Protein AF-A0A3P6RP86-F1 (afdb_monomer)

Nearest PDB structures (foldseek):
  7vnn-assembly1_D  TM=4.981E-01  e=7.879E-01  Clostridioides difficile
  8egr-assembly1_J  TM=5.733E-01  e=2.534E+00  Staphylococcus phage Andhra
  8jx2-assembly1_D  TM=4.653E-01  e=2.995E+00  Staphylococcus aureus
  6iac-assembly1_B  TM=4.017E-01  e=3.539E+00  Staphylococcus phage P68
  6klw-assembly1_F  TM=3.346E-01  e=2.397E+00  Clostridium perfringens

Mean predicted aligned error: 21.01 Å

Foldseek 3Di:
DVVVVVVVVVVVVVVVVVVVVVVVVVVVVVVVVVVVVVVVVVVVVVVVVVVVVVVVVVVVVVVVVVVVVVVVVVVVVVVVVVVVVVVVVVVVVVVVVVVVVVVVVVVVVVVVVVVVVVVVVDDDDDDDDDDDDDDDDDDDDDDDDDDDDDDDDQFDADADDPPPPPPPPPPPPVLCQQQNPQWAADVVVRGRDGPLRCVVVVQWDLQPVQIWGQDPVPGTDHPVVCCVVRRGPPVNSVQQQDQLCFADLPPRDTDGNSRCVNLLQADQNLQFGADSPPSHTDAPVSCVVSNRDDPVSVLVCVCSVSHAHQAAELLRQVVVVQADLAQQWGQDPRNRDIDHVLVCLLSRNHALDDPPDDFQLAAAPLVCVVLVQAPQQFQKGAWPQPRDIDFLVVCVDPVLSHHDQAFQFAAQQVVRFTDGNVVCVVLVCADRVRSWGARPVVRDIHGSNVCSVQLRGGAAAALVVQVVVVQADPQRWGARSNSRDTHQPSRCSSRRNHDQQWFWFADPVVRDTGGNSVCSNVVLAHSRGWGADPVVRDIHHSVRCVVVVRTGPTDFAFLQLAFFFAQLVVRGTDGNVVCCVVVQADLLQCWGANNVVRDIDRLPDPVRCVGGPPVSSCQQQAQLQFQDPVRGRGDGNSNCVSVQQADSVQLFGADPVVRDTHQLSVCSVVSRGISSSSSSSNSRRGTGPVSSPDPPVPPPPPDPDDPPDDDDDDDPPQDAEEPVRCVVVVQADPPQQWGHDPPDTGHVVVCVVNRSYHDPDDDDDDDDDDDDDKDKDKDKDKDKDKDKDWDDWDDDPPDIHTHMYIHIDMDMFMFIAIDDDPPDGFGWGWDDDDQQTDIATPQADQPVRCVVVVQADPVVQWGDDPRDPDTDHVVVCVVSRNYRQQNDWDQDPVPRDTDRSVD

Organism: Cylicostephanus goldi (NCBI:txid71465)

Secondary structure (DSSP, 8-state):
-HHHHHHHHHHHHHHHHHHHHHHHHHHHHHHHHHHHHHHHHHHHHHHHHHHHHHHHHHHHHHHHHHHHHHHHHHHHHHHHHHHHHHHHHHHHHHHHHHHHHHHHHHHHHHHHHHHHHHHHTS------------------PPP--PPPPPPPPS---B-------------------GGG-EEEEETTTTEEEEHHHHHHTTSEE-SSTT-EEEETTTEEEEHHHHHHTTSB-HHHHHHHHS--S-B-TTT-PBPPHHHHHHTTSB-TTT--BB-TTT-PBPPHHHHHHTTS--HHHHHHHHHTTS-PPPPEEHHHHHHTT-B-TTT-EEE-TTT--EEEHHHHHHTTSEESS-TT------B-HHHHHHTT-SBTTTTEEE-TTT--EEEHHHHTSTTT--B-SSSEEEEETTTTEEEEHHHHHHTTSEETTTTEEE-TTT--EEEHHHHHHHTSB---B-HHHHHHTT-B-TTSPEEPTTT--EE-HHHHHHTTSB-SSS--EEETTTTEEE-HHHHHHHTSB-TTS-EEEGGGTEEE-HHHHHHTTSB-SPPPB-TTTS--EE-TTT--EE-HHHHHHTTSEEGGGTEEE-TTT--EEETTSGGGGGTB-HHHHHHHHS---BPPTTS-S-B-HHHHHHTTSEETTTTEEEETTTTEEE-HHHHHHTTSB-HHHHHHHHHHTSB-GGGG--------------TT--PPPPPTTPPPEEHHHHHHTT-EETTTTEEEETTEEEEHHHHHHTTSEE--SPPPPPP----PPPEEEEEEEEEEEEEEEEPPPEEETTEEE--EEEEEEEEEEEEEEEE--TT----EEEESSSTTPEEEETT-B-HHHHHHTTSEETTTTEE--TT-SSPEEHHHHHHTTSB-GGG-EEE-TTT--EEETT-

Sequence (903 aa):
AERARKAAEEAERRRREEEERKRREDQKRRDDEDRRRREEEERRKREEAERERKRREDEDRERQRREDEERERRRREDEERRRREDEDKRRREDEDRRRREEEERRRREEEERRRKEQEKKKMPPLNIVQGNQMHEVVGQENPDEWEVMGDLPDVAKITEHEDEMQMYQEETVTKTQFYEMEGTLHKQTGEILTFVEAVRQGLLDLSAGGGQFFDIHSGRISLEKAVELGYIDGAFNDVLNTRYGIRHPETREELTLLEAIQIGLYDPETRHLYDIHTGEMLELYDWVSRGILTMDTQRRLVKMGILKLPPMALHSAIDQGVLNTVSGHFIGKYSHESMPIKDALYHGYLQLVSSQQFPMIAITLSDAIKEGFINANNGEFDDKNSKDTFTLREACSKQLGLLNLYVPEVVNTAENTRLDLKDAMLRNAINTRNGNFTDLQTRRTLSLREAYNEGLISKPATLTEMLEKDLIDSTNHFIDRGTKHRHTLLEAIAAGVLDAEVRHIVDPDEKDVISIAEAMERGILGADGKIILEKQQKEFTIPEAVREGLLTKRVRHSIFDVRGIQNTRTGQTMSFNEACEAGAIIPNAERVVDLATQESYLITDKKATAIIDQTLHDLLVKPVGIKGDRGDYDLNLVRAVSKGIVDPTKAVFFNKNTKHEMSPREAYDAGLVTLRGAIQVAALFDVSPSLIAPVKKVEQKKRVSRPGQTGFELATDQVKVTLAEAMKQGLIDSRNQRFRQGDIDMSLDDALNQGLVDPSSEWIVPSKSNGVGPTIEEKTTESITETGQQLAPKFYPDKNIEESVTTVKRVRTTETTALGGPGGVSVYRAITGGKGAMEVPQNGYHIYEAERKGIIDLSTGNITSPNVDRAISFADGIELGVINSSSISVKDPKTGRTVNIKE

pLDDT: mean 73.42, std 20.22, range [24.47, 96.5]

Radius of gyration: 44.19 Å; Cα contacts (8 Å, |Δi|>4): 1275; chains: 1; bounding box: 89×87×185 Å

InterPro domains:
  IPR001101 Plectin repeat [SM00250] (176-209)
  IPR001101 Plectin repeat [SM00250] (237-271)
  IPR001101 Plectin repeat [SM00250] (417-462)
  IPR001101 Plectin repeat [SM00250] (464-503)
  IPR001101 Plectin repeat [SM00250] (522-556)
  IPR001101 Plectin repeat [SM00250] (633-678)
  IPR001101 Plectin repeat [SM00250] (737-762)
  IPR001101 Plectin repeat [SM00250] (845-888)
  IPR035915 Plakin repeat superfamily [G3DSA:3.90.1290.10] (157-360)
  IPR035915 Plakin repeat superfamily [G3DSA:3.90.1290.10] (361-532)
  IPR035915 Plakin repeat superfamily [G3DSA:3.90.1290.10] (533-687)
  IPR035915 Plakin repeat superfamily [G3DSA:3.90.1290.10] (688-794)
  IPR035915 Plakin repeat superfamily [G3DSA:3.90.1290.10] (825-903)
  IPR035915 Plakin repeat superfamily [SSF75399] (163-304)
  IPR035915 Plakin repeat superfamily [SSF75399] (363-505)
  IPR035915 Plakin repeat superfamily [SSF75399] (460-594)
  IPR035915 Plakin repeat superfamily [SSF75399] (562-765)
  IPR035915 Plakin repeat superfamily [SSF75399] (822-902)
  IPR052293 Serine-Rich Repeat Protein (SRRP) [PTHR12239] (3-170)

Structure (mmCIF, N/CA/C/O backbone):
data_AF-A0A3P6RP86-F1
#
_entry.id   AF-A0A3P6RP86-F1
#
loop_
_atom_site.group_PDB
_atom_site.id
_atom_site.type_symbol
_atom_site.label_atom_id
_atom_site.label_alt_id
_atom_site.label_comp_id
_atom_site.label_asym_id
_atom_site.label_entity_id
_atom_site.label_seq_id
_atom_site.pdbx_PDB_ins_code
_atom_site.Cartn_x
_atom_site.Cartn_y
_atom_site.Cartn_z
_atom_site.occupancy
_atom_site.B_iso_or_equiv
_atom_site.auth_seq_id
_atom_site.auth_comp_id
_atom_site.auth_asym_id
_atom_site.auth_atom_id
_atom_site.pdbx_PDB_model_num
ATOM 1 N N . ALA A 1 1 ? 23.577 -47.723 -95.999 1.00 57.75 1 ALA A N 1
ATOM 2 C CA . ALA A 1 1 ? 24.187 -48.492 -94.893 1.00 57.75 1 ALA A CA 1
ATOM 3 C C . ALA A 1 1 ? 25.397 -47.772 -94.280 1.00 57.75 1 ALA A C 1
ATOM 5 O O . ALA A 1 1 ? 25.368 -47.475 -93.095 1.00 57.75 1 ALA A O 1
ATOM 6 N N . GLU A 1 2 ? 26.421 -47.407 -95.059 1.00 61.34 2 GLU A N 1
ATOM 7 C CA . GLU A 1 2 ? 27.675 -46.835 -94.526 1.00 61.34 2 GLU A CA 1
ATOM 8 C C . GLU A 1 2 ? 27.533 -45.449 -93.855 1.00 61.34 2 GLU A C 1
ATOM 10 O O . GLU A 1 2 ? 28.107 -45.214 -92.795 1.00 61.34 2 GLU A O 1
ATOM 15 N N . ARG A 1 3 ? 26.693 -44.551 -94.397 1.00 62.66 3 ARG A N 1
ATOM 16 C CA . ARG A 1 3 ? 26.400 -43.241 -93.770 1.00 62.66 3 ARG A CA 1
ATOM 17 C C . ARG A 1 3 ? 25.677 -43.356 -92.421 1.00 62.66 3 ARG A C 1
ATOM 19 O O . ARG A 1 3 ? 25.947 -42.566 -91.527 1.00 62.66 3 ARG A O 1
ATOM 26 N N . ALA A 1 4 ? 24.801 -44.350 -92.261 1.00 63.06 4 ALA A N 1
ATOM 27 C CA . ALA A 1 4 ? 24.092 -44.587 -91.001 1.00 63.06 4 ALA A CA 1
ATOM 28 C C . ALA A 1 4 ? 25.030 -45.145 -89.918 1.00 63.06 4 ALA A C 1
ATOM 30 O O . ALA A 1 4 ? 24.912 -44.776 -88.755 1.00 63.06 4 ALA A O 1
ATOM 31 N N . ARG A 1 5 ? 26.009 -45.972 -90.312 1.00 68.38 5 ARG A N 1
ATOM 32 C CA . ARG A 1 5 ? 27.033 -46.499 -89.403 1.00 68.38 5 ARG A CA 1
ATOM 33 C C . ARG A 1 5 ? 27.964 -45.395 -88.893 1.00 68.38 5 ARG A C 1
ATOM 35 O O . ARG A 1 5 ? 28.166 -45.306 -87.691 1.00 68.38 5 ARG A O 1
ATOM 42 N N . LYS A 1 6 ? 28.436 -44.503 -89.776 1.00 70.31 6 LYS A N 1
ATOM 43 C CA . LYS A 1 6 ? 29.263 -43.344 -89.382 1.00 70.31 6 LYS A CA 1
ATOM 44 C C . LYS A 1 6 ? 28.518 -42.367 -88.465 1.00 70.31 6 LYS A C 1
ATOM 46 O O . LYS A 1 6 ? 29.096 -41.891 -87.498 1.00 70.31 6 LYS A O 1
ATOM 51 N N . ALA A 1 7 ? 27.231 -42.117 -88.721 1.00 70.81 7 ALA A N 1
ATOM 52 C CA . ALA A 1 7 ? 26.414 -41.263 -87.855 1.00 70.81 7 ALA A CA 1
ATOM 53 C C . ALA A 1 7 ? 26.183 -41.877 -86.459 1.00 70.81 7 ALA A C 1
ATOM 55 O O . ALA A 1 7 ? 26.197 -41.156 -85.464 1.00 70.81 7 ALA A O 1
ATOM 56 N N . ALA A 1 8 ? 26.004 -43.201 -86.372 1.00 72.50 8 ALA A N 1
ATOM 57 C CA . ALA A 1 8 ? 25.882 -43.901 -85.093 1.00 72.50 8 ALA A CA 1
ATOM 58 C C . ALA A 1 8 ? 27.196 -43.875 -84.292 1.00 72.50 8 ALA A C 1
ATOM 60 O O . ALA A 1 8 ? 27.174 -43.630 -83.090 1.00 72.50 8 ALA A O 1
ATOM 61 N N . GLU A 1 9 ? 28.333 -44.055 -84.966 1.00 75.44 9 GLU A N 1
ATOM 62 C CA . GLU A 1 9 ? 29.667 -44.029 -84.352 1.00 75.44 9 GLU A CA 1
ATOM 63 C C . GLU A 1 9 ? 30.033 -42.625 -83.834 1.00 75.44 9 GLU A C 1
ATOM 65 O O . GLU A 1 9 ? 30.563 -42.472 -82.734 1.00 75.44 9 GLU A O 1
ATOM 70 N N . GLU A 1 10 ? 29.671 -41.573 -84.577 1.00 75.31 10 GLU A N 1
ATOM 71 C CA . GLU A 1 10 ? 29.860 -40.186 -84.143 1.00 75.31 10 GLU A CA 1
ATOM 72 C C . GLU A 1 10 ? 28.934 -39.812 -82.971 1.00 75.31 10 GLU A C 1
ATOM 74 O O . GLU A 1 10 ? 29.358 -39.129 -82.036 1.00 75.31 10 GLU A O 1
ATOM 79 N N . ALA A 1 11 ? 27.687 -40.296 -82.970 1.00 75.44 11 ALA A N 1
ATOM 80 C CA . ALA A 1 11 ? 26.757 -40.096 -81.860 1.00 75.44 11 ALA A CA 1
ATOM 81 C C . ALA A 1 11 ? 27.216 -40.817 -80.581 1.00 75.44 11 ALA A C 1
ATOM 83 O O . ALA A 1 11 ? 27.105 -40.262 -79.486 1.00 75.44 11 ALA A O 1
ATOM 84 N N . GLU A 1 12 ? 27.768 -42.027 -80.703 1.00 77.44 12 GLU A N 1
ATOM 85 C CA . GLU A 1 12 ? 28.329 -42.766 -79.572 1.00 77.44 12 GLU A CA 1
ATOM 86 C C . GLU A 1 12 ? 29.578 -42.074 -79.013 1.00 77.44 12 GLU A C 1
ATOM 88 O O . GLU A 1 12 ? 29.717 -41.930 -77.797 1.00 77.44 12 GLU A O 1
ATOM 93 N N . ARG A 1 13 ? 30.448 -41.552 -79.887 1.00 80.00 13 ARG A N 1
ATOM 94 C CA . ARG A 1 13 ? 31.614 -40.768 -79.473 1.00 80.00 13 ARG A CA 1
ATOM 95 C C . ARG A 1 13 ? 31.216 -39.503 -78.708 1.00 80.00 13 ARG A C 1
ATOM 97 O O . ARG A 1 13 ? 31.763 -39.257 -77.637 1.00 80.00 13 ARG A O 1
ATOM 104 N N . ARG A 1 14 ? 30.229 -38.744 -79.199 1.00 78.00 14 ARG A N 1
ATOM 105 C CA . ARG A 1 14 ? 29.724 -37.542 -78.507 1.00 78.00 14 ARG A CA 1
ATOM 106 C C . ARG A 1 14 ? 29.108 -37.870 -77.147 1.00 78.00 14 ARG A C 1
ATOM 108 O O . ARG A 1 14 ? 29.338 -37.135 -76.195 1.00 78.00 14 ARG A O 1
ATOM 115 N N . ARG A 1 15 ? 28.380 -38.989 -77.028 1.00 79.50 15 ARG A N 1
ATOM 116 C CA . ARG A 1 15 ? 27.848 -39.454 -75.733 1.00 79.50 15 ARG A CA 1
ATOM 117 C C . ARG A 1 15 ? 28.960 -39.791 -74.743 1.00 79.50 15 ARG A C 1
ATOM 119 O O . ARG A 1 15 ? 28.868 -39.388 -73.590 1.00 79.50 15 ARG A O 1
ATOM 126 N N . ARG A 1 16 ? 30.021 -40.474 -75.188 1.00 79.44 16 ARG A N 1
ATOM 127 C CA . ARG A 1 16 ? 31.183 -40.786 -74.337 1.00 79.44 16 ARG A CA 1
ATOM 128 C C . ARG A 1 16 ? 31.926 -39.521 -73.897 1.00 79.44 16 ARG A C 1
ATOM 130 O O . ARG A 1 16 ? 32.262 -39.405 -72.724 1.00 79.44 16 ARG A O 1
ATOM 137 N N . GLU A 1 17 ? 32.125 -38.561 -74.800 1.00 80.62 17 GLU A N 1
ATOM 138 C CA . GLU A 1 17 ? 32.751 -37.268 -74.476 1.00 80.62 17 GLU A CA 1
ATOM 139 C C . GLU A 1 17 ? 31.893 -36.446 -73.488 1.00 80.62 17 GLU A C 1
ATOM 141 O O . GLU A 1 17 ? 32.427 -35.825 -72.567 1.00 80.62 17 GLU A O 1
ATOM 146 N N . GLU A 1 18 ? 30.562 -36.477 -73.616 1.00 76.69 18 GLU A N 1
ATOM 147 C CA . GLU A 1 18 ? 29.648 -35.803 -72.684 1.00 76.69 18 GLU A CA 1
ATOM 148 C C . GLU A 1 18 ? 29.600 -36.487 -71.305 1.00 76.69 18 GLU A C 1
ATOM 150 O O . GLU A 1 18 ? 29.605 -35.804 -70.278 1.00 76.69 18 GLU A O 1
ATOM 155 N N . GLU A 1 19 ? 29.603 -37.823 -71.253 1.00 79.25 19 GLU A N 1
ATOM 156 C CA . GLU A 1 19 ? 29.699 -38.575 -69.995 1.00 79.25 19 GLU A CA 1
ATOM 157 C C . GLU A 1 19 ? 31.028 -38.323 -69.278 1.00 79.25 19 GLU A C 1
ATOM 159 O O . GLU A 1 19 ? 31.047 -38.130 -68.061 1.00 79.25 19 GLU A O 1
ATOM 164 N N . GLU A 1 20 ? 32.142 -38.281 -70.011 1.00 80.50 20 GLU A N 1
ATOM 165 C CA . GLU A 1 20 ? 33.453 -37.999 -69.430 1.00 80.50 20 GLU A CA 1
ATOM 166 C C . GLU A 1 20 ? 33.527 -36.563 -68.891 1.00 80.50 20 GLU A C 1
ATOM 168 O O . GLU A 1 20 ? 34.052 -36.330 -67.798 1.00 80.50 20 GLU A O 1
ATOM 173 N N . ARG A 1 21 ? 32.926 -35.599 -69.600 1.00 80.75 21 ARG A N 1
ATOM 174 C CA . ARG A 1 21 ? 32.805 -34.219 -69.122 1.00 80.75 21 ARG A CA 1
ATOM 175 C C . ARG A 1 21 ? 31.967 -34.127 -67.844 1.00 80.75 21 ARG A C 1
ATOM 177 O O . ARG A 1 21 ? 32.412 -33.480 -66.898 1.00 80.75 21 ARG A O 1
ATOM 184 N N . LYS A 1 22 ? 30.809 -34.796 -67.781 1.00 78.56 22 LYS A N 1
ATOM 185 C CA . LYS A 1 22 ? 29.965 -34.828 -66.569 1.00 78.56 22 LYS A CA 1
ATOM 186 C C . LYS A 1 22 ? 30.703 -35.443 -65.383 1.00 78.56 22 LYS A C 1
ATOM 188 O O . LYS A 1 22 ? 30.695 -34.864 -64.304 1.00 78.56 22 LYS A O 1
ATOM 193 N N . ARG A 1 23 ? 31.440 -36.541 -65.591 1.00 80.31 23 ARG A N 1
ATOM 194 C CA . ARG A 1 23 ? 32.272 -37.153 -64.538 1.00 80.31 23 ARG A CA 1
ATOM 195 C C . ARG A 1 23 ? 33.360 -36.208 -64.022 1.00 80.31 23 ARG A C 1
ATOM 197 O O . ARG A 1 23 ? 33.597 -36.165 -62.819 1.00 80.31 23 ARG A O 1
ATOM 204 N N . ARG A 1 24 ? 34.008 -35.436 -64.903 1.00 81.81 24 ARG A N 1
ATOM 205 C CA . ARG A 1 24 ? 35.016 -34.435 -64.504 1.00 81.81 24 ARG A CA 1
ATOM 206 C C . ARG A 1 24 ? 34.399 -33.260 -63.743 1.00 81.81 24 ARG A C 1
ATOM 208 O O . ARG A 1 24 ? 34.991 -32.798 -62.772 1.00 81.81 24 ARG A O 1
ATOM 215 N N . GLU A 1 25 ? 33.228 -32.783 -64.162 1.00 77.62 25 GLU A N 1
ATOM 216 C CA . GLU A 1 25 ? 32.503 -31.715 -63.462 1.00 77.62 25 GLU A CA 1
ATOM 217 C C . GLU A 1 25 ? 32.018 -32.176 -62.074 1.00 77.62 25 GLU A C 1
ATOM 219 O O . GLU A 1 25 ? 32.188 -31.440 -61.102 1.00 77.62 25 GLU A O 1
ATOM 224 N N . ASP A 1 26 ? 31.513 -33.406 -61.949 1.00 77.31 26 ASP A N 1
ATOM 225 C CA . ASP A 1 26 ? 31.093 -33.983 -60.666 1.00 77.31 26 ASP A CA 1
ATOM 226 C C . ASP A 1 26 ? 32.273 -34.228 -59.719 1.00 77.31 26 ASP A C 1
ATOM 228 O O . ASP A 1 26 ? 32.172 -33.935 -58.527 1.00 77.31 26 ASP A O 1
ATOM 232 N N . GLN A 1 27 ? 33.412 -34.706 -60.232 1.00 78.62 27 GLN A N 1
ATOM 233 C CA . GLN A 1 27 ? 34.622 -34.868 -59.423 1.00 78.62 27 GLN A CA 1
ATOM 234 C C . GLN A 1 27 ? 35.108 -33.518 -58.884 1.00 78.62 27 GLN A C 1
ATOM 236 O O . GLN A 1 27 ? 35.380 -33.392 -57.694 1.00 78.62 27 GLN A O 1
ATOM 241 N N . LYS A 1 28 ? 35.126 -32.480 -59.729 1.00 80.75 28 LYS A N 1
ATOM 242 C CA . LYS A 1 28 ? 35.537 -31.133 -59.319 1.00 80.75 28 LYS A CA 1
ATOM 243 C C . LYS A 1 28 ? 34.608 -30.541 -58.252 1.00 80.75 28 LYS A C 1
ATOM 245 O O . LYS A 1 28 ? 35.082 -29.902 -57.321 1.00 80.75 28 LYS A O 1
ATOM 250 N N . ARG A 1 29 ? 33.295 -30.784 -58.355 1.00 79.38 29 ARG A N 1
ATOM 251 C CA . ARG A 1 29 ? 32.319 -30.365 -57.334 1.00 79.38 29 ARG A CA 1
ATOM 252 C C . ARG A 1 29 ? 32.559 -31.051 -55.991 1.00 79.38 29 ARG A C 1
ATOM 254 O O . ARG A 1 29 ? 32.490 -30.379 -54.969 1.00 79.38 29 ARG A O 1
ATOM 261 N N . ARG A 1 30 ? 32.859 -32.354 -55.994 1.00 77.88 30 ARG A N 1
ATOM 262 C CA . ARG A 1 30 ? 33.180 -33.106 -54.769 1.00 77.88 30 ARG A CA 1
ATOM 263 C C . ARG A 1 30 ? 34.464 -32.598 -54.117 1.00 77.88 30 ARG A C 1
ATOM 265 O O . ARG A 1 30 ? 34.471 -32.365 -52.915 1.00 77.88 30 ARG A O 1
ATOM 272 N N . ASP A 1 31 ? 35.502 -32.349 -54.912 1.00 81.88 31 ASP A N 1
ATOM 273 C CA . ASP A 1 31 ? 36.778 -31.833 -54.408 1.00 81.88 31 ASP A CA 1
ATOM 274 C C . ASP A 1 31 ? 36.630 -30.412 -53.814 1.00 81.88 31 ASP A C 1
ATOM 276 O O . ASP A 1 31 ? 37.220 -30.103 -52.775 1.00 81.88 31 ASP A O 1
ATOM 280 N N . ASP A 1 32 ? 35.808 -29.552 -54.433 1.00 78.75 32 ASP A N 1
ATOM 281 C CA . ASP A 1 32 ? 35.495 -28.211 -53.918 1.00 78.75 32 ASP A CA 1
ATOM 282 C C . ASP A 1 32 ? 34.644 -28.265 -52.633 1.00 78.75 32 ASP A C 1
ATOM 284 O O . ASP A 1 32 ? 34.850 -27.462 -51.717 1.00 78.75 32 ASP A O 1
ATOM 288 N N . GLU A 1 33 ? 33.701 -29.206 -52.533 1.00 77.44 33 GLU A N 1
ATOM 289 C CA . GLU A 1 33 ? 32.877 -29.404 -51.335 1.00 77.44 33 GLU A CA 1
ATOM 290 C C . GLU A 1 33 ? 33.710 -29.933 -50.156 1.00 77.44 33 GLU A C 1
ATOM 292 O O . GLU A 1 33 ? 33.611 -29.408 -49.044 1.00 77.44 33 GLU A O 1
ATOM 297 N N . ASP A 1 34 ? 34.602 -30.895 -50.403 1.00 80.25 34 ASP A N 1
ATOM 298 C CA . ASP A 1 34 ? 35.524 -31.422 -49.394 1.00 80.25 34 ASP A CA 1
ATOM 299 C C . ASP A 1 34 ? 36.519 -30.360 -48.911 1.00 80.25 34 ASP A C 1
ATOM 301 O O . ASP A 1 34 ? 36.825 -30.294 -47.716 1.00 80.25 34 ASP A O 1
ATOM 305 N N . ARG A 1 35 ? 36.996 -29.479 -49.803 1.00 80.75 35 ARG A N 1
ATOM 306 C CA . ARG A 1 35 ? 37.840 -28.341 -49.409 1.00 80.75 35 ARG A CA 1
ATOM 307 C C . ARG A 1 35 ? 37.092 -27.396 -48.467 1.00 80.75 35 ARG A C 1
ATOM 309 O O . ARG A 1 35 ? 37.630 -27.051 -47.418 1.00 80.75 35 ARG A O 1
ATOM 316 N N . ARG A 1 36 ? 35.849 -27.025 -48.798 1.00 78.56 36 ARG A N 1
ATOM 317 C CA . ARG A 1 36 ? 35.025 -26.138 -47.955 1.00 78.56 36 ARG A CA 1
ATOM 318 C C . ARG A 1 36 ? 34.740 -26.744 -46.585 1.00 78.56 36 ARG A C 1
ATOM 320 O O . ARG A 1 36 ? 34.839 -26.040 -45.585 1.00 78.56 36 ARG A O 1
ATOM 327 N N . ARG A 1 37 ? 34.449 -28.048 -46.520 1.00 78.94 37 ARG A N 1
ATOM 328 C CA . ARG A 1 37 ? 34.238 -28.754 -45.245 1.00 78.94 37 ARG A CA 1
ATOM 329 C C . ARG A 1 37 ? 35.484 -28.719 -44.359 1.00 78.94 37 ARG A C 1
ATOM 331 O O . ARG A 1 37 ? 35.363 -28.447 -43.169 1.00 78.94 37 ARG A O 1
ATOM 338 N N . ARG A 1 38 ? 36.677 -28.927 -44.929 1.00 80.31 38 ARG A N 1
ATOM 339 C CA . ARG A 1 38 ? 37.949 -28.853 -44.183 1.00 80.31 38 ARG A CA 1
ATOM 340 C C . ARG A 1 38 ? 38.246 -27.443 -43.673 1.00 80.31 38 ARG A C 1
ATOM 342 O O . ARG A 1 38 ? 38.668 -27.290 -42.532 1.00 80.31 38 ARG A O 1
ATOM 349 N N . GLU A 1 39 ? 38.000 -26.421 -44.491 1.00 79.31 39 GLU A N 1
ATOM 350 C CA . GLU A 1 39 ? 38.170 -25.016 -44.093 1.00 79.31 39 GLU A CA 1
ATOM 351 C C . GLU A 1 39 ? 37.198 -24.616 -42.970 1.00 79.31 39 GLU A C 1
ATOM 353 O O . GLU A 1 39 ? 37.591 -23.933 -42.022 1.00 79.31 39 GLU A O 1
ATOM 358 N N . GLU A 1 40 ? 35.945 -25.077 -43.027 1.00 77.56 40 GLU A N 1
ATOM 359 C CA . GLU A 1 40 ? 34.952 -24.819 -41.981 1.00 77.56 40 GLU A CA 1
ATOM 360 C C . GLU A 1 40 ? 35.288 -25.553 -40.672 1.00 77.56 40 GLU A C 1
ATOM 362 O O . GLU A 1 40 ? 35.162 -24.978 -39.590 1.00 77.56 40 GLU A O 1
ATOM 367 N N . GLU A 1 41 ? 35.776 -26.794 -40.753 1.00 79.00 41 GLU A N 1
ATOM 368 C CA . GLU A 1 41 ? 36.208 -27.566 -39.585 1.00 79.00 41 GLU A CA 1
ATOM 369 C C . GLU A 1 41 ? 37.442 -26.944 -38.908 1.00 79.00 41 GLU A C 1
ATOM 371 O O . GLU A 1 41 ? 37.476 -26.821 -37.681 1.00 79.00 41 GLU A O 1
ATOM 376 N N . GLU A 1 42 ? 38.432 -26.478 -39.679 1.00 81.56 42 GLU A N 1
ATOM 377 C CA . GLU A 1 42 ? 39.570 -25.733 -39.126 1.00 81.56 42 GLU A CA 1
ATOM 378 C C . GLU A 1 42 ? 39.139 -24.423 -38.466 1.00 81.56 42 GLU A C 1
ATOM 380 O O . GLU A 1 42 ? 39.639 -24.078 -37.391 1.00 81.56 42 GLU A O 1
ATOM 385 N N . ARG A 1 43 ? 38.202 -23.692 -39.079 1.00 79.31 43 ARG A N 1
ATOM 386 C CA . ARG A 1 43 ? 37.687 -22.447 -38.508 1.00 79.31 43 ARG A CA 1
ATOM 387 C C . ARG A 1 43 ? 36.980 -22.696 -37.176 1.00 79.31 43 ARG A C 1
ATOM 389 O O . ARG A 1 43 ? 37.255 -21.981 -36.215 1.00 79.31 43 ARG A O 1
ATOM 396 N N . ARG A 1 44 ? 36.142 -23.735 -37.089 1.00 78.19 44 ARG A N 1
ATOM 397 C CA . ARG A 1 44 ? 35.472 -24.125 -35.836 1.00 78.19 44 ARG A CA 1
ATOM 398 C C . ARG A 1 44 ? 36.477 -24.488 -34.743 1.00 78.19 44 ARG A C 1
ATOM 400 O O . ARG A 1 44 ? 36.349 -23.985 -33.633 1.00 78.19 44 ARG A O 1
ATOM 407 N N . LYS A 1 45 ? 37.522 -25.262 -35.065 1.00 79.12 45 LYS A N 1
ATOM 408 C CA . LYS A 1 45 ? 38.586 -25.613 -34.102 1.00 79.12 45 LYS A CA 1
ATOM 409 C C . LYS A 1 45 ? 39.347 -24.385 -33.590 1.00 79.12 45 LYS A C 1
ATOM 411 O O . LYS A 1 45 ? 39.679 -24.325 -32.410 1.00 79.12 45 LYS A O 1
ATOM 416 N N . ARG A 1 46 ? 39.608 -23.390 -34.447 1.00 79.38 46 ARG A N 1
ATOM 417 C CA . ARG A 1 46 ? 40.255 -22.128 -34.036 1.00 79.38 46 ARG A CA 1
ATOM 418 C C . ARG A 1 46 ? 39.352 -21.286 -33.137 1.00 79.38 46 ARG A C 1
ATOM 420 O O . ARG A 1 46 ? 39.824 -20.781 -32.124 1.00 79.38 46 ARG A O 1
ATOM 427 N N . GLU A 1 47 ? 38.071 -21.164 -33.480 1.00 77.75 47 GLU A N 1
ATOM 428 C CA . GLU A 1 47 ? 37.092 -20.426 -32.671 1.00 77.75 47 GLU A CA 1
ATOM 429 C C . GLU A 1 47 ? 36.870 -21.092 -31.299 1.00 77.75 47 GLU A C 1
ATOM 431 O O . GLU A 1 47 ? 36.757 -20.399 -30.289 1.00 77.75 47 GLU A O 1
ATOM 436 N N . GLU A 1 48 ? 36.859 -22.425 -31.236 1.00 76.62 48 GLU A N 1
ATOM 437 C CA . GLU A 1 48 ? 36.739 -23.182 -29.985 1.00 76.62 48 GLU A CA 1
ATOM 438 C C . GLU A 1 48 ? 37.984 -23.028 -29.096 1.00 76.62 48 GLU A C 1
ATOM 440 O O . GLU A 1 48 ? 37.855 -22.716 -27.912 1.00 76.62 48 GLU A O 1
ATOM 445 N N . ALA A 1 49 ? 39.187 -23.116 -29.675 1.00 79.88 49 ALA A N 1
ATOM 446 C CA . ALA A 1 49 ? 40.437 -22.884 -28.950 1.00 79.88 49 ALA A CA 1
ATOM 447 C C . ALA A 1 49 ? 40.562 -21.440 -28.421 1.00 79.88 49 ALA A C 1
ATOM 449 O O . ALA A 1 49 ? 41.060 -21.221 -27.315 1.00 79.88 49 ALA A O 1
ATOM 450 N N . GLU A 1 50 ? 40.091 -20.439 -29.176 1.00 79.19 50 GLU A N 1
ATOM 451 C CA . GLU A 1 50 ? 40.079 -19.044 -28.718 1.00 79.19 50 GLU A CA 1
ATOM 452 C C . GLU A 1 50 ? 39.081 -18.827 -27.569 1.00 79.19 50 GLU A C 1
ATOM 454 O O . GLU A 1 50 ? 39.387 -18.115 -26.609 1.00 79.19 50 GLU A O 1
ATOM 459 N N . ARG A 1 51 ? 37.906 -19.469 -27.627 1.00 76.81 51 ARG A N 1
ATOM 460 C CA . ARG A 1 51 ? 36.911 -19.431 -26.541 1.00 76.81 51 ARG A CA 1
ATOM 461 C C . ARG A 1 51 ? 37.438 -20.077 -25.266 1.00 76.81 51 ARG A C 1
ATOM 463 O O . ARG A 1 51 ? 37.266 -19.506 -24.192 1.00 76.81 51 ARG A O 1
ATOM 470 N N . GLU A 1 52 ? 38.100 -21.226 -25.374 1.00 78.19 52 GLU A N 1
ATOM 471 C CA . GLU A 1 52 ? 38.678 -21.906 -24.213 1.00 78.19 52 GLU A CA 1
ATOM 472 C C . GLU A 1 52 ? 39.806 -21.080 -23.581 1.00 78.19 52 GLU A C 1
ATOM 474 O O . GLU A 1 52 ? 39.882 -20.962 -22.358 1.00 78.19 52 GLU A O 1
ATOM 479 N N . ARG A 1 53 ? 40.637 -20.427 -24.403 1.00 80.88 53 ARG A N 1
ATOM 480 C CA . ARG A 1 53 ? 41.676 -19.516 -23.915 1.00 80.88 53 ARG A CA 1
ATOM 481 C C . ARG A 1 53 ? 41.092 -18.314 -23.166 1.00 80.88 53 ARG A C 1
ATOM 483 O O . ARG A 1 53 ? 41.561 -18.026 -22.070 1.00 80.88 53 ARG A O 1
ATOM 490 N N . LYS A 1 54 ? 40.071 -17.644 -23.717 1.00 78.31 54 LYS A N 1
ATOM 491 C CA . LYS A 1 54 ? 39.406 -16.512 -23.039 1.00 78.31 54 LYS A CA 1
ATOM 492 C C . LYS A 1 54 ? 38.781 -16.934 -21.716 1.00 78.31 54 LYS A C 1
ATOM 494 O O . LYS A 1 54 ? 38.964 -16.250 -20.721 1.00 78.31 54 L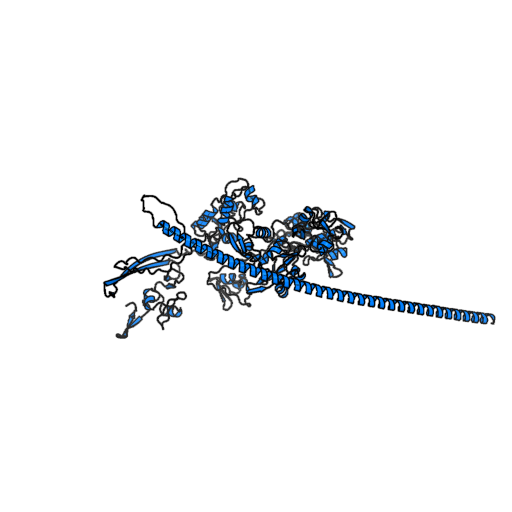YS A O 1
ATOM 499 N N . ARG A 1 55 ? 38.131 -18.100 -21.683 1.00 78.88 55 ARG A N 1
ATOM 500 C CA . ARG A 1 55 ? 37.551 -18.642 -20.452 1.00 78.88 55 ARG A CA 1
ATOM 501 C C . ARG A 1 55 ? 38.605 -18.857 -19.360 1.00 78.88 55 ARG A C 1
ATOM 503 O O . ARG A 1 55 ? 38.360 -18.482 -18.223 1.00 78.88 55 ARG A O 1
ATOM 510 N N . ARG A 1 56 ? 39.778 -19.405 -19.698 1.00 78.38 56 ARG A N 1
ATOM 511 C CA . ARG A 1 56 ? 40.885 -19.568 -18.736 1.00 78.38 56 ARG A CA 1
ATOM 512 C C . ARG A 1 56 ? 41.447 -18.223 -18.265 1.00 78.38 56 ARG A C 1
ATOM 514 O O . ARG A 1 56 ? 41.693 -18.056 -17.079 1.00 78.38 56 ARG A O 1
ATOM 521 N N . GLU A 1 57 ? 41.610 -17.257 -19.173 1.00 77.56 57 GLU A N 1
ATOM 522 C CA . GLU A 1 57 ? 42.068 -15.902 -18.822 1.00 77.56 57 GLU A CA 1
ATOM 523 C C . GLU A 1 57 ? 41.066 -15.168 -17.904 1.00 77.56 57 GLU A C 1
ATOM 525 O O . GLU A 1 57 ? 41.484 -14.441 -17.001 1.00 77.56 57 GLU A O 1
ATOM 530 N N . ASP A 1 58 ? 39.760 -15.377 -18.094 1.00 76.69 58 ASP A N 1
ATOM 531 C CA . ASP A 1 58 ? 38.712 -14.817 -17.234 1.00 76.69 58 ASP A CA 1
ATOM 532 C C . ASP A 1 58 ? 38.646 -15.526 -15.867 1.00 76.69 58 ASP A C 1
ATOM 534 O O . ASP A 1 58 ? 38.568 -14.847 -14.841 1.00 76.69 58 ASP A O 1
ATOM 538 N N . GLU A 1 59 ? 38.765 -16.860 -15.827 1.00 77.44 59 GLU A N 1
ATOM 539 C CA . GLU A 1 59 ? 38.832 -17.647 -14.582 1.00 77.44 59 GLU A CA 1
ATOM 540 C C . GLU A 1 59 ? 40.058 -17.255 -13.724 1.00 77.44 59 GLU A C 1
ATOM 542 O O . GLU A 1 59 ? 39.939 -17.094 -12.505 1.00 77.44 59 GLU A O 1
ATOM 547 N N . ASP A 1 60 ? 41.220 -17.020 -14.344 1.00 77.62 60 ASP A N 1
ATOM 548 C CA . ASP A 1 60 ? 42.431 -16.560 -13.648 1.00 77.62 60 ASP A CA 1
ATOM 549 C C . ASP A 1 60 ? 42.281 -15.126 -13.109 1.00 77.62 60 ASP A C 1
ATOM 551 O O . ASP A 1 60 ? 42.678 -14.840 -11.975 1.00 77.62 60 ASP A O 1
ATOM 555 N N . ARG A 1 61 ? 41.660 -14.220 -13.880 1.00 76.62 61 ARG A N 1
ATOM 556 C CA . ARG A 1 61 ? 41.362 -12.846 -13.429 1.00 76.62 61 ARG A CA 1
ATOM 557 C C . ARG A 1 61 ? 40.382 -12.824 -12.265 1.00 76.62 61 ARG A C 1
ATOM 559 O O . ARG A 1 61 ? 40.539 -12.014 -11.352 1.00 76.62 61 ARG A O 1
ATOM 566 N N . GLU A 1 62 ? 39.371 -13.684 -12.294 1.00 75.06 62 GLU A N 1
ATOM 567 C CA . GLU A 1 62 ? 38.385 -13.783 -11.223 1.00 75.06 62 GLU A CA 1
ATOM 568 C C . GLU A 1 62 ? 39.014 -14.340 -9.941 1.00 75.06 62 GLU A C 1
ATOM 570 O O . GLU A 1 62 ? 38.777 -13.810 -8.855 1.00 75.06 62 GLU A O 1
ATOM 575 N N . ARG A 1 63 ? 39.893 -15.344 -10.060 1.00 77.19 63 ARG A N 1
ATOM 576 C CA . ARG A 1 63 ? 40.664 -15.865 -8.927 1.00 77.19 63 ARG A CA 1
ATOM 577 C C . ARG A 1 63 ? 41.552 -14.783 -8.302 1.00 77.19 63 ARG A C 1
ATOM 579 O O . ARG A 1 63 ? 41.545 -14.640 -7.083 1.00 77.19 63 ARG A O 1
ATOM 586 N N . GLN A 1 64 ? 42.245 -13.986 -9.118 1.00 76.19 64 GLN A N 1
ATOM 587 C CA . GLN A 1 64 ? 43.064 -12.869 -8.630 1.00 76.19 64 GLN A CA 1
ATOM 588 C C . GLN A 1 64 ? 42.236 -11.812 -7.889 1.00 76.19 64 GLN A C 1
ATOM 590 O O . GLN A 1 64 ? 42.626 -11.380 -6.808 1.00 76.19 64 GLN A O 1
ATOM 595 N N . ARG A 1 65 ? 41.061 -11.444 -8.420 1.00 79.00 65 ARG A N 1
ATOM 596 C CA . ARG A 1 65 ? 40.148 -10.503 -7.749 1.00 79.00 65 ARG A CA 1
ATOM 597 C C . ARG A 1 65 ? 39.681 -11.020 -6.392 1.00 79.00 65 ARG A C 1
ATOM 599 O O . ARG A 1 65 ? 39.721 -10.268 -5.428 1.00 79.00 65 ARG A O 1
ATOM 606 N N . ARG A 1 66 ? 39.300 -12.298 -6.302 1.00 75.69 66 ARG A N 1
ATOM 607 C CA . ARG A 1 66 ? 38.873 -12.913 -5.034 1.00 75.69 66 ARG A CA 1
ATOM 608 C C . ARG A 1 66 ? 40.001 -12.931 -3.998 1.00 75.69 66 ARG A C 1
ATOM 610 O O . ARG A 1 66 ? 39.754 -12.646 -2.832 1.00 75.69 66 ARG A O 1
ATOM 617 N N . GLU A 1 67 ? 41.235 -13.225 -4.413 1.00 77.69 67 GLU A N 1
ATOM 618 C CA . GLU A 1 67 ? 42.402 -13.193 -3.518 1.00 77.69 67 GLU A CA 1
ATOM 619 C C . GLU A 1 67 ? 42.734 -11.771 -3.030 1.00 77.69 67 GLU A C 1
ATOM 621 O O . GLU A 1 67 ? 43.086 -11.588 -1.860 1.00 77.69 67 GLU A O 1
ATOM 626 N N . ASP A 1 68 ? 42.602 -10.759 -3.891 1.00 76.38 68 ASP A N 1
ATOM 627 C CA . ASP A 1 68 ? 42.818 -9.356 -3.523 1.00 76.38 68 ASP A CA 1
ATOM 628 C C . ASP A 1 68 ? 41.708 -8.825 -2.601 1.00 76.38 68 ASP A C 1
ATOM 630 O O . ASP A 1 68 ? 42.008 -8.180 -1.592 1.00 76.38 68 ASP A O 1
ATOM 634 N N . GLU A 1 69 ? 40.444 -9.164 -2.872 1.00 78.31 69 GLU A N 1
ATOM 635 C CA . GLU A 1 69 ? 39.297 -8.838 -2.013 1.00 78.31 69 GLU A CA 1
ATOM 636 C C . GLU A 1 69 ? 39.427 -9.483 -0.625 1.00 78.31 69 GLU A C 1
ATOM 638 O O . GLU A 1 69 ? 39.193 -8.828 0.394 1.00 78.31 69 GLU A O 1
ATOM 643 N N . GLU A 1 70 ? 39.869 -10.742 -0.548 1.00 77.12 70 GLU A N 1
ATOM 644 C CA . GLU A 1 70 ? 40.084 -11.426 0.730 1.00 77.12 70 GLU A CA 1
ATOM 645 C C . GLU A 1 70 ? 41.243 -10.798 1.524 1.00 77.12 70 GLU A C 1
ATOM 647 O O . GLU A 1 70 ? 41.156 -10.634 2.746 1.00 77.12 70 GLU A O 1
ATOM 652 N N . ARG A 1 71 ? 42.321 -10.380 0.846 1.00 76.38 71 ARG A N 1
ATOM 653 C CA . ARG A 1 71 ? 43.433 -9.649 1.478 1.00 76.38 71 ARG A CA 1
ATOM 654 C C . ARG A 1 71 ? 43.003 -8.282 1.993 1.00 76.38 71 ARG A C 1
ATOM 656 O O . ARG A 1 71 ? 43.441 -7.881 3.074 1.00 76.38 71 ARG A O 1
ATOM 663 N N . GLU A 1 72 ? 42.177 -7.560 1.244 1.00 76.12 72 GLU A N 1
ATOM 664 C CA . GLU A 1 72 ? 41.669 -6.255 1.662 1.00 76.12 72 GLU A CA 1
ATOM 665 C C . GLU A 1 72 ? 40.702 -6.387 2.843 1.00 76.12 72 GLU A C 1
ATOM 667 O O . GLU A 1 72 ? 40.807 -5.633 3.812 1.00 76.12 72 GLU A O 1
ATOM 672 N N . ARG A 1 73 ? 39.834 -7.405 2.824 1.00 79.12 73 ARG A N 1
ATOM 673 C CA . ARG A 1 73 ? 38.934 -7.720 3.936 1.00 79.12 73 ARG A CA 1
ATOM 674 C C . ARG A 1 73 ? 39.700 -8.004 5.228 1.00 79.12 73 ARG A C 1
ATOM 676 O O . ARG A 1 73 ? 39.409 -7.379 6.243 1.00 79.12 73 ARG A O 1
ATOM 683 N N . ARG A 1 74 ? 40.729 -8.860 5.182 1.00 77.06 74 ARG A N 1
ATOM 684 C CA . ARG A 1 74 ? 41.572 -9.158 6.357 1.00 77.06 74 ARG A CA 1
ATOM 685 C C . ARG A 1 74 ? 42.274 -7.910 6.901 1.00 77.06 74 ARG A C 1
ATOM 687 O O . ARG A 1 74 ? 42.351 -7.731 8.110 1.00 77.06 74 ARG A O 1
ATOM 694 N N . ARG A 1 75 ? 42.741 -7.009 6.024 1.00 80.00 75 ARG A N 1
ATOM 695 C CA . ARG A 1 75 ? 43.334 -5.726 6.447 1.00 80.00 75 ARG A CA 1
ATOM 696 C C . ARG A 1 75 ? 42.324 -4.822 7.151 1.00 80.00 75 ARG A C 1
ATOM 698 O O . ARG A 1 75 ? 42.679 -4.216 8.157 1.00 80.00 75 ARG A O 1
ATOM 705 N N . ARG A 1 76 ? 41.092 -4.734 6.639 1.00 77.12 76 ARG A N 1
ATOM 706 C CA . ARG A 1 76 ? 40.021 -3.934 7.254 1.00 77.12 76 ARG A CA 1
ATOM 707 C C . ARG A 1 76 ? 39.610 -4.500 8.613 1.00 77.12 76 ARG A C 1
ATOM 709 O O . ARG A 1 76 ? 39.498 -3.733 9.560 1.00 77.12 76 ARG A O 1
ATOM 716 N N . GLU A 1 77 ? 39.469 -5.821 8.725 1.00 76.00 77 GLU A N 1
ATOM 717 C CA . GLU A 1 77 ? 39.155 -6.501 9.991 1.00 76.00 77 GLU A CA 1
ATOM 718 C C . GLU A 1 77 ? 40.258 -6.280 11.048 1.00 76.00 77 GLU A C 1
ATOM 720 O O . GLU A 1 77 ? 39.957 -5.952 12.197 1.00 76.00 77 GLU A O 1
ATOM 725 N N . ASP A 1 78 ? 41.538 -6.360 10.661 1.00 76.00 78 ASP A N 1
ATOM 726 C CA . ASP A 1 78 ? 42.667 -6.073 11.558 1.00 76.00 78 ASP A CA 1
ATOM 727 C C . ASP A 1 78 ? 42.740 -4.593 11.975 1.00 76.00 78 ASP A C 1
ATOM 729 O O . ASP A 1 78 ? 43.065 -4.282 13.126 1.00 76.00 78 ASP A O 1
ATOM 733 N N . GLU A 1 79 ? 42.453 -3.660 11.062 1.00 77.50 79 GLU A N 1
ATOM 734 C CA . GLU A 1 79 ? 42.447 -2.224 11.359 1.00 77.50 79 GLU A CA 1
ATOM 735 C C . GLU A 1 79 ? 41.284 -1.844 12.285 1.00 77.50 79 GLU A C 1
ATOM 737 O O . GLU A 1 79 ? 41.465 -1.083 13.237 1.00 77.50 79 GLU A O 1
ATOM 742 N N . GLU A 1 80 ? 40.101 -2.416 12.061 1.00 77.56 80 GLU A N 1
ATOM 743 C CA . GLU A 1 80 ? 38.925 -2.193 12.897 1.00 77.56 80 GLU A CA 1
ATOM 744 C C . GLU A 1 80 ? 39.118 -2.778 14.301 1.00 77.56 80 GLU A C 1
ATOM 746 O O . GLU A 1 80 ? 38.791 -2.127 15.297 1.00 77.56 80 GLU A O 1
ATOM 751 N N . ARG A 1 81 ? 39.740 -3.959 14.404 1.00 77.50 81 ARG A N 1
ATOM 752 C CA . ARG A 1 81 ? 40.097 -4.559 15.692 1.00 77.50 81 ARG A CA 1
ATOM 753 C C . ARG A 1 81 ? 41.046 -3.665 16.494 1.00 77.50 81 ARG A C 1
ATOM 755 O O . ARG A 1 81 ? 40.805 -3.446 17.678 1.00 77.50 81 ARG A O 1
ATOM 762 N N . ARG A 1 82 ? 42.074 -3.094 15.855 1.00 77.94 82 ARG A N 1
ATOM 763 C CA . ARG A 1 82 ? 42.996 -2.145 16.509 1.00 77.94 82 ARG A CA 1
ATOM 764 C C . ARG A 1 82 ? 42.291 -0.870 16.963 1.00 77.94 82 ARG A C 1
ATOM 766 O O . ARG A 1 82 ? 42.539 -0.410 18.071 1.00 77.94 82 ARG A O 1
ATOM 773 N N . ARG A 1 83 ? 41.378 -0.325 16.149 1.00 79.75 83 ARG A N 1
ATOM 774 C CA . ARG A 1 83 ? 40.585 0.858 16.528 1.00 79.75 83 ARG A CA 1
ATOM 775 C C . ARG A 1 83 ? 39.714 0.592 17.754 1.00 79.75 83 ARG A C 1
ATOM 777 O O . ARG A 1 83 ? 39.685 1.433 18.645 1.00 79.75 83 ARG A O 1
ATOM 784 N N . ARG A 1 84 ? 39.062 -0.574 17.829 1.00 75.69 84 ARG A N 1
ATOM 785 C CA . ARG A 1 84 ? 38.263 -0.976 19.002 1.00 75.69 84 ARG A CA 1
ATOM 786 C C . ARG A 1 84 ? 39.130 -1.126 20.255 1.00 75.69 84 ARG A C 1
ATOM 788 O O . ARG A 1 84 ? 38.761 -0.616 21.305 1.00 75.69 84 ARG A O 1
ATOM 795 N N . GLU A 1 85 ? 40.301 -1.755 20.136 1.00 77.94 85 GLU A N 1
ATOM 796 C CA . GLU A 1 85 ? 41.251 -1.898 21.252 1.00 77.94 85 GLU A CA 1
ATOM 797 C C . GLU A 1 85 ? 41.776 -0.534 21.753 1.00 77.94 85 GLU A C 1
ATOM 799 O O . GLU A 1 85 ? 41.866 -0.312 22.963 1.00 77.94 85 GLU A O 1
ATOM 804 N N . ASP A 1 86 ? 42.062 0.407 20.847 1.00 77.75 86 ASP A N 1
ATOM 805 C CA . ASP A 1 86 ? 42.490 1.768 21.196 1.00 77.75 86 ASP A CA 1
ATOM 806 C C . ASP A 1 86 ? 41.357 2.607 21.813 1.00 77.75 86 ASP A C 1
ATOM 808 O O . ASP A 1 86 ? 41.598 3.398 22.731 1.00 77.75 86 ASP A O 1
ATOM 812 N N . GLU A 1 87 ? 40.120 2.451 21.335 1.00 76.69 87 GLU A N 1
ATOM 813 C CA . GLU A 1 87 ? 38.949 3.156 21.865 1.00 76.69 87 GLU A CA 1
ATOM 814 C C . GLU A 1 87 ? 38.576 2.653 23.267 1.00 76.69 87 GLU A C 1
ATOM 816 O O . GLU A 1 87 ? 38.367 3.462 24.171 1.00 76.69 87 GLU A O 1
ATOM 821 N N . ASP A 1 88 ? 38.599 1.337 23.492 1.00 75.19 88 ASP A N 1
ATOM 822 C CA . ASP A 1 88 ? 38.383 0.740 24.814 1.00 75.19 88 ASP A CA 1
ATOM 823 C C . ASP A 1 88 ? 39.461 1.166 25.814 1.00 75.19 88 ASP A C 1
ATOM 825 O O . ASP A 1 88 ? 39.167 1.433 26.984 1.00 75.19 88 ASP A O 1
ATOM 829 N N . LYS A 1 89 ? 40.717 1.284 25.366 1.00 79.50 89 LYS A N 1
ATOM 830 C CA . LYS A 1 89 ? 41.805 1.787 26.207 1.00 79.50 89 LYS A CA 1
ATOM 831 C C . LYS A 1 89 ? 41.584 3.249 26.603 1.00 79.50 89 LYS A C 1
ATOM 833 O O . LYS A 1 89 ? 41.721 3.575 27.780 1.00 79.50 89 LYS A O 1
ATOM 838 N N . ARG A 1 90 ? 41.183 4.110 25.660 1.00 77.50 90 ARG A N 1
ATOM 839 C CA . ARG A 1 90 ? 40.847 5.519 25.941 1.00 77.50 90 ARG A CA 1
ATOM 840 C C . ARG A 1 90 ? 39.663 5.645 26.895 1.00 77.50 90 ARG A C 1
ATOM 842 O O . ARG A 1 90 ? 39.732 6.435 27.827 1.00 77.50 90 ARG A O 1
ATOM 849 N N . ARG A 1 91 ? 38.617 4.830 26.716 1.00 79.38 91 ARG A N 1
ATOM 850 C CA . ARG A 1 91 ? 37.454 4.805 27.617 1.00 79.38 91 ARG A CA 1
ATOM 851 C C . ARG A 1 91 ? 37.857 4.453 29.048 1.00 79.38 91 ARG A C 1
ATOM 853 O O . ARG A 1 91 ? 37.443 5.149 29.967 1.00 79.38 91 ARG A O 1
ATOM 860 N N . ARG A 1 92 ? 38.709 3.438 29.237 1.00 76.12 92 ARG A N 1
ATOM 861 C CA . ARG A 1 92 ? 39.228 3.065 30.567 1.00 76.12 92 ARG A CA 1
ATOM 862 C C . ARG A 1 92 ? 40.093 4.166 31.184 1.00 76.12 92 ARG A C 1
ATOM 864 O O . ARG A 1 92 ? 39.945 4.461 32.364 1.00 76.12 92 ARG A O 1
ATOM 871 N N . GLU A 1 93 ? 40.962 4.800 30.395 1.00 78.81 93 GLU A N 1
ATOM 872 C CA . GLU A 1 93 ? 41.802 5.914 30.861 1.00 78.81 93 GLU A CA 1
ATOM 873 C C . GLU A 1 93 ? 40.977 7.158 31.243 1.00 78.81 93 GLU A C 1
ATOM 875 O O . GLU A 1 93 ? 41.293 7.827 32.230 1.00 78.81 93 GLU A O 1
ATOM 880 N N . ASP A 1 94 ? 39.907 7.460 30.502 1.00 75.38 94 ASP A N 1
ATOM 881 C CA . ASP A 1 94 ? 38.989 8.562 30.806 1.00 75.38 94 ASP A CA 1
ATOM 882 C C . ASP A 1 94 ? 38.102 8.256 32.021 1.00 75.38 94 ASP A C 1
ATOM 884 O O . ASP A 1 94 ? 37.852 9.146 32.836 1.00 75.38 94 ASP A O 1
ATOM 888 N N . GLU A 1 95 ? 37.659 7.008 32.187 1.00 74.19 95 GLU A N 1
ATOM 889 C CA . GLU A 1 95 ? 36.885 6.580 33.355 1.00 74.19 95 GLU A CA 1
ATOM 890 C C . GLU A 1 95 ? 37.732 6.632 34.638 1.00 74.19 95 GLU A C 1
ATOM 892 O O . GLU A 1 95 ? 37.292 7.190 35.646 1.00 74.19 95 GLU A O 1
ATOM 897 N N . ASP A 1 96 ? 38.982 6.164 34.589 1.00 77.00 96 ASP A N 1
ATOM 898 C CA . ASP A 1 96 ? 39.926 6.267 35.708 1.00 77.00 96 ASP A CA 1
ATOM 899 C C . ASP A 1 96 ? 40.274 7.725 36.042 1.00 77.00 96 ASP A C 1
ATOM 901 O O . ASP A 1 96 ? 40.408 8.083 37.216 1.00 77.00 96 ASP A O 1
ATOM 905 N N . ARG A 1 97 ? 40.397 8.593 35.029 1.00 78.56 97 ARG A N 1
ATOM 906 C CA . ARG A 1 97 ? 40.615 10.031 35.236 1.00 78.56 97 ARG A CA 1
ATOM 907 C C . ARG A 1 97 ? 39.424 10.674 35.938 1.00 78.56 97 ARG A C 1
ATOM 909 O O . ARG A 1 97 ? 39.628 11.371 36.928 1.00 78.56 97 ARG A O 1
ATOM 916 N N . ARG A 1 98 ? 38.199 10.395 35.480 1.00 75.38 98 ARG A N 1
ATOM 917 C CA . ARG A 1 98 ? 36.967 10.907 36.101 1.00 75.38 98 ARG A CA 1
ATOM 918 C C . ARG A 1 98 ? 36.825 10.441 37.545 1.00 75.38 98 ARG A C 1
ATOM 920 O O . ARG A 1 98 ? 36.502 11.256 38.400 1.00 75.38 98 ARG A O 1
ATOM 927 N N . ARG A 1 99 ? 37.141 9.174 37.838 1.00 77.62 99 ARG A N 1
ATOM 928 C CA . ARG A 1 99 ? 37.138 8.652 39.216 1.00 77.62 99 ARG A CA 1
ATOM 929 C C . ARG A 1 99 ? 38.131 9.393 40.112 1.00 77.62 99 ARG A C 1
ATOM 931 O O . ARG A 1 99 ? 37.778 9.752 41.230 1.00 77.62 99 ARG A O 1
ATOM 938 N N . ARG A 1 100 ? 39.345 9.677 39.623 1.00 78.19 100 ARG A N 1
ATOM 939 C CA . ARG A 1 100 ? 40.349 10.452 40.377 1.00 78.19 100 ARG A CA 1
ATOM 940 C C . ARG A 1 100 ? 39.924 11.903 40.587 1.00 78.19 100 ARG A C 1
ATOM 942 O O . ARG A 1 100 ? 40.082 12.413 41.689 1.00 78.19 100 ARG A O 1
ATOM 949 N N . GLU A 1 101 ? 39.372 12.551 39.563 1.00 76.19 101 GLU A N 1
ATOM 950 C CA . GLU A 1 101 ? 38.863 13.926 39.655 1.00 76.19 101 GLU A CA 1
ATOM 951 C C . GLU A 1 101 ? 37.674 14.028 40.624 1.00 76.19 101 GLU A C 1
ATOM 953 O O . GLU A 1 101 ? 37.593 14.978 41.404 1.00 76.19 101 GLU A O 1
ATOM 958 N N . GLU A 1 102 ? 36.780 13.036 40.633 1.00 72.31 102 GLU A N 1
ATOM 959 C CA . GLU A 1 102 ? 35.656 12.969 41.569 1.00 72.31 102 GLU A CA 1
ATOM 960 C C . GLU A 1 102 ? 36.127 12.720 43.009 1.00 72.31 102 GLU A C 1
ATOM 962 O O . GLU A 1 102 ? 35.651 13.379 43.935 1.00 72.31 102 GLU A O 1
ATOM 967 N N . GLU A 1 103 ? 37.105 11.834 43.214 1.00 75.00 103 GLU A N 1
ATOM 968 C CA . GLU A 1 103 ? 37.687 11.582 44.536 1.00 75.00 103 GLU A CA 1
ATOM 969 C C . GLU A 1 103 ? 38.422 12.822 45.078 1.00 75.00 103 GLU A C 1
ATOM 971 O O . GLU A 1 103 ? 38.273 13.181 46.249 1.00 75.00 103 GLU A O 1
ATOM 976 N N . GLU A 1 104 ? 39.169 13.532 44.228 1.00 75.19 104 GLU A N 1
ATOM 977 C CA . GLU A 1 104 ? 39.862 14.765 44.611 1.00 75.19 104 GLU A CA 1
ATOM 978 C C . GLU A 1 104 ? 38.871 15.898 44.924 1.00 75.19 104 GLU A C 1
ATOM 980 O O . GLU A 1 104 ? 39.066 16.659 45.876 1.00 75.19 104 GLU A O 1
ATOM 985 N N . ARG A 1 105 ? 37.767 15.982 44.170 1.00 73.00 105 ARG A N 1
ATOM 986 C CA . ARG A 1 105 ? 36.684 16.934 44.426 1.00 73.00 105 ARG A CA 1
ATOM 987 C C . ARG A 1 105 ? 35.983 16.650 45.753 1.00 73.00 105 ARG A C 1
ATOM 989 O O . ARG A 1 105 ? 35.800 17.586 46.528 1.00 73.00 105 ARG A O 1
ATOM 996 N N . ARG A 1 106 ? 35.672 15.384 46.060 1.00 74.00 106 ARG A N 1
ATOM 997 C CA . ARG A 1 106 ? 35.089 14.989 47.356 1.00 74.00 106 ARG A CA 1
ATOM 998 C C . ARG A 1 106 ? 35.996 15.373 48.523 1.00 74.00 106 ARG A C 1
ATOM 1000 O O . ARG A 1 106 ? 35.511 15.938 49.497 1.00 74.00 106 ARG A O 1
ATOM 1007 N N . ARG A 1 107 ? 37.315 15.169 48.400 1.00 76.88 107 ARG A N 1
ATOM 1008 C CA . ARG A 1 107 ? 38.282 15.587 49.435 1.00 76.88 107 ARG A CA 1
ATOM 1009 C C . ARG A 1 107 ? 38.300 17.104 49.645 1.00 76.88 107 ARG A C 1
ATOM 1011 O O . ARG A 1 107 ? 38.325 17.552 50.788 1.00 76.88 107 ARG A O 1
ATOM 1018 N N . ARG A 1 108 ? 38.251 17.899 48.568 1.00 73.75 108 ARG A N 1
ATOM 1019 C CA . ARG A 1 108 ? 38.194 19.373 48.663 1.00 73.75 108 ARG A CA 1
ATOM 1020 C C . ARG A 1 108 ? 36.884 19.859 49.287 1.00 73.75 108 ARG A C 1
ATOM 1022 O O . ARG A 1 108 ? 36.911 20.762 50.118 1.00 73.75 108 ARG A O 1
ATOM 1029 N N . GLU A 1 109 ? 35.757 19.251 48.920 1.00 72.38 109 GLU A N 1
ATOM 1030 C CA . GLU A 1 109 ? 34.442 19.576 49.486 1.00 72.38 109 GLU A CA 1
ATOM 1031 C C . GLU A 1 109 ? 34.355 19.205 50.979 1.00 72.38 109 GLU A C 1
ATOM 1033 O O . GLU A 1 109 ? 33.799 19.967 51.772 1.00 72.38 109 GLU A O 1
ATOM 1038 N N . GLU A 1 110 ? 34.961 18.089 51.395 1.00 72.69 110 GLU A N 1
ATOM 1039 C CA . GLU A 1 110 ? 35.049 17.680 52.803 1.00 72.69 110 GLU A CA 1
ATOM 1040 C C . GLU A 1 110 ? 35.942 18.627 53.628 1.00 72.69 110 GLU A C 1
ATOM 1042 O O . GLU A 1 110 ? 35.583 19.031 54.739 1.00 72.69 110 GLU A O 1
ATOM 1047 N N . GLU A 1 111 ? 37.077 19.056 53.071 1.00 73.00 111 GLU A N 1
ATOM 1048 C CA . GLU A 1 111 ? 37.983 20.012 53.716 1.00 73.00 111 GLU A CA 1
ATOM 1049 C C . GLU A 1 111 ? 37.340 21.408 53.853 1.00 73.00 111 GLU A C 1
ATOM 1051 O O . GLU A 1 111 ? 37.448 22.056 54.901 1.00 73.00 111 GLU A O 1
ATOM 1056 N N . GLU A 1 112 ? 36.584 21.853 52.842 1.00 68.00 112 GLU A N 1
ATOM 1057 C CA . GLU A 1 112 ? 35.829 23.110 52.883 1.00 68.00 112 GLU A CA 1
ATOM 1058 C C . GLU A 1 112 ? 34.657 23.051 53.880 1.00 68.00 112 GLU A C 1
ATOM 1060 O O . GLU A 1 112 ? 34.417 24.023 54.606 1.00 68.00 112 GLU A O 1
ATOM 1065 N N . ARG A 1 113 ? 33.961 21.907 53.980 1.00 69.25 113 ARG A N 1
ATOM 1066 C CA . ARG A 1 113 ? 32.920 21.676 54.999 1.00 69.25 113 ARG A CA 1
ATOM 1067 C C . ARG A 1 113 ? 33.492 21.781 56.409 1.00 69.25 113 ARG A C 1
ATOM 1069 O O . ARG A 1 113 ? 32.961 22.555 57.205 1.00 69.25 113 ARG A O 1
ATOM 1076 N N . ARG A 1 114 ? 34.619 21.117 56.694 1.00 70.50 114 ARG A N 1
ATOM 1077 C CA . ARG A 1 114 ? 35.301 21.206 58.002 1.00 70.50 114 ARG A CA 1
ATOM 1078 C C . ARG A 1 114 ? 35.708 22.637 58.350 1.00 70.50 114 ARG A C 1
ATOM 1080 O O . ARG A 1 114 ? 35.603 23.048 59.506 1.00 70.50 114 ARG A O 1
ATOM 1087 N N . ARG A 1 115 ? 36.135 23.422 57.357 1.00 67.81 115 ARG A N 1
ATOM 1088 C CA . ARG A 1 115 ? 36.495 24.833 57.551 1.00 67.81 115 ARG A CA 1
ATOM 1089 C C . ARG A 1 115 ? 35.275 25.705 57.875 1.00 67.81 115 ARG A C 1
ATOM 1091 O O . ARG A 1 115 ? 35.328 26.488 58.821 1.00 67.81 115 ARG A O 1
ATOM 1098 N N . LYS A 1 116 ? 34.162 25.532 57.152 1.00 59.53 116 LYS A N 1
ATOM 1099 C CA . LYS A 1 116 ? 32.898 26.256 57.403 1.00 59.53 116 LYS A CA 1
ATOM 1100 C C . LYS A 1 116 ? 32.269 25.890 58.751 1.00 59.53 116 LYS A C 1
ATOM 1102 O O . LYS A 1 116 ? 31.671 26.741 59.407 1.00 59.53 116 LYS A O 1
ATOM 1107 N N . GLU A 1 117 ? 32.428 24.646 59.189 1.00 58.19 117 GLU A N 1
ATOM 1108 C CA . GLU A 1 117 ? 31.928 24.170 60.481 1.00 58.19 117 GLU A CA 1
ATOM 1109 C C . GLU A 1 117 ? 32.707 24.772 61.666 1.00 58.19 117 GLU A C 1
ATOM 1111 O O . GLU A 1 117 ? 32.119 25.137 62.688 1.00 58.19 117 GLU A O 1
ATOM 1116 N N . GLN A 1 118 ? 34.021 24.977 61.508 1.00 54.09 118 GLN A N 1
ATOM 1117 C CA . GLN A 1 118 ? 34.839 25.700 62.489 1.00 54.09 118 GLN A CA 1
ATOM 1118 C C . GLN A 1 118 ? 34.483 27.192 62.579 1.00 54.09 118 GLN A C 1
ATOM 1120 O O . GLN A 1 118 ? 34.534 27.760 63.672 1.00 54.09 118 GLN A O 1
ATOM 1125 N N . GLU A 1 119 ? 34.087 27.826 61.470 1.00 50.34 119 GLU A N 1
ATOM 1126 C CA . GLU A 1 119 ? 33.652 29.231 61.461 1.00 50.34 119 GLU A CA 1
ATOM 1127 C C . GLU A 1 119 ? 32.262 29.426 62.094 1.00 50.34 119 GLU A C 1
ATOM 1129 O O . GLU A 1 119 ? 32.054 30.404 62.814 1.00 50.34 119 GLU A O 1
ATOM 1134 N N . LYS A 1 120 ? 31.332 28.470 61.941 1.00 47.28 120 LYS A N 1
ATOM 1135 C CA . LYS A 1 120 ? 29.979 28.543 62.533 1.00 47.28 120 LYS A CA 1
ATOM 1136 C C . LYS A 1 120 ? 29.934 28.428 64.064 1.00 47.28 120 LYS A C 1
ATOM 1138 O O . LYS A 1 120 ? 28.958 28.864 64.668 1.00 47.28 120 LYS A O 1
ATOM 1143 N N . LYS A 1 121 ? 30.981 27.916 64.724 1.00 47.81 121 LYS A N 1
ATOM 1144 C CA . LYS A 1 121 ? 31.057 27.820 66.202 1.00 47.81 121 LYS A CA 1
ATOM 1145 C C . LYS A 1 121 ? 31.329 29.152 66.921 1.00 47.81 121 LYS A C 1
ATOM 1147 O O . LYS A 1 121 ? 31.455 29.167 68.145 1.00 47.81 121 LYS A O 1
ATOM 1152 N N . LYS A 1 122 ? 31.409 30.277 66.205 1.00 39.22 122 LYS A N 1
ATOM 1153 C CA . LYS A 1 122 ? 31.605 31.610 66.791 1.00 39.22 122 LYS A CA 1
ATOM 1154 C C . LYS A 1 122 ? 30.552 32.596 66.280 1.00 39.22 122 LYS A C 1
ATOM 1156 O O . LYS A 1 122 ? 30.838 33.286 65.315 1.00 39.22 122 LYS A O 1
ATOM 1161 N N . MET A 1 123 ? 29.390 32.703 66.939 1.00 31.25 123 MET A N 1
ATOM 1162 C CA . MET A 1 123 ? 28.622 33.961 67.130 1.00 31.25 123 MET A CA 1
ATOM 1163 C C . MET A 1 123 ? 27.298 33.727 67.909 1.00 31.25 123 MET A C 1
ATOM 1165 O O . MET A 1 123 ? 26.706 32.662 67.749 1.00 31.25 123 MET A O 1
ATOM 1169 N N . PRO A 1 124 ? 26.827 34.676 68.755 1.00 35.38 124 PRO A N 1
ATOM 1170 C CA . PRO A 1 124 ? 25.640 34.510 69.610 1.00 35.38 124 PRO A CA 1
ATOM 1171 C C . PRO A 1 124 ? 24.345 35.132 69.020 1.00 35.38 124 PRO A C 1
ATOM 1173 O O . PRO A 1 124 ? 24.429 35.896 68.057 1.00 35.38 124 PRO A O 1
ATOM 1176 N N . PRO A 1 125 ? 23.147 34.819 69.574 1.00 39.03 125 PRO A N 1
ATOM 1177 C CA . PRO A 1 125 ? 21.876 34.919 68.849 1.00 39.03 125 PRO A CA 1
ATOM 1178 C C . PRO A 1 125 ? 21.082 36.210 69.119 1.00 39.03 125 PRO A C 1
ATOM 1180 O O . PRO A 1 125 ? 21.234 36.851 70.159 1.00 39.03 125 PRO A O 1
ATOM 1183 N N . LEU A 1 126 ? 20.165 36.542 68.202 1.00 27.83 126 LEU A N 1
ATOM 1184 C CA . LEU A 1 126 ? 19.141 37.580 68.361 1.00 27.83 126 LEU A CA 1
ATOM 1185 C C . LEU A 1 126 ? 17.785 37.102 67.811 1.00 27.83 126 LEU A C 1
ATOM 1187 O O . LEU A 1 126 ? 17.702 36.533 66.727 1.00 27.83 126 LEU A O 1
ATOM 1191 N N . ASN A 1 127 ? 16.744 37.354 68.610 1.00 32.03 127 ASN A N 1
ATOM 1192 C CA . ASN A 1 127 ? 15.317 37.117 68.365 1.00 32.03 127 ASN A CA 1
ATOM 1193 C C . ASN A 1 127 ? 14.726 38.099 67.335 1.00 32.03 127 ASN A C 1
ATOM 1195 O O . ASN A 1 127 ? 15.155 39.249 67.318 1.00 32.03 127 ASN A O 1
ATOM 1199 N N . ILE A 1 128 ? 13.664 37.689 66.616 1.00 25.98 128 ILE A N 1
ATOM 1200 C CA . ILE A 1 128 ? 12.344 38.372 66.520 1.00 25.98 128 ILE A CA 1
ATOM 1201 C C . ILE A 1 128 ? 11.389 37.614 65.558 1.00 25.98 128 ILE A C 1
ATOM 1203 O O . ILE A 1 128 ? 11.611 37.519 64.360 1.00 25.98 128 ILE A O 1
ATOM 1207 N N . VAL A 1 129 ? 10.355 37.028 66.171 1.00 28.45 129 VAL A N 1
ATOM 1208 C CA . VAL A 1 129 ? 8.891 37.027 65.927 1.00 28.45 129 VAL A CA 1
ATOM 1209 C C . VAL A 1 129 ? 8.276 37.280 64.521 1.00 28.45 129 VAL A C 1
ATOM 1211 O O . VAL A 1 129 ? 8.373 38.367 63.966 1.00 28.45 129 VAL A O 1
ATOM 1214 N N . GLN A 1 130 ? 7.429 36.295 64.158 1.00 25.64 130 GLN A N 1
ATOM 1215 C CA . GLN A 1 130 ? 6.178 36.267 63.359 1.00 25.64 130 GLN A CA 1
ATOM 1216 C C . GLN A 1 130 ? 6.186 36.140 61.825 1.00 25.64 130 GLN A C 1
ATOM 1218 O O . GLN A 1 130 ? 6.481 37.078 61.097 1.00 25.64 130 GLN A O 1
ATOM 1223 N N . GLY A 1 131 ? 5.579 35.023 61.385 1.00 26.47 131 GLY A N 1
ATOM 1224 C CA . GLY A 1 131 ? 4.509 35.048 60.381 1.00 26.47 131 GLY A CA 1
ATOM 1225 C C . GLY A 1 131 ? 4.774 34.284 59.085 1.00 26.47 131 GLY A C 1
ATOM 1226 O O . GLY A 1 131 ? 4.877 34.923 58.048 1.00 26.47 131 GLY A O 1
ATOM 1227 N N . ASN A 1 132 ? 4.795 32.944 59.115 1.00 28.33 132 ASN A N 1
ATOM 1228 C CA . ASN A 1 132 ? 4.764 32.120 57.899 1.00 28.33 132 ASN A CA 1
ATOM 1229 C C . ASN A 1 132 ? 3.461 31.309 57.807 1.00 28.33 132 ASN A C 1
ATOM 1231 O O . ASN A 1 132 ? 3.219 30.402 58.599 1.00 28.33 132 ASN A O 1
ATOM 1235 N N . GLN A 1 133 ? 2.658 31.629 56.791 1.00 27.44 133 GLN A N 1
ATOM 1236 C CA . GLN A 1 133 ? 1.892 30.658 56.013 1.00 27.44 133 GLN A CA 1
ATOM 1237 C C . GLN A 1 133 ? 2.648 30.478 54.697 1.00 27.44 133 GLN A C 1
ATOM 1239 O O . GLN A 1 133 ? 2.818 31.470 53.999 1.00 27.44 133 GLN A O 1
ATOM 1244 N N . MET A 1 134 ? 3.077 29.259 54.365 1.00 25.58 134 MET A N 1
ATOM 1245 C CA . MET A 1 134 ? 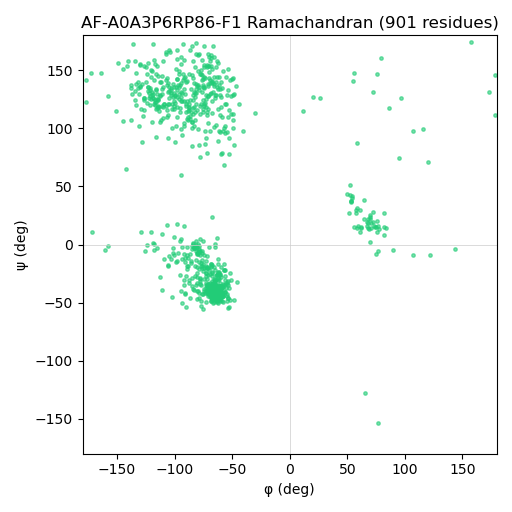3.199 28.729 52.997 1.00 25.58 134 MET A CA 1
ATOM 1246 C C . MET A 1 134 ? 3.668 27.265 53.047 1.00 25.58 134 MET A C 1
ATOM 1248 O O . MET A 1 134 ? 4.545 26.963 53.840 1.00 25.58 134 MET A O 1
ATOM 1252 N N . HIS A 1 135 ? 3.102 26.454 52.141 1.00 27.14 135 HIS A N 1
ATOM 1253 C CA . HIS A 1 135 ? 3.704 25.331 51.393 1.00 27.14 135 HIS A CA 1
ATOM 1254 C C . HIS A 1 135 ? 4.407 24.161 52.108 1.00 27.14 135 HIS A C 1
ATOM 1256 O O . HIS A 1 135 ? 5.221 24.373 52.987 1.00 27.14 135 HIS A O 1
ATOM 1262 N N . GLU A 1 136 ? 4.178 22.947 51.580 1.00 26.25 136 GLU A N 1
ATOM 1263 C CA . GLU A 1 136 ? 5.171 21.923 51.145 1.00 26.25 136 GLU A CA 1
ATOM 1264 C C . GLU A 1 136 ? 4.378 20.645 50.778 1.00 26.25 136 GLU A C 1
ATOM 1266 O O . GLU A 1 136 ? 3.435 20.305 51.482 1.00 26.25 136 GLU A O 1
ATOM 1271 N N . VAL A 1 137 ? 4.519 19.920 49.658 1.00 25.28 137 VAL A N 1
ATOM 1272 C CA . VAL A 1 137 ? 5.614 19.588 48.718 1.00 25.28 137 VAL A CA 1
ATOM 1273 C C . VAL A 1 137 ? 6.809 18.895 49.377 1.00 25.28 137 VAL A C 1
ATOM 1275 O O . VAL A 1 137 ? 7.767 19.542 49.772 1.00 25.28 137 VAL A O 1
ATOM 1278 N N . VAL A 1 138 ? 6.698 17.559 49.448 1.00 26.98 138 VAL A N 1
ATOM 1279 C CA . VAL A 1 138 ? 7.700 16.516 49.116 1.00 26.98 138 VAL A CA 1
ATOM 1280 C C . VAL A 1 138 ? 9.120 17.073 48.900 1.00 26.98 138 VAL A C 1
ATOM 1282 O O . VAL A 1 138 ? 9.345 17.829 47.963 1.00 26.98 138 VAL A O 1
ATOM 1285 N N . GLY A 1 139 ? 10.137 16.765 49.703 1.00 28.95 139 GLY A N 1
ATOM 1286 C CA . GLY A 1 139 ? 10.535 15.453 50.207 1.00 28.95 139 GLY A CA 1
ATOM 1287 C C . GLY A 1 139 ? 11.808 15.015 49.470 1.00 28.95 139 GLY A C 1
ATOM 1288 O O . GLY A 1 139 ? 11.730 14.526 48.347 1.00 28.95 139 GLY A O 1
ATOM 1289 N N . GLN A 1 140 ? 12.977 15.213 50.084 1.00 29.14 140 GLN A N 1
ATOM 1290 C CA . GLN A 1 140 ? 14.216 14.512 49.731 1.00 29.14 140 GLN A CA 1
ATOM 1291 C C . GLN A 1 140 ? 15.102 14.389 50.977 1.00 29.14 140 GLN A C 1
ATOM 1293 O O . GLN A 1 140 ? 15.551 15.386 51.541 1.00 29.14 140 GLN A O 1
ATOM 1298 N N . GLU A 1 141 ? 15.304 13.147 51.409 1.00 30.64 141 GLU A N 1
ATOM 1299 C CA . GLU A 1 141 ? 16.096 12.751 52.571 1.00 30.64 141 GLU A CA 1
ATOM 1300 C C . GLU A 1 141 ? 17.598 12.712 52.240 1.00 30.64 141 GLU A C 1
ATOM 1302 O O . GLU A 1 141 ? 18.011 12.213 51.191 1.00 30.64 141 GLU A O 1
ATOM 1307 N N . ASN A 1 142 ? 18.411 13.222 53.169 1.00 27.72 142 ASN A N 1
ATOM 1308 C CA . ASN A 1 142 ? 19.850 12.977 53.262 1.00 27.72 142 ASN A CA 1
ATOM 1309 C C . ASN A 1 142 ? 20.093 11.776 54.198 1.00 27.72 142 ASN A C 1
ATOM 1311 O O . ASN A 1 142 ? 19.449 11.708 55.245 1.00 27.72 142 ASN A O 1
ATOM 1315 N N . PRO A 1 143 ? 21.062 10.895 53.904 1.00 35.69 143 PRO A N 1
ATOM 1316 C CA . PRO A 1 143 ? 21.585 9.930 54.864 1.00 35.69 143 PRO A CA 1
ATOM 1317 C C . PRO A 1 143 ? 22.699 10.560 55.729 1.00 35.69 143 PRO A C 1
ATOM 1319 O O . PRO A 1 143 ? 23.486 11.361 55.226 1.00 35.69 143 PRO A O 1
ATOM 1322 N N . ASP A 1 144 ? 22.770 10.140 56.998 1.00 28.80 144 ASP A N 1
ATOM 1323 C CA . ASP A 1 144 ? 23.793 10.413 58.034 1.00 28.80 144 ASP A CA 1
ATOM 1324 C C . ASP A 1 144 ? 23.555 11.580 59.023 1.00 28.80 144 ASP A C 1
ATOM 1326 O O . ASP A 1 144 ? 24.288 12.566 59.033 1.00 28.80 144 ASP A O 1
ATOM 1330 N N . GLU A 1 145 ? 22.640 11.388 59.983 1.00 32.03 145 GLU A N 1
ATOM 1331 C CA . GLU A 1 145 ? 22.794 11.890 61.362 1.00 32.03 145 GLU A CA 1
ATOM 1332 C C . GLU A 1 145 ? 22.431 10.773 62.359 1.00 32.03 145 GLU A C 1
ATOM 1334 O O . GLU A 1 145 ? 21.329 10.231 62.348 1.00 32.03 145 GLU A O 1
ATOM 1339 N N . TRP A 1 146 ? 23.387 10.397 63.213 1.00 29.09 146 TRP A N 1
ATOM 1340 C CA . TRP A 1 146 ? 23.152 9.552 64.386 1.00 29.09 146 TRP A CA 1
ATOM 1341 C C . TRP A 1 146 ? 22.684 10.449 65.538 1.00 29.09 146 TRP A C 1
ATOM 1343 O O . TRP A 1 146 ? 23.442 11.310 65.990 1.00 29.09 146 TRP A O 1
ATOM 1353 N N . GLU A 1 147 ? 21.463 10.238 66.030 1.00 33.25 147 GLU A N 1
ATOM 1354 C CA . GLU A 1 147 ? 20.936 10.936 67.204 1.00 33.25 147 GLU A CA 1
ATOM 1355 C C . GLU A 1 147 ? 21.541 10.409 68.515 1.00 33.25 147 GLU A C 1
ATOM 1357 O O . GLU A 1 147 ? 21.653 9.208 68.773 1.00 33.25 147 GLU A O 1
ATOM 1362 N N . VAL A 1 148 ? 21.912 11.357 69.376 1.00 31.28 148 VAL A N 1
ATOM 1363 C CA . VAL A 1 148 ? 22.279 11.145 70.777 1.00 31.28 148 VAL A CA 1
ATOM 1364 C C . VAL A 1 148 ? 20.998 10.866 71.566 1.00 31.28 148 VAL A C 1
ATOM 1366 O O . VAL A 1 148 ? 20.115 11.718 71.619 1.00 31.28 148 VAL A O 1
ATOM 1369 N N . MET A 1 149 ? 20.907 9.688 72.193 1.00 27.80 149 MET A N 1
ATOM 1370 C CA . MET A 1 149 ? 19.780 9.309 73.055 1.00 27.80 149 MET A CA 1
ATOM 1371 C C . MET A 1 149 ? 19.554 10.325 74.185 1.00 27.80 149 MET A C 1
ATOM 1373 O O . MET A 1 149 ? 20.433 10.532 75.024 1.00 27.80 149 MET A O 1
ATOM 1377 N N . GLY A 1 150 ? 18.352 10.904 74.218 1.00 34.53 150 GLY A N 1
ATOM 1378 C CA . GLY A 1 150 ? 17.763 11.558 75.386 1.00 34.53 150 GLY A CA 1
ATOM 1379 C C . GLY A 1 150 ? 16.856 10.600 76.169 1.00 34.53 150 GLY A C 1
ATOM 1380 O O . GLY A 1 150 ? 16.357 9.619 75.623 1.00 34.53 150 GLY A O 1
ATOM 1381 N N . ASP A 1 151 ? 16.682 10.890 77.457 1.00 36.56 151 ASP A N 1
ATOM 1382 C CA . ASP A 1 151 ? 16.090 10.015 78.476 1.00 36.56 151 ASP A CA 1
ATOM 1383 C C . ASP A 1 151 ? 14.643 9.557 78.188 1.00 36.56 151 ASP A C 1
ATOM 1385 O O . ASP A 1 151 ? 13.760 10.352 77.860 1.00 36.56 151 ASP A O 1
ATOM 1389 N N . LEU A 1 152 ? 14.394 8.255 78.386 1.00 35.19 152 LEU A N 1
ATOM 1390 C CA . LEU A 1 152 ? 13.071 7.623 78.324 1.00 35.19 152 LEU A CA 1
ATOM 1391 C C . LEU A 1 152 ? 12.179 8.064 79.507 1.00 35.19 152 LEU A C 1
ATOM 1393 O O . LEU A 1 152 ? 12.653 8.092 80.645 1.00 35.19 152 LEU A O 1
ATOM 1397 N N . PRO A 1 153 ? 10.880 8.343 79.293 1.00 39.53 153 PRO A N 1
ATOM 1398 C CA . PRO A 1 153 ? 9.947 8.617 80.385 1.00 39.53 153 PRO A CA 1
ATOM 1399 C C . PRO A 1 153 ? 9.689 7.363 81.245 1.00 39.53 153 PRO A C 1
ATOM 1401 O O . PRO A 1 153 ? 9.508 6.267 80.721 1.00 39.53 153 PRO A O 1
ATOM 1404 N N . ASP A 1 154 ? 9.599 7.546 82.571 1.00 46.62 154 ASP A N 1
ATOM 1405 C CA . ASP A 1 154 ? 9.445 6.501 83.611 1.00 46.62 154 ASP A CA 1
ATOM 1406 C C . ASP A 1 154 ? 8.130 5.665 83.532 1.00 46.62 154 ASP A C 1
ATOM 1408 O O . ASP A 1 154 ? 7.880 4.835 84.405 1.00 46.62 154 ASP A O 1
ATOM 1412 N N . VAL A 1 155 ? 7.284 5.838 82.504 1.00 40.62 155 VAL A N 1
ATOM 1413 C CA . VAL A 1 155 ? 6.079 5.016 82.256 1.00 40.62 155 VAL A CA 1
ATOM 1414 C C . VAL A 1 155 ? 5.860 4.839 80.747 1.00 40.62 155 VAL A C 1
ATOM 1416 O O . VAL A 1 155 ? 5.408 5.761 80.066 1.00 40.62 155 VAL A O 1
ATOM 1419 N N . ALA A 1 156 ? 6.135 3.645 80.218 1.00 33.34 156 ALA A N 1
ATOM 1420 C CA . ALA A 1 156 ? 5.833 3.289 78.833 1.00 33.34 156 ALA A CA 1
ATOM 1421 C C . ALA A 1 156 ? 4.362 2.853 78.707 1.00 33.34 156 ALA A C 1
ATOM 1423 O O . ALA A 1 156 ? 3.981 1.772 79.155 1.00 33.34 156 ALA A O 1
ATOM 1424 N N . LYS A 1 157 ? 3.512 3.689 78.099 1.00 38.56 157 LYS A N 1
ATOM 1425 C CA . LYS A 1 157 ? 2.195 3.249 77.615 1.00 38.56 157 LYS A CA 1
ATOM 1426 C C . LYS A 1 157 ? 2.373 2.643 76.231 1.00 38.56 157 LYS A C 1
ATOM 1428 O O . LYS A 1 157 ? 2.570 3.372 75.264 1.00 38.56 157 LYS A O 1
ATOM 1433 N N . ILE A 1 158 ? 2.301 1.321 76.147 1.00 38.09 158 ILE A N 1
ATOM 1434 C CA . ILE A 1 158 ? 2.280 0.609 74.872 1.00 38.09 158 ILE A CA 1
ATOM 1435 C C . ILE A 1 158 ? 0.816 0.564 74.428 1.00 38.09 158 ILE A C 1
ATOM 1437 O O . ILE A 1 158 ? -0.014 -0.108 75.036 1.00 38.09 158 ILE A O 1
ATOM 1441 N N . THR A 1 159 ? 0.494 1.343 73.399 1.00 36.91 159 THR A N 1
ATOM 1442 C CA . THR A 1 159 ? -0.754 1.182 72.646 1.00 36.91 159 THR A CA 1
ATOM 1443 C C . THR A 1 159 ? -0.385 0.398 71.401 1.00 36.91 159 THR A C 1
ATOM 1445 O O . THR A 1 159 ? 0.245 0.935 70.497 1.00 36.91 159 THR A O 1
ATOM 1448 N N . GLU A 1 160 ? -0.690 -0.897 71.393 1.00 34.59 160 GLU A N 1
ATOM 1449 C CA . GLU A 1 160 ? -0.608 -1.698 70.176 1.00 34.59 160 GLU A CA 1
ATOM 1450 C C . GLU A 1 160 ? -1.786 -1.291 69.290 1.00 34.59 160 GLU A C 1
ATOM 1452 O O . GLU A 1 160 ? -2.923 -1.721 69.489 1.00 34.59 160 GLU A O 1
ATOM 1457 N N . HIS A 1 161 ? -1.523 -0.402 68.336 1.00 35.31 161 HIS A N 1
ATOM 1458 C CA . HIS A 1 161 ? -2.286 -0.412 67.104 1.00 35.31 161 HIS A CA 1
ATOM 1459 C C . HIS A 1 161 ? -1.758 -1.599 66.299 1.00 35.31 161 HIS A C 1
ATOM 1461 O O . HIS A 1 161 ? -0.590 -1.614 65.915 1.00 35.31 161 HIS A O 1
ATOM 1467 N N . GLU A 1 162 ? -2.589 -2.621 66.083 1.00 31.62 162 GLU A N 1
ATOM 1468 C CA . GLU A 1 162 ? -2.370 -3.497 64.936 1.00 31.62 162 GLU A CA 1
ATOM 1469 C C . GLU A 1 162 ? -2.499 -2.596 63.706 1.00 31.62 162 GLU A C 1
ATOM 1471 O O . GLU A 1 162 ? -3.603 -2.237 63.292 1.00 31.62 162 GLU A O 1
ATOM 1476 N N . ASP A 1 163 ? -1.355 -2.155 63.190 1.00 31.50 163 ASP A N 1
ATOM 1477 C CA . ASP A 1 163 ? -1.251 -1.582 61.861 1.00 31.50 163 ASP A CA 1
ATOM 1478 C C . ASP A 1 163 ? -1.653 -2.695 60.887 1.00 31.50 163 ASP A C 1
ATOM 1480 O O . ASP A 1 163 ? -0.832 -3.496 60.432 1.00 31.50 163 ASP A O 1
ATOM 1484 N N . GLU A 1 164 ? -2.950 -2.783 60.581 1.00 30.86 164 GLU A N 1
ATOM 1485 C CA . GLU A 1 164 ? -3.360 -3.343 59.303 1.00 30.86 164 GLU A CA 1
ATOM 1486 C C . GLU A 1 164 ? -2.517 -2.641 58.245 1.00 30.86 164 GLU A C 1
ATOM 1488 O O . GLU A 1 164 ? -2.407 -1.411 58.263 1.00 30.86 164 GLU A O 1
ATOM 1493 N N . MET A 1 165 ? -1.883 -3.451 57.385 1.00 27.28 165 MET A N 1
ATOM 1494 C CA . MET A 1 165 ? -1.121 -3.008 56.224 1.00 27.28 165 MET A CA 1
ATOM 1495 C C . MET A 1 165 ? -1.734 -1.712 55.717 1.00 27.28 165 MET A C 1
ATOM 1497 O O . MET A 1 165 ? -2.870 -1.716 55.234 1.00 27.28 165 MET A O 1
ATOM 1501 N N . GLN A 1 166 ? -0.983 -0.615 55.832 1.00 27.84 166 GLN A N 1
ATOM 1502 C CA . GLN A 1 166 ? -1.203 0.518 54.961 1.00 27.84 166 GLN A CA 1
ATOM 1503 C C . GLN A 1 166 ? -1.115 -0.074 53.563 1.00 27.84 166 GLN A C 1
ATOM 1505 O O . GLN A 1 166 ? -0.032 -0.301 53.022 1.00 27.84 166 GLN A O 1
ATOM 1510 N N . MET A 1 167 ? -2.278 -0.392 52.993 1.00 28.11 167 MET A N 1
ATOM 1511 C CA . MET A 1 167 ? -2.398 -0.397 51.566 1.00 28.11 167 MET A CA 1
ATOM 1512 C C . MET A 1 167 ? -1.913 0.997 51.217 1.00 28.11 167 MET A C 1
ATOM 1514 O O . MET A 1 167 ? -2.586 1.992 51.490 1.00 28.11 167 MET A O 1
ATOM 1518 N N . TYR A 1 168 ? -0.736 1.060 50.608 1.00 26.42 168 TYR A N 1
ATOM 1519 C CA . TYR A 1 168 ? -0.615 1.897 49.445 1.00 26.42 168 TYR A CA 1
ATOM 1520 C C . TYR A 1 168 ? -1.820 1.510 48.578 1.00 26.42 168 TYR A C 1
ATOM 1522 O O . TYR A 1 168 ? -1.752 0.651 47.706 1.00 26.42 168 TYR A O 1
ATOM 1530 N N . GLN A 1 169 ? -2.966 2.143 48.839 1.00 28.14 169 GLN A N 1
ATOM 1531 C CA . GLN A 1 169 ? -3.646 2.771 47.745 1.00 28.14 169 GLN A CA 1
ATOM 1532 C C . GLN A 1 169 ? -2.531 3.632 47.156 1.00 28.14 169 GLN A C 1
ATOM 1534 O O . GLN A 1 169 ? -2.285 4.761 47.569 1.00 28.14 169 GLN A O 1
ATOM 1539 N N . GLU A 1 170 ? -1.810 3.063 46.184 1.00 28.61 170 GLU A N 1
ATOM 1540 C CA . GLU A 1 170 ? -1.763 3.772 44.931 1.00 28.61 170 GLU A CA 1
ATOM 1541 C C . GLU A 1 170 ? -3.196 4.262 44.771 1.00 28.61 170 GLU A C 1
ATOM 1543 O O . GLU A 1 170 ? -4.115 3.510 44.452 1.00 28.61 170 GLU A O 1
ATOM 1548 N N . GLU A 1 171 ? -3.416 5.516 45.145 1.00 28.83 171 GLU A N 1
ATOM 1549 C CA . GLU A 1 171 ? -4.329 6.348 44.419 1.00 28.83 171 GLU A CA 1
ATOM 1550 C C . GLU A 1 171 ? -3.840 6.241 42.968 1.00 28.83 171 GLU A C 1
ATOM 1552 O O . GLU A 1 171 ? -3.259 7.154 42.391 1.00 28.83 171 GLU A O 1
ATOM 1557 N N . THR A 1 172 ? -4.173 5.122 42.324 1.00 29.61 172 THR A N 1
ATOM 1558 C CA . THR A 1 172 ? -4.807 5.146 41.035 1.00 29.61 172 THR A CA 1
ATOM 1559 C C . THR A 1 172 ? -6.080 5.965 41.244 1.00 29.61 172 THR A C 1
ATOM 1561 O O . THR A 1 172 ? -7.199 5.482 41.106 1.00 29.61 172 THR A O 1
ATOM 1564 N N . VAL A 1 173 ? -5.916 7.268 41.499 1.00 30.23 173 VAL A N 1
ATOM 1565 C CA . VAL A 1 173 ? -6.644 8.249 40.728 1.00 30.23 173 VAL A CA 1
ATOM 1566 C C . VAL A 1 173 ? -6.194 7.949 39.308 1.00 30.23 173 VAL A C 1
ATOM 1568 O O . VAL A 1 173 ? -5.301 8.580 38.744 1.00 30.23 173 VAL A O 1
ATOM 1571 N N . THR A 1 174 ? -6.788 6.900 38.739 1.00 30.64 174 THR A N 1
ATOM 1572 C CA . THR A 1 174 ? -7.054 6.844 37.330 1.00 30.64 174 THR A CA 1
ATOM 1573 C C . THR A 1 174 ? -7.710 8.187 37.081 1.00 30.64 174 THR A C 1
ATOM 1575 O O . THR A 1 174 ? -8.875 8.406 37.412 1.00 30.64 174 THR A O 1
ATOM 1578 N N . LYS A 1 175 ? -6.938 9.143 36.568 1.00 35.97 175 LYS A N 1
ATOM 1579 C CA . LYS A 1 175 ? -7.504 10.148 35.689 1.00 35.97 175 LYS A CA 1
ATOM 1580 C C . LYS A 1 175 ? -8.054 9.331 34.529 1.00 35.97 175 LYS A C 1
ATOM 1582 O O . LYS A 1 175 ? -7.364 9.174 33.530 1.00 35.97 175 LYS A O 1
ATOM 1587 N N . THR A 1 176 ? -9.213 8.705 34.729 1.00 39.19 176 THR A N 1
ATOM 1588 C CA . THR A 1 176 ? -9.931 7.992 33.691 1.00 39.19 176 THR A CA 1
ATOM 1589 C C . THR A 1 176 ? -10.180 9.052 32.643 1.00 39.19 176 THR A C 1
ATOM 1591 O O . THR A 1 176 ? -10.827 10.077 32.877 1.00 39.19 176 THR A O 1
ATOM 1594 N N . GLN A 1 177 ? -9.482 8.898 31.526 1.00 50.56 177 GLN A N 1
ATOM 1595 C CA . GLN A 1 177 ? -9.581 9.816 30.412 1.00 50.56 177 GLN A CA 1
ATOM 1596 C C . GLN A 1 177 ? -11.048 9.755 29.950 1.00 50.56 177 GLN A C 1
ATOM 1598 O O . GLN A 1 177 ? -11.664 8.698 30.028 1.00 50.56 177 GLN A O 1
ATOM 1603 N N . PHE A 1 178 ? -11.646 10.868 29.515 1.00 50.53 178 PHE A N 1
ATOM 1604 C CA . PHE A 1 178 ? -13.097 10.964 29.240 1.00 50.53 178 PHE A CA 1
ATOM 1605 C C . PHE A 1 178 ? -13.689 9.788 28.418 1.00 50.53 178 PHE A C 1
ATOM 1607 O O . PHE A 1 178 ? -14.828 9.383 28.622 1.00 50.53 178 PHE A O 1
ATOM 1614 N N . TYR A 1 179 ? -12.904 9.210 27.509 1.00 52.94 179 TYR A N 1
ATOM 1615 C CA . TYR A 1 179 ? -13.277 8.089 26.636 1.00 52.94 179 TYR A CA 1
ATOM 1616 C C . TYR A 1 179 ? -13.093 6.694 27.256 1.00 52.94 179 TYR A C 1
ATOM 1618 O O . TYR A 1 179 ? -13.655 5.732 26.744 1.00 52.94 179 TYR A O 1
ATOM 1626 N N . GLU A 1 180 ? -12.332 6.588 28.344 1.00 53.00 180 GLU A N 1
ATOM 1627 C CA . GLU A 1 180 ? -12.197 5.398 29.195 1.00 53.00 180 GLU A CA 1
ATOM 1628 C C . GLU A 1 180 ? -13.147 5.457 30.397 1.00 53.00 180 GLU A C 1
ATOM 1630 O O . GLU A 1 180 ? -13.114 4.574 31.249 1.00 53.00 180 GLU A O 1
ATOM 1635 N N . MET A 1 181 ? -13.991 6.494 30.495 1.00 55.00 181 MET A N 1
ATOM 1636 C CA . MET A 1 181 ? -15.016 6.549 31.530 1.00 55.00 181 MET A CA 1
ATOM 1637 C C . MET A 1 181 ? -16.007 5.407 31.304 1.00 55.00 181 MET A C 1
ATOM 1639 O O . MET A 1 181 ? -16.860 5.448 30.411 1.00 55.00 181 MET A O 1
ATOM 1643 N N . GLU A 1 182 ? -15.858 4.372 32.121 1.00 55.22 182 GLU A N 1
ATOM 1644 C CA . GLU A 1 182 ? -16.866 3.359 32.377 1.00 55.22 182 GLU A CA 1
ATOM 1645 C C . GLU A 1 182 ? -18.081 4.071 32.965 1.00 55.22 182 GLU A C 1
ATOM 1647 O O . GLU A 1 182 ? -18.019 4.640 34.052 1.00 55.22 182 GLU A O 1
ATOM 1652 N N . GLY A 1 183 ? -19.172 4.125 32.208 1.00 53.56 183 GLY A N 1
ATOM 1653 C CA . GLY A 1 183 ? -20.268 5.004 32.598 1.00 53.56 183 GLY A CA 1
ATOM 1654 C C . GLY A 1 183 ? -21.618 4.644 32.025 1.00 53.56 183 GLY A C 1
ATOM 1655 O O . GLY A 1 183 ? -22.573 5.337 32.341 1.00 53.56 183 GLY A O 1
ATOM 1656 N N . THR A 1 184 ? -21.730 3.597 31.203 1.00 58.78 184 THR A N 1
ATOM 1657 C CA . THR A 1 184 ? -23.007 3.200 30.595 1.00 58.78 184 THR A CA 1
ATOM 1658 C C . THR A 1 184 ? -23.343 1.750 30.925 1.00 58.78 184 THR A C 1
ATOM 1660 O O . THR A 1 184 ? -22.565 0.850 30.640 1.00 58.78 184 THR A O 1
ATOM 1663 N N . LEU A 1 185 ? -24.488 1.493 31.557 1.00 57.78 185 LEU A N 1
ATOM 1664 C CA . LEU A 1 185 ? -24.870 0.148 31.998 1.00 57.78 185 LEU A CA 1
ATOM 1665 C C . LEU A 1 185 ? -25.664 -0.596 30.914 1.00 57.78 185 LEU A C 1
ATOM 1667 O O . LEU A 1 185 ? -26.784 -0.208 30.570 1.00 57.78 185 LEU A O 1
ATOM 1671 N N . HIS A 1 186 ? -25.138 -1.726 30.441 1.00 54.03 186 HIS A N 1
ATOM 1672 C CA . HIS A 1 186 ? -25.839 -2.621 29.525 1.00 54.03 186 HIS A CA 1
ATOM 1673 C C . HIS A 1 186 ? -26.711 -3.625 30.290 1.00 54.03 186 HIS A C 1
ATOM 1675 O O . HIS A 1 186 ? -26.222 -4.556 30.927 1.00 54.03 186 HIS A O 1
ATOM 1681 N N . LYS A 1 187 ? -28.038 -3.493 30.208 1.00 52.81 187 LYS A N 1
ATOM 1682 C CA . LYS A 1 187 ? -28.960 -4.283 31.045 1.00 52.81 187 LYS A CA 1
ATOM 1683 C C . LYS A 1 187 ? -29.044 -5.782 30.751 1.00 52.81 187 LYS A C 1
ATOM 1685 O O . LYS A 1 187 ? -29.408 -6.526 31.654 1.00 52.81 187 LYS A O 1
ATOM 1690 N N . GLN A 1 188 ? -28.750 -6.240 29.530 1.00 44.03 188 GLN A N 1
ATOM 1691 C CA . GLN A 1 188 ? -28.803 -7.685 29.219 1.00 44.03 188 GLN A CA 1
ATOM 1692 C C . GLN A 1 188 ? -27.574 -8.427 29.741 1.00 44.03 188 GLN A C 1
ATOM 1694 O O . GLN A 1 188 ? -27.661 -9.603 30.063 1.00 44.03 188 GLN A O 1
ATOM 1699 N N . THR A 1 189 ? -26.437 -7.736 29.820 1.00 49.25 189 THR A N 1
ATOM 1700 C CA . THR A 1 189 ? -25.142 -8.325 30.182 1.00 49.25 189 THR A CA 1
ATOM 1701 C C . THR A 1 189 ? -24.734 -7.949 31.605 1.00 49.25 189 THR A C 1
ATOM 1703 O O . THR A 1 189 ? -23.879 -8.608 32.183 1.00 49.25 189 THR A O 1
ATOM 1706 N N . GLY A 1 190 ? -25.348 -6.908 32.183 1.00 55.12 190 GLY A N 1
ATOM 1707 C CA . GLY A 1 190 ? -24.968 -6.346 33.479 1.00 55.12 190 GLY A CA 1
ATOM 1708 C C . GLY A 1 190 ? -23.606 -5.649 33.455 1.00 55.12 190 GLY A C 1
ATOM 1709 O O . GLY A 1 190 ? -23.037 -5.391 34.512 1.00 55.12 190 GLY A O 1
ATOM 1710 N N . GLU A 1 191 ? -23.066 -5.379 32.267 1.00 53.72 191 GLU A N 1
ATOM 1711 C CA . GLU A 1 191 ? -21.731 -4.816 32.095 1.00 53.72 191 GLU A CA 1
ATOM 1712 C C . GLU A 1 191 ? -21.769 -3.297 32.026 1.00 53.72 191 GLU A C 1
ATOM 1714 O O . GLU A 1 191 ? -22.680 -2.705 31.443 1.00 53.72 191 GLU A O 1
ATOM 1719 N N . ILE A 1 192 ? -20.749 -2.679 32.613 1.00 57.72 192 ILE A N 1
ATOM 1720 C CA . ILE A 1 192 ? -20.489 -1.256 32.465 1.00 57.72 192 ILE A CA 1
ATOM 1721 C C . ILE A 1 192 ? -19.628 -1.105 31.215 1.00 57.72 192 ILE A C 1
ATOM 1723 O O . ILE A 1 192 ? -18.540 -1.664 31.126 1.00 57.72 192 ILE A O 1
ATOM 1727 N N . LEU A 1 193 ? -20.161 -0.392 30.236 1.00 59.06 193 LEU A N 1
ATOM 1728 C CA . LEU A 1 193 ? -19.510 -0.064 28.985 1.00 59.06 193 LEU A CA 1
ATOM 1729 C C . LEU A 1 193 ? -18.886 1.325 29.084 1.00 59.06 193 LEU A C 1
ATOM 1731 O O . LEU A 1 193 ? -19.432 2.247 29.715 1.00 59.06 193 LEU A O 1
ATOM 1735 N N . THR A 1 194 ? -17.757 1.477 28.402 1.00 64.81 194 THR A N 1
ATOM 1736 C CA . THR A 1 194 ? -17.162 2.788 28.151 1.00 64.81 194 THR A CA 1
ATOM 1737 C C . THR A 1 194 ? -18.028 3.587 27.178 1.00 64.81 194 THR A C 1
ATOM 1739 O O . THR A 1 194 ? -18.801 3.034 26.390 1.00 64.81 194 THR A O 1
ATOM 1742 N N . PHE A 1 195 ? -17.887 4.911 27.204 1.00 66.31 195 PHE A N 1
ATOM 1743 C CA . PHE A 1 195 ? -18.624 5.812 26.314 1.00 66.31 195 PHE A CA 1
ATOM 1744 C C . PHE A 1 195 ? -18.576 5.392 24.834 1.00 66.31 195 PHE A C 1
ATOM 1746 O O . PHE A 1 195 ? -19.608 5.330 24.164 1.00 66.31 195 PHE A O 1
ATOM 1753 N N . VAL A 1 196 ? -17.381 5.072 24.333 1.00 63.62 196 VAL A N 1
ATOM 1754 C CA . VAL A 1 196 ? -17.169 4.702 22.927 1.00 63.62 196 VAL A CA 1
ATOM 1755 C C . VAL A 1 196 ? -17.862 3.376 22.596 1.00 63.62 196 VAL A C 1
ATOM 1757 O O . VAL A 1 196 ? -18.449 3.225 21.525 1.00 63.62 196 VAL A O 1
ATOM 1760 N N . GLU A 1 197 ? -17.856 2.421 23.526 1.00 64.31 197 GLU A N 1
ATOM 1761 C CA . GLU A 1 197 ? -18.528 1.131 23.353 1.00 64.31 197 GLU A CA 1
ATOM 1762 C C . GLU A 1 197 ? -20.051 1.277 23.306 1.00 64.31 197 GLU A C 1
ATOM 1764 O O . GLU A 1 197 ? -20.692 0.640 22.470 1.00 64.31 197 GLU A O 1
ATOM 1769 N N . ALA A 1 198 ? -20.628 2.152 24.133 1.00 66.50 198 ALA A N 1
ATOM 1770 C CA . ALA A 1 198 ? -22.061 2.435 24.113 1.00 66.50 198 ALA A CA 1
ATOM 1771 C C . ALA A 1 198 ? -22.527 3.086 22.800 1.00 66.50 198 ALA A C 1
ATOM 1773 O O . ALA A 1 198 ? -23.576 2.708 22.270 1.00 66.50 198 ALA A O 1
ATOM 1774 N N . VAL A 1 199 ? -21.749 4.025 22.249 1.00 66.31 199 VAL A N 1
ATOM 1775 C CA . VAL A 1 199 ? -22.035 4.630 20.934 1.00 66.31 199 VAL A CA 1
ATOM 1776 C C . VAL A 1 199 ? -21.953 3.572 19.833 1.00 66.31 199 VAL A C 1
ATOM 1778 O O . VAL A 1 199 ? -22.882 3.429 19.040 1.00 66.31 199 VAL A O 1
ATOM 1781 N N . ARG A 1 200 ? -20.887 2.764 19.824 1.00 62.38 200 ARG A N 1
ATOM 1782 C CA . ARG A 1 200 ? -20.665 1.726 18.805 1.00 62.38 200 ARG A CA 1
ATOM 1783 C C . ARG A 1 200 ? -21.738 0.636 18.810 1.00 62.38 200 ARG A C 1
ATOM 1785 O O . ARG A 1 200 ? -22.095 0.118 17.756 1.00 62.38 200 ARG A O 1
ATOM 1792 N N . GLN A 1 201 ? -22.258 0.290 19.985 1.00 62.19 201 GLN A N 1
ATOM 1793 C CA . GLN A 1 201 ? -23.356 -0.670 20.137 1.00 62.19 201 GLN A CA 1
ATOM 1794 C C . GLN A 1 201 ? -24.736 -0.057 19.835 1.00 62.19 201 GLN A C 1
ATOM 1796 O O . GLN A 1 201 ? -25.743 -0.759 19.895 1.00 62.19 201 GLN A O 1
ATOM 1801 N N . GLY A 1 202 ? -24.806 1.241 19.509 1.00 64.31 202 GLY A N 1
ATOM 1802 C CA . GLY A 1 202 ? -26.060 1.943 19.227 1.00 64.31 202 GLY A CA 1
ATOM 1803 C C . GLY A 1 202 ? -26.938 2.164 20.462 1.00 64.31 202 GLY A C 1
ATOM 1804 O O . GLY A 1 202 ? -28.115 2.498 20.327 1.00 64.31 202 GLY A O 1
ATOM 1805 N N . LEU A 1 203 ? -26.381 1.984 21.664 1.00 66.12 203 LEU A N 1
ATOM 1806 C CA . LEU A 1 203 ? -27.059 2.262 22.934 1.00 66.12 203 LEU A CA 1
ATOM 1807 C C . LEU A 1 203 ? -27.137 3.760 23.202 1.00 66.12 203 LEU A C 1
ATOM 1809 O O . LEU A 1 203 ? -27.993 4.208 23.957 1.00 66.12 203 LEU A O 1
ATOM 1813 N N . LEU A 1 204 ? -26.243 4.531 22.591 1.00 70.88 204 LEU A N 1
ATOM 1814 C CA . LEU A 1 204 ? -26.166 5.971 22.744 1.00 70.88 204 LEU A CA 1
ATOM 1815 C C . LEU A 1 204 ? -26.172 6.626 21.359 1.00 70.88 204 LEU A C 1
ATOM 1817 O O . LEU A 1 204 ? -25.215 6.516 20.598 1.00 70.88 204 LEU A O 1
ATOM 1821 N N . ASP A 1 205 ? -27.266 7.308 21.038 1.00 69.69 205 ASP A N 1
ATOM 1822 C CA . ASP A 1 205 ? -27.443 8.072 19.806 1.00 69.69 205 ASP A CA 1
ATOM 1823 C C . ASP A 1 205 ? -27.262 9.561 20.115 1.00 69.69 205 ASP A C 1
ATOM 1825 O O . ASP A 1 205 ? -28.155 10.226 20.641 1.00 69.69 205 ASP A O 1
ATOM 1829 N N . LEU A 1 206 ? -26.077 10.085 19.810 1.00 71.56 206 LEU A N 1
ATOM 1830 C CA . LEU A 1 206 ? -25.727 11.493 20.029 1.00 71.56 206 LEU A CA 1
ATOM 1831 C C . LEU A 1 206 ? -26.127 12.397 18.858 1.00 71.56 206 LEU A C 1
ATOM 1833 O O . LEU A 1 206 ? -26.033 13.618 18.978 1.00 71.56 206 LEU A O 1
ATOM 1837 N N . SER A 1 207 ? -26.575 11.810 17.744 1.00 65.88 207 SER A N 1
ATOM 1838 C CA . SER A 1 207 ? -26.935 12.537 16.525 1.00 65.88 207 SER A CA 1
ATOM 1839 C C . SER A 1 207 ? -28.337 13.155 16.603 1.00 65.88 207 SER A C 1
ATOM 1841 O O . SER A 1 207 ? -28.605 14.193 16.000 1.00 65.88 207 SER A O 1
ATOM 1843 N N . ALA A 1 208 ? -29.235 12.557 17.393 1.00 60.12 208 ALA A N 1
ATOM 1844 C CA . ALA A 1 208 ? -30.575 13.078 17.637 1.00 60.12 208 ALA A CA 1
ATOM 1845 C C . ALA A 1 208 ? -30.548 14.227 18.665 1.00 60.12 208 ALA A C 1
ATOM 1847 O O . ALA A 1 208 ? -29.940 14.101 19.727 1.00 60.12 208 ALA A O 1
ATOM 1848 N N . GLY A 1 209 ? -31.235 15.339 18.369 1.00 53.84 209 GLY A N 1
ATOM 1849 C CA . GLY A 1 209 ? -31.235 16.568 19.178 1.00 53.84 209 GLY A CA 1
ATOM 1850 C C . GLY A 1 209 ? -31.490 16.331 20.672 1.00 53.84 209 GLY A C 1
ATOM 1851 O O . GLY A 1 209 ? -32.613 16.032 21.077 1.00 53.84 209 GLY A O 1
ATOM 1852 N N . GLY A 1 210 ? -30.423 16.475 21.465 1.00 60.56 210 GLY A N 1
ATOM 1853 C CA . GLY A 1 210 ? -30.382 16.282 22.922 1.00 60.56 210 GLY A CA 1
ATOM 1854 C C . GLY A 1 210 ? -29.659 15.014 23.399 1.00 60.56 210 GLY A C 1
ATOM 1855 O O . GLY A 1 210 ? -29.411 14.882 24.594 1.00 60.56 210 GLY A O 1
ATOM 1856 N N . GLY A 1 211 ? -29.290 14.110 22.487 1.00 67.81 211 GLY A N 1
ATOM 1857 C CA . GLY A 1 211 ? -28.742 12.794 22.806 1.00 67.81 211 GLY A CA 1
ATOM 1858 C C . GLY A 1 211 ? -29.813 11.846 23.361 1.00 67.81 211 GLY A C 1
ATOM 1859 O O . GLY A 1 211 ? -30.597 12.191 24.250 1.00 67.81 211 GLY A O 1
ATOM 1860 N N . GLN A 1 212 ? -29.873 10.632 22.826 1.00 73.56 212 GLN A N 1
ATOM 1861 C CA . GLN A 1 212 ? -30.829 9.610 23.239 1.00 73.56 212 GLN A CA 1
ATOM 1862 C C . GLN A 1 212 ? -30.088 8.354 23.682 1.00 73.56 212 GLN A C 1
ATOM 1864 O O . GLN A 1 212 ? -29.169 7.893 23.015 1.00 73.56 212 GLN A O 1
ATOM 1869 N N . PHE A 1 213 ? -30.510 7.783 24.804 1.00 73.62 213 PHE A N 1
ATOM 1870 C CA . PHE A 1 213 ? -30.088 6.460 25.238 1.00 73.62 213 PHE A CA 1
ATOM 1871 C C . PHE A 1 213 ? -31.155 5.445 24.837 1.00 73.62 213 PHE A C 1
ATOM 1873 O O . PHE A 1 213 ? -32.349 5.670 25.041 1.00 73.62 213 PHE A O 1
ATOM 1880 N N . PHE A 1 214 ? -30.742 4.332 24.250 1.00 68.69 214 PHE A N 1
ATOM 1881 C CA . PHE A 1 214 ? -31.627 3.243 23.884 1.00 68.69 214 PHE A CA 1
ATOM 1882 C C . PHE A 1 214 ? -31.695 2.230 25.027 1.00 68.69 214 PHE A C 1
ATOM 1884 O O . PHE A 1 214 ? -30.785 1.430 25.230 1.00 68.69 214 PHE A O 1
ATOM 1891 N N . ASP A 1 215 ? -32.806 2.248 25.764 1.00 65.62 215 ASP A N 1
ATOM 1892 C CA . ASP A 1 215 ? -33.152 1.179 26.693 1.00 65.62 215 ASP A CA 1
ATOM 1893 C C . ASP A 1 215 ? -34.016 0.135 25.977 1.00 65.62 215 ASP A C 1
ATOM 1895 O O . ASP A 1 215 ? -35.002 0.445 25.310 1.00 65.62 215 ASP A O 1
ATOM 1899 N N . ILE A 1 216 ? -33.687 -1.136 26.170 1.00 59.22 216 ILE A N 1
ATOM 1900 C CA . ILE A 1 216 ? -34.408 -2.266 25.575 1.00 59.22 216 ILE A CA 1
ATOM 1901 C C . ILE A 1 216 ? -35.844 -2.355 26.116 1.00 59.22 216 ILE A C 1
ATOM 1903 O O . ILE A 1 216 ? -36.746 -2.809 25.412 1.00 59.22 216 ILE A O 1
ATOM 1907 N N . HIS A 1 217 ? -36.078 -1.910 27.358 1.00 58.53 217 HIS A N 1
ATOM 1908 C CA . HIS A 1 217 ? -37.399 -1.970 27.992 1.00 58.53 217 HIS A CA 1
ATOM 1909 C C . HIS A 1 217 ? -38.246 -0.715 27.770 1.00 58.53 217 HIS A C 1
ATOM 1911 O O . HIS A 1 217 ? -39.452 -0.830 27.544 1.00 58.53 217 HIS A O 1
ATOM 1917 N N . SER A 1 218 ? -37.643 0.473 27.870 1.00 60.72 218 SER A N 1
ATOM 1918 C CA . SER A 1 218 ? -38.354 1.755 27.760 1.00 60.72 218 SER A CA 1
ATOM 1919 C C . SER A 1 218 ? -38.201 2.455 26.405 1.00 60.72 218 SER A C 1
ATOM 1921 O O . SER A 1 218 ? -38.876 3.454 26.156 1.00 60.72 218 SER A O 1
ATOM 1923 N N . GLY A 1 219 ? -37.415 1.890 25.486 1.00 68.88 219 GLY A N 1
ATOM 1924 C CA . GLY A 1 219 ? -37.136 2.472 24.179 1.00 68.88 219 GLY A CA 1
ATOM 1925 C C . GLY A 1 219 ? -36.123 3.614 24.266 1.00 68.88 219 GLY A C 1
ATOM 1926 O O . GLY A 1 219 ? -35.284 3.664 25.162 1.00 68.88 219 GLY A O 1
ATOM 1927 N N . ARG A 1 220 ? -36.186 4.546 23.310 1.00 74.69 220 ARG A N 1
ATOM 1928 C CA . ARG A 1 220 ? -35.315 5.729 23.292 1.00 74.69 220 ARG A CA 1
ATOM 1929 C C . ARG A 1 220 ? -35.741 6.709 24.389 1.00 74.69 220 ARG A C 1
ATOM 1931 O O . ARG A 1 220 ? -36.854 7.230 24.347 1.00 74.69 220 ARG A O 1
ATOM 1938 N N . ILE A 1 221 ? -34.851 6.978 25.336 1.00 78.25 221 ILE A N 1
ATOM 1939 C CA . ILE A 1 221 ? -35.032 7.937 26.433 1.00 78.25 221 ILE A CA 1
ATOM 1940 C C . ILE A 1 221 ? -33.983 9.054 26.341 1.00 78.25 221 ILE A C 1
ATOM 1942 O O . ILE A 1 221 ? -32.950 8.883 25.699 1.00 78.25 221 ILE A O 1
ATOM 1946 N N . SER A 1 222 ? -34.234 10.214 26.955 1.00 80.75 222 SER A N 1
ATOM 1947 C CA . SER A 1 222 ? -33.243 11.301 26.996 1.00 80.75 222 SER A CA 1
ATOM 1948 C C . SER A 1 222 ? -32.057 10.944 27.897 1.00 80.75 222 SER A C 1
ATOM 1950 O O . SER A 1 222 ? -32.210 10.180 28.853 1.00 80.75 222 SER A O 1
ATOM 1952 N N . LEU A 1 223 ? -30.885 11.531 27.629 1.00 76.62 223 LEU A N 1
ATOM 1953 C CA . LEU A 1 223 ? -29.689 11.345 28.466 1.00 76.62 223 LEU A CA 1
ATOM 1954 C C . LEU A 1 223 ? -29.933 11.727 29.932 1.00 76.62 223 LEU A C 1
ATOM 1956 O O . LEU A 1 223 ? -29.525 11.003 30.832 1.00 76.62 223 LEU A O 1
ATOM 1960 N N . GLU A 1 224 ? -30.653 12.821 30.183 1.00 78.44 224 GLU A N 1
ATOM 1961 C CA . GLU A 1 224 ? -31.035 13.255 31.535 1.00 78.44 224 GLU A CA 1
ATOM 1962 C C . GLU A 1 224 ? -31.840 12.175 32.263 1.00 78.44 224 GLU A C 1
ATOM 1964 O O . GLU A 1 224 ? -31.554 11.835 33.411 1.00 78.44 224 GLU A O 1
ATOM 1969 N N . LYS A 1 225 ? -32.809 11.565 31.566 1.00 78.44 225 LYS A N 1
ATOM 1970 C CA . LYS A 1 225 ? -33.624 10.506 32.152 1.00 78.44 225 LYS A CA 1
ATOM 1971 C C . LYS A 1 225 ? -32.828 9.223 32.364 1.00 78.44 225 LYS A C 1
ATOM 1973 O O . LYS A 1 225 ? -33.076 8.508 33.330 1.00 78.44 225 LYS A O 1
ATOM 1978 N N . ALA A 1 226 ? -31.876 8.935 31.482 1.00 75.06 226 ALA A N 1
ATOM 1979 C CA . ALA A 1 226 ? -30.971 7.804 31.622 1.00 75.06 226 ALA A CA 1
ATOM 1980 C C . ALA A 1 226 ? -30.042 7.959 32.842 1.00 75.06 226 ALA A C 1
ATOM 1982 O O . ALA A 1 226 ? -29.817 6.975 33.542 1.00 75.06 226 ALA A O 1
ATOM 1983 N N . VAL A 1 227 ? -29.587 9.180 33.153 1.00 77.44 227 VAL A N 1
ATOM 1984 C CA . VAL A 1 227 ? -28.827 9.482 34.383 1.00 77.44 227 VAL A CA 1
ATOM 1985 C C . VAL A 1 227 ? -29.692 9.315 35.631 1.00 77.44 227 VAL A C 1
ATOM 1987 O O . VAL A 1 227 ? -29.281 8.639 36.569 1.00 77.44 227 VAL A O 1
ATOM 1990 N N . GLU A 1 228 ? -30.918 9.854 35.644 1.00 78.19 228 GLU A N 1
ATOM 1991 C CA . GLU A 1 228 ? -31.848 9.675 36.777 1.00 78.19 228 GLU A CA 1
ATOM 1992 C C . GLU A 1 228 ? -32.143 8.199 37.078 1.00 78.19 228 GLU A C 1
ATOM 1994 O O . GLU A 1 228 ? -32.372 7.821 38.226 1.00 78.19 228 GLU A O 1
ATOM 1999 N N . LEU A 1 229 ? -32.174 7.369 36.034 1.00 73.88 229 LEU A N 1
ATOM 2000 C CA . LEU A 1 229 ? -32.395 5.929 36.136 1.00 73.88 229 LEU A CA 1
ATOM 2001 C C . LEU A 1 229 ? -31.107 5.140 36.433 1.00 73.88 229 LEU A C 1
ATOM 2003 O O . LEU A 1 229 ? -31.173 3.917 36.560 1.00 73.88 229 LEU A O 1
ATOM 2007 N N . GLY A 1 230 ? -29.959 5.817 36.545 1.00 70.12 230 GLY A N 1
ATOM 2008 C CA . GLY A 1 230 ? -28.656 5.212 36.822 1.00 70.12 230 GLY A CA 1
ATOM 2009 C C . GLY A 1 230 ? -28.083 4.393 35.662 1.00 70.12 230 GLY A C 1
ATOM 2010 O O . GLY A 1 230 ? -27.230 3.540 35.885 1.00 70.12 230 GLY A O 1
ATOM 2011 N N . TYR A 1 231 ? -28.564 4.594 34.431 1.00 70.69 231 TYR A N 1
ATOM 2012 C CA . TYR A 1 231 ? -28.023 3.919 33.242 1.00 70.69 231 TYR A CA 1
ATOM 2013 C C . TYR A 1 231 ? -26.759 4.586 32.720 1.00 70.69 231 TYR A C 1
ATOM 2015 O O . TYR A 1 231 ? -25.978 3.942 32.023 1.00 70.69 231 TYR A O 1
ATOM 2023 N N . ILE A 1 232 ? -26.599 5.871 33.028 1.00 70.25 232 ILE A N 1
ATOM 2024 C CA . ILE A 1 232 ? -25.463 6.688 32.637 1.00 70.25 232 ILE A CA 1
ATOM 2025 C C . ILE A 1 232 ? -24.941 7.404 33.883 1.00 70.25 232 ILE A C 1
ATOM 2027 O O . ILE A 1 232 ? -25.742 7.913 34.667 1.00 70.25 232 ILE A O 1
ATOM 2031 N N . ASP A 1 233 ? -23.624 7.455 34.069 1.00 70.00 233 ASP A N 1
ATOM 2032 C CA . ASP A 1 233 ? -23.012 8.225 35.155 1.00 70.00 233 ASP A CA 1
ATOM 2033 C C . ASP A 1 233 ? -23.367 9.726 35.045 1.00 70.00 233 ASP A C 1
ATOM 2035 O O . ASP A 1 233 ? -23.388 10.308 33.960 1.00 70.00 233 ASP A O 1
ATOM 2039 N N . GLY A 1 234 ? -23.644 10.388 36.168 1.00 67.81 234 GLY A N 1
ATOM 2040 C CA . GLY A 1 234 ? -23.943 11.823 36.190 1.00 67.81 234 GLY A CA 1
ATOM 2041 C C . GLY A 1 234 ? -22.773 12.669 35.684 1.00 67.81 234 GLY A C 1
ATOM 2042 O O . GLY A 1 234 ? -22.983 13.607 34.914 1.00 67.81 234 GLY A O 1
ATOM 2043 N N . ALA A 1 235 ? -21.538 12.263 36.008 1.00 69.00 235 ALA A N 1
ATOM 2044 C CA . ALA A 1 235 ? -20.322 12.933 35.544 1.00 69.00 235 ALA A CA 1
ATOM 2045 C C . ALA A 1 235 ? -20.206 12.954 34.009 1.00 69.00 235 ALA A C 1
ATOM 2047 O O . ALA A 1 235 ? -19.620 13.865 33.424 1.00 69.00 235 ALA A O 1
ATOM 2048 N N . PHE A 1 236 ? -20.802 11.970 33.334 1.00 69.06 236 PHE A N 1
ATOM 2049 C CA . PHE A 1 236 ? -20.787 11.872 31.882 1.00 69.06 236 PHE A CA 1
ATOM 2050 C C . PHE A 1 236 ? -21.659 12.938 31.204 1.00 69.06 236 PHE A C 1
ATOM 2052 O O . PHE A 1 236 ? -21.248 13.547 30.213 1.00 69.06 236 PHE A O 1
ATOM 2059 N N . ASN A 1 237 ? -22.852 13.190 31.745 1.00 73.88 237 ASN A N 1
ATOM 2060 C CA . ASN A 1 237 ? -23.753 14.220 31.227 1.00 73.88 237 ASN A CA 1
ATOM 2061 C C . ASN A 1 237 ? -23.127 15.618 31.374 1.00 73.88 237 ASN A C 1
ATOM 2063 O O . ASN A 1 237 ? -23.164 16.420 30.436 1.00 73.88 237 ASN A O 1
ATOM 2067 N N . ASP A 1 238 ? -22.448 15.854 32.500 1.00 75.62 238 ASP A N 1
ATOM 2068 C CA . ASP A 1 238 ? -21.722 17.098 32.752 1.00 75.62 238 ASP A CA 1
ATOM 2069 C C . ASP A 1 238 ? -20.627 17.338 31.707 1.00 75.62 238 ASP A C 1
ATOM 2071 O O . ASP A 1 238 ? -20.497 18.451 31.191 1.00 75.62 238 ASP A O 1
ATOM 2075 N N . VAL A 1 239 ? -19.870 16.305 31.323 1.00 77.00 239 VAL A N 1
ATOM 2076 C CA . VAL A 1 239 ? -18.843 16.437 30.280 1.00 77.00 239 VAL A CA 1
ATOM 2077 C C . VAL A 1 239 ? -19.460 16.778 28.922 1.00 77.00 239 VAL A C 1
ATOM 2079 O O . VAL A 1 239 ? -19.015 17.726 28.276 1.00 77.00 239 VAL A O 1
ATOM 2082 N N . LEU A 1 240 ? -20.505 16.073 28.483 1.00 78.69 240 LEU A N 1
ATOM 2083 C CA . LEU A 1 240 ? -21.126 16.339 27.178 1.00 78.69 240 LEU A CA 1
ATOM 2084 C C . LEU A 1 240 ? -21.669 17.772 27.055 1.00 78.69 240 LEU A C 1
ATOM 2086 O O . LEU A 1 240 ? -21.562 18.391 25.993 1.00 78.69 240 LEU A O 1
ATOM 2090 N N . ASN A 1 241 ? -22.201 18.314 28.149 1.00 83.50 241 ASN A N 1
ATOM 2091 C CA . ASN A 1 241 ? -22.764 19.661 28.194 1.00 83.50 241 ASN A CA 1
ATOM 2092 C C . ASN A 1 241 ? -21.739 20.754 28.551 1.00 83.50 241 ASN A C 1
ATOM 2094 O O . ASN A 1 241 ? -22.062 21.945 28.526 1.00 83.50 241 ASN A O 1
ATOM 2098 N N . THR A 1 242 ? -20.485 20.390 28.828 1.00 85.44 242 THR A N 1
ATOM 2099 C CA . THR A 1 242 ? -19.418 21.354 29.117 1.00 85.44 242 THR A CA 1
ATOM 2100 C C . THR A 1 242 ? -18.925 22.046 27.839 1.00 85.44 242 THR A C 1
ATOM 2102 O O . THR A 1 242 ? -18.686 21.422 26.802 1.00 85.44 242 THR A O 1
ATOM 2105 N N . ARG A 1 243 ? -18.718 23.371 27.915 1.00 88.12 243 ARG A N 1
ATOM 2106 C CA . ARG A 1 243 ? -18.075 24.165 26.853 1.00 88.12 243 ARG A CA 1
ATOM 2107 C C . ARG A 1 243 ? -16.557 24.103 27.001 1.00 88.12 243 ARG A C 1
ATOM 2109 O O . ARG A 1 243 ? -15.956 24.813 27.803 1.00 88.12 243 ARG A O 1
ATOM 2116 N N . TYR A 1 244 ? -15.926 23.263 26.191 1.00 85.00 244 TYR A N 1
ATOM 2117 C CA . TYR A 1 244 ? -14.475 23.045 26.200 1.00 85.00 244 TYR A CA 1
ATOM 2118 C C . TYR A 1 244 ? -13.658 24.095 25.428 1.00 85.00 244 TYR A C 1
ATOM 2120 O O . TYR A 1 244 ? -12.433 23.989 25.330 1.00 85.00 244 TYR A O 1
ATOM 2128 N N . GLY A 1 245 ? -14.325 25.119 24.889 1.00 85.38 245 GLY A N 1
ATOM 2129 C CA . GLY A 1 245 ? -13.709 26.135 24.038 1.00 85.38 245 GLY A CA 1
ATOM 2130 C C . GLY A 1 245 ? -13.547 25.708 22.576 1.00 85.38 245 GLY A C 1
ATOM 2131 O O . GLY A 1 245 ? -12.810 26.370 21.848 1.00 85.38 245 GLY A O 1
ATOM 2132 N N . ILE A 1 246 ? -14.225 24.632 22.152 1.00 90.31 246 ILE A N 1
ATOM 2133 C CA . ILE A 1 246 ? -14.410 24.278 20.737 1.00 90.31 246 ILE A CA 1
ATOM 2134 C C . ILE A 1 246 ? -15.373 25.302 20.137 1.00 90.31 246 ILE A C 1
ATOM 2136 O O . ILE A 1 246 ? -16.439 25.541 20.701 1.00 90.31 246 ILE A O 1
ATOM 2140 N N . ARG A 1 247 ? -15.000 25.932 19.024 1.00 92.00 247 ARG A N 1
ATOM 2141 C CA . ARG A 1 247 ? -15.814 26.963 18.370 1.00 92.00 247 ARG A CA 1
ATOM 2142 C C . ARG A 1 247 ? -16.357 26.487 17.035 1.00 92.00 247 ARG A C 1
ATOM 2144 O O . ARG A 1 247 ? -15.669 25.795 16.290 1.00 92.00 247 ARG A O 1
ATOM 2151 N N . HIS A 1 248 ? -17.562 26.928 16.703 1.00 91.00 248 HIS A N 1
ATOM 2152 C CA . HIS A 1 248 ? -18.137 26.704 15.384 1.00 91.00 248 HIS A CA 1
ATOM 2153 C C . HIS A 1 248 ? -17.280 27.391 14.296 1.00 91.00 248 HIS A C 1
ATOM 2155 O O . HIS A 1 248 ? -16.947 28.570 14.458 1.00 91.00 248 HIS A O 1
ATOM 2161 N N . PRO A 1 249 ? -16.955 26.725 13.169 1.00 87.31 249 PRO A N 1
ATOM 2162 C CA . PRO A 1 249 ? -16.045 27.267 12.150 1.00 87.31 249 PRO A CA 1
ATOM 2163 C C . PRO A 1 249 ? -16.547 28.568 11.498 1.00 87.31 249 PRO A C 1
ATOM 2165 O O . PRO A 1 249 ? -15.758 29.465 11.209 1.00 87.31 249 PRO A O 1
ATOM 2168 N N . GLU A 1 250 ? -17.862 28.698 11.291 1.00 88.56 250 GLU A N 1
ATOM 2169 C CA . GLU A 1 250 ? -18.467 29.893 10.677 1.00 88.56 250 GLU A CA 1
ATOM 2170 C C . GLU A 1 250 ? -18.867 30.977 11.694 1.00 88.56 250 GLU A C 1
ATOM 2172 O O . GLU A 1 250 ? -18.442 32.126 11.570 1.00 88.56 250 GLU A O 1
ATOM 2177 N N . THR A 1 251 ? -19.665 30.633 12.715 1.00 88.75 251 THR A N 1
ATOM 2178 C CA . THR A 1 251 ? -20.201 31.605 13.687 1.00 88.75 251 THR A CA 1
ATOM 2179 C C . THR A 1 251 ? -19.204 31.994 14.780 1.00 88.75 251 THR A C 1
ATOM 2181 O O . THR A 1 251 ? -19.360 33.044 15.400 1.00 88.75 251 THR A O 1
ATOM 2184 N N . ARG A 1 252 ? -18.155 31.185 15.005 1.00 86.94 252 ARG A N 1
ATOM 2185 C CA . ARG A 1 252 ? -17.138 31.336 16.070 1.00 86.94 252 ARG A CA 1
ATOM 2186 C C . ARG A 1 252 ? -17.680 31.287 17.500 1.00 86.94 252 ARG A C 1
ATOM 2188 O O . ARG A 1 252 ? -16.946 31.582 18.453 1.00 86.94 252 ARG A O 1
ATOM 2195 N N . GLU A 1 253 ? -18.940 30.903 17.656 1.00 89.50 253 GLU A N 1
ATOM 2196 C CA . GLU A 1 253 ? -19.559 30.673 18.954 1.00 89.50 253 GLU A CA 1
ATOM 2197 C C . GLU A 1 253 ? -18.967 29.418 19.595 1.00 89.50 253 GLU A C 1
ATOM 2199 O O . GLU A 1 253 ? -18.618 28.461 18.905 1.00 89.50 253 GLU A O 1
ATOM 2204 N N . GLU A 1 254 ? -18.798 29.443 20.917 1.00 91.19 254 GLU A N 1
ATOM 2205 C CA . GLU A 1 254 ? -18.328 28.274 21.660 1.00 91.19 254 GLU A CA 1
ATOM 2206 C C . GLU A 1 254 ? -19.440 27.242 21.723 1.00 91.19 254 GLU A C 1
ATOM 2208 O O . GLU A 1 254 ? -20.540 27.569 22.155 1.00 91.19 254 GLU A O 1
ATOM 2213 N N . LEU A 1 255 ? -19.135 26.007 21.349 1.00 90.62 255 LEU A N 1
ATOM 2214 C CA . LEU A 1 255 ? -20.053 24.880 21.359 1.00 90.62 255 LEU A CA 1
ATOM 2215 C C . LEU A 1 255 ? -19.837 24.026 22.613 1.00 90.62 255 LEU A C 1
ATOM 2217 O O . LEU A 1 255 ? -18.728 23.952 23.159 1.00 90.62 255 LEU A O 1
ATOM 2221 N N . THR A 1 256 ? -20.899 23.372 23.074 1.00 89.94 256 THR A N 1
ATOM 2222 C CA . THR A 1 256 ? -20.762 22.216 23.971 1.00 89.94 256 THR A CA 1
ATOM 2223 C C . THR A 1 256 ? -20.180 21.029 23.200 1.00 89.94 256 THR A C 1
ATOM 2225 O O . THR A 1 256 ? -20.206 21.001 21.965 1.00 89.94 256 THR A O 1
ATOM 2228 N N . LEU A 1 257 ? -19.636 20.035 23.907 1.00 86.25 257 LEU A N 1
ATOM 2229 C CA . LEU A 1 257 ? -19.138 18.825 23.247 1.00 86.25 257 LEU A CA 1
ATOM 2230 C C . LEU A 1 257 ? -20.266 18.099 22.495 1.00 86.25 257 LEU A C 1
ATOM 2232 O O . LEU A 1 257 ? -20.058 17.641 21.376 1.00 86.25 257 LEU A O 1
ATOM 2236 N N . LEU A 1 258 ? -21.473 18.068 23.069 1.00 85.31 258 LEU A N 1
ATOM 2237 C CA . LEU A 1 258 ? -22.665 17.506 22.435 1.00 85.31 258 LEU A CA 1
ATOM 2238 C C . LEU A 1 258 ? -23.078 18.266 21.164 1.00 85.31 258 LEU A C 1
ATOM 2240 O O . LEU A 1 258 ? -23.354 17.638 20.145 1.00 85.31 258 LEU A O 1
ATOM 2244 N N . GLU A 1 259 ? -23.088 19.603 21.202 1.00 87.25 259 GLU A N 1
ATOM 2245 C CA . GLU A 1 259 ? -23.373 20.437 20.025 1.00 87.25 259 GLU A CA 1
ATOM 2246 C C . GLU A 1 259 ? -22.351 20.173 18.907 1.00 87.25 259 GLU A C 1
ATOM 2248 O O . GLU A 1 259 ? -22.732 20.037 17.746 1.00 87.25 259 GLU A O 1
ATOM 2253 N N . ALA A 1 260 ? -21.063 20.040 19.249 1.00 88.06 260 ALA A N 1
ATOM 2254 C CA . ALA A 1 260 ? -20.005 19.733 18.285 1.00 88.06 260 ALA A CA 1
ATOM 2255 C C . ALA A 1 260 ? -20.172 18.345 17.635 1.00 88.06 260 ALA A C 1
ATOM 2257 O O . ALA A 1 260 ? -19.901 18.201 16.442 1.00 88.06 260 ALA A O 1
ATOM 2258 N N . ILE A 1 261 ? -20.653 17.346 18.385 1.00 86.19 261 ILE A N 1
ATOM 2259 C CA . ILE A 1 261 ? -20.981 16.012 17.852 1.00 86.19 261 ILE A CA 1
ATOM 2260 C C . ILE A 1 261 ? -22.170 16.092 16.888 1.00 86.19 261 ILE A C 1
ATOM 2262 O O . ILE A 1 261 ? -22.120 15.545 15.790 1.00 86.19 261 ILE A O 1
ATOM 2266 N N . GLN A 1 262 ? -23.229 16.809 17.267 1.00 84.56 262 GLN A N 1
ATOM 2267 C CA . GLN A 1 262 ? -24.470 16.893 16.486 1.00 84.56 262 GLN A CA 1
ATOM 2268 C C . GLN A 1 262 ? -24.290 17.565 15.125 1.00 84.56 262 GLN A C 1
ATOM 2270 O O . GLN A 1 262 ? -24.927 17.161 14.155 1.00 84.56 262 GLN A O 1
ATOM 2275 N N . ILE A 1 263 ? -23.423 18.575 15.036 1.00 86.75 263 ILE A N 1
ATOM 2276 C CA . ILE A 1 263 ? -23.114 19.234 13.759 1.00 86.75 263 ILE A CA 1
ATOM 2277 C C . ILE A 1 263 ? -22.083 18.462 12.919 1.00 86.75 263 ILE A C 1
ATOM 2279 O O . ILE A 1 263 ? -21.717 18.928 11.844 1.00 86.75 263 ILE A O 1
ATOM 2283 N N . GLY A 1 264 ? -21.580 17.323 13.410 1.00 84.44 264 GLY A N 1
ATOM 2284 C CA . GLY A 1 264 ? -20.546 16.532 12.741 1.00 84.44 264 GLY A CA 1
ATOM 2285 C C . GLY A 1 264 ? -19.144 17.149 12.793 1.00 84.44 264 GLY A C 1
ATOM 2286 O O . GLY A 1 264 ? -18.275 16.737 12.036 1.00 84.44 264 GLY A O 1
ATOM 2287 N N . LEU A 1 265 ? -18.904 18.132 13.671 1.00 89.06 265 LEU A N 1
ATOM 2288 C CA . LEU A 1 265 ? -17.592 18.771 13.840 1.00 89.06 265 LEU A CA 1
ATOM 2289 C C . LEU A 1 265 ? -16.635 17.907 14.667 1.00 89.06 265 LEU A C 1
ATOM 2291 O O . LEU A 1 265 ? -15.427 18.031 14.503 1.00 89.06 265 LEU A O 1
ATOM 2295 N N . TYR A 1 266 ? -17.140 17.076 15.578 1.00 88.88 266 TYR A N 1
ATOM 2296 C CA . TYR A 1 266 ? -16.331 16.225 16.451 1.00 88.88 266 TYR A CA 1
ATOM 2297 C C . TYR A 1 266 ? -16.852 14.788 16.438 1.00 88.88 266 TYR A C 1
ATOM 2299 O O . TYR A 1 266 ? -18.038 14.557 16.674 1.00 88.88 266 TYR A O 1
ATOM 2307 N N . ASP A 1 267 ? -15.955 13.829 16.215 1.00 83.38 267 ASP A N 1
ATOM 2308 C CA . ASP A 1 267 ? -16.272 12.403 16.276 1.00 83.38 267 ASP A CA 1
ATOM 2309 C C . ASP A 1 267 ? -15.877 11.827 17.648 1.00 83.38 267 ASP A C 1
ATOM 2311 O O . ASP A 1 267 ? -14.691 11.839 17.999 1.00 83.38 267 ASP A O 1
ATOM 2315 N N . PRO A 1 268 ? -16.833 11.312 18.441 1.00 76.31 268 PRO A N 1
ATOM 2316 C CA . PRO A 1 268 ? -16.545 10.707 19.734 1.00 76.31 268 PRO A CA 1
ATOM 2317 C C . PRO A 1 268 ? -15.756 9.391 19.656 1.00 76.31 268 PRO A C 1
ATOM 2319 O O . PRO A 1 268 ? -15.075 9.066 20.629 1.00 76.31 268 PRO A O 1
ATOM 2322 N N . GLU A 1 269 ? -15.817 8.648 18.546 1.00 73.88 269 GLU A N 1
ATOM 2323 C CA . GLU A 1 269 ? -15.107 7.373 18.379 1.00 73.88 269 GLU A CA 1
ATOM 2324 C C . GLU A 1 269 ? -13.622 7.607 18.085 1.00 73.88 269 GLU A C 1
ATOM 2326 O O . GLU A 1 269 ? -12.751 7.038 18.750 1.00 73.88 269 GLU A O 1
ATOM 2331 N N . THR A 1 270 ? -13.309 8.493 17.134 1.00 76.00 270 THR A N 1
ATOM 2332 C CA . THR A 1 270 ? -11.913 8.779 16.763 1.00 76.00 270 THR A CA 1
ATOM 2333 C C . THR A 1 270 ? -11.280 9.895 17.601 1.00 76.00 270 THR A C 1
ATOM 2335 O O . THR A 1 270 ? -10.051 9.978 17.696 1.00 76.00 270 THR A O 1
ATOM 2338 N N . ARG A 1 271 ? -12.104 10.723 18.262 1.00 83.12 271 ARG A N 1
ATOM 2339 C CA . ARG A 1 271 ? -11.723 11.941 19.003 1.00 83.12 271 ARG A CA 1
ATOM 2340 C C . ARG A 1 271 ? -11.055 13.000 18.127 1.00 83.12 271 ARG A C 1
ATOM 2342 O O . ARG A 1 271 ? -10.209 13.763 18.605 1.00 83.12 271 ARG A O 1
ATOM 2349 N N . HIS A 1 272 ? -11.414 13.044 16.846 1.00 87.25 272 HIS A N 1
ATOM 2350 C CA . HIS A 1 272 ? -10.912 14.023 15.879 1.00 87.25 272 HIS A CA 1
ATOM 2351 C C . HIS A 1 272 ? -11.978 15.050 15.515 1.00 87.25 272 HIS A C 1
ATOM 2353 O O . HIS A 1 272 ? -13.168 14.858 15.761 1.00 87.25 272 HIS A O 1
ATOM 2359 N N . LEU A 1 273 ? -11.524 16.155 14.923 1.00 89.62 273 LEU A N 1
ATOM 2360 C CA . LEU A 1 273 ? -12.399 17.178 14.368 1.00 89.62 273 LEU A CA 1
ATOM 2361 C C . LEU A 1 273 ? -12.562 16.981 12.862 1.00 89.62 273 LEU A C 1
ATOM 2363 O O . LEU A 1 273 ? -11.585 16.670 12.181 1.00 89.62 273 LEU A O 1
ATOM 2367 N N . TYR A 1 274 ? -13.766 17.223 12.358 1.00 88.69 274 TYR A N 1
ATOM 2368 C CA . TYR A 1 274 ? -14.149 17.055 10.960 1.00 88.69 274 TYR A CA 1
ATOM 2369 C C . TYR A 1 274 ? -14.781 18.329 10.401 1.00 88.69 274 TYR A C 1
ATOM 2371 O O . TYR A 1 274 ? -15.321 19.166 11.124 1.00 88.69 274 TYR A O 1
ATOM 2379 N N . ASP A 1 275 ? -14.670 18.510 9.093 1.00 87.00 275 ASP A N 1
ATOM 2380 C CA . ASP A 1 275 ? -15.331 19.591 8.384 1.00 87.00 275 ASP A CA 1
ATOM 2381 C C . ASP A 1 275 ? -16.841 19.323 8.323 1.00 87.00 275 ASP A C 1
ATOM 2383 O O . ASP A 1 275 ? -17.275 18.266 7.870 1.00 87.00 275 ASP A O 1
ATOM 2387 N N . ILE A 1 276 ? -17.647 20.297 8.745 1.00 87.81 276 ILE A N 1
ATOM 2388 C CA . ILE A 1 276 ? -19.112 20.173 8.806 1.00 87.81 276 ILE A CA 1
ATOM 2389 C C . ILE A 1 276 ? -19.783 20.026 7.427 1.00 87.81 276 ILE A C 1
ATOM 2391 O O . ILE A 1 276 ? -20.927 19.586 7.352 1.00 87.81 276 ILE A O 1
ATOM 2395 N N . HIS A 1 277 ? -19.104 20.413 6.340 1.00 84.56 277 HIS A N 1
ATOM 2396 C CA . HIS A 1 277 ? -19.638 20.360 4.976 1.00 84.56 277 HIS A CA 1
ATOM 2397 C C . HIS A 1 277 ? -19.086 19.176 4.192 1.00 84.56 277 HIS A C 1
ATOM 2399 O O . HIS A 1 277 ? -19.844 18.510 3.488 1.00 84.56 277 HIS A O 1
ATOM 2405 N N . THR A 1 278 ? -17.772 18.934 4.270 1.00 81.38 278 THR A N 1
ATOM 2406 C CA . THR A 1 278 ? -17.131 17.851 3.503 1.00 81.38 278 THR A CA 1
ATOM 2407 C C . THR A 1 278 ? -17.114 16.521 4.250 1.00 81.38 278 THR A C 1
ATOM 2409 O O . THR A 1 278 ? -16.997 15.481 3.609 1.00 81.38 278 THR A O 1
ATOM 2412 N N . GLY A 1 279 ? -17.242 16.535 5.582 1.00 77.56 279 GLY A N 1
ATOM 2413 C CA . GLY A 1 279 ? -17.085 15.348 6.423 1.00 77.56 279 GLY A CA 1
ATOM 2414 C C . GLY A 1 279 ? -15.647 14.821 6.473 1.00 77.56 279 GLY A C 1
ATOM 2415 O O . GLY A 1 279 ? -15.425 13.696 6.909 1.00 77.56 279 GLY A O 1
ATOM 2416 N N . GLU A 1 280 ? -14.664 15.598 6.009 1.00 79.94 280 GLU A N 1
ATOM 2417 C CA . GLU A 1 280 ? -13.250 15.213 6.021 1.00 79.94 280 GLU A CA 1
ATOM 2418 C C . GLU A 1 280 ? -12.580 15.602 7.343 1.00 79.94 280 GLU A C 1
ATOM 2420 O O . GLU A 1 280 ? -12.921 16.618 7.952 1.00 79.94 280 GLU A O 1
ATOM 2425 N N . MET A 1 281 ? -11.609 14.803 7.796 1.00 84.25 281 MET A N 1
ATOM 2426 C CA . MET A 1 281 ? -10.858 15.095 9.020 1.00 84.25 281 MET A CA 1
ATOM 2427 C C . MET A 1 281 ? -10.061 16.394 8.853 1.00 84.25 281 MET A C 1
ATOM 2429 O O . MET A 1 281 ? -9.294 16.549 7.904 1.00 84.25 281 MET A O 1
ATOM 2433 N N . LEU A 1 282 ? -10.205 17.315 9.803 1.00 87.06 282 LEU A N 1
ATOM 2434 C CA . LEU A 1 282 ? -9.492 18.588 9.799 1.00 87.06 282 LEU A CA 1
ATOM 2435 C C . LEU A 1 282 ? -8.053 18.422 10.287 1.00 87.06 282 LEU A C 1
ATOM 2437 O O . LEU A 1 282 ? -7.801 17.831 11.343 1.00 87.06 282 LEU A O 1
ATOM 2441 N N . GLU A 1 283 ? -7.111 19.049 9.586 1.00 85.06 283 GLU A N 1
ATOM 2442 C CA . GLU A 1 283 ? -5.712 19.086 10.000 1.00 85.06 283 GLU A CA 1
ATOM 2443 C C . GLU A 1 283 ? -5.451 20.123 11.102 1.00 85.06 283 GLU A C 1
ATOM 2445 O O . GLU A 1 283 ? -6.215 21.065 11.322 1.00 85.06 283 GLU A O 1
ATOM 2450 N N . LEU A 1 284 ? -4.295 20.008 11.766 1.00 85.19 284 LEU A N 1
ATOM 2451 C CA . LEU A 1 284 ? -3.878 20.930 12.831 1.00 85.19 284 LEU A CA 1
ATOM 2452 C C . LEU A 1 284 ? -3.897 22.404 12.401 1.00 85.19 284 LEU A C 1
ATOM 2454 O O . LEU A 1 284 ? -4.187 23.285 13.211 1.00 85.19 284 LEU A O 1
ATOM 2458 N N . TYR A 1 285 ? -3.565 22.679 11.138 1.00 85.31 285 TYR A N 1
ATOM 2459 C CA . TYR A 1 285 ? -3.579 24.034 10.596 1.00 85.31 285 TYR A CA 1
ATOM 2460 C C . TYR A 1 285 ? -5.005 24.587 10.461 1.00 85.31 285 TYR A C 1
ATOM 2462 O O . TYR A 1 285 ? -5.243 25.761 10.765 1.00 85.31 285 TYR A O 1
ATOM 2470 N N . ASP A 1 286 ? -5.965 23.755 10.054 1.00 86.12 286 ASP A N 1
ATOM 2471 C CA . ASP A 1 286 ? -7.369 24.144 9.907 1.00 86.12 286 ASP A CA 1
ATOM 2472 C C . ASP A 1 286 ? -7.996 24.525 11.243 1.00 86.12 286 ASP A C 1
ATOM 2474 O O . ASP A 1 286 ? -8.744 25.500 11.320 1.00 86.12 286 ASP A O 1
ATOM 2478 N N . TRP A 1 287 ? -7.638 23.820 12.318 1.00 87.69 287 TRP A N 1
ATOM 2479 C CA . TRP A 1 287 ? -8.175 24.087 13.654 1.00 87.69 287 TRP A CA 1
ATOM 2480 C C . TRP A 1 287 ? -7.929 25.535 14.085 1.00 87.69 287 TRP A C 1
ATOM 2482 O O . TRP A 1 287 ? -8.803 26.187 14.657 1.00 87.69 287 TRP A O 1
ATOM 2492 N N . VAL A 1 288 ? -6.736 26.042 13.777 1.00 86.62 288 VAL A N 1
ATOM 2493 C CA . VAL A 1 288 ? -6.272 27.372 14.181 1.00 86.62 288 VAL A CA 1
ATOM 2494 C C . VAL A 1 288 ? -6.713 28.429 13.177 1.00 86.62 288 VAL A C 1
ATOM 2496 O O . VAL A 1 288 ? -7.211 29.482 13.569 1.00 86.62 288 VAL A O 1
ATOM 2499 N N . SER A 1 289 ? -6.543 28.160 11.880 1.00 86.38 289 SER A N 1
ATOM 2500 C CA . SER A 1 289 ? -6.854 29.121 10.815 1.00 86.38 289 SER A CA 1
ATOM 2501 C C . SER A 1 289 ? -8.352 29.421 10.717 1.00 86.38 289 SER A C 1
ATOM 2503 O O . SER A 1 289 ? -8.731 30.573 10.502 1.00 86.38 289 SER A O 1
ATOM 2505 N N . ARG A 1 290 ? -9.204 28.418 10.959 1.00 86.19 290 ARG A N 1
ATOM 2506 C CA . ARG A 1 290 ? -10.667 28.564 11.011 1.00 86.19 290 ARG A CA 1
ATOM 2507 C C . ARG A 1 290 ? -11.169 29.020 12.385 1.00 86.19 290 ARG A C 1
ATOM 2509 O O . ARG A 1 290 ? -12.353 29.286 12.547 1.00 86.19 290 ARG A O 1
ATOM 2516 N N . GLY A 1 291 ? -10.277 29.149 13.372 1.00 84.38 291 GLY A N 1
ATOM 2517 C CA . GLY A 1 291 ? -10.611 29.605 14.721 1.00 84.38 291 GLY A CA 1
ATOM 2518 C C . GLY A 1 291 ? -11.447 28.614 15.534 1.00 84.38 291 GLY A C 1
ATOM 2519 O O . GLY A 1 291 ? -12.108 29.038 16.478 1.00 84.38 291 GLY A O 1
ATOM 2520 N N . ILE A 1 292 ? -11.416 27.326 15.180 1.00 90.06 292 ILE A N 1
ATOM 2521 C CA . ILE A 1 292 ? -12.134 26.244 15.871 1.00 90.06 292 ILE A CA 1
ATOM 2522 C C . ILE A 1 292 ? -11.506 25.994 17.248 1.00 90.06 292 ILE A C 1
ATOM 2524 O O . ILE A 1 292 ? -12.220 25.831 18.236 1.00 90.06 292 ILE A O 1
ATOM 2528 N N . LEU A 1 293 ? -10.170 26.010 17.324 1.00 90.12 293 LEU A N 1
ATOM 2529 C CA . LEU A 1 293 ? -9.404 25.848 18.560 1.00 90.12 293 LEU A CA 1
ATOM 2530 C C . LEU A 1 293 ? -8.288 26.888 18.678 1.00 90.12 293 LEU A C 1
ATOM 2532 O O . LEU A 1 293 ? -7.649 27.287 17.706 1.00 90.12 293 LEU A O 1
ATOM 2536 N N . THR A 1 294 ? -8.005 27.279 19.918 1.00 87.94 294 THR A N 1
ATOM 2537 C CA . THR A 1 294 ? -6.785 28.011 20.282 1.00 87.94 294 THR A CA 1
ATOM 2538 C C . THR A 1 294 ? -5.683 27.035 20.697 1.00 87.94 294 THR A C 1
ATOM 2540 O O . THR A 1 294 ? -5.957 25.916 21.128 1.00 87.94 294 THR A O 1
ATOM 2543 N N . MET A 1 295 ? -4.417 27.458 20.646 1.00 84.44 295 MET A N 1
ATOM 2544 C CA . MET A 1 295 ? -3.291 26.607 21.073 1.00 84.44 295 MET A CA 1
ATOM 2545 C C . MET A 1 295 ? -3.421 26.125 22.526 1.00 84.44 295 MET A C 1
ATOM 2547 O O . MET A 1 295 ? -3.047 24.997 22.849 1.00 84.44 295 MET A O 1
ATOM 2551 N N . ASP A 1 296 ? -3.973 26.960 23.408 1.00 85.88 296 ASP A N 1
ATOM 2552 C CA . ASP A 1 296 ? -4.159 26.620 24.819 1.00 85.88 296 ASP A CA 1
ATOM 2553 C C . ASP A 1 296 ? -5.311 25.632 25.037 1.00 85.88 296 ASP A C 1
ATOM 2555 O O . ASP A 1 296 ? -5.179 24.699 25.833 1.00 85.88 296 ASP A O 1
ATOM 2559 N N . THR A 1 297 ? -6.425 25.801 24.313 1.00 86.75 297 THR A N 1
ATOM 2560 C CA . THR A 1 297 ? -7.563 24.864 24.366 1.00 86.75 297 THR A CA 1
ATOM 2561 C C . THR A 1 297 ? -7.177 23.516 23.774 1.00 86.75 297 THR A C 1
ATOM 2563 O O . THR A 1 297 ? -7.402 22.498 24.419 1.00 86.75 297 THR A O 1
ATOM 2566 N N . GLN A 1 298 ? -6.473 23.499 22.640 1.00 86.75 298 GLN A N 1
ATOM 2567 C CA . GLN A 1 298 ? -5.920 22.282 22.047 1.00 86.75 298 GLN A CA 1
ATOM 2568 C C . GLN A 1 298 ? -5.067 21.496 23.055 1.00 86.75 298 GLN A C 1
ATOM 2570 O O . GLN A 1 298 ? -5.328 20.322 23.309 1.00 86.75 298 GLN A O 1
ATOM 2575 N N . ARG A 1 299 ? -4.060 22.134 23.672 1.00 82.75 299 ARG A N 1
ATOM 2576 C CA . ARG A 1 299 ? -3.181 21.464 24.651 1.00 82.75 299 ARG A CA 1
ATOM 2577 C C . ARG A 1 299 ? -3.957 20.930 25.850 1.00 82.75 299 ARG A C 1
ATOM 2579 O O . ARG A 1 299 ? -3.650 19.843 26.335 1.00 82.75 299 ARG A O 1
ATOM 2586 N N . ARG A 1 300 ? -4.938 21.693 26.340 1.00 84.25 300 ARG A N 1
ATOM 2587 C CA . ARG A 1 300 ? -5.795 21.284 27.456 1.00 84.25 300 ARG A CA 1
ATOM 2588 C C . ARG A 1 300 ? -6.618 20.052 27.090 1.00 84.25 300 ARG A C 1
ATOM 2590 O O . ARG A 1 300 ? -6.610 19.094 27.853 1.00 84.25 300 ARG A O 1
ATOM 2597 N N . LEU A 1 301 ? -7.273 20.063 25.930 1.00 84.50 301 LEU A N 1
ATOM 2598 C CA . LEU A 1 301 ? -8.147 18.975 25.495 1.00 84.50 301 LEU A CA 1
ATOM 2599 C C . LEU A 1 301 ? -7.384 17.684 25.219 1.00 84.50 301 LEU A C 1
ATOM 2601 O O . LEU A 1 301 ? -7.872 16.618 25.575 1.00 84.50 301 LEU A O 1
ATOM 2605 N N . VAL A 1 302 ? -6.167 17.780 24.679 1.00 82.56 302 VAL A N 1
ATOM 2606 C CA . VAL A 1 302 ? -5.288 16.616 24.503 1.00 82.56 302 VAL A CA 1
ATOM 2607 C C . VAL A 1 302 ? -4.855 16.040 25.852 1.00 82.56 302 VAL A C 1
ATOM 2609 O O . VAL A 1 302 ? -4.910 14.832 26.040 1.00 82.56 302 VAL A O 1
ATOM 2612 N N . LYS A 1 303 ? -4.484 16.883 26.828 1.00 78.00 303 LYS A N 1
ATOM 2613 C CA . LYS A 1 303 ? -4.122 16.422 28.185 1.00 78.00 303 LYS A CA 1
ATOM 2614 C C . LYS A 1 303 ? -5.298 15.840 28.970 1.00 78.00 303 LYS A C 1
ATOM 2616 O O . LYS A 1 303 ? -5.090 14.977 29.811 1.00 78.00 303 LYS A O 1
ATOM 2621 N N . MET A 1 304 ? -6.509 16.335 28.725 1.00 75.56 304 MET A N 1
ATOM 2622 C CA . MET A 1 304 ? -7.751 15.764 29.260 1.00 75.56 304 MET A CA 1
ATOM 2623 C C . MET A 1 304 ? -8.189 14.512 28.493 1.00 75.56 304 MET A C 1
ATOM 2625 O O . MET A 1 304 ? -9.143 13.851 28.892 1.00 75.56 304 MET A O 1
ATOM 2629 N N . GLY A 1 305 ? -7.534 14.211 27.369 1.00 74.31 305 GLY A N 1
ATOM 2630 C CA . GLY A 1 305 ? -7.872 13.088 26.517 1.00 74.31 305 GLY A CA 1
ATOM 2631 C C . GLY A 1 305 ? -9.114 13.296 25.630 1.00 74.31 305 GLY A C 1
ATOM 2632 O O . GLY A 1 305 ? -9.394 12.484 24.756 1.00 74.31 305 GLY A O 1
ATOM 2633 N N . ILE A 1 306 ? -9.842 14.398 25.777 1.00 79.06 306 ILE A N 1
ATOM 2634 C CA . ILE A 1 306 ? -11.048 14.680 24.983 1.00 79.06 306 ILE A CA 1
ATOM 2635 C C . ILE A 1 306 ? -10.712 14.799 23.496 1.00 79.06 306 ILE A C 1
ATOM 2637 O O . ILE A 1 306 ? -11.479 14.358 22.659 1.00 79.06 306 ILE A O 1
ATOM 2641 N N . LEU A 1 307 ? -9.558 15.367 23.152 1.00 83.00 307 LEU A N 1
ATOM 2642 C CA . LEU A 1 307 ? -9.164 15.563 21.761 1.00 83.00 307 LEU A CA 1
ATOM 2643 C C . LEU A 1 307 ? -7.920 14.750 21.437 1.00 83.00 307 LEU A C 1
ATOM 2645 O O . LEU A 1 307 ? -6.913 14.827 22.143 1.00 83.00 307 LEU A O 1
ATOM 2649 N N . LYS A 1 308 ? -7.957 14.043 20.315 1.00 83.44 308 LYS A N 1
ATOM 2650 C CA . LYS A 1 308 ? -6.793 13.405 19.730 1.00 83.44 308 LYS A CA 1
ATOM 2651 C C . LYS A 1 308 ? -6.278 14.240 18.565 1.00 83.44 308 LYS A C 1
ATOM 2653 O O . LYS A 1 308 ? -7.038 14.780 17.768 1.00 83.44 308 LYS A O 1
ATOM 2658 N N . LEU A 1 309 ? -4.958 14.379 18.480 1.00 84.31 309 LEU A N 1
ATOM 2659 C CA . LEU A 1 309 ? -4.345 15.032 17.326 1.00 84.31 309 LEU A CA 1
ATOM 2660 C C . LEU A 1 309 ? -4.543 14.170 16.077 1.00 84.31 309 LEU A C 1
ATOM 2662 O O . LEU A 1 309 ? -4.589 12.942 16.207 1.00 84.31 309 LEU A O 1
ATOM 2666 N N . PRO A 1 310 ? -4.605 14.778 14.882 1.00 84.25 310 PRO A N 1
ATOM 2667 C CA . PRO A 1 310 ? -4.573 14.022 13.645 1.00 84.25 310 PRO A CA 1
ATOM 2668 C C . PRO A 1 310 ? -3.363 13.078 13.660 1.00 84.25 310 PRO A C 1
ATOM 2670 O O . PRO A 1 310 ? -2.311 13.455 14.202 1.00 84.25 310 PRO A O 1
ATOM 2673 N N . PRO A 1 311 ? -3.519 11.852 13.136 1.00 84.44 311 PRO A N 1
ATOM 2674 C CA . PRO A 1 311 ? -2.466 10.852 13.171 1.00 84.44 311 PRO A CA 1
ATOM 2675 C C . PRO A 1 311 ? -1.180 11.413 12.569 1.00 84.44 311 PRO A C 1
ATOM 2677 O O . PRO A 1 311 ? -1.177 12.034 11.505 1.00 84.44 311 PRO A O 1
ATOM 2680 N N . MET A 1 312 ? -0.068 11.208 13.268 1.00 86.25 312 MET A N 1
ATOM 2681 C CA . MET A 1 312 ? 1.232 11.654 12.791 1.00 86.25 312 MET A CA 1
ATOM 2682 C C . MET A 1 312 ? 1.785 10.643 11.787 1.00 86.25 312 MET A C 1
ATOM 2684 O O . MET A 1 312 ? 1.829 9.445 12.063 1.00 86.25 312 MET A O 1
ATOM 2688 N N . ALA A 1 313 ? 2.241 11.125 10.631 1.00 88.81 313 ALA A N 1
ATOM 2689 C CA . ALA A 1 313 ? 2.904 10.274 9.651 1.00 88.81 313 ALA A CA 1
ATOM 2690 C C . ALA A 1 313 ? 4.238 9.734 10.197 1.00 88.81 313 ALA A C 1
ATOM 2692 O O . ALA A 1 313 ? 4.968 10.451 10.888 1.00 88.81 313 ALA A O 1
ATOM 2693 N N . LEU A 1 314 ? 4.583 8.494 9.839 1.00 90.88 314 LEU A N 1
ATOM 2694 C CA . LEU A 1 314 ? 5.778 7.801 10.335 1.00 90.88 314 LEU A CA 1
ATOM 2695 C C . LEU A 1 314 ? 7.073 8.611 10.169 1.00 90.88 314 LEU A C 1
ATOM 2697 O O . LEU A 1 314 ? 7.827 8.748 11.128 1.00 90.88 314 LEU A O 1
ATOM 2701 N N . HIS A 1 315 ? 7.312 9.187 8.987 1.00 88.25 315 HIS A N 1
ATOM 2702 C CA . HIS A 1 315 ? 8.511 9.995 8.727 1.00 88.25 315 HIS A CA 1
ATOM 2703 C C . HIS A 1 315 ? 8.613 11.183 9.698 1.00 88.25 315 HIS A C 1
ATOM 2705 O O . HIS A 1 315 ? 9.650 11.394 10.317 1.00 88.25 315 HIS A O 1
ATOM 2711 N N . SER A 1 316 ? 7.502 11.887 9.939 1.00 88.69 316 SER A N 1
ATOM 2712 C CA . SER A 1 316 ? 7.456 13.010 10.876 1.00 88.69 316 SER A CA 1
ATOM 2713 C C . SER A 1 316 ? 7.697 12.565 12.320 1.00 88.69 316 SER A C 1
ATOM 2715 O O . SER A 1 316 ? 8.224 13.343 13.114 1.00 88.69 316 SER A O 1
ATOM 2717 N N . ALA A 1 317 ? 7.288 11.349 12.688 1.00 89.81 317 ALA A N 1
ATOM 2718 C CA . ALA A 1 317 ? 7.521 10.811 14.024 1.00 89.81 317 ALA A CA 1
ATOM 2719 C C . ALA A 1 317 ? 9.004 10.477 14.258 1.00 89.81 317 ALA A C 1
ATOM 2721 O O . ALA A 1 317 ? 9.531 10.724 15.346 1.00 89.81 317 ALA A O 1
ATOM 2722 N N . ILE A 1 318 ? 9.682 9.971 13.225 1.00 91.12 318 ILE A N 1
ATOM 2723 C CA . ILE A 1 318 ? 11.125 9.711 13.245 1.00 91.12 318 ILE A CA 1
ATOM 2724 C C . ILE A 1 318 ? 11.897 11.038 13.289 1.00 91.12 318 ILE A C 1
ATOM 2726 O O . ILE A 1 318 ? 12.734 11.223 14.169 1.00 91.12 318 ILE A O 1
ATOM 2730 N N . ASP A 1 319 ? 11.555 11.999 12.426 1.00 89.12 319 ASP A N 1
ATOM 2731 C CA . ASP A 1 319 ? 12.235 13.301 12.343 1.00 89.12 319 ASP A CA 1
ATOM 2732 C C . ASP A 1 319 ? 12.109 14.127 13.633 1.00 89.12 319 ASP A C 1
ATOM 2734 O O . ASP A 1 319 ? 13.044 14.818 14.040 1.00 89.12 319 ASP A O 1
ATOM 2738 N N . GLN A 1 320 ? 10.954 14.055 14.307 1.00 88.88 320 GLN A N 1
ATOM 2739 C CA . GLN A 1 320 ? 10.737 14.717 15.600 1.00 88.88 320 GLN A CA 1
ATOM 2740 C C . GLN A 1 320 ? 11.378 13.962 16.778 1.00 88.88 320 GLN A C 1
ATOM 2742 O O . GLN A 1 320 ? 11.336 14.465 17.902 1.00 88.88 320 GLN A O 1
ATOM 2747 N N . GLY A 1 321 ? 11.946 12.771 16.554 1.00 88.31 321 GLY A N 1
ATOM 2748 C CA . GLY A 1 321 ? 12.554 11.939 17.595 1.00 88.31 321 GLY A CA 1
ATOM 2749 C C . GLY A 1 321 ? 11.553 11.382 18.611 1.00 88.31 321 GLY A C 1
ATOM 2750 O O . GLY A 1 321 ? 11.942 11.016 19.717 1.00 88.31 321 GLY A O 1
ATOM 2751 N N . VAL A 1 322 ? 10.263 11.343 18.261 1.00 90.75 322 VAL A N 1
ATOM 2752 C CA . VAL A 1 322 ? 9.193 10.824 19.130 1.00 90.75 322 VAL A CA 1
ATOM 2753 C C . VAL A 1 322 ? 8.984 9.320 18.965 1.00 90.75 322 VAL A C 1
ATOM 2755 O O . VAL A 1 322 ? 8.295 8.713 19.776 1.00 90.75 322 VAL A O 1
ATOM 2758 N N . LEU A 1 323 ? 9.575 8.703 17.941 1.00 92.19 323 LEU A N 1
ATOM 2759 C CA . LEU A 1 323 ? 9.541 7.261 17.709 1.00 92.19 323 LEU A CA 1
ATOM 2760 C C . LEU A 1 323 ? 10.964 6.701 17.690 1.00 92.19 323 LEU A C 1
ATOM 2762 O O . LEU A 1 323 ? 11.798 7.137 16.897 1.00 92.19 323 LEU A O 1
ATOM 2766 N N . ASN A 1 324 ? 11.230 5.699 18.526 1.00 90.94 324 ASN A N 1
ATOM 2767 C CA . ASN A 1 324 ? 12.470 4.935 18.449 1.00 90.94 324 ASN A CA 1
ATOM 2768 C C . ASN A 1 324 ? 12.339 3.845 17.377 1.00 90.94 324 ASN A C 1
ATOM 2770 O O . ASN A 1 324 ? 11.508 2.944 17.497 1.00 90.94 324 ASN A O 1
ATOM 2774 N N . THR A 1 325 ? 13.175 3.916 16.341 1.00 89.81 325 THR A N 1
ATOM 2775 C CA . THR A 1 325 ? 13.109 3.030 15.170 1.00 89.81 325 THR A CA 1
ATOM 2776 C C . THR A 1 325 ? 13.558 1.595 15.457 1.00 89.81 325 THR A C 1
ATOM 2778 O O . THR A 1 325 ? 13.177 0.684 14.728 1.00 89.81 325 THR A O 1
ATOM 2781 N N . VAL A 1 326 ? 14.325 1.379 16.531 1.00 87.69 326 VAL A N 1
ATOM 2782 C CA . VAL A 1 326 ? 14.839 0.062 16.936 1.00 87.69 326 VAL A CA 1
ATOM 2783 C C . VAL A 1 326 ? 13.909 -0.601 17.945 1.00 87.69 326 VAL A C 1
ATOM 2785 O O . VAL A 1 326 ? 13.534 -1.755 17.771 1.00 87.69 326 VAL A O 1
ATOM 2788 N N . SER A 1 327 ? 13.528 0.114 19.009 1.00 86.31 327 SER A N 1
ATOM 2789 C CA . SER A 1 327 ? 12.650 -0.453 20.043 1.00 86.31 327 SER A CA 1
ATOM 2790 C C . SER A 1 327 ? 11.171 -0.415 19.664 1.00 86.31 327 SER A C 1
ATOM 2792 O O . SER A 1 327 ? 10.359 -1.024 20.358 1.00 86.31 327 SER A O 1
ATOM 2794 N N . GLY A 1 328 ? 10.796 0.341 18.628 1.00 88.06 328 GLY A N 1
ATOM 2795 C CA . GLY A 1 328 ? 9.406 0.514 18.215 1.00 88.06 328 GLY A CA 1
ATOM 2796 C C . GLY A 1 328 ? 8.536 1.224 19.252 1.00 88.06 328 GLY A C 1
ATOM 2797 O O . GLY A 1 328 ? 7.326 1.033 19.239 1.00 88.06 328 GLY A O 1
ATOM 2798 N N . HIS A 1 329 ? 9.119 1.995 20.175 1.00 92.00 329 HIS A N 1
ATOM 2799 C CA . HIS A 1 329 ? 8.361 2.744 21.182 1.00 92.00 329 HIS A CA 1
ATOM 2800 C C . HIS A 1 329 ? 8.108 4.178 20.717 1.00 92.00 329 HIS A C 1
ATOM 2802 O O . HIS A 1 329 ? 9.040 4.899 20.352 1.00 92.00 329 HIS A O 1
ATOM 2808 N N . PHE A 1 330 ? 6.841 4.577 20.750 1.00 91.81 330 PHE A N 1
ATOM 2809 C CA . PHE A 1 330 ? 6.355 5.913 20.441 1.00 91.81 330 PHE A CA 1
ATOM 2810 C C . PHE A 1 330 ? 6.092 6.694 21.729 1.00 91.81 330 PHE A C 1
ATOM 2812 O O . PHE A 1 330 ? 5.473 6.176 22.654 1.00 91.81 330 PHE A O 1
ATOM 2819 N N . ILE A 1 331 ? 6.524 7.952 21.769 1.00 88.44 331 ILE A N 1
ATOM 2820 C CA . ILE A 1 331 ? 6.324 8.869 22.887 1.00 88.44 331 ILE A CA 1
ATOM 2821 C C . ILE A 1 331 ? 5.404 10.002 22.436 1.00 88.44 331 ILE A C 1
ATOM 2823 O O . ILE A 1 331 ? 5.738 10.791 21.551 1.00 88.44 331 ILE A O 1
ATOM 2827 N N . GLY A 1 332 ? 4.240 10.124 23.073 1.00 79.19 332 GLY A N 1
ATOM 2828 C CA . GLY A 1 332 ? 3.285 11.181 22.756 1.00 79.19 332 GLY A CA 1
ATOM 2829 C C . GLY A 1 332 ? 3.869 12.580 22.988 1.00 79.19 332 GLY A C 1
ATOM 2830 O O . GLY A 1 332 ? 4.348 12.893 24.076 1.00 79.19 332 GLY A O 1
ATOM 2831 N N . LYS A 1 333 ? 3.768 13.472 21.990 1.00 72.81 333 LYS A N 1
ATOM 2832 C CA . LYS A 1 333 ? 4.335 14.838 22.041 1.00 72.81 333 LYS A CA 1
ATOM 2833 C C . LYS A 1 333 ? 3.882 15.672 23.248 1.00 72.81 333 LYS A C 1
ATOM 2835 O O . LYS A 1 333 ? 4.637 16.517 23.719 1.00 72.81 333 LYS A O 1
ATOM 2840 N N . TYR A 1 334 ? 2.642 15.479 23.705 1.00 71.56 334 TYR A N 1
ATOM 2841 C CA . TYR A 1 334 ? 2.052 16.251 24.807 1.00 71.56 334 TYR A CA 1
ATOM 2842 C C . TYR A 1 334 ? 1.782 15.431 26.068 1.00 71.56 334 TYR A C 1
ATOM 2844 O O . TYR A 1 334 ? 1.764 16.016 27.152 1.00 71.56 334 TYR A O 1
ATOM 2852 N N . SER A 1 335 ? 1.541 14.123 25.935 1.00 71.81 335 SER A N 1
ATOM 2853 C CA . SER A 1 335 ? 1.324 13.235 27.080 1.00 71.81 335 SER A CA 1
ATOM 2854 C C . SER A 1 335 ? 2.642 12.769 27.698 1.00 71.81 335 SER A C 1
ATOM 2856 O O . SER A 1 335 ? 2.672 12.498 28.891 1.00 71.81 335 SER A O 1
ATOM 2858 N N . HIS A 1 336 ? 3.730 12.715 26.915 1.00 76.12 336 HIS A N 1
ATOM 2859 C CA . HIS A 1 336 ? 4.992 12.053 27.275 1.00 76.12 336 HIS A CA 1
ATOM 2860 C C . HIS A 1 336 ? 4.830 10.573 27.655 1.00 76.12 336 HIS A C 1
ATOM 2862 O O . HIS A 1 336 ? 5.749 9.965 28.199 1.00 76.12 336 HIS A O 1
ATOM 2868 N N . GLU A 1 337 ? 3.680 9.984 27.336 1.00 80.44 337 GLU A N 1
ATOM 2869 C CA . GLU A 1 337 ? 3.416 8.566 27.530 1.00 80.44 337 GLU A CA 1
ATOM 2870 C C . GLU A 1 337 ? 4.140 7.778 26.444 1.00 80.44 337 GLU A C 1
ATOM 2872 O O . GLU A 1 337 ? 4.064 8.123 25.260 1.00 80.44 337 GLU A O 1
ATOM 2877 N N . SER A 1 338 ? 4.860 6.744 26.872 1.00 85.50 338 SER A N 1
ATOM 2878 C CA . SER A 1 338 ? 5.539 5.797 25.994 1.00 85.50 338 SER A CA 1
ATOM 2879 C C . SER A 1 338 ? 4.626 4.604 25.750 1.00 85.50 338 SER A C 1
ATOM 2881 O O . SER A 1 338 ? 4.110 4.024 26.704 1.00 85.50 338 SER A O 1
ATOM 2883 N N . MET A 1 339 ? 4.448 4.224 24.490 1.00 88.62 339 MET A N 1
ATOM 2884 C CA . MET A 1 339 ? 3.673 3.050 24.097 1.00 88.62 339 MET A CA 1
ATOM 2885 C C . MET A 1 339 ? 4.323 2.313 22.921 1.00 88.62 339 MET A C 1
ATOM 2887 O O . MET A 1 339 ? 5.029 2.936 22.121 1.00 88.62 339 MET A O 1
ATOM 2891 N N . PRO A 1 340 ? 4.098 0.997 22.780 1.00 90.25 340 PRO A N 1
ATOM 2892 C CA . PRO A 1 340 ? 4.485 0.249 21.590 1.00 90.25 340 PRO A CA 1
ATOM 2893 C C . PRO A 1 340 ? 3.859 0.819 20.311 1.00 90.25 340 PRO A C 1
ATOM 2895 O O . PRO A 1 340 ? 2.738 1.329 20.312 1.00 90.25 340 PRO A O 1
ATOM 2898 N N . ILE A 1 341 ? 4.558 0.679 19.182 1.00 90.94 341 ILE A N 1
ATOM 2899 C CA . ILE A 1 341 ? 4.071 1.145 17.877 1.00 90.94 341 ILE A CA 1
ATOM 2900 C C . ILE A 1 341 ? 2.758 0.471 17.462 1.00 90.94 341 ILE A C 1
ATOM 2902 O O . ILE A 1 341 ? 1.928 1.136 16.852 1.00 90.94 341 ILE A O 1
ATOM 2906 N N . LYS A 1 342 ? 2.544 -0.801 17.832 1.00 89.12 342 LYS A N 1
ATOM 2907 C CA . LYS A 1 342 ? 1.277 -1.526 17.622 1.00 89.12 342 LYS A CA 1
ATOM 2908 C C . LYS A 1 342 ? 0.104 -0.721 18.184 1.00 89.12 342 LYS A C 1
ATOM 2910 O O . LYS A 1 342 ? -0.808 -0.369 17.445 1.00 89.12 342 LYS A O 1
ATOM 2915 N N . ASP A 1 343 ? 0.192 -0.337 19.455 1.00 86.50 343 ASP A N 1
ATOM 2916 C CA . ASP A 1 343 ? -0.857 0.414 20.150 1.00 86.50 343 ASP A CA 1
ATOM 2917 C C . ASP A 1 343 ? -0.987 1.834 19.585 1.00 86.50 343 ASP A C 1
ATOM 2919 O O . ASP A 1 343 ? -2.091 2.349 19.394 1.00 86.50 343 ASP A O 1
ATOM 2923 N N . ALA A 1 344 ? 0.139 2.467 19.244 1.00 88.12 344 ALA A N 1
ATOM 2924 C CA . ALA A 1 344 ? 0.137 3.787 18.626 1.00 88.12 344 ALA A CA 1
ATOM 2925 C C . ALA A 1 344 ? -0.567 3.797 17.255 1.00 88.12 344 ALA A C 1
ATOM 2927 O O . ALA A 1 344 ? -1.288 4.753 16.955 1.00 88.12 344 ALA A O 1
ATOM 2928 N N . LEU A 1 345 ? -0.384 2.752 16.441 1.00 87.69 345 LEU A N 1
ATOM 2929 C CA . LEU A 1 345 ? -1.059 2.567 15.153 1.00 87.69 345 LEU A CA 1
ATOM 2930 C C . LEU A 1 345 ? -2.532 2.202 15.346 1.00 87.69 345 LEU A C 1
ATOM 2932 O O . LEU A 1 345 ? -3.393 2.879 14.792 1.00 87.69 345 LEU A O 1
ATOM 2936 N N . TYR A 1 346 ? -2.820 1.214 16.196 1.00 83.25 346 TYR A N 1
ATOM 2937 C CA . TYR A 1 346 ? -4.175 0.732 16.479 1.00 83.25 346 TYR A CA 1
ATOM 2938 C C . TYR A 1 346 ? -5.088 1.842 16.997 1.00 83.25 346 TYR A C 1
ATOM 2940 O O . TYR A 1 346 ? -6.220 2.008 16.547 1.00 83.25 346 TYR A O 1
ATOM 2948 N N . HIS A 1 347 ? -4.588 2.669 17.917 1.00 77.56 347 HIS A N 1
ATOM 2949 C CA . HIS A 1 347 ? -5.361 3.797 18.416 1.00 77.56 347 HIS A CA 1
ATOM 2950 C C . HIS A 1 347 ? -5.411 4.966 17.424 1.00 77.56 347 HIS A C 1
ATOM 2952 O O . HIS A 1 347 ? -6.196 5.885 17.648 1.00 77.56 347 HIS A O 1
ATOM 2958 N N . GLY A 1 348 ? -4.578 4.995 16.376 1.00 79.75 348 GLY A N 1
ATOM 2959 C CA . GLY A 1 348 ? -4.514 6.063 15.370 1.00 79.75 348 GLY A CA 1
ATOM 2960 C C . GLY A 1 348 ? -3.694 7.289 15.789 1.00 79.75 348 GLY A C 1
ATOM 2961 O O . GLY A 1 348 ? -4.012 8.410 15.405 1.00 79.75 348 GLY A O 1
ATOM 2962 N N . TYR A 1 349 ? -2.706 7.135 16.682 1.00 84.25 349 TYR A N 1
ATOM 2963 C CA . TYR A 1 349 ? -1.750 8.212 17.019 1.00 84.25 349 TYR A CA 1
ATOM 2964 C C . TYR A 1 349 ? -0.679 8.359 15.933 1.00 84.25 349 TYR A C 1
ATOM 2966 O O . TYR A 1 349 ? -0.224 9.471 15.657 1.00 84.25 349 TYR A O 1
ATOM 2974 N N . LEU A 1 350 ? -0.308 7.237 15.320 1.00 88.06 350 LEU A N 1
ATOM 2975 C CA . LEU A 1 350 ? 0.589 7.153 14.178 1.00 88.06 350 LEU A CA 1
ATOM 2976 C C . LEU A 1 350 ? -0.155 6.610 12.960 1.00 88.06 350 LEU A C 1
ATOM 2978 O O . LEU A 1 350 ? -1.104 5.842 13.094 1.00 88.06 350 LEU A O 1
ATOM 2982 N N . GLN A 1 351 ? 0.327 6.967 11.775 1.00 87.94 351 GLN A N 1
ATOM 2983 C CA . GLN A 1 351 ? -0.052 6.336 10.518 1.00 87.94 351 GLN A CA 1
ATOM 2984 C C . GLN A 1 351 ? 1.212 6.068 9.699 1.00 87.94 351 GLN A C 1
ATOM 2986 O O . GLN A 1 351 ? 2.071 6.942 9.551 1.00 87.94 351 GLN A O 1
ATOM 2991 N N . LEU A 1 352 ? 1.344 4.848 9.176 1.00 84.44 352 LEU A N 1
ATOM 2992 C CA . LEU A 1 352 ? 2.516 4.456 8.383 1.00 84.44 352 LEU A CA 1
ATOM 2993 C C . LEU A 1 352 ? 2.532 5.137 7.011 1.00 84.44 352 LEU A C 1
ATOM 2995 O O . LEU A 1 352 ? 3.596 5.496 6.513 1.00 84.44 352 LEU A O 1
ATOM 2999 N N . VAL A 1 353 ? 1.351 5.363 6.439 1.00 74.25 353 VAL A N 1
ATOM 3000 C CA . VAL A 1 353 ? 1.158 5.917 5.096 1.00 74.25 353 VAL A CA 1
ATOM 3001 C C . VAL A 1 353 ? 0.336 7.191 5.200 1.00 74.25 353 VAL A C 1
ATOM 3003 O O . VAL A 1 353 ? -0.638 7.239 5.939 1.00 74.25 353 VAL A O 1
ATOM 3006 N N . SER A 1 354 ? 0.732 8.252 4.500 1.00 65.38 354 SER A N 1
ATOM 3007 C CA . SER A 1 354 ? -0.003 9.519 4.558 1.00 65.38 354 SER A CA 1
ATOM 3008 C C . SER A 1 354 ? -1.369 9.393 3.877 1.00 65.38 354 SER A C 1
ATOM 3010 O O . SER A 1 354 ? -1.445 9.000 2.715 1.00 65.38 354 SER A O 1
ATOM 3012 N N . SER A 1 355 ? -2.433 9.809 4.570 1.00 54.34 355 SER A N 1
ATOM 3013 C CA . SER A 1 355 ? -3.813 9.831 4.051 1.00 54.34 355 SER A CA 1
ATOM 3014 C C . SER A 1 355 ? -4.023 10.757 2.839 1.00 54.34 355 SER A C 1
ATOM 3016 O O . SER A 1 355 ? -5.057 10.688 2.185 1.00 54.34 355 SER A O 1
ATOM 3018 N N . GLN A 1 356 ? -3.063 11.632 2.515 1.00 50.72 356 GLN A N 1
ATOM 3019 C CA . GLN A 1 356 ? -3.230 12.676 1.492 1.00 50.72 356 GLN A CA 1
ATOM 3020 C C . GLN A 1 356 ? -3.092 12.198 0.034 1.00 50.72 356 GLN A C 1
ATOM 3022 O O . GLN A 1 356 ? -3.247 12.998 -0.893 1.00 50.72 356 GLN A O 1
ATOM 3027 N N . GLN A 1 357 ? -2.765 10.930 -0.215 1.00 53.31 357 GLN A N 1
ATOM 3028 C CA . GLN A 1 357 ? -2.559 10.453 -1.580 1.00 53.31 357 GLN A CA 1
ATOM 3029 C C . GLN A 1 357 ? -3.841 9.837 -2.135 1.00 53.31 357 GLN A C 1
ATOM 3031 O O . GLN A 1 357 ? -4.136 8.670 -1.893 1.00 53.31 357 GLN A O 1
ATOM 3036 N N . PHE A 1 358 ? -4.588 10.606 -2.936 1.00 54.34 358 PHE A N 1
ATOM 3037 C CA . PHE A 1 358 ? -5.594 10.012 -3.815 1.00 54.34 358 PHE A CA 1
ATOM 3038 C C . PHE A 1 358 ? -4.896 8.976 -4.706 1.00 54.34 358 PHE A C 1
ATOM 3040 O O . PHE A 1 358 ? -3.968 9.342 -5.438 1.00 54.34 358 PHE A O 1
ATOM 3047 N N . PRO A 1 359 ? -5.305 7.699 -4.660 1.00 62.91 359 PRO A N 1
ATOM 3048 C CA . PRO A 1 359 ? -4.650 6.643 -5.414 1.00 62.91 359 PRO A CA 1
ATOM 3049 C C . PRO A 1 359 ? -4.846 6.892 -6.913 1.00 62.91 359 PRO A C 1
ATOM 3051 O O . PRO A 1 359 ? -5.901 6.642 -7.495 1.00 62.91 359 PRO A O 1
ATOM 3054 N N . MET A 1 360 ? -3.808 7.431 -7.550 1.00 76.81 360 MET A N 1
ATOM 3055 C CA . MET A 1 360 ? -3.747 7.579 -8.996 1.00 76.81 360 MET A CA 1
ATOM 3056 C C . MET A 1 360 ? -3.579 6.190 -9.614 1.00 76.81 360 MET A C 1
ATOM 3058 O O . MET A 1 360 ? -2.557 5.536 -9.410 1.00 76.81 360 MET A O 1
ATOM 3062 N N . ILE A 1 361 ? -4.564 5.752 -10.398 1.00 84.88 361 ILE A N 1
ATOM 3063 C CA . ILE A 1 361 ? -4.476 4.498 -11.153 1.00 84.88 361 ILE A CA 1
ATOM 3064 C C . ILE A 1 361 ? -3.634 4.749 -12.404 1.00 84.88 361 ILE A C 1
ATOM 3066 O O . ILE A 1 361 ? -4.139 5.094 -13.472 1.00 84.88 361 ILE A O 1
ATOM 3070 N N . ALA A 1 362 ? -2.324 4.629 -12.236 1.00 89.62 362 ALA A N 1
ATOM 3071 C CA . ALA A 1 362 ? -1.330 4.782 -13.286 1.00 89.62 362 ALA A CA 1
ATOM 3072 C C . ALA A 1 362 ? -0.119 3.888 -12.987 1.00 89.62 362 ALA A C 1
ATOM 3074 O O . ALA A 1 362 ? 0.132 3.543 -11.831 1.00 89.62 362 ALA A O 1
ATOM 3075 N N . ILE A 1 363 ? 0.637 3.517 -14.023 1.00 92.38 363 ILE A N 1
ATOM 3076 C CA . ILE A 1 363 ? 1.830 2.680 -13.850 1.00 92.38 363 ILE A CA 1
ATOM 3077 C C . ILE A 1 363 ? 2.983 3.525 -13.297 1.00 92.38 363 ILE A C 1
ATOM 3079 O O . ILE A 1 363 ? 3.114 4.700 -13.639 1.00 92.38 363 ILE A O 1
ATOM 3083 N N . THR A 1 364 ? 3.851 2.954 -12.468 1.00 93.50 364 THR A N 1
ATOM 3084 C CA . THR A 1 364 ? 5.068 3.653 -12.034 1.00 93.50 364 THR A CA 1
ATOM 3085 C C . THR A 1 364 ? 6.078 3.753 -13.187 1.00 93.50 364 THR A C 1
ATOM 3087 O O . THR A 1 364 ? 6.073 2.933 -14.114 1.00 93.50 364 THR A O 1
ATOM 3090 N N . LEU A 1 365 ? 6.971 4.746 -13.161 1.00 94.94 365 LEU A N 1
ATOM 3091 C CA . LEU A 1 365 ? 8.033 4.882 -14.165 1.00 94.94 365 LEU A CA 1
ATOM 3092 C C . LEU A 1 365 ? 8.963 3.663 -14.153 1.00 94.94 365 LEU A C 1
ATOM 3094 O O . LEU A 1 365 ? 9.365 3.171 -15.208 1.00 94.94 365 LEU A O 1
ATOM 3098 N N . SER A 1 366 ? 9.281 3.151 -12.967 1.00 94.75 366 SER A N 1
ATOM 3099 C CA . SER A 1 366 ? 10.090 1.946 -12.778 1.00 94.75 366 SER A CA 1
ATOM 3100 C C . SER A 1 366 ? 9.469 0.709 -13.434 1.00 94.75 366 SER A C 1
ATOM 3102 O O . SER A 1 366 ? 10.182 -0.032 -14.116 1.00 94.75 366 SER A O 1
ATOM 3104 N N . ASP A 1 367 ? 8.158 0.502 -13.305 1.00 93.62 367 ASP A N 1
ATOM 3105 C CA . ASP A 1 367 ? 7.463 -0.602 -13.972 1.00 93.62 367 ASP A CA 1
ATOM 3106 C C . ASP A 1 367 ? 7.364 -0.376 -15.483 1.00 93.62 367 ASP A C 1
ATOM 3108 O O . ASP A 1 367 ? 7.588 -1.306 -16.255 1.00 93.62 367 ASP A O 1
ATOM 3112 N N . ALA A 1 368 ? 7.136 0.861 -15.937 1.00 95.12 368 ALA A N 1
ATOM 3113 C CA . ALA A 1 368 ? 7.150 1.183 -17.363 1.00 95.12 368 ALA A CA 1
ATOM 3114 C C . ALA A 1 368 ? 8.507 0.868 -18.024 1.00 95.12 368 ALA A C 1
ATOM 3116 O O . ALA A 1 368 ? 8.546 0.387 -19.160 1.00 95.12 368 ALA A O 1
ATOM 3117 N N . ILE A 1 369 ? 9.621 1.096 -17.317 1.00 95.56 369 ILE A N 1
ATOM 3118 C CA . ILE A 1 369 ? 10.974 0.728 -17.768 1.00 95.56 369 ILE A CA 1
ATOM 3119 C C . ILE A 1 369 ? 11.164 -0.794 -17.742 1.00 95.56 369 ILE A C 1
ATOM 3121 O O . ILE A 1 369 ? 11.702 -1.357 -18.702 1.00 95.56 369 ILE A O 1
ATOM 3125 N N . LYS A 1 370 ? 10.720 -1.458 -16.667 1.00 94.00 370 LYS A N 1
ATOM 3126 C CA . LYS A 1 370 ? 10.844 -2.909 -16.468 1.00 94.00 370 LYS A CA 1
ATOM 3127 C C . LYS A 1 370 ? 10.089 -3.707 -17.532 1.00 94.00 370 LYS A C 1
ATOM 3129 O O . LYS A 1 370 ? 10.677 -4.575 -18.168 1.00 94.00 370 LYS A O 1
ATOM 3134 N N . GLU A 1 371 ? 8.823 -3.366 -17.757 1.00 92.19 371 GLU A N 1
ATOM 3135 C CA . GLU A 1 371 ? 7.945 -3.968 -18.772 1.00 92.19 371 GLU A CA 1
ATOM 3136 C C . GLU A 1 371 ? 8.272 -3.464 -20.192 1.00 92.19 371 GLU A C 1
ATOM 3138 O O . GLU A 1 371 ? 7.715 -3.930 -21.186 1.00 92.19 371 GLU A O 1
ATOM 3143 N N . GLY A 1 372 ? 9.187 -2.493 -20.307 1.00 92.75 372 GLY A N 1
ATOM 3144 C CA . GLY A 1 372 ? 9.721 -1.971 -21.562 1.00 92.75 372 GLY A CA 1
ATOM 3145 C C . GLY A 1 372 ? 8.751 -1.099 -22.360 1.00 92.75 372 GLY A C 1
ATOM 3146 O O . GLY A 1 372 ? 8.919 -0.989 -23.576 1.00 92.75 372 GLY A O 1
ATOM 3147 N N . PHE A 1 373 ? 7.703 -0.555 -21.736 1.00 93.75 373 PHE A N 1
ATOM 3148 C CA . PHE A 1 373 ? 6.726 0.316 -22.401 1.00 93.75 373 PHE A CA 1
ATOM 3149 C C . PHE A 1 373 ? 7.349 1.625 -22.901 1.00 93.75 373 PHE A C 1
ATOM 3151 O O . PHE A 1 373 ? 6.864 2.199 -23.871 1.00 93.75 373 PHE A O 1
ATOM 3158 N N . ILE A 1 374 ? 8.432 2.066 -22.259 1.00 94.50 374 ILE A N 1
ATOM 3159 C CA . ILE A 1 374 ? 9.213 3.244 -22.639 1.00 94.50 374 ILE A CA 1
ATOM 3160 C C . ILE A 1 374 ? 10.559 2.836 -23.245 1.00 94.50 374 ILE A C 1
ATOM 3162 O O . ILE A 1 374 ? 11.244 1.931 -22.750 1.00 94.50 374 ILE A O 1
ATOM 3166 N N . ASN A 1 375 ? 11.001 3.559 -24.273 1.00 94.00 375 ASN A N 1
ATOM 3167 C CA . ASN A 1 375 ? 12.393 3.525 -24.689 1.00 94.00 375 ASN A CA 1
ATOM 3168 C C . ASN A 1 375 ? 13.245 4.286 -23.662 1.00 94.00 375 ASN A C 1
ATOM 3170 O O . ASN A 1 375 ? 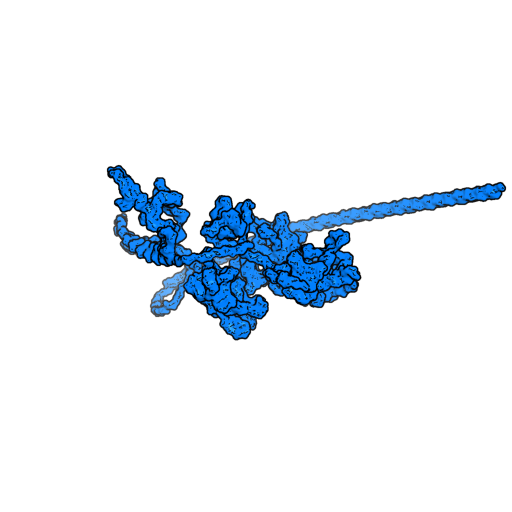13.442 5.495 -23.729 1.00 94.00 375 ASN A O 1
ATOM 3174 N N . ALA A 1 376 ? 13.764 3.556 -22.678 1.00 92.44 376 ALA A N 1
ATOM 3175 C CA . ALA A 1 376 ? 14.489 4.116 -21.537 1.00 92.44 376 ALA A CA 1
ATOM 3176 C C . ALA A 1 376 ? 15.827 4.820 -21.883 1.00 92.44 376 ALA A C 1
ATOM 3178 O O . ALA A 1 376 ? 16.480 5.352 -20.985 1.00 92.44 376 ALA A O 1
ATOM 3179 N N . ASN A 1 377 ? 16.250 4.827 -23.154 1.00 92.06 377 ASN A N 1
ATOM 3180 C CA . ASN A 1 377 ? 17.445 5.547 -23.605 1.00 92.06 377 ASN A CA 1
ATOM 3181 C C . ASN A 1 377 ? 17.159 7.006 -23.991 1.00 92.06 377 ASN A C 1
ATOM 3183 O O . ASN A 1 377 ? 18.028 7.853 -23.809 1.00 92.06 377 ASN A O 1
ATOM 3187 N N . ASN A 1 378 ? 15.971 7.294 -24.530 1.00 89.69 378 ASN A N 1
ATOM 3188 C CA . ASN A 1 378 ? 15.567 8.631 -24.989 1.00 89.69 378 ASN A CA 1
ATOM 3189 C C . ASN A 1 378 ? 14.248 9.126 -24.359 1.00 89.69 378 ASN A C 1
ATOM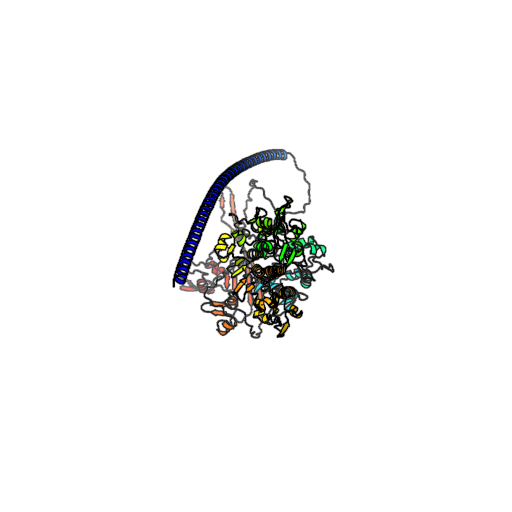 3191 O O . ASN A 1 378 ? 13.864 10.272 -24.566 1.00 89.69 378 ASN A O 1
ATOM 3195 N N . GLY A 1 379 ? 13.563 8.284 -23.578 1.00 90.00 379 GLY A N 1
ATOM 3196 C CA . GLY A 1 379 ? 12.307 8.598 -22.898 1.00 90.00 379 GLY A CA 1
ATOM 3197 C C . GLY A 1 379 ? 11.099 8.752 -23.825 1.00 90.00 379 GLY A C 1
ATOM 3198 O O . GLY A 1 379 ? 10.139 9.432 -23.455 1.00 90.00 379 GLY A O 1
ATOM 3199 N N . GLU A 1 380 ? 11.146 8.151 -25.013 1.00 93.62 380 GLU A N 1
ATOM 3200 C CA . GLU A 1 380 ? 10.043 8.149 -25.979 1.00 93.62 380 GLU A CA 1
ATOM 3201 C C . GLU A 1 380 ? 9.200 6.870 -25.864 1.00 93.62 380 GLU A C 1
ATOM 3203 O O . GLU A 1 380 ? 9.690 5.797 -25.494 1.00 93.62 380 GLU A O 1
ATOM 3208 N N . PHE A 1 381 ? 7.911 6.995 -26.170 1.00 94.00 381 PHE A N 1
ATOM 3209 C CA . PHE A 1 381 ? 6.951 5.901 -26.227 1.00 94.00 381 PHE A CA 1
ATOM 3210 C C . PHE A 1 381 ? 6.506 5.714 -27.674 1.00 94.00 381 PHE A C 1
ATOM 3212 O O . PHE A 1 381 ? 5.706 6.500 -28.178 1.00 94.00 381 PHE A O 1
ATOM 3219 N N . ASP A 1 382 ? 7.010 4.661 -28.318 1.00 91.62 382 ASP A N 1
ATOM 3220 C CA . ASP A 1 382 ? 6.746 4.372 -29.729 1.00 91.62 382 ASP A CA 1
ATOM 3221 C C . ASP A 1 382 ? 5.784 3.189 -29.880 1.00 91.62 382 ASP A C 1
ATOM 3223 O O . ASP A 1 382 ? 6.136 2.029 -29.621 1.00 91.62 382 ASP A O 1
ATOM 3227 N N . ASP A 1 383 ? 4.558 3.469 -30.324 1.00 92.50 383 ASP A N 1
ATOM 3228 C CA . ASP A 1 383 ? 3.540 2.451 -30.547 1.00 92.50 383 ASP A CA 1
ATOM 3229 C C . ASP A 1 383 ? 3.687 1.803 -31.935 1.00 92.50 383 ASP A C 1
ATOM 3231 O O . ASP A 1 383 ? 3.419 2.405 -32.976 1.00 92.50 383 ASP A O 1
ATOM 3235 N N . LYS A 1 384 ? 4.052 0.520 -31.965 1.00 89.38 384 LYS A N 1
ATOM 3236 C CA . LYS A 1 384 ? 4.191 -0.269 -33.200 1.00 89.38 384 LYS A CA 1
ATOM 3237 C C . LYS A 1 384 ? 2.845 -0.586 -33.859 1.00 89.38 384 LYS A C 1
ATOM 3239 O O . LYS A 1 384 ? 2.800 -0.810 -35.069 1.00 89.38 384 LYS A O 1
ATOM 3244 N N . ASN A 1 385 ? 1.769 -0.622 -33.077 1.00 88.19 385 ASN A N 1
ATOM 3245 C CA . ASN A 1 385 ? 0.438 -1.049 -33.494 1.00 88.19 385 ASN A CA 1
ATOM 3246 C C . ASN A 1 385 ? -0.405 0.122 -34.006 1.00 88.19 385 ASN A C 1
ATOM 3248 O O . ASN A 1 385 ? -1.107 -0.030 -35.007 1.00 88.19 385 ASN A O 1
ATOM 3252 N N . SER A 1 386 ? -0.340 1.277 -33.337 1.00 85.62 386 SER A N 1
ATOM 3253 C CA . SER A 1 386 ? -1.086 2.483 -33.729 1.00 85.62 386 SER A CA 1
ATOM 3254 C C . SER A 1 386 ? -0.255 3.502 -34.515 1.00 85.62 386 SER A C 1
ATOM 3256 O O . SER A 1 386 ? -0.835 4.365 -35.174 1.00 85.62 386 SER A O 1
ATOM 3258 N N . LYS A 1 387 ? 1.083 3.377 -34.501 1.00 85.62 387 LYS A N 1
ATOM 3259 C CA . LYS A 1 387 ? 2.045 4.386 -34.989 1.00 85.62 387 LYS A CA 1
ATOM 3260 C C . LYS A 1 387 ? 1.983 5.719 -34.235 1.00 85.62 387 LYS A C 1
ATOM 3262 O O . LYS A 1 387 ? 2.518 6.710 -34.727 1.00 85.62 387 LYS A O 1
ATOM 3267 N N . ASP A 1 388 ? 1.320 5.743 -33.084 1.00 89.81 388 ASP A N 1
ATOM 3268 C CA . ASP A 1 388 ? 1.327 6.878 -32.170 1.00 89.81 388 ASP A CA 1
ATOM 3269 C C . ASP A 1 388 ? 2.676 6.961 -31.446 1.00 89.81 388 ASP A C 1
ATOM 3271 O O . ASP A 1 388 ? 3.281 5.940 -31.109 1.00 89.81 388 ASP A O 1
ATOM 3275 N N . THR A 1 389 ? 3.151 8.179 -31.216 1.00 93.00 389 THR A N 1
ATOM 3276 C CA . THR A 1 389 ? 4.419 8.437 -30.527 1.00 93.00 389 THR A CA 1
ATOM 3277 C C . THR A 1 389 ? 4.223 9.578 -29.553 1.00 93.00 389 THR A C 1
ATOM 3279 O O . THR A 1 389 ? 3.738 10.639 -29.951 1.00 93.00 389 THR A O 1
ATOM 3282 N N . PHE A 1 390 ? 4.626 9.389 -28.302 1.00 94.00 390 PHE A N 1
ATOM 3283 C CA . PHE A 1 390 ? 4.517 10.423 -27.276 1.00 94.00 390 PHE A CA 1
ATOM 3284 C C . PHE A 1 390 ? 5.740 10.439 -26.359 1.00 94.00 390 PHE A C 1
ATOM 3286 O O . PHE A 1 390 ? 6.489 9.469 -26.241 1.00 94.00 390 PHE A O 1
ATOM 3293 N N . THR A 1 391 ? 5.969 11.576 -25.712 1.00 93.19 391 THR A N 1
ATOM 3294 C CA . THR A 1 391 ? 7.145 11.809 -24.859 1.00 93.19 391 THR A CA 1
ATOM 3295 C C . THR A 1 391 ? 6.867 11.503 -23.387 1.00 93.19 391 THR A C 1
ATOM 3297 O O . THR A 1 391 ? 5.719 11.535 -22.934 1.00 93.19 391 THR A O 1
ATOM 3300 N N . LEU A 1 392 ? 7.924 11.314 -22.587 1.00 93.44 392 LEU A N 1
ATOM 3301 C CA . LEU A 1 392 ? 7.817 11.219 -21.124 1.00 93.44 392 LEU A CA 1
ATOM 3302 C C . LEU A 1 392 ? 7.057 12.402 -20.502 1.00 93.44 392 LEU A C 1
ATOM 3304 O O . LEU A 1 392 ? 6.262 12.222 -19.581 1.00 93.44 392 LEU A O 1
ATOM 3308 N N . ARG A 1 393 ? 7.242 13.615 -21.035 1.00 92.56 393 ARG A N 1
ATOM 3309 C CA . ARG A 1 393 ? 6.513 14.807 -20.580 1.00 92.56 393 ARG A CA 1
ATOM 3310 C C . ARG A 1 393 ? 5.006 14.697 -20.799 1.00 92.56 393 ARG A C 1
ATOM 3312 O O . ARG A 1 393 ? 4.236 15.143 -19.951 1.00 92.56 393 ARG A O 1
ATOM 3319 N N . GLU A 1 394 ? 4.588 14.145 -21.932 1.00 92.06 394 GLU A N 1
ATOM 3320 C CA . GLU A 1 394 ? 3.173 13.944 -22.245 1.00 92.06 394 GLU A CA 1
ATOM 3321 C C . GLU A 1 394 ? 2.583 12.828 -21.383 1.00 92.06 394 GLU A C 1
ATOM 3323 O O . GLU A 1 394 ? 1.484 13.004 -20.856 1.00 92.06 394 GLU A O 1
ATOM 3328 N N . ALA A 1 395 ? 3.329 11.741 -21.153 1.00 91.69 395 ALA A N 1
ATOM 3329 C CA . ALA A 1 395 ? 2.913 10.631 -20.294 1.00 91.69 395 ALA A CA 1
ATOM 3330 C C . ALA A 1 395 ? 2.633 11.069 -18.840 1.00 91.69 395 ALA A C 1
ATOM 3332 O O . ALA A 1 395 ? 1.652 10.615 -18.247 1.00 91.69 395 ALA A O 1
ATOM 3333 N N . CYS A 1 396 ? 3.434 11.998 -18.299 1.00 91.25 396 CYS A N 1
ATOM 3334 C CA . CYS A 1 396 ? 3.231 12.607 -16.975 1.00 91.25 396 CYS A CA 1
ATOM 3335 C C . CYS A 1 396 ? 2.163 13.720 -16.949 1.00 91.25 396 CYS A C 1
ATOM 3337 O O . CYS A 1 396 ? 1.839 14.251 -15.886 1.00 91.25 396 CYS A O 1
ATOM 3339 N N . SER A 1 397 ? 1.651 14.158 -18.103 1.00 89.56 397 SER A N 1
ATOM 3340 C CA . SER A 1 397 ? 0.683 15.256 -18.157 1.00 89.56 397 SER A CA 1
ATOM 3341 C C . SER A 1 397 ? -0.702 14.811 -17.681 1.00 89.56 397 SER A C 1
ATOM 3343 O O . SER A 1 397 ? -1.101 13.666 -17.878 1.00 89.56 397 SER A O 1
ATOM 3345 N N . LYS A 1 398 ? -1.501 15.748 -17.150 1.00 81.00 398 LYS A N 1
ATOM 3346 C CA . LYS A 1 398 ? -2.898 15.481 -16.750 1.00 81.00 398 LYS A CA 1
ATOM 3347 C C . LYS A 1 398 ? -3.796 15.007 -17.904 1.00 81.00 398 LYS A C 1
ATOM 3349 O O . LYS A 1 398 ? -4.856 14.453 -17.650 1.00 81.00 398 LYS A O 1
ATOM 3354 N N . GLN A 1 399 ? -3.406 15.255 -19.157 1.00 81.94 399 GLN A N 1
ATOM 3355 C CA . GLN A 1 399 ? -4.197 14.880 -20.329 1.00 81.94 399 GLN A CA 1
ATOM 3356 C C . GLN A 1 399 ? -4.118 13.376 -20.619 1.00 81.94 399 GLN A C 1
ATOM 3358 O O . GLN A 1 399 ? -5.135 12.768 -20.953 1.00 81.94 399 GLN A O 1
ATOM 3363 N N . LEU A 1 400 ? -2.921 12.789 -20.514 1.00 82.94 400 LEU A N 1
ATOM 3364 C CA . LEU A 1 400 ? -2.713 11.357 -20.743 1.00 82.94 400 LEU A CA 1
ATOM 3365 C C . LEU A 1 400 ? -2.775 10.553 -19.443 1.00 82.94 400 LEU A C 1
ATOM 3367 O O . LEU A 1 400 ? -3.368 9.476 -19.452 1.00 82.94 400 LEU A O 1
ATOM 3371 N N . GLY A 1 401 ? -2.200 11.080 -18.354 1.00 85.31 401 GLY A N 1
ATOM 3372 C CA . GLY A 1 401 ? -2.251 10.483 -17.017 1.00 85.31 401 GLY A CA 1
ATOM 3373 C C . GLY A 1 401 ? -1.764 9.035 -16.976 1.00 85.31 401 GLY A C 1
ATOM 3374 O O . GLY A 1 401 ? -2.407 8.206 -16.346 1.00 85.31 401 GLY A O 1
ATOM 3375 N N . LEU A 1 402 ? -0.692 8.710 -17.710 1.00 91.12 402 LEU A N 1
ATOM 3376 C CA . LEU A 1 402 ? -0.233 7.324 -17.876 1.00 91.12 402 LEU A CA 1
ATOM 3377 C C . LEU A 1 402 ? 0.719 6.875 -16.770 1.00 91.12 402 LEU A C 1
ATOM 3379 O O . LEU A 1 402 ? 0.754 5.688 -16.459 1.00 91.12 402 LEU A O 1
ATOM 3383 N N . LEU A 1 403 ? 1.494 7.809 -16.212 1.00 93.25 403 LEU A N 1
ATOM 3384 C CA . LEU A 1 403 ? 2.486 7.542 -15.174 1.00 93.25 403 LEU A CA 1
ATOM 3385 C C . LEU A 1 403 ? 2.016 8.034 -13.809 1.00 93.25 403 LEU A C 1
ATOM 3387 O O . LEU A 1 403 ? 1.469 9.133 -13.696 1.00 93.25 403 LEU A O 1
ATOM 3391 N N . ASN A 1 404 ? 2.272 7.230 -12.780 1.00 91.12 404 ASN A N 1
ATOM 3392 C CA . ASN A 1 404 ? 1.978 7.582 -11.403 1.00 91.12 404 ASN A CA 1
ATOM 3393 C C . ASN A 1 404 ? 2.968 8.638 -10.911 1.00 91.12 404 ASN A C 1
ATOM 3395 O O . ASN A 1 404 ? 4.181 8.456 -10.986 1.00 91.12 404 ASN A O 1
ATOM 3399 N N . LEU A 1 405 ? 2.436 9.755 -10.418 1.00 90.75 405 LEU A N 1
ATOM 3400 C CA . LEU A 1 405 ? 3.240 10.897 -10.001 1.00 90.75 405 LEU A CA 1
ATOM 3401 C C . LEU A 1 405 ? 3.598 10.904 -8.511 1.00 90.75 405 LEU A C 1
ATOM 3403 O O . LEU A 1 405 ? 4.451 11.700 -8.129 1.00 90.75 405 LEU A O 1
ATOM 3407 N N . TYR A 1 406 ? 2.957 10.058 -7.700 1.00 88.44 406 TYR A N 1
ATOM 3408 C CA . TYR A 1 406 ? 2.934 10.171 -6.234 1.00 88.44 406 TYR A CA 1
ATOM 3409 C C . TYR A 1 406 ? 3.630 9.016 -5.499 1.00 88.44 406 TYR A C 1
ATOM 3411 O O . TYR A 1 406 ? 3.739 9.038 -4.274 1.00 88.44 406 TYR A O 1
ATOM 3419 N N . VAL A 1 407 ? 4.125 8.017 -6.233 1.00 89.31 407 VAL A N 1
ATOM 3420 C CA . VAL A 1 407 ? 4.899 6.907 -5.660 1.00 89.31 407 VAL A CA 1
ATOM 3421 C C . VAL A 1 407 ? 6.367 7.327 -5.516 1.00 89.31 407 VAL A C 1
ATOM 3423 O O . VAL A 1 407 ? 6.952 7.764 -6.512 1.00 89.31 407 VAL A O 1
ATOM 3426 N N . PRO A 1 408 ? 6.991 7.173 -4.330 1.00 90.94 408 PRO A N 1
ATOM 3427 C CA . PRO A 1 408 ? 8.390 7.530 -4.104 1.00 90.94 408 PRO A CA 1
ATOM 3428 C C . PRO A 1 408 ? 9.329 6.520 -4.775 1.00 90.94 408 PRO A C 1
ATOM 3430 O O . PRO A 1 408 ? 9.767 5.542 -4.171 1.00 90.94 408 PRO A O 1
ATOM 3433 N N . GLU A 1 409 ? 9.625 6.742 -6.055 1.00 93.69 409 GLU A N 1
ATOM 3434 C CA . GLU A 1 409 ? 10.417 5.817 -6.871 1.00 93.69 409 GLU A CA 1
ATOM 3435 C C . GLU A 1 409 ? 11.738 6.387 -7.400 1.00 93.69 409 GLU A C 1
ATOM 3437 O O . GLU A 1 409 ? 12.502 5.654 -8.028 1.00 93.69 409 GLU A O 1
ATOM 3442 N N . VAL A 1 410 ? 12.028 7.674 -7.178 1.00 95.50 410 VAL A N 1
ATOM 3443 C CA . VAL A 1 410 ? 13.226 8.338 -7.715 1.00 95.50 410 VAL A CA 1
ATOM 3444 C C . VAL A 1 410 ? 14.149 8.776 -6.586 1.00 95.50 410 VAL A C 1
ATOM 3446 O O . VAL A 1 410 ? 13.729 9.476 -5.674 1.00 95.50 410 VAL A O 1
ATOM 3449 N N . VAL A 1 411 ? 15.432 8.434 -6.657 1.00 94.75 411 VAL A N 1
ATOM 3450 C CA . VAL A 1 411 ? 16.420 8.846 -5.652 1.00 94.75 411 VAL A CA 1
ATOM 3451 C C . VAL A 1 411 ? 16.929 10.261 -5.929 1.00 94.75 411 VAL A C 1
ATOM 3453 O O . VAL A 1 411 ? 17.436 10.564 -7.010 1.00 94.75 411 VAL A O 1
ATOM 3456 N N . ASN A 1 412 ? 16.860 11.124 -4.918 1.00 93.69 412 ASN A N 1
ATOM 3457 C CA . ASN A 1 412 ? 17.586 12.383 -4.861 1.00 93.69 412 ASN A CA 1
ATOM 3458 C C . ASN A 1 412 ? 19.007 12.134 -4.351 1.00 93.69 412 ASN A C 1
ATOM 3460 O O . ASN A 1 412 ? 19.234 12.007 -3.151 1.00 93.69 412 ASN A O 1
ATOM 3464 N N . THR A 1 413 ? 19.980 12.123 -5.257 1.00 91.06 413 THR A N 1
ATOM 3465 C CA . THR A 1 413 ? 21.390 11.871 -4.919 1.00 91.06 413 THR A CA 1
ATOM 3466 C C . THR A 1 413 ? 22.047 12.981 -4.092 1.00 91.06 413 THR A C 1
ATOM 3468 O O . THR A 1 413 ? 23.096 12.754 -3.500 1.00 91.06 413 THR A O 1
ATOM 3471 N N . ALA A 1 414 ? 21.467 14.186 -4.025 1.00 90.88 414 ALA A N 1
ATOM 3472 C CA . ALA A 1 414 ? 22.011 15.266 -3.200 1.00 90.88 414 ALA A CA 1
ATOM 3473 C C . ALA A 1 414 ? 21.604 15.141 -1.722 1.00 90.88 414 ALA A C 1
ATOM 3475 O O . ALA A 1 414 ? 22.381 15.502 -0.842 1.00 90.88 414 ALA A O 1
ATOM 3476 N N . GLU A 1 415 ? 20.393 14.644 -1.460 1.00 89.06 415 GLU A N 1
ATOM 3477 C CA . GLU A 1 415 ? 19.832 14.503 -0.107 1.00 89.06 415 GLU A CA 1
ATOM 3478 C C . GLU A 1 415 ? 19.834 13.052 0.394 1.00 89.06 415 GLU A C 1
ATOM 3480 O O . GLU A 1 415 ? 19.569 12.821 1.567 1.00 89.06 415 GLU A O 1
ATOM 3485 N N . ASN A 1 416 ? 20.133 12.082 -0.477 1.00 88.69 416 ASN A N 1
ATOM 3486 C CA . ASN A 1 416 ? 19.983 10.644 -0.228 1.00 88.69 416 ASN A CA 1
ATOM 3487 C C . ASN A 1 416 ? 18.573 10.253 0.242 1.00 88.69 416 ASN A C 1
ATOM 3489 O O . ASN A 1 416 ? 18.399 9.366 1.074 1.00 88.69 416 ASN A O 1
ATOM 3493 N N . THR A 1 417 ? 17.560 10.914 -0.314 1.00 90.38 417 THR A N 1
ATOM 3494 C CA . THR A 1 417 ? 16.141 10.665 -0.040 1.00 90.38 417 THR A CA 1
ATOM 3495 C C . THR A 1 417 ? 15.433 10.191 -1.302 1.00 90.38 417 THR A C 1
ATOM 3497 O O . THR A 1 417 ? 15.869 10.483 -2.418 1.00 90.38 417 THR A O 1
ATOM 3500 N N . ARG A 1 418 ? 14.330 9.456 -1.154 1.00 91.50 418 ARG A N 1
ATOM 3501 C CA . ARG A 1 418 ? 13.456 9.113 -2.281 1.00 91.50 418 ARG A CA 1
ATOM 3502 C C . ARG A 1 418 ? 12.400 10.197 -2.469 1.00 91.50 418 ARG A C 1
ATOM 3504 O O . ARG A 1 418 ? 11.881 10.753 -1.508 1.00 91.50 418 ARG A O 1
ATOM 3511 N N . LEU A 1 419 ? 12.109 10.497 -3.724 1.00 92.56 419 LEU A N 1
ATOM 3512 C CA . LEU A 1 419 ? 11.130 11.471 -4.175 1.00 92.56 419 LEU A CA 1
ATOM 3513 C C . LEU A 1 419 ? 10.083 10.765 -5.021 1.00 92.56 419 LEU A C 1
ATOM 3515 O O . LEU A 1 419 ? 10.385 9.805 -5.742 1.00 92.56 419 LEU A O 1
ATOM 3519 N N . ASP A 1 420 ? 8.866 11.290 -4.977 1.00 92.88 420 ASP A N 1
ATOM 3520 C CA . ASP A 1 420 ? 7.877 10.952 -5.983 1.00 92.88 420 ASP A CA 1
ATOM 3521 C C . ASP A 1 420 ? 8.264 11.541 -7.351 1.00 92.88 420 ASP A C 1
ATOM 3523 O O . ASP A 1 420 ? 9.147 12.401 -7.481 1.00 92.88 420 ASP A O 1
ATOM 3527 N N . LEU A 1 421 ? 7.643 11.036 -8.415 1.00 92.81 421 LEU A N 1
ATOM 3528 C CA . LEU A 1 421 ? 7.983 11.466 -9.769 1.00 92.81 421 LEU A CA 1
ATOM 3529 C C . LEU A 1 421 ? 7.667 12.959 -9.985 1.00 92.81 421 LEU A C 1
ATOM 3531 O O . LEU A 1 421 ? 8.380 13.638 -10.729 1.00 92.81 421 LEU A O 1
ATOM 3535 N N . LYS A 1 422 ? 6.646 13.499 -9.308 1.00 92.50 422 LYS A N 1
ATOM 3536 C CA . LYS A 1 422 ? 6.288 14.923 -9.361 1.00 92.50 422 LYS A CA 1
ATOM 3537 C C . LYS A 1 422 ? 7.405 15.813 -8.808 1.00 92.50 422 LYS A C 1
ATOM 3539 O O . LYS A 1 422 ? 7.818 16.763 -9.479 1.00 92.50 422 LYS A O 1
ATOM 3544 N N . ASP A 1 423 ? 7.920 15.502 -7.629 1.00 92.62 423 ASP A N 1
ATOM 3545 C CA . ASP A 1 423 ? 8.985 16.246 -6.966 1.00 92.62 423 ASP A CA 1
ATOM 3546 C C . ASP A 1 423 ? 10.328 16.030 -7.658 1.00 92.62 423 ASP A C 1
ATOM 3548 O O . ASP A 1 423 ? 11.104 16.977 -7.820 1.00 92.62 423 ASP A O 1
ATOM 3552 N N . ALA A 1 424 ? 10.580 14.825 -8.170 1.00 94.25 424 ALA A N 1
ATOM 3553 C CA . ALA A 1 424 ? 11.747 14.540 -8.995 1.00 94.25 424 ALA A CA 1
ATOM 3554 C C . ALA A 1 424 ? 11.785 15.404 -10.267 1.00 94.25 424 ALA A C 1
ATOM 3556 O O . ALA A 1 424 ? 12.855 15.869 -10.670 1.00 94.25 424 ALA A O 1
ATOM 3557 N N . MET A 1 425 ? 10.629 15.671 -10.884 1.00 93.56 425 MET A N 1
ATOM 3558 C CA . MET A 1 425 ? 10.522 16.599 -12.013 1.00 93.56 425 MET A CA 1
ATOM 3559 C C . MET A 1 425 ? 10.773 18.050 -11.589 1.00 93.56 425 MET A C 1
ATOM 3561 O O . MET A 1 425 ? 11.490 18.770 -12.282 1.00 93.56 425 MET A O 1
ATOM 3565 N N . LEU A 1 426 ? 10.220 18.489 -10.452 1.00 93.56 426 LEU A N 1
ATOM 3566 C CA . LEU A 1 426 ? 10.404 19.854 -9.941 1.00 93.56 426 LEU A CA 1
ATOM 3567 C C . LEU A 1 426 ? 11.864 20.148 -9.577 1.00 93.56 426 LEU A C 1
ATOM 3569 O O . LEU A 1 426 ? 12.372 21.233 -9.863 1.00 93.56 426 LEU A O 1
ATOM 3573 N N . ARG A 1 427 ? 12.557 19.168 -8.990 1.00 92.31 427 ARG A N 1
ATOM 3574 C CA . ARG A 1 427 ? 13.974 19.264 -8.612 1.00 92.31 427 ARG A CA 1
ATOM 3575 C C . ARG A 1 427 ? 14.935 18.953 -9.767 1.00 92.31 427 ARG A C 1
ATOM 3577 O O . ARG A 1 427 ? 16.146 19.021 -9.578 1.00 92.31 427 ARG A O 1
ATOM 3584 N N . ASN A 1 428 ? 14.414 18.661 -10.965 1.00 92.56 428 ASN A N 1
ATOM 3585 C CA . ASN A 1 428 ? 15.167 18.248 -12.156 1.00 92.56 428 ASN A CA 1
ATOM 3586 C C . ASN A 1 428 ? 16.026 16.980 -11.966 1.00 92.56 428 ASN A C 1
ATOM 3588 O O . ASN A 1 428 ? 17.018 16.813 -12.672 1.00 92.56 428 ASN A O 1
ATOM 3592 N N . ALA A 1 429 ? 15.654 16.075 -11.055 1.00 93.88 429 ALA A N 1
ATOM 3593 C CA . ALA A 1 429 ? 16.239 14.733 -10.997 1.00 93.88 429 ALA A CA 1
ATOM 3594 C C . ALA A 1 429 ? 15.811 13.890 -12.215 1.00 93.88 429 ALA A C 1
ATOM 3596 O O . ALA A 1 429 ? 16.597 13.108 -12.743 1.00 93.88 429 ALA A O 1
ATOM 3597 N N . ILE A 1 430 ? 14.592 14.108 -12.726 1.00 95.06 430 ILE A N 1
ATOM 3598 C CA . ILE A 1 430 ? 14.113 13.550 -14.000 1.00 95.06 430 ILE A CA 1
ATOM 3599 C C . ILE A 1 430 ? 13.887 14.684 -14.997 1.00 95.06 430 ILE A C 1
ATOM 3601 O O . ILE A 1 430 ? 13.030 15.549 -14.801 1.00 95.06 430 ILE A O 1
ATOM 3605 N N . ASN A 1 431 ? 14.614 14.661 -16.112 1.00 93.06 431 ASN A N 1
ATOM 3606 C CA . ASN A 1 431 ? 14.399 15.591 -17.211 1.00 93.06 431 ASN A CA 1
ATOM 3607 C C . ASN A 1 431 ? 13.416 14.988 -18.219 1.00 93.06 431 ASN A C 1
ATOM 3609 O O . ASN A 1 431 ? 13.774 14.172 -19.068 1.00 93.06 431 ASN A O 1
ATOM 3613 N N . THR A 1 432 ? 12.168 15.446 -18.165 1.00 90.19 432 THR A N 1
ATOM 3614 C CA . THR A 1 432 ? 11.092 14.963 -19.045 1.00 90.19 432 THR A CA 1
ATOM 3615 C C . THR A 1 432 ? 11.200 15.423 -20.497 1.00 90.19 432 THR A C 1
ATOM 3617 O O . THR A 1 432 ? 10.517 14.864 -21.349 1.00 90.19 432 THR A O 1
ATOM 3620 N N . ARG A 1 433 ? 12.040 16.425 -20.801 1.00 88.44 433 ARG A N 1
ATOM 3621 C CA . ARG A 1 433 ? 12.274 16.879 -22.183 1.00 88.44 433 ARG A CA 1
ATOM 3622 C C . ARG A 1 433 ? 13.258 15.978 -22.915 1.00 88.44 433 ARG A C 1
ATOM 3624 O O . ARG A 1 433 ? 13.064 15.712 -24.090 1.00 88.44 433 ARG A O 1
ATOM 3631 N N . ASN A 1 434 ? 14.298 15.540 -22.210 1.00 86.75 434 ASN A N 1
ATOM 3632 C CA . ASN A 1 434 ? 15.370 14.726 -22.781 1.00 86.75 434 ASN A CA 1
ATOM 3633 C C . ASN A 1 434 ? 15.226 13.235 -22.445 1.00 86.75 434 ASN A C 1
ATOM 3635 O O . ASN A 1 434 ? 16.026 12.436 -22.918 1.00 86.75 434 ASN A O 1
ATOM 3639 N N . GLY A 1 435 ? 14.267 12.875 -21.584 1.00 89.94 435 GLY A N 1
ATOM 3640 C CA . GLY A 1 435 ? 14.030 11.491 -21.192 1.00 89.94 435 GLY A CA 1
ATOM 3641 C C . GLY A 1 435 ? 15.196 10.874 -20.426 1.00 89.94 435 GLY A C 1
ATOM 3642 O O . GLY A 1 435 ? 15.534 9.721 -20.672 1.00 89.94 435 GLY A O 1
ATOM 3643 N N . ASN A 1 436 ? 15.850 11.640 -19.547 1.00 94.31 436 ASN A N 1
ATOM 3644 C CA . ASN A 1 436 ? 17.039 11.192 -18.825 1.00 94.31 436 ASN A CA 1
ATOM 3645 C C . ASN A 1 436 ? 16.986 11.533 -17.327 1.00 94.31 436 ASN A C 1
ATOM 3647 O O . ASN A 1 436 ? 16.243 12.416 -16.889 1.00 94.31 436 ASN A O 1
ATOM 3651 N N . PHE A 1 437 ? 17.759 10.792 -16.539 1.00 96.50 437 PHE A N 1
ATOM 3652 C CA . PHE A 1 437 ? 17.966 11.028 -15.116 1.00 96.50 437 PHE A CA 1
ATOM 3653 C C . PHE A 1 437 ? 19.173 11.954 -14.932 1.00 96.50 437 PHE A C 1
ATOM 3655 O O . PHE A 1 437 ? 20.179 11.823 -15.629 1.00 96.50 437 PHE A O 1
ATOM 3662 N N . THR A 1 438 ? 19.091 12.893 -13.998 1.00 95.25 438 THR A N 1
ATOM 3663 C CA . THR A 1 438 ? 20.197 13.782 -13.638 1.00 95.25 438 THR A CA 1
ATOM 3664 C C . THR A 1 438 ? 20.593 13.518 -12.199 1.00 95.25 438 THR A C 1
ATOM 3666 O O . THR A 1 438 ? 19.826 13.780 -11.276 1.00 95.25 438 THR A O 1
ATOM 3669 N N . ASP A 1 439 ? 21.821 13.053 -12.007 1.00 93.50 439 ASP A N 1
ATOM 3670 C CA . ASP A 1 439 ? 22.433 12.983 -10.691 1.00 93.50 439 ASP A CA 1
ATOM 3671 C C . ASP A 1 439 ? 22.664 14.417 -10.187 1.00 93.50 439 ASP A C 1
ATOM 3673 O O . ASP A 1 439 ? 23.443 15.183 -10.757 1.00 93.50 439 ASP A O 1
ATOM 3677 N N . LEU A 1 440 ? 21.952 14.808 -9.132 1.00 92.38 440 LEU A N 1
ATOM 3678 C CA . LEU A 1 440 ? 21.993 16.160 -8.578 1.00 92.38 440 LEU A CA 1
ATOM 3679 C C . LEU A 1 440 ? 23.299 16.457 -7.831 1.00 92.38 440 LEU A C 1
ATOM 3681 O O . LEU A 1 440 ? 23.695 17.624 -7.757 1.00 92.38 440 LEU A O 1
ATOM 3685 N N . GLN A 1 441 ? 23.983 15.422 -7.338 1.00 91.50 441 GLN A N 1
ATOM 3686 C CA . GLN A 1 441 ? 25.271 15.529 -6.660 1.00 91.50 441 GLN A CA 1
ATOM 3687 C C . GLN A 1 441 ? 26.410 15.728 -7.664 1.00 91.50 441 GLN A C 1
ATOM 3689 O O . GLN A 1 441 ? 27.180 16.681 -7.547 1.00 91.50 441 GLN A O 1
ATOM 3694 N N . THR A 1 442 ? 26.512 14.858 -8.676 1.00 91.12 442 THR A N 1
ATOM 3695 C CA . THR A 1 442 ? 27.615 14.910 -9.658 1.00 91.12 442 THR A CA 1
ATOM 3696 C C . THR A 1 442 ? 27.310 15.770 -10.884 1.00 91.12 442 THR A C 1
ATOM 3698 O O . THR A 1 442 ? 28.212 16.066 -11.669 1.00 91.12 442 THR A O 1
ATOM 3701 N N . ARG A 1 443 ? 26.045 16.174 -11.069 1.00 91.25 443 ARG A N 1
ATOM 3702 C CA . ARG A 1 443 ? 25.509 16.824 -12.282 1.00 91.25 443 ARG A CA 1
ATOM 3703 C C . ARG A 1 443 ? 25.659 15.984 -13.552 1.00 91.25 443 ARG A C 1
ATOM 3705 O O . ARG A 1 443 ? 25.508 16.505 -14.658 1.00 91.25 443 ARG A O 1
ATOM 3712 N N . ARG A 1 444 ? 25.928 14.683 -13.414 1.00 93.69 444 ARG A N 1
ATOM 3713 C CA . ARG A 1 444 ? 25.983 13.742 -14.531 1.00 93.69 444 ARG A CA 1
ATOM 3714 C C . ARG A 1 444 ? 24.570 13.388 -14.985 1.00 93.69 444 ARG A C 1
ATOM 3716 O O . ARG A 1 444 ? 23.671 13.200 -14.173 1.00 93.69 444 ARG A O 1
ATOM 3723 N N . THR A 1 445 ? 24.389 13.263 -16.295 1.00 94.56 445 THR A N 1
ATOM 3724 C CA . THR A 1 445 ? 23.153 12.723 -16.870 1.00 94.56 445 THR A CA 1
ATOM 3725 C C . THR A 1 445 ? 23.332 11.240 -17.177 1.00 94.56 445 THR A C 1
ATOM 3727 O O . THR A 1 445 ? 24.383 10.823 -17.668 1.00 94.56 445 THR A O 1
ATOM 3730 N N . LEU A 1 446 ? 22.315 10.455 -16.845 1.00 95.19 446 LEU A N 1
ATOM 3731 C CA . LEU A 1 446 ? 22.218 9.018 -17.071 1.00 95.19 446 LEU A CA 1
ATOM 3732 C C . LEU A 1 446 ? 20.948 8.745 -17.873 1.00 95.19 446 LEU A C 1
ATOM 3734 O O . LEU A 1 446 ? 19.938 9.430 -17.700 1.00 95.19 446 LEU A O 1
ATOM 3738 N N . SER A 1 447 ? 20.964 7.736 -18.735 1.00 95.88 447 SER A N 1
ATOM 3739 C CA . SER A 1 447 ? 19.718 7.233 -19.321 1.00 95.88 447 SER A CA 1
ATOM 3740 C C . SER A 1 447 ? 18.794 6.685 -18.225 1.00 95.88 447 SER A C 1
ATOM 3742 O O . SER A 1 447 ? 19.252 6.264 -17.159 1.00 95.88 447 SER A O 1
ATOM 3744 N N . LEU A 1 448 ? 17.483 6.633 -18.480 1.00 96.00 448 LEU A N 1
ATOM 3745 C CA . LEU A 1 448 ? 16.543 6.027 -17.527 1.00 96.00 448 LEU A CA 1
ATOM 3746 C C . LEU A 1 448 ? 16.859 4.541 -17.313 1.00 96.00 448 LEU A C 1
ATOM 3748 O O . LEU A 1 448 ? 16.651 4.017 -16.222 1.00 96.00 448 LEU A O 1
ATOM 3752 N N . ARG A 1 449 ? 17.409 3.866 -18.334 1.00 95.69 449 ARG A N 1
ATOM 3753 C CA . ARG A 1 449 ? 17.864 2.474 -18.236 1.00 95.69 449 ARG A CA 1
ATOM 3754 C C . ARG A 1 449 ? 19.028 2.322 -17.260 1.00 95.69 449 ARG A C 1
ATOM 3756 O O . ARG A 1 449 ? 19.000 1.413 -16.436 1.00 95.69 449 ARG A O 1
ATOM 3763 N N . GLU A 1 450 ? 20.043 3.175 -17.364 1.00 94.81 450 GLU A N 1
ATOM 3764 C CA . GLU A 1 450 ? 21.191 3.164 -16.448 1.00 94.81 450 GLU A CA 1
ATOM 3765 C C . GLU A 1 450 ? 20.742 3.486 -15.023 1.00 94.81 450 GLU A C 1
ATOM 3767 O O . GLU A 1 450 ? 21.048 2.725 -14.111 1.00 94.81 450 GLU A O 1
ATOM 3772 N N . ALA A 1 451 ? 19.931 4.531 -14.845 1.00 95.38 451 ALA A N 1
ATOM 3773 C CA . ALA A 1 451 ? 19.404 4.909 -13.537 1.00 95.38 451 ALA A CA 1
ATOM 3774 C C . ALA A 1 451 ? 18.555 3.792 -12.897 1.00 95.38 451 ALA A C 1
ATOM 3776 O O . ALA A 1 451 ? 18.684 3.523 -11.704 1.00 95.38 451 ALA A O 1
ATOM 3777 N N . TYR A 1 452 ? 17.741 3.082 -13.684 1.00 95.62 452 TYR A N 1
ATOM 3778 C CA . TYR A 1 452 ? 17.005 1.901 -13.223 1.00 95.62 452 TYR A CA 1
ATOM 3779 C C . TYR A 1 452 ? 17.945 0.758 -12.807 1.00 95.62 452 TYR A C 1
ATOM 3781 O O . TYR A 1 452 ? 17.799 0.182 -11.730 1.00 95.62 452 TYR A O 1
ATOM 3789 N N . ASN A 1 453 ? 18.953 0.454 -13.628 1.00 93.50 453 ASN A N 1
ATOM 3790 C CA . ASN A 1 453 ? 19.928 -0.600 -13.340 1.00 93.50 453 ASN A CA 1
ATOM 3791 C C . ASN A 1 453 ? 20.808 -0.278 -12.120 1.00 93.50 453 ASN A C 1
ATOM 3793 O O . ASN A 1 453 ? 21.249 -1.192 -11.425 1.00 93.50 453 ASN A O 1
ATOM 3797 N N . GLU A 1 454 ? 21.068 0.996 -11.836 1.00 91.62 454 GLU A N 1
ATOM 3798 C CA . GLU A 1 454 ? 21.788 1.437 -10.637 1.00 91.62 454 GLU A CA 1
ATOM 3799 C C . GLU A 1 454 ? 20.889 1.498 -9.388 1.00 91.62 454 GLU A C 1
ATOM 3801 O O . GLU A 1 454 ? 21.395 1.636 -8.280 1.00 91.62 454 GLU A O 1
ATOM 3806 N N . GLY A 1 455 ? 19.570 1.319 -9.530 1.00 92.06 455 GLY A N 1
ATOM 3807 C CA . GLY A 1 455 ? 18.608 1.404 -8.425 1.00 92.06 455 GLY A CA 1
ATOM 3808 C C . GLY A 1 455 ? 18.193 2.833 -8.059 1.00 92.06 455 GLY A C 1
ATOM 3809 O O . GLY A 1 455 ? 17.474 3.017 -7.081 1.00 92.06 455 GLY A O 1
ATOM 3810 N N . LEU A 1 456 ? 18.598 3.833 -8.851 1.00 94.31 456 LEU A N 1
ATOM 3811 C CA . LEU A 1 456 ? 18.219 5.242 -8.687 1.00 94.31 456 LEU A CA 1
ATOM 3812 C C . LEU A 1 456 ? 16.758 5.505 -9.084 1.00 94.31 456 LEU A C 1
ATOM 3814 O O . LEU A 1 456 ? 16.157 6.465 -8.609 1.00 94.31 456 LEU A O 1
ATOM 3818 N N . ILE A 1 457 ? 16.191 4.655 -9.946 1.00 95.69 457 ILE A N 1
ATOM 3819 C CA . ILE A 1 457 ? 14.758 4.619 -10.260 1.00 95.69 457 ILE A CA 1
ATOM 3820 C C . ILE A 1 457 ? 14.234 3.233 -9.890 1.00 95.69 457 ILE A C 1
ATOM 3822 O O . ILE A 1 457 ? 14.505 2.253 -10.584 1.00 95.69 457 ILE A O 1
ATOM 3826 N N . SER A 1 458 ? 13.501 3.134 -8.788 1.00 93.75 458 SER A N 1
ATOM 3827 C CA . SER A 1 458 ? 12.887 1.890 -8.325 1.00 93.75 458 SER A CA 1
ATOM 3828 C C . SER A 1 458 ? 11.708 2.182 -7.407 1.00 93.75 458 SER A C 1
ATOM 3830 O O . SER A 1 458 ? 11.863 2.909 -6.430 1.00 93.75 458 SER A O 1
ATOM 3832 N N . LYS A 1 459 ? 10.538 1.595 -7.680 1.00 92.00 459 LYS A N 1
ATOM 3833 C CA . LYS A 1 459 ? 9.402 1.673 -6.755 1.00 92.00 459 LYS A CA 1
ATOM 3834 C C . LYS A 1 459 ? 9.705 0.986 -5.411 1.00 92.00 459 LYS A C 1
ATOM 3836 O O . LYS A 1 459 ? 10.581 0.111 -5.378 1.00 92.00 459 LYS A O 1
ATOM 3841 N N . PRO A 1 460 ? 8.986 1.352 -4.334 1.00 92.25 460 PRO A N 1
ATOM 3842 C CA . PRO A 1 460 ? 9.070 0.657 -3.054 1.00 92.25 460 PRO A CA 1
ATOM 3843 C C . PRO A 1 460 ? 8.775 -0.842 -3.218 1.00 92.25 460 PRO A C 1
ATOM 3845 O O . PRO A 1 460 ? 7.966 -1.241 -4.059 1.00 92.25 460 PRO A O 1
ATOM 3848 N N . ALA A 1 461 ? 9.469 -1.682 -2.453 1.00 92.75 461 ALA A N 1
ATOM 3849 C CA . ALA A 1 461 ? 9.392 -3.135 -2.569 1.00 92.75 461 ALA A CA 1
ATOM 3850 C C . ALA A 1 461 ? 8.632 -3.776 -1.403 1.00 92.75 461 ALA A C 1
ATOM 3852 O O . ALA A 1 461 ? 8.427 -3.171 -0.357 1.00 92.75 461 ALA A O 1
ATOM 3853 N N . THR A 1 462 ? 8.264 -5.043 -1.560 1.00 93.50 462 THR A N 1
ATOM 3854 C CA . THR A 1 462 ? 7.752 -5.871 -0.458 1.00 93.50 462 THR A CA 1
ATOM 3855 C C . THR A 1 462 ? 8.890 -6.542 0.314 1.00 93.50 462 THR A C 1
ATOM 3857 O O . THR A 1 462 ? 10.030 -6.597 -0.161 1.00 93.50 462 THR A O 1
ATOM 3860 N N . LEU A 1 463 ? 8.586 -7.115 1.486 1.00 93.31 463 LEU A N 1
ATOM 3861 C CA . LEU A 1 463 ? 9.562 -7.881 2.274 1.00 93.31 463 LEU A CA 1
ATOM 3862 C C . LEU A 1 463 ? 10.123 -9.072 1.480 1.00 93.31 463 LEU A C 1
ATOM 3864 O O . LEU A 1 463 ? 11.315 -9.368 1.558 1.00 93.31 463 LEU A O 1
ATOM 3868 N N . THR A 1 464 ? 9.284 -9.724 0.669 1.00 92.69 464 THR A N 1
ATOM 3869 C CA . THR A 1 464 ? 9.702 -10.851 -0.176 1.00 92.69 464 THR A CA 1
ATOM 3870 C C . THR A 1 464 ? 10.605 -10.410 -1.318 1.00 92.69 464 THR A C 1
ATOM 3872 O O . THR A 1 464 ? 11.639 -11.031 -1.545 1.00 92.69 464 THR A O 1
ATOM 3875 N N . GLU A 1 465 ? 10.293 -9.298 -1.985 1.00 92.62 465 GLU A N 1
ATOM 3876 C CA . GLU A 1 465 ? 11.150 -8.750 -3.041 1.00 92.62 465 GLU A CA 1
ATOM 3877 C C . GLU A 1 465 ? 12.513 -8.269 -2.525 1.00 92.62 465 GLU A C 1
ATOM 3879 O O . GLU A 1 465 ? 13.504 -8.351 -3.252 1.00 92.62 465 GLU A O 1
ATOM 3884 N N . MET A 1 466 ? 12.576 -7.743 -1.298 1.00 93.75 466 MET A N 1
ATOM 3885 C CA . MET A 1 466 ? 13.842 -7.367 -0.662 1.00 93.75 466 MET A CA 1
ATOM 3886 C C . MET A 1 466 ? 14.722 -8.592 -0.404 1.00 93.75 466 MET A C 1
ATOM 3888 O O . MET A 1 466 ? 15.923 -8.543 -0.669 1.00 93.75 466 MET A O 1
ATOM 3892 N N . LEU A 1 467 ? 14.123 -9.703 0.039 1.00 92.19 467 LEU A N 1
ATOM 3893 C CA . LEU A 1 467 ? 14.834 -10.965 0.224 1.00 92.19 467 LEU A CA 1
ATOM 3894 C C . LEU A 1 467 ? 15.297 -11.564 -1.112 1.00 92.19 467 LEU A C 1
ATOM 3896 O O . LEU A 1 467 ? 16.451 -11.951 -1.230 1.00 92.19 467 LEU A O 1
ATOM 3900 N N . GLU A 1 468 ? 14.435 -11.600 -2.134 1.00 92.06 468 GLU A N 1
ATOM 3901 C CA . GLU A 1 468 ? 14.770 -12.135 -3.468 1.00 92.06 468 GLU A CA 1
ATOM 3902 C C . GLU A 1 468 ? 15.929 -11.385 -4.149 1.00 92.06 468 GLU A C 1
ATOM 3904 O O . GLU A 1 468 ? 16.607 -11.940 -5.012 1.00 92.06 468 GLU A O 1
ATOM 3909 N N . LYS A 1 469 ? 16.141 -10.115 -3.787 1.00 91.06 469 LYS A N 1
ATOM 3910 C CA . LYS A 1 469 ? 17.221 -9.266 -4.309 1.00 91.06 469 LYS A CA 1
ATOM 3911 C C . LYS A 1 469 ? 18.475 -9.268 -3.423 1.00 91.06 469 LYS A C 1
ATOM 3913 O O . LYS A 1 469 ? 19.384 -8.492 -3.713 1.00 91.06 469 LYS A O 1
ATOM 3918 N N . ASP A 1 470 ? 18.509 -10.077 -2.361 1.00 92.12 470 ASP A N 1
ATOM 3919 C CA . ASP A 1 470 ? 19.571 -10.100 -1.344 1.00 92.12 470 ASP A CA 1
ATOM 3920 C C . ASP A 1 470 ? 19.846 -8.708 -0.726 1.00 92.12 470 ASP A C 1
ATOM 3922 O O . ASP A 1 470 ? 20.985 -8.340 -0.437 1.00 92.12 470 ASP A O 1
ATOM 3926 N N . LEU A 1 471 ? 18.792 -7.903 -0.532 1.00 93.06 471 LEU A N 1
ATOM 3927 C CA . LEU A 1 471 ? 18.860 -6.541 0.030 1.00 93.06 471 LEU A CA 1
ATOM 3928 C C . LEU A 1 471 ? 18.536 -6.491 1.532 1.00 93.06 471 LEU A C 1
ATOM 3930 O O . LEU A 1 471 ? 18.240 -5.425 2.074 1.00 93.06 471 LEU A O 1
ATOM 3934 N N . ILE A 1 472 ? 18.595 -7.639 2.206 1.00 91.94 472 ILE A N 1
ATOM 3935 C CA . ILE A 1 472 ? 18.431 -7.772 3.654 1.00 91.94 472 ILE A CA 1
ATOM 3936 C C . ILE A 1 472 ? 19.739 -8.318 4.222 1.00 91.94 472 ILE A C 1
ATOM 3938 O O . ILE A 1 472 ? 20.203 -9.384 3.821 1.00 91.94 472 ILE A O 1
ATOM 3942 N N . ASP A 1 473 ? 20.343 -7.584 5.152 1.00 87.75 473 ASP A N 1
ATOM 3943 C CA . ASP A 1 473 ? 21.569 -8.021 5.821 1.00 87.75 473 ASP A CA 1
ATOM 3944 C C . ASP A 1 473 ? 21.268 -9.043 6.936 1.00 87.75 473 ASP A C 1
ATOM 3946 O O . ASP A 1 473 ? 20.161 -9.122 7.465 1.00 87.75 473 ASP A O 1
ATOM 3950 N N . SER A 1 474 ? 22.293 -9.770 7.371 1.00 83.81 474 SER A N 1
ATOM 3951 C CA . SER A 1 474 ? 22.302 -10.692 8.514 1.00 83.81 474 SER A CA 1
ATOM 3952 C C . SER A 1 474 ? 21.778 -10.097 9.829 1.00 83.81 474 SER A C 1
ATOM 3954 O O . SER A 1 474 ? 21.301 -10.833 10.688 1.00 83.81 474 SER A O 1
ATOM 3956 N N . THR A 1 475 ? 21.836 -8.771 9.991 1.00 82.62 475 THR A N 1
ATOM 3957 C CA . THR A 1 475 ? 21.286 -8.037 11.143 1.00 82.62 475 THR A CA 1
ATOM 3958 C C . THR A 1 475 ? 19.842 -7.564 10.933 1.00 82.62 475 THR A C 1
ATOM 3960 O O . THR A 1 475 ? 19.399 -6.659 11.635 1.00 82.62 475 THR A O 1
ATOM 3963 N N . ASN A 1 476 ? 19.123 -8.109 9.946 1.00 85.25 476 ASN A N 1
ATOM 3964 C CA . ASN A 1 476 ? 17.747 -7.745 9.578 1.00 85.25 476 ASN A CA 1
ATOM 3965 C C . ASN A 1 476 ? 17.557 -6.263 9.187 1.00 85.25 476 ASN A C 1
ATOM 3967 O O . ASN A 1 476 ? 16.511 -5.671 9.436 1.00 85.25 476 ASN A O 1
ATOM 3971 N N . HIS A 1 477 ? 18.589 -5.644 8.605 1.00 90.69 477 HIS A N 1
ATOM 3972 C CA . HIS A 1 477 ? 18.516 -4.277 8.077 1.00 90.69 477 HIS A CA 1
ATOM 3973 C C . HIS A 1 477 ? 18.283 -4.301 6.566 1.00 90.69 477 HIS A C 1
ATOM 3975 O O . HIS A 1 477 ? 18.876 -5.120 5.861 1.00 90.69 477 HIS A O 1
ATOM 3981 N N . PHE A 1 478 ? 17.474 -3.366 6.076 1.00 93.81 478 PHE A N 1
ATOM 3982 C CA . PHE A 1 478 ? 17.130 -3.218 4.665 1.00 93.81 478 PHE A CA 1
ATOM 3983 C C . PHE A 1 478 ? 18.108 -2.271 3.978 1.00 93.81 478 PHE A C 1
ATOM 3985 O O . PHE A 1 478 ? 18.369 -1.171 4.465 1.00 93.81 478 PHE A O 1
ATOM 3992 N N . ILE A 1 479 ? 18.659 -2.698 2.848 1.00 93.00 479 ILE A N 1
ATOM 3993 C CA . ILE A 1 479 ? 19.643 -1.931 2.089 1.00 93.00 479 ILE A CA 1
ATOM 3994 C C . ILE A 1 479 ? 18.946 -1.292 0.892 1.00 93.00 479 ILE A C 1
ATOM 3996 O O . ILE A 1 479 ? 18.491 -1.986 -0.019 1.00 93.00 479 ILE A O 1
ATOM 4000 N N . ASP A 1 480 ? 18.908 0.039 0.849 1.00 92.12 480 ASP A N 1
ATOM 4001 C CA . ASP A 1 480 ? 18.470 0.737 -0.357 1.00 92.12 480 ASP A CA 1
ATOM 4002 C C . ASP A 1 480 ? 19.584 0.690 -1.405 1.00 92.12 480 ASP A C 1
ATOM 4004 O O . ASP A 1 480 ? 20.667 1.241 -1.215 1.00 92.12 480 ASP A O 1
ATOM 4008 N N . ARG A 1 481 ? 19.326 0.046 -2.544 1.00 87.88 481 ARG A N 1
ATOM 4009 C CA . ARG A 1 481 ? 20.303 -0.083 -3.632 1.00 87.88 481 ARG A CA 1
ATOM 4010 C C . ARG A 1 481 ? 20.756 1.272 -4.185 1.00 87.88 481 ARG A C 1
ATOM 4012 O O . ARG A 1 481 ? 21.918 1.399 -4.567 1.00 87.88 481 ARG A O 1
ATOM 4019 N N . GLY A 1 482 ? 19.852 2.251 -4.241 1.00 85.31 482 GLY A N 1
ATOM 4020 C CA . GLY A 1 482 ? 20.133 3.558 -4.829 1.00 85.31 482 GLY A CA 1
ATOM 4021 C C . GLY A 1 482 ? 21.006 4.423 -3.922 1.00 85.31 482 GLY A C 1
ATOM 4022 O O . GLY A 1 482 ? 22.085 4.853 -4.324 1.00 85.31 482 GLY A O 1
ATOM 4023 N N . THR A 1 483 ? 20.568 4.639 -2.681 1.00 87.31 483 THR A N 1
ATOM 4024 C CA . THR A 1 483 ? 21.297 5.469 -1.703 1.00 87.31 483 THR A CA 1
ATOM 4025 C C . THR A 1 483 ? 22.431 4.724 -0.991 1.00 87.31 483 THR A C 1
ATOM 4027 O O . THR A 1 483 ? 23.338 5.349 -0.446 1.00 87.31 483 THR A O 1
ATOM 4030 N N . LYS A 1 484 ? 22.416 3.383 -1.018 1.00 87.62 484 LYS A N 1
ATOM 4031 C CA . LYS A 1 484 ? 23.325 2.477 -0.290 1.00 87.62 484 LYS A CA 1
ATOM 4032 C C . LYS A 1 484 ? 23.236 2.600 1.233 1.00 87.62 484 LYS A C 1
ATOM 4034 O O . LYS A 1 484 ? 24.120 2.112 1.940 1.00 87.62 484 LYS A O 1
ATOM 4039 N N . HIS A 1 485 ? 22.186 3.237 1.745 1.00 90.81 485 HIS A N 1
ATOM 4040 C CA . HIS A 1 485 ? 21.934 3.331 3.174 1.00 90.81 485 HIS A CA 1
ATOM 4041 C C . HIS A 1 485 ? 21.293 2.050 3.716 1.00 90.81 485 HIS A C 1
ATOM 4043 O O . HIS A 1 485 ? 20.581 1.329 3.013 1.00 90.81 485 HIS A O 1
ATOM 4049 N N . ARG A 1 486 ? 21.604 1.761 4.983 1.00 92.62 486 ARG A N 1
ATOM 4050 C CA . ARG A 1 486 ? 21.035 0.655 5.754 1.00 92.62 486 ARG A CA 1
ATOM 4051 C C . ARG A 1 486 ? 19.950 1.236 6.644 1.00 92.62 486 ARG A C 1
ATOM 4053 O O . ARG A 1 486 ? 20.227 2.176 7.382 1.00 92.62 486 ARG A O 1
ATOM 4060 N N . HIS A 1 487 ? 18.765 0.658 6.574 1.00 92.56 487 HIS A N 1
ATOM 4061 C CA . HIS A 1 487 ? 17.585 1.108 7.291 1.00 92.56 487 HIS A CA 1
ATOM 4062 C C . HIS A 1 487 ? 17.063 0.001 8.205 1.00 92.56 487 HIS A C 1
ATOM 4064 O O . HIS A 1 487 ? 17.100 -1.183 7.854 1.00 92.56 487 HIS A O 1
ATOM 4070 N N . THR A 1 488 ? 16.542 0.384 9.367 1.00 93.56 488 THR A N 1
ATOM 4071 C CA . THR A 1 488 ? 15.612 -0.473 10.122 1.00 93.56 488 THR A CA 1
ATOM 4072 C C . THR A 1 488 ? 14.294 -0.636 9.350 1.00 93.56 488 THR A C 1
ATOM 4074 O O . THR A 1 488 ? 14.067 0.059 8.358 1.00 93.56 488 THR A O 1
ATOM 4077 N N . LEU A 1 489 ? 13.396 -1.532 9.781 1.00 93.81 489 LEU A N 1
ATOM 4078 C CA . LEU A 1 489 ? 12.086 -1.699 9.130 1.00 93.81 489 LEU A CA 1
ATOM 4079 C C . LEU A 1 489 ? 11.321 -0.365 9.048 1.00 93.81 489 LEU A C 1
ATOM 4081 O O . LEU A 1 489 ? 10.837 0.014 7.983 1.00 93.81 489 LEU A O 1
ATOM 4085 N N . LEU A 1 490 ? 11.244 0.359 10.168 1.00 93.38 490 LEU A N 1
ATOM 4086 C CA . LEU A 1 490 ? 10.496 1.614 10.272 1.00 93.38 490 LEU A CA 1
ATOM 4087 C C . LEU A 1 490 ? 11.109 2.720 9.410 1.00 93.38 490 LEU A C 1
ATOM 4089 O O . LEU A 1 490 ? 10.391 3.452 8.731 1.00 93.38 490 LEU A O 1
ATOM 4093 N N . GLU A 1 491 ? 12.437 2.806 9.386 1.00 92.31 491 GLU A N 1
ATOM 4094 C CA . GLU A 1 491 ? 13.153 3.740 8.516 1.00 92.31 491 GLU A CA 1
ATOM 4095 C C . GLU A 1 491 ? 12.970 3.392 7.039 1.00 92.31 491 GLU A C 1
ATOM 4097 O O . GLU A 1 491 ? 12.805 4.292 6.224 1.00 92.31 491 GLU A O 1
ATOM 4102 N N . ALA A 1 492 ? 12.957 2.105 6.684 1.00 93.50 492 ALA A N 1
ATOM 4103 C CA . ALA A 1 492 ? 12.781 1.659 5.307 1.00 93.50 492 ALA A CA 1
ATOM 4104 C C . ALA A 1 492 ? 11.376 1.986 4.776 1.00 93.50 492 ALA A C 1
ATOM 4106 O O . ALA A 1 492 ? 11.237 2.368 3.613 1.00 93.50 492 ALA A O 1
ATOM 4107 N N . ILE A 1 493 ? 10.345 1.885 5.623 1.00 93.00 493 ILE A N 1
ATOM 4108 C CA . ILE A 1 493 ? 8.983 2.331 5.294 1.00 93.00 493 ILE A CA 1
ATOM 4109 C C . ILE A 1 493 ? 8.957 3.858 5.137 1.00 93.00 493 ILE A C 1
ATOM 4111 O O . ILE A 1 493 ? 8.499 4.366 4.116 1.00 93.00 493 ILE A O 1
ATOM 4115 N N . ALA A 1 494 ? 9.504 4.599 6.108 1.00 91.00 494 ALA A N 1
ATOM 4116 C CA . ALA A 1 494 ? 9.515 6.063 6.083 1.00 91.00 494 ALA A CA 1
ATOM 4117 C C . ALA A 1 494 ? 10.295 6.643 4.892 1.00 91.00 494 ALA A C 1
ATOM 4119 O O . ALA A 1 494 ? 9.890 7.653 4.321 1.00 91.00 494 ALA A O 1
ATOM 4120 N N . ALA A 1 495 ? 11.391 5.993 4.499 1.00 89.31 495 ALA A N 1
ATOM 4121 C CA . ALA A 1 495 ? 12.221 6.383 3.365 1.00 89.31 495 ALA A CA 1
ATOM 4122 C C . ALA A 1 495 ? 11.639 5.958 2.003 1.00 89.31 495 ALA A C 1
ATOM 4124 O O . ALA A 1 495 ? 12.216 6.304 0.974 1.00 89.31 495 ALA A O 1
ATOM 4125 N N . GLY A 1 496 ? 10.531 5.205 1.963 1.00 89.75 496 GLY A N 1
ATOM 4126 C CA . GLY A 1 496 ? 9.936 4.712 0.714 1.00 89.75 496 GLY A CA 1
ATOM 4127 C C . GLY A 1 496 ? 10.745 3.598 0.038 1.00 89.75 496 GLY A C 1
ATOM 4128 O O . GLY A 1 496 ? 10.730 3.462 -1.185 1.00 89.75 496 GLY A O 1
ATOM 4129 N N . VAL A 1 497 ? 11.499 2.817 0.813 1.00 92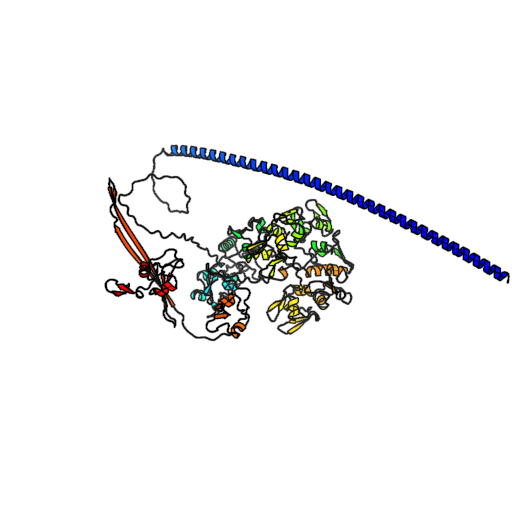.81 497 VAL A N 1
ATOM 4130 C CA . VAL A 1 497 ? 12.183 1.601 0.339 1.00 92.81 497 VAL A CA 1
ATOM 4131 C C . VAL A 1 497 ? 11.224 0.411 0.379 1.00 92.81 497 VAL A C 1
ATOM 4133 O O . VAL A 1 497 ? 11.223 -0.407 -0.544 1.00 92.81 497 VAL A O 1
ATOM 4136 N N . LEU A 1 498 ? 10.385 0.341 1.417 1.00 93.56 498 LEU A N 1
ATOM 4137 C CA . LEU A 1 498 ? 9.336 -0.665 1.582 1.00 93.56 498 LEU A CA 1
ATOM 4138 C C . LEU A 1 498 ? 7.948 -0.073 1.333 1.00 93.56 498 LEU A C 1
ATOM 4140 O O . LEU A 1 498 ? 7.636 1.016 1.809 1.00 93.56 498 LEU A O 1
ATOM 4144 N N . ASP A 1 499 ? 7.112 -0.818 0.614 1.00 90.69 499 ASP A N 1
ATOM 4145 C CA . ASP A 1 499 ? 5.701 -0.489 0.420 1.00 90.69 499 ASP A CA 1
ATOM 4146 C C . ASP A 1 499 ? 4.866 -1.037 1.584 1.00 90.69 499 ASP A C 1
ATOM 4148 O O . ASP A 1 499 ? 4.761 -2.255 1.763 1.00 90.69 499 ASP A O 1
ATOM 4152 N N . ALA A 1 500 ? 4.278 -0.140 2.379 1.00 89.81 500 ALA A N 1
ATOM 4153 C CA . ALA A 1 500 ? 3.504 -0.530 3.549 1.00 89.81 500 ALA A CA 1
ATOM 4154 C C . ALA A 1 500 ? 2.077 -1.013 3.226 1.00 89.81 500 ALA A C 1
ATOM 4156 O O . ALA A 1 500 ? 1.506 -1.750 4.032 1.00 89.81 500 ALA A O 1
ATOM 4157 N N . GLU A 1 501 ? 1.520 -0.646 2.066 1.00 86.50 501 GLU A N 1
ATOM 4158 C CA . GLU A 1 501 ? 0.127 -0.943 1.695 1.00 86.50 501 GLU A CA 1
ATOM 4159 C C . GLU A 1 501 ? -0.016 -2.282 0.968 1.00 86.50 501 GLU A C 1
ATOM 4161 O O . GLU A 1 501 ? -1.069 -2.918 1.026 1.00 86.50 501 GLU A O 1
ATOM 4166 N N . VAL A 1 502 ? 1.031 -2.746 0.284 1.00 87.19 502 VAL A N 1
ATOM 4167 C CA . VAL A 1 502 ? 0.960 -3.972 -0.523 1.00 87.19 502 VAL A CA 1
ATOM 4168 C C . VAL A 1 502 ? 0.779 -5.210 0.361 1.00 87.19 502 VAL A C 1
ATOM 4170 O O . VAL A 1 502 ? 1.609 -5.518 1.218 1.00 87.19 502 VAL A O 1
ATOM 4173 N N . ARG A 1 503 ? -0.285 -5.978 0.100 1.00 89.44 503 ARG A N 1
ATOM 4174 C CA . ARG A 1 503 ? -0.623 -7.221 0.813 1.00 89.44 503 ARG A CA 1
ATOM 4175 C C . ARG A 1 503 ? 0.317 -8.362 0.413 1.00 89.44 503 ARG A C 1
ATOM 4177 O O . ARG A 1 503 ? 0.427 -8.695 -0.768 1.00 89.44 503 ARG A O 1
ATOM 4184 N N . HIS A 1 504 ? 1.016 -8.942 1.387 1.00 92.56 504 HIS A N 1
ATOM 4185 C CA . HIS A 1 504 ? 1.952 -10.058 1.167 1.00 92.56 504 HIS A CA 1
ATOM 4186 C C . HIS A 1 504 ? 2.293 -10.875 2.429 1.00 92.56 504 HIS A C 1
ATOM 4188 O O . HIS A 1 504 ? 2.998 -11.882 2.325 1.00 92.56 504 HIS A O 1
ATOM 4194 N N . ILE A 1 505 ? 1.810 -10.471 3.606 1.00 92.56 505 ILE A N 1
ATOM 4195 C CA . ILE A 1 505 ? 2.013 -11.177 4.878 1.00 92.56 505 ILE A CA 1
ATOM 4196 C C . ILE A 1 505 ? 0.794 -12.057 5.130 1.00 92.56 505 ILE A C 1
ATOM 4198 O O . ILE A 1 505 ? -0.325 -11.578 5.029 1.00 92.56 505 ILE A O 1
ATOM 4202 N N . VAL A 1 506 ? 0.983 -13.334 5.437 1.00 90.75 506 VAL A N 1
ATOM 4203 C CA . VAL A 1 506 ? -0.122 -14.264 5.692 1.00 90.75 506 VAL A CA 1
ATOM 4204 C C . VAL A 1 506 ? -0.432 -14.287 7.180 1.00 90.75 506 VAL A C 1
ATOM 4206 O O . VAL A 1 506 ? 0.435 -14.600 7.992 1.00 90.75 506 VAL A O 1
ATOM 4209 N N . ASP A 1 507 ? -1.683 -14.003 7.517 1.00 87.62 507 ASP A N 1
ATOM 4210 C CA . ASP A 1 507 ? -2.253 -14.235 8.835 1.00 87.62 507 ASP A CA 1
ATOM 4211 C C . ASP A 1 507 ? -2.824 -15.669 8.881 1.00 87.62 507 ASP A C 1
ATOM 4213 O O . ASP A 1 507 ? -3.851 -15.950 8.245 1.00 87.62 507 ASP A O 1
ATOM 4217 N N . PRO A 1 508 ? -2.176 -16.611 9.593 1.00 83.94 508 PRO A N 1
ATOM 4218 C CA . PRO A 1 508 ? -2.643 -17.992 9.667 1.00 83.94 508 PRO A CA 1
ATOM 4219 C C . PRO A 1 508 ? -3.932 -18.145 10.484 1.00 83.94 508 PRO A C 1
ATOM 4221 O O . PRO A 1 508 ? -4.647 -19.132 10.297 1.00 83.94 508 PRO A O 1
ATOM 4224 N N . ASP A 1 509 ? -4.237 -17.195 11.371 1.00 83.00 509 ASP A N 1
ATOM 4225 C CA . ASP A 1 509 ? -5.412 -17.244 12.233 1.00 83.00 509 ASP A CA 1
ATOM 4226 C C . ASP A 1 509 ? -6.670 -16.843 11.469 1.00 83.00 509 ASP A C 1
ATOM 4228 O O . ASP A 1 509 ? -7.690 -17.533 11.534 1.00 83.00 509 ASP A O 1
ATOM 4232 N N . GLU A 1 510 ? -6.584 -15.760 10.701 1.00 80.38 510 GLU A N 1
ATOM 4233 C CA . GLU A 1 510 ? -7.694 -15.285 9.877 1.00 80.38 510 GLU A CA 1
ATOM 4234 C C . GLU A 1 510 ? -7.732 -15.887 8.469 1.00 80.38 510 GLU A C 1
ATOM 4236 O O . GLU A 1 510 ? -8.720 -15.694 7.754 1.00 80.38 510 GLU A O 1
ATOM 4241 N N . LYS A 1 511 ? -6.682 -16.622 8.077 1.00 82.44 511 LYS A N 1
ATOM 4242 C CA . LYS A 1 511 ? -6.472 -17.143 6.715 1.00 82.44 511 LYS A CA 1
ATOM 4243 C C . LYS A 1 511 ? -6.575 -16.041 5.660 1.00 82.44 511 LYS A C 1
ATOM 4245 O O . LYS A 1 511 ? -7.188 -16.227 4.609 1.00 82.44 511 LYS A O 1
ATOM 4250 N N . ASP A 1 512 ? -5.982 -14.896 5.963 1.00 84.12 512 ASP A N 1
ATOM 4251 C CA . ASP A 1 512 ? -6.000 -13.703 5.123 1.00 84.12 512 ASP A CA 1
ATOM 4252 C C . ASP A 1 512 ? -4.564 -13.267 4.812 1.00 84.12 512 ASP A C 1
ATOM 4254 O O . ASP A 1 512 ? -3.629 -13.603 5.538 1.00 84.12 512 ASP A O 1
ATOM 4258 N N . VAL A 1 513 ? -4.368 -12.545 3.713 1.00 88.00 513 VAL A N 1
ATOM 4259 C CA . VAL A 1 513 ? -3.062 -11.997 3.332 1.00 88.00 513 VAL A CA 1
ATOM 4260 C C . VAL A 1 513 ? -3.108 -10.495 3.501 1.00 88.00 513 VAL A C 1
ATOM 4262 O O . VAL A 1 513 ? -3.745 -9.833 2.700 1.00 88.00 513 VAL A O 1
ATOM 4265 N N . ILE A 1 514 ? -2.422 -9.960 4.498 1.00 88.62 514 ILE A N 1
ATOM 4266 C CA . ILE A 1 514 ? -2.462 -8.566 4.935 1.00 88.62 514 ILE A CA 1
ATOM 4267 C C . ILE A 1 514 ? -1.213 -7.776 4.501 1.00 88.62 514 ILE A C 1
ATOM 4269 O O . ILE A 1 514 ? -0.223 -8.333 4.005 1.00 88.62 514 ILE A O 1
ATOM 4273 N N . SER A 1 515 ? -1.280 -6.449 4.622 1.00 90.94 515 SER A N 1
ATOM 4274 C CA . SER A 1 515 ? -0.168 -5.531 4.331 1.00 90.94 515 SER A CA 1
ATOM 4275 C C . SER A 1 515 ? 0.770 -5.366 5.532 1.00 90.94 515 SER A C 1
ATOM 4277 O O . SER A 1 515 ? 0.457 -5.817 6.631 1.00 90.94 515 SER A O 1
ATOM 4279 N N . ILE A 1 516 ? 1.923 -4.709 5.347 1.00 92.31 516 ILE A N 1
ATOM 4280 C CA . ILE A 1 516 ? 2.821 -4.353 6.466 1.00 92.31 516 ILE A CA 1
ATOM 4281 C C . ILE A 1 516 ? 2.083 -3.449 7.450 1.00 92.31 516 ILE A C 1
ATOM 4283 O O . ILE A 1 516 ? 2.192 -3.655 8.656 1.00 92.31 516 ILE A O 1
ATOM 4287 N N . ALA A 1 517 ? 1.319 -2.475 6.942 1.00 90.19 517 ALA A N 1
ATOM 4288 C CA . ALA A 1 517 ? 0.605 -1.542 7.796 1.00 90.19 517 ALA A CA 1
ATOM 4289 C C . ALA A 1 517 ? -0.404 -2.245 8.708 1.00 90.19 517 ALA A C 1
ATOM 4291 O O . ALA A 1 517 ? -0.399 -2.036 9.920 1.00 90.19 517 ALA A O 1
ATOM 4292 N N . GLU A 1 518 ? -1.189 -3.152 8.131 1.00 88.12 518 GLU A N 1
ATOM 4293 C CA . GLU A 1 518 ? -2.170 -3.952 8.856 1.00 88.12 518 GLU A CA 1
ATOM 4294 C C . GLU A 1 518 ? -1.502 -4.975 9.791 1.00 88.12 518 GLU A C 1
ATOM 4296 O O . GLU A 1 518 ? -1.918 -5.137 10.935 1.00 88.12 518 GLU A O 1
ATOM 4301 N N . ALA A 1 519 ? -0.419 -5.627 9.356 1.00 91.12 519 ALA A N 1
ATOM 4302 C CA . ALA A 1 519 ? 0.318 -6.576 10.190 1.00 91.12 519 ALA A CA 1
ATOM 4303 C C . ALA A 1 519 ? 0.946 -5.907 11.420 1.00 91.12 519 ALA A C 1
ATOM 4305 O O . ALA A 1 519 ? 0.974 -6.509 12.492 1.00 91.12 519 ALA A O 1
ATOM 4306 N N . MET A 1 520 ? 1.426 -4.670 11.292 1.00 91.50 520 MET A N 1
ATOM 4307 C CA . MET A 1 520 ? 1.958 -3.904 12.419 1.00 91.50 520 MET A CA 1
ATOM 4308 C C . MET A 1 520 ? 0.859 -3.415 13.367 1.00 91.50 520 MET A C 1
ATOM 4310 O O . MET A 1 520 ? 1.045 -3.479 14.580 1.00 91.50 520 MET A O 1
ATOM 4314 N N . GLU A 1 521 ? -0.285 -2.971 12.836 1.00 88.62 521 GLU A N 1
ATOM 4315 C CA . GLU A 1 521 ? -1.463 -2.588 13.633 1.00 88.62 521 GLU A CA 1
ATOM 4316 C C . GLU A 1 521 ? -1.985 -3.780 14.457 1.00 88.62 521 GLU A C 1
ATOM 4318 O O . GLU A 1 521 ? -2.286 -3.634 15.640 1.00 88.62 521 GLU A O 1
ATOM 4323 N N . ARG A 1 522 ? -2.003 -4.985 13.867 1.00 86.06 522 ARG A N 1
ATOM 4324 C CA . ARG A 1 522 ? -2.399 -6.238 14.539 1.00 86.06 522 ARG A CA 1
ATOM 4325 C C . ARG A 1 522 ? -1.311 -6.832 15.441 1.00 86.06 522 ARG A C 1
ATOM 4327 O O . ARG A 1 522 ? -1.592 -7.693 16.271 1.00 86.06 522 ARG A O 1
ATOM 4334 N N . GLY A 1 523 ? -0.061 -6.385 15.312 1.00 88.12 523 GLY A N 1
ATOM 4335 C CA . GLY A 1 523 ? 1.088 -6.944 16.035 1.00 88.12 523 GLY A CA 1
ATOM 4336 C C . GLY A 1 523 ? 1.627 -8.266 15.485 1.00 88.12 523 GLY A C 1
ATOM 4337 O O . GLY A 1 523 ? 2.427 -8.913 16.150 1.00 88.12 523 GLY A O 1
ATOM 4338 N N . ILE A 1 524 ? 1.217 -8.657 14.277 1.00 91.25 524 ILE A N 1
ATOM 4339 C CA . ILE A 1 524 ? 1.764 -9.811 13.547 1.00 91.25 524 ILE A CA 1
ATOM 4340 C C . ILE A 1 524 ? 3.169 -9.491 13.020 1.00 91.25 524 ILE A C 1
ATOM 4342 O O . ILE A 1 524 ? 3.979 -10.395 12.848 1.00 91.25 524 ILE A O 1
ATOM 4346 N N . LEU A 1 525 ? 3.488 -8.216 12.774 1.00 92.88 525 LEU A N 1
ATOM 4347 C CA . LEU A 1 525 ? 4.825 -7.762 12.388 1.00 92.88 525 LEU A CA 1
ATOM 4348 C C . LEU A 1 525 ? 5.400 -6.823 13.455 1.00 92.88 525 LEU A C 1
ATOM 4350 O O . LEU A 1 525 ? 4.841 -5.760 13.727 1.00 92.88 525 LEU A O 1
ATOM 4354 N N . GLY A 1 526 ? 6.535 -7.209 14.039 1.00 90.75 526 GLY A N 1
ATOM 4355 C CA . GLY A 1 526 ? 7.275 -6.398 15.001 1.00 90.75 526 GLY A CA 1
ATOM 4356 C C . GLY A 1 526 ? 8.058 -5.256 14.346 1.00 90.75 526 GLY A C 1
ATOM 4357 O O . GLY A 1 526 ? 8.410 -5.309 13.166 1.00 90.75 526 GLY A O 1
ATOM 4358 N N . ALA A 1 527 ? 8.395 -4.226 15.130 1.00 89.38 527 ALA A N 1
ATOM 4359 C CA . ALA A 1 527 ? 9.240 -3.112 14.678 1.00 89.38 527 ALA A CA 1
ATOM 4360 C C . ALA A 1 527 ? 10.659 -3.556 14.264 1.00 89.38 527 ALA A C 1
ATOM 4362 O O . ALA A 1 527 ? 11.312 -2.886 13.467 1.00 89.38 527 ALA A O 1
ATOM 4363 N N . ASP A 1 528 ? 11.116 -4.699 14.780 1.00 87.00 528 ASP A N 1
ATOM 4364 C CA . ASP A 1 528 ? 12.388 -5.339 14.448 1.00 87.00 528 ASP A CA 1
ATOM 4365 C C . ASP A 1 528 ? 12.343 -6.147 13.138 1.00 87.00 528 ASP A C 1
ATOM 4367 O O . ASP A 1 528 ? 13.368 -6.686 12.715 1.00 87.00 528 ASP A O 1
ATOM 4371 N N . GLY A 1 529 ? 11.182 -6.229 12.476 1.00 87.31 529 GLY A N 1
ATOM 4372 C CA . GLY A 1 529 ? 11.005 -6.940 11.210 1.00 87.31 529 GLY A CA 1
ATOM 4373 C C . GLY A 1 529 ? 10.757 -8.438 11.338 1.00 87.31 529 GLY A C 1
ATOM 4374 O O . GLY A 1 529 ? 10.873 -9.143 10.335 1.00 87.31 529 GLY A O 1
ATOM 4375 N N . LYS A 1 530 ? 10.435 -8.944 12.532 1.00 90.88 530 LYS A N 1
ATOM 4376 C CA . LYS A 1 530 ? 10.034 -10.343 12.722 1.00 90.88 530 LYS A CA 1
ATOM 4377 C C . LYS A 1 530 ? 8.525 -10.518 12.655 1.00 90.88 530 LYS A C 1
ATOM 4379 O O . LYS A 1 530 ? 7.771 -9.657 13.103 1.00 90.88 530 LYS A O 1
ATOM 4384 N N . ILE A 1 531 ? 8.098 -11.668 12.143 1.00 92.19 531 ILE A N 1
ATOM 4385 C CA . ILE A 1 531 ? 6.692 -12.069 12.149 1.00 92.19 531 ILE A CA 1
ATOM 4386 C C . ILE A 1 531 ? 6.398 -12.825 13.442 1.00 92.19 531 ILE A C 1
ATOM 4388 O O . ILE A 1 531 ? 7.057 -13.820 13.743 1.00 92.19 531 ILE A O 1
ATOM 4392 N N . ILE A 1 532 ? 5.416 -12.348 14.199 1.00 90.88 532 ILE A N 1
ATOM 4393 C CA . ILE A 1 532 ? 5.038 -12.834 15.522 1.00 90.88 532 ILE A CA 1
ATOM 4394 C C . ILE A 1 532 ? 3.696 -13.555 15.401 1.00 90.88 532 ILE A C 1
ATOM 4396 O O . ILE A 1 532 ? 2.692 -12.968 15.004 1.00 90.88 532 ILE A O 1
ATOM 4400 N N . LEU A 1 533 ? 3.671 -14.836 15.766 1.00 88.44 533 LEU A N 1
ATOM 4401 C CA . LEU A 1 533 ? 2.439 -15.610 15.897 1.00 88.44 533 LEU A CA 1
ATOM 4402 C C . LEU A 1 533 ? 2.127 -15.796 17.383 1.00 88.44 533 LEU A C 1
ATOM 4404 O O . LEU A 1 533 ? 2.585 -16.762 18.002 1.00 88.44 533 LEU A O 1
ATOM 4408 N N . GLU A 1 534 ? 1.342 -14.877 17.956 1.00 80.25 534 GLU A N 1
ATOM 4409 C CA . GLU A 1 534 ? 1.059 -14.819 19.402 1.00 80.25 534 GLU A CA 1
ATOM 4410 C C . GLU A 1 534 ? 0.504 -16.147 19.950 1.00 80.25 534 GLU A C 1
ATOM 4412 O O . GLU A 1 534 ? 0.962 -16.629 20.988 1.00 80.25 534 GLU A O 1
ATOM 4417 N N . LYS A 1 535 ? -0.415 -16.805 19.228 1.00 78.75 535 LYS A N 1
ATOM 4418 C CA . LYS A 1 535 ? -0.997 -18.092 19.660 1.00 78.75 535 LYS A CA 1
ATOM 4419 C C . LYS A 1 535 ? 0.013 -19.233 19.712 1.00 78.75 535 LYS A C 1
ATOM 4421 O O . LYS A 1 535 ? -0.128 -20.149 20.513 1.00 78.75 535 LYS A O 1
ATOM 4426 N N . GLN A 1 536 ? 1.018 -19.198 18.841 1.00 82.31 536 GLN A N 1
ATOM 4427 C CA . GLN A 1 536 ? 2.054 -20.227 18.786 1.00 82.31 536 GLN A CA 1
ATOM 4428 C C . GLN A 1 536 ? 3.259 -19.880 19.665 1.00 82.31 536 GLN A C 1
ATOM 4430 O O . GLN A 1 536 ? 4.132 -20.732 19.819 1.00 82.31 536 GLN A O 1
ATOM 4435 N N . GLN A 1 537 ? 3.312 -18.657 20.215 1.00 83.62 537 GLN A N 1
ATOM 4436 C CA . GLN A 1 537 ? 4.467 -18.108 20.933 1.00 83.62 537 GLN A CA 1
ATOM 4437 C C . GLN A 1 537 ? 5.765 -18.282 20.127 1.00 83.62 537 GLN A C 1
ATOM 4439 O O . GLN A 1 537 ? 6.799 -18.704 20.644 1.00 83.62 537 GLN A O 1
ATOM 4444 N N . LYS A 1 538 ? 5.684 -18.011 18.817 1.00 88.44 538 LYS A N 1
ATOM 4445 C CA . LYS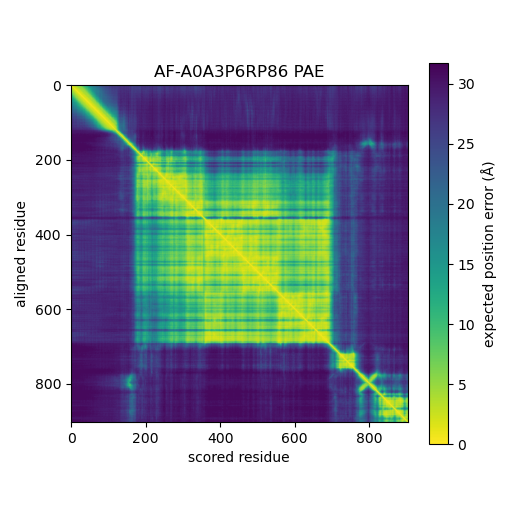 A 1 538 ? 6.800 -18.138 17.876 1.00 88.44 538 LYS A CA 1
ATOM 4446 C C . LYS A 1 538 ? 7.034 -16.833 17.137 1.00 88.44 538 LYS A C 1
ATOM 4448 O O . LYS A 1 538 ? 6.089 -16.183 16.694 1.00 88.44 538 LYS A O 1
ATOM 4453 N N . GLU A 1 539 ? 8.309 -16.523 16.955 1.00 92.31 539 GLU A N 1
ATOM 4454 C CA . GLU A 1 539 ? 8.789 -15.441 16.106 1.00 92.31 539 GLU A CA 1
ATOM 4455 C C . GLU A 1 539 ? 9.537 -16.041 14.917 1.00 92.31 539 GLU A C 1
ATOM 4457 O O . GLU A 1 539 ? 10.296 -16.998 15.075 1.00 92.31 539 GLU A O 1
ATOM 4462 N N . PHE A 1 540 ? 9.346 -15.459 13.740 1.00 91.81 540 PHE A N 1
ATOM 4463 C CA . PHE A 1 540 ? 10.003 -15.874 12.510 1.00 91.81 540 PHE A CA 1
ATOM 4464 C C . PHE A 1 540 ? 10.766 -14.698 11.917 1.00 91.81 540 PHE A C 1
ATOM 4466 O O . PHE A 1 540 ? 10.230 -13.598 11.756 1.00 91.81 540 PHE A O 1
ATOM 4473 N N . THR A 1 541 ? 12.019 -14.937 11.544 1.00 91.88 541 THR A N 1
ATOM 4474 C CA . THR A 1 541 ? 12.759 -14.000 10.691 1.00 91.88 541 THR A CA 1
ATOM 4475 C C . THR A 1 541 ? 12.163 -13.978 9.281 1.00 91.88 541 THR A C 1
ATOM 4477 O O . THR A 1 541 ? 11.489 -14.921 8.870 1.00 91.88 541 THR A O 1
ATOM 4480 N N . ILE A 1 542 ? 12.434 -12.934 8.493 1.00 91.94 542 ILE A N 1
ATOM 4481 C CA . ILE A 1 542 ? 11.919 -12.818 7.114 1.00 91.94 542 ILE A CA 1
ATOM 4482 C C . ILE A 1 542 ? 12.255 -14.064 6.258 1.00 91.94 542 ILE A C 1
ATOM 4484 O O . ILE A 1 542 ? 11.345 -14.603 5.622 1.00 91.94 542 ILE A O 1
ATOM 4488 N N . PRO A 1 543 ? 13.494 -14.606 6.263 1.00 91.19 543 PRO A N 1
ATOM 4489 C CA . PRO A 1 543 ? 13.807 -15.823 5.508 1.00 91.19 543 PRO A CA 1
ATOM 4490 C C . PRO A 1 543 ? 13.082 -17.077 6.019 1.00 91.19 543 PRO A C 1
ATOM 4492 O O . PRO A 1 543 ? 12.740 -17.964 5.237 1.00 91.19 543 PRO A O 1
ATOM 4495 N N . GLU A 1 544 ? 12.852 -17.188 7.328 1.00 91.38 544 GLU A N 1
ATOM 4496 C CA . GLU A 1 544 ? 12.073 -18.286 7.912 1.00 91.38 544 GLU A CA 1
ATOM 4497 C C . GLU A 1 544 ? 10.602 -18.184 7.536 1.00 91.38 544 GLU A C 1
ATOM 4499 O O . GLU A 1 544 ? 10.027 -19.164 7.077 1.00 91.38 544 GLU A O 1
ATOM 4504 N N . ALA A 1 545 ? 10.027 -16.991 7.633 1.00 91.81 545 ALA A N 1
ATOM 4505 C CA . ALA A 1 545 ? 8.644 -16.734 7.279 1.00 91.81 545 ALA A CA 1
ATOM 4506 C C . ALA A 1 545 ? 8.345 -17.051 5.805 1.00 91.81 545 ALA A C 1
ATOM 4508 O O . ALA A 1 545 ? 7.282 -17.586 5.505 1.00 91.81 545 ALA A O 1
ATOM 4509 N N . VAL A 1 546 ? 9.285 -16.807 4.881 1.00 91.44 546 VAL A N 1
ATOM 4510 C CA . VAL A 1 546 ? 9.142 -17.241 3.477 1.00 91.44 546 VAL A CA 1
ATOM 4511 C C . VAL A 1 546 ? 9.115 -18.770 3.364 1.00 91.44 546 VAL A C 1
ATOM 4513 O O . VAL A 1 546 ? 8.293 -19.313 2.630 1.00 91.44 546 VAL A O 1
ATOM 4516 N N . ARG A 1 547 ? 9.987 -19.482 4.093 1.00 91.06 547 ARG A N 1
ATOM 4517 C CA . ARG A 1 547 ? 10.038 -20.958 4.069 1.00 91.06 547 ARG A CA 1
ATOM 4518 C C . ARG A 1 547 ? 8.788 -21.600 4.667 1.00 91.06 547 ARG A C 1
ATOM 4520 O O . ARG A 1 547 ? 8.324 -22.606 4.141 1.00 91.06 547 ARG A O 1
ATOM 4527 N N . GLU A 1 548 ? 8.249 -21.004 5.724 1.00 90.12 548 GLU A N 1
ATOM 4528 C CA . GLU A 1 548 ? 7.036 -21.457 6.416 1.00 90.12 548 GLU A CA 1
ATOM 4529 C C . GLU A 1 548 ? 5.741 -20.976 5.733 1.00 90.12 548 GLU A C 1
ATOM 4531 O O . GLU A 1 548 ? 4.644 -21.321 6.165 1.00 90.12 548 GLU A O 1
ATOM 4536 N N . GLY A 1 549 ? 5.839 -20.185 4.656 1.00 90.19 549 GLY A N 1
ATOM 4537 C CA . GLY A 1 549 ? 4.681 -19.681 3.911 1.00 90.19 549 GLY A CA 1
ATOM 4538 C C . GLY A 1 549 ? 3.911 -18.549 4.602 1.00 90.19 549 GLY A C 1
ATOM 4539 O O . GLY A 1 549 ? 2.802 -18.230 4.182 1.00 90.19 549 GLY A O 1
ATOM 4540 N N . LEU A 1 550 ? 4.494 -17.921 5.627 1.00 91.31 550 LEU A N 1
ATOM 4541 C CA . LEU A 1 550 ? 3.965 -16.725 6.301 1.00 91.31 550 LEU A CA 1
ATOM 4542 C C . LEU A 1 550 ? 4.190 -15.441 5.488 1.00 91.31 550 LEU A C 1
ATOM 4544 O O . LEU A 1 550 ? 3.572 -14.411 5.742 1.00 91.31 550 LEU A O 1
ATOM 4548 N N . LEU A 1 551 ? 5.071 -15.497 4.492 1.00 92.31 551 LEU A N 1
ATOM 4549 C CA . LEU A 1 551 ? 5.285 -14.444 3.509 1.00 92.31 551 LEU A CA 1
ATOM 4550 C C . LEU A 1 551 ? 5.049 -15.003 2.112 1.00 92.31 551 LEU A C 1
ATOM 4552 O O . LEU A 1 551 ? 5.602 -16.035 1.734 1.00 92.31 551 LEU A O 1
ATOM 4556 N N . THR A 1 552 ? 4.248 -14.292 1.328 1.00 91.25 552 THR A N 1
ATOM 4557 C CA . THR A 1 552 ? 3.899 -14.668 -0.044 1.00 91.25 552 THR A CA 1
ATOM 4558 C C . THR A 1 552 ? 4.361 -13.602 -1.032 1.00 91.25 552 THR A C 1
ATOM 4560 O O . THR A 1 552 ? 4.856 -12.531 -0.670 1.00 91.25 552 THR A O 1
ATOM 4563 N N . LYS A 1 553 ? 4.246 -13.902 -2.328 1.00 87.62 553 LYS A N 1
ATOM 4564 C CA . LYS A 1 553 ? 4.429 -12.878 -3.361 1.00 87.62 553 LYS A CA 1
ATOM 4565 C C . LYS A 1 553 ? 3.345 -11.814 -3.220 1.00 87.62 553 LYS A C 1
ATOM 4567 O O . LYS A 1 553 ? 2.246 -12.118 -2.765 1.00 87.62 553 LYS A O 1
ATOM 4572 N N . ARG A 1 554 ? 3.644 -10.588 -3.660 1.00 87.81 554 ARG A N 1
ATOM 4573 C CA . ARG A 1 554 ? 2.675 -9.487 -3.620 1.00 87.81 554 ARG A CA 1
ATOM 4574 C C . ARG A 1 554 ? 1.339 -9.892 -4.243 1.00 87.81 554 ARG A C 1
ATOM 4576 O O . ARG A 1 554 ? 1.306 -10.357 -5.386 1.00 87.81 554 ARG A O 1
ATOM 4583 N N . VAL A 1 555 ? 0.261 -9.685 -3.497 1.00 83.62 555 VAL A N 1
ATOM 4584 C CA . VAL A 1 555 ? -1.103 -9.838 -3.995 1.00 83.62 555 VAL A CA 1
ATOM 4585 C C . VAL A 1 555 ? -1.406 -8.628 -4.868 1.00 83.62 555 VAL A C 1
ATOM 4587 O O . VAL A 1 555 ? -1.235 -7.485 -4.444 1.00 83.62 555 VAL A O 1
ATOM 4590 N N . ARG A 1 556 ? -1.793 -8.886 -6.118 1.00 81.00 556 ARG A N 1
ATOM 4591 C CA . ARG A 1 556 ? -2.261 -7.849 -7.037 1.00 81.00 556 ARG A CA 1
ATOM 4592 C C . ARG A 1 556 ? -3.770 -7.786 -6.959 1.00 81.00 556 ARG A C 1
ATOM 4594 O O . ARG A 1 556 ? -4.420 -8.828 -6.934 1.00 81.00 556 ARG A O 1
ATOM 4601 N N . HIS A 1 557 ? -4.291 -6.574 -6.974 1.00 84.56 557 HIS A N 1
ATOM 4602 C CA . HIS A 1 557 ? -5.712 -6.340 -7.107 1.00 84.56 557 HIS A CA 1
ATOM 4603 C C . HIS A 1 557 ? -5.983 -5.639 -8.420 1.00 84.56 557 HIS A C 1
ATOM 4605 O O . HIS A 1 557 ? -5.192 -4.820 -8.884 1.00 84.56 557 HIS A O 1
ATOM 4611 N N . SER A 1 558 ? -7.112 -5.971 -9.018 1.00 91.00 558 SER A N 1
ATOM 4612 C CA . SER A 1 558 ? -7.572 -5.367 -10.250 1.00 91.00 558 SER A CA 1
ATOM 4613 C C . SER A 1 558 ? -8.693 -4.374 -9.980 1.00 91.00 558 SER A C 1
ATOM 4615 O O . SER A 1 558 ? -9.336 -4.382 -8.932 1.00 91.00 558 SER A O 1
ATOM 4617 N N . ILE A 1 559 ? -8.996 -3.554 -10.978 1.00 91.00 559 ILE A N 1
ATOM 4618 C CA . ILE A 1 559 ? -10.171 -2.684 -10.971 1.00 91.00 559 ILE A CA 1
ATOM 4619 C C . ILE A 1 559 ? -11.483 -3.467 -10.787 1.00 91.00 559 ILE A C 1
ATOM 4621 O O . ILE A 1 559 ? -12.473 -2.898 -10.339 1.00 91.00 559 ILE A O 1
ATOM 4625 N N . PHE A 1 560 ? -11.505 -4.768 -11.104 1.00 91.75 560 PHE A N 1
ATOM 4626 C CA . PHE A 1 560 ? -12.678 -5.622 -10.910 1.00 91.75 560 PHE A CA 1
ATOM 4627 C C . PHE A 1 560 ? -12.892 -6.016 -9.442 1.00 91.75 560 PHE A C 1
ATOM 4629 O O . PHE A 1 560 ? -14.017 -6.352 -9.071 1.00 91.75 560 PHE A O 1
ATOM 4636 N N . ASP A 1 561 ? -11.851 -5.928 -8.611 1.00 89.38 561 ASP A N 1
ATOM 4637 C CA . ASP A 1 561 ? -11.910 -6.227 -7.175 1.00 89.38 561 ASP A CA 1
ATOM 4638 C C . ASP A 1 561 ? -12.357 -5.012 -6.345 1.00 89.38 561 ASP A C 1
ATOM 4640 O O . ASP A 1 561 ? -12.750 -5.157 -5.189 1.00 89.38 561 ASP A O 1
ATOM 4644 N N . VAL A 1 562 ? -12.343 -3.811 -6.937 1.00 87.69 562 VAL A N 1
ATOM 4645 C CA . VAL A 1 562 ? -12.777 -2.567 -6.287 1.00 87.69 562 VAL A CA 1
ATOM 4646 C C . VAL A 1 562 ? -14.271 -2.619 -5.968 1.00 87.69 562 VAL A C 1
ATOM 4648 O O . VAL A 1 562 ? -15.112 -2.830 -6.848 1.00 87.69 562 VAL A O 1
ATOM 4651 N N . ARG A 1 563 ? -14.618 -2.382 -4.699 1.00 86.62 563 ARG A N 1
ATOM 4652 C CA . ARG A 1 563 ? -16.003 -2.378 -4.214 1.00 86.62 563 ARG A CA 1
ATOM 4653 C C . ARG A 1 563 ? -16.669 -1.025 -4.428 1.00 86.62 563 ARG A C 1
ATOM 4655 O O . ARG A 1 563 ? -16.725 -0.198 -3.526 1.00 86.62 563 ARG A O 1
ATOM 4662 N N . GLY A 1 564 ? -17.207 -0.820 -5.624 1.00 87.19 564 GLY A N 1
ATOM 4663 C CA . GLY A 1 564 ? -17.929 0.407 -5.978 1.00 87.19 564 GLY A CA 1
ATOM 4664 C C . GLY A 1 564 ? -19.302 0.180 -6.603 1.00 87.19 564 GLY A C 1
ATOM 4665 O O . GLY A 1 564 ? -19.874 1.123 -7.135 1.00 87.19 564 GLY A O 1
ATOM 4666 N N . ILE A 1 565 ? -19.837 -1.045 -6.593 1.00 90.69 565 ILE A N 1
ATOM 4667 C CA . ILE A 1 565 ? -21.139 -1.355 -7.202 1.00 90.69 565 ILE A CA 1
ATOM 4668 C C . ILE A 1 565 ? -22.153 -1.647 -6.103 1.00 90.69 565 ILE A C 1
ATOM 4670 O O . ILE A 1 565 ? -21.996 -2.596 -5.345 1.00 90.69 565 ILE A O 1
ATOM 4674 N N . GLN A 1 566 ? -23.210 -0.855 -6.003 1.00 89.62 566 GLN A N 1
ATOM 4675 C CA . GLN A 1 566 ? -24.204 -0.996 -4.954 1.00 89.62 566 GLN A CA 1
ATOM 4676 C C . GLN A 1 566 ? -25.244 -2.066 -5.295 1.00 89.62 566 GLN A C 1
ATOM 4678 O O . GLN A 1 566 ? -25.871 -2.071 -6.354 1.00 89.62 566 GLN A O 1
ATOM 4683 N N . ASN A 1 567 ? -25.492 -2.956 -4.344 1.00 89.31 567 ASN A N 1
ATOM 4684 C CA . ASN A 1 567 ? -26.663 -3.809 -4.340 1.00 89.31 567 ASN A CA 1
ATOM 4685 C C . ASN A 1 567 ? -27.855 -2.998 -3.826 1.00 89.31 567 ASN A C 1
ATOM 4687 O O . ASN A 1 567 ? -28.031 -2.836 -2.623 1.00 89.31 567 ASN A O 1
ATOM 4691 N N . THR A 1 568 ? -28.697 -2.491 -4.721 1.00 88.50 568 THR A N 1
ATOM 4692 C CA . THR A 1 568 ? -29.834 -1.623 -4.358 1.00 88.50 568 THR A CA 1
ATOM 4693 C C . THR A 1 568 ? -30.879 -2.299 -3.464 1.00 88.50 568 THR A C 1
ATOM 4695 O O . THR A 1 568 ? -31.670 -1.615 -2.821 1.00 88.50 568 THR A O 1
ATOM 4698 N N . ARG A 1 569 ? -30.877 -3.636 -3.370 1.00 86.25 569 ARG A N 1
ATOM 4699 C CA . ARG A 1 569 ? -31.764 -4.394 -2.478 1.00 86.25 569 ARG A CA 1
ATOM 4700 C C . ARG A 1 569 ? -31.234 -4.482 -1.045 1.00 86.25 569 ARG A C 1
ATOM 4702 O O . ARG A 1 569 ? -32.032 -4.438 -0.117 1.00 86.25 569 ARG A O 1
ATOM 4709 N N . THR A 1 570 ? -29.924 -4.649 -0.859 1.00 84.31 570 THR A N 1
ATOM 4710 C CA . THR A 1 570 ? -29.303 -4.794 0.477 1.00 84.31 570 THR A CA 1
ATOM 4711 C C . THR A 1 570 ? -28.604 -3.525 0.962 1.00 84.31 570 THR A C 1
ATOM 4713 O O . THR A 1 570 ? -28.224 -3.446 2.125 1.00 84.31 570 THR A O 1
ATOM 4716 N N . GLY A 1 571 ? -28.395 -2.547 0.080 1.00 82.81 571 GLY A N 1
ATOM 4717 C CA . GLY A 1 571 ? -27.611 -1.338 0.327 1.00 82.81 571 GLY A CA 1
ATOM 4718 C C . GLY A 1 571 ? -26.092 -1.551 0.343 1.00 82.81 571 GLY A C 1
ATOM 4719 O O . GLY A 1 571 ? -25.364 -0.563 0.373 1.00 82.81 571 GLY A O 1
ATOM 4720 N N . GLN A 1 572 ? -25.605 -2.797 0.297 1.00 84.38 572 GLN A N 1
ATOM 4721 C CA . GLN A 1 572 ? -24.177 -3.126 0.392 1.00 84.38 572 GLN A CA 1
ATOM 4722 C C . GLN A 1 572 ? -23.430 -2.861 -0.919 1.00 84.38 572 GLN A C 1
ATOM 4724 O O . GLN A 1 572 ? -23.977 -3.064 -2.004 1.00 84.38 572 GLN A O 1
ATOM 4729 N N . THR A 1 573 ? -22.164 -2.459 -0.826 1.00 87.75 573 THR A N 1
ATOM 4730 C CA . THR A 1 573 ? -21.265 -2.352 -1.979 1.00 87.75 573 THR A CA 1
ATOM 4731 C C . THR A 1 573 ? -20.628 -3.705 -2.301 1.00 87.75 573 THR A C 1
ATOM 4733 O O . THR A 1 573 ? -20.312 -4.500 -1.419 1.00 87.75 573 THR A O 1
ATOM 4736 N N . MET A 1 574 ? -20.458 -3.968 -3.589 1.00 89.38 574 MET A N 1
ATOM 4737 C CA . MET A 1 574 ? -19.958 -5.206 -4.172 1.00 89.38 574 MET A CA 1
ATOM 4738 C C . MET A 1 574 ? -18.840 -4.888 -5.169 1.00 89.38 574 MET A C 1
ATOM 4740 O O . MET A 1 574 ? -18.779 -3.792 -5.740 1.00 89.38 574 MET A O 1
ATOM 4744 N N . SER A 1 575 ? -17.972 -5.868 -5.393 1.00 91.88 575 SER A N 1
ATOM 4745 C CA . SER A 1 575 ? -17.000 -5.883 -6.490 1.00 91.88 575 SER A CA 1
ATOM 4746 C C . SER A 1 575 ? -17.676 -6.171 -7.838 1.00 91.88 575 SER A C 1
ATOM 4748 O O . SER A 1 575 ? -18.849 -6.552 -7.903 1.00 91.88 575 SER A O 1
ATOM 4750 N N . PHE A 1 576 ? -16.941 -6.027 -8.943 1.00 92.38 576 PHE A N 1
ATOM 4751 C CA . PHE A 1 576 ? -17.466 -6.333 -10.278 1.00 92.38 576 PHE A CA 1
ATOM 4752 C C . PHE A 1 576 ? -17.853 -7.808 -10.421 1.00 92.38 576 PHE A C 1
ATOM 4754 O O . PHE A 1 576 ? -18.894 -8.120 -11.004 1.00 92.38 576 PHE A O 1
ATOM 4761 N N . ASN A 1 577 ? -17.040 -8.708 -9.866 1.00 91.31 577 ASN A N 1
ATOM 4762 C CA . ASN A 1 577 ? -17.274 -10.149 -9.931 1.00 91.31 577 ASN A CA 1
ATOM 4763 C C . ASN A 1 577 ? -18.518 -10.543 -9.112 1.00 91.31 577 ASN A C 1
ATOM 4765 O O . ASN A 1 577 ? -19.424 -11.178 -9.651 1.00 91.31 577 ASN A O 1
ATOM 4769 N N . GLU A 1 578 ? -18.631 -10.057 -7.871 1.00 91.25 578 GLU A N 1
ATOM 4770 C CA . GLU A 1 578 ? -19.819 -10.251 -7.019 1.00 91.25 578 GLU A CA 1
ATOM 4771 C C . GLU A 1 578 ? -21.088 -9.667 -7.673 1.00 91.25 578 GLU A C 1
ATOM 4773 O O . GLU A 1 578 ? -22.155 -10.281 -7.654 1.00 91.25 578 GLU A O 1
ATOM 4778 N N . ALA A 1 579 ? -20.983 -8.500 -8.320 1.00 91.69 579 ALA A N 1
ATOM 4779 C CA . ALA A 1 579 ? -22.097 -7.887 -9.037 1.00 91.69 579 ALA A CA 1
ATOM 4780 C C . ALA A 1 579 ? -22.536 -8.687 -10.274 1.00 91.69 579 ALA A C 1
ATOM 4782 O O . ALA A 1 579 ? -23.731 -8.716 -10.589 1.00 91.69 579 ALA A O 1
ATOM 4783 N N . CYS A 1 580 ? -21.603 -9.344 -10.968 1.00 91.75 580 CYS A N 1
ATOM 4784 C CA . CYS A 1 580 ? -21.925 -10.254 -12.067 1.00 91.75 580 CYS A CA 1
ATOM 4785 C C . CYS A 1 580 ? -22.660 -11.504 -11.564 1.00 91.75 580 CYS A C 1
ATOM 4787 O O . CYS A 1 580 ? -23.647 -11.917 -12.170 1.00 91.75 580 CYS A O 1
ATOM 4789 N N . GLU A 1 581 ? -22.225 -12.075 -10.439 1.00 91.12 581 GLU A N 1
ATOM 4790 C CA . GLU A 1 581 ? -22.870 -13.234 -9.808 1.00 91.12 581 GLU A CA 1
ATOM 4791 C C . GLU A 1 581 ? -24.268 -12.902 -9.271 1.00 91.12 581 GLU A C 1
ATOM 4793 O O . GLU A 1 581 ? -25.212 -13.671 -9.459 1.00 91.12 581 GLU A O 1
ATOM 4798 N N . ALA A 1 582 ? -24.432 -11.722 -8.669 1.00 89.50 582 ALA A N 1
ATOM 4799 C CA . ALA A 1 582 ? -25.717 -11.225 -8.182 1.00 89.50 582 ALA A CA 1
ATOM 4800 C C . ALA A 1 582 ? -26.686 -10.812 -9.309 1.00 89.50 582 ALA A C 1
ATOM 4802 O O . ALA A 1 582 ? -27.856 -10.532 -9.039 1.00 89.50 582 ALA A O 1
ATOM 4803 N N . GLY A 1 583 ? -26.213 -10.741 -10.559 1.00 89.69 583 GLY A N 1
ATOM 4804 C CA . GLY A 1 583 ? -26.991 -10.288 -11.715 1.00 89.69 583 GLY A CA 1
ATOM 4805 C C . GLY A 1 583 ? -27.205 -8.772 -11.784 1.00 89.69 583 GLY A C 1
ATOM 4806 O O . GLY A 1 583 ? -27.997 -8.313 -12.604 1.00 89.69 583 GLY A O 1
ATOM 4807 N N . ALA A 1 584 ? -26.503 -7.991 -10.955 1.00 90.31 584 ALA A N 1
ATOM 4808 C CA . ALA A 1 584 ? -26.513 -6.528 -11.008 1.00 90.31 584 ALA A CA 1
ATOM 4809 C C . ALA A 1 584 ? -25.757 -6.000 -12.237 1.00 90.31 584 ALA A C 1
ATOM 4811 O O . ALA A 1 584 ? -26.105 -4.955 -12.779 1.00 90.31 584 ALA A O 1
ATOM 4812 N N . ILE A 1 585 ? -24.748 -6.732 -12.716 1.00 92.19 585 ILE A N 1
ATOM 4813 C CA . ILE A 1 585 ? -24.065 -6.457 -13.983 1.00 92.19 585 ILE A CA 1
ATOM 4814 C C . ILE A 1 585 ? -24.225 -7.666 -14.898 1.00 92.19 585 ILE A C 1
ATOM 4816 O O . ILE A 1 585 ? -23.968 -8.800 -14.510 1.00 92.19 585 ILE A O 1
ATOM 4820 N N . ILE A 1 586 ? -24.625 -7.419 -16.144 1.00 91.50 586 ILE A N 1
ATOM 4821 C CA . ILE A 1 586 ? -24.726 -8.438 -17.189 1.00 91.50 586 ILE A CA 1
ATOM 4822 C C . ILE A 1 586 ? -23.723 -8.075 -18.292 1.00 91.50 586 ILE A C 1
ATOM 4824 O O . ILE A 1 586 ? -24.080 -7.333 -19.216 1.00 91.50 586 ILE A O 1
ATOM 4828 N N . PRO A 1 587 ? -22.477 -8.596 -18.247 1.00 88.06 587 PRO A N 1
ATOM 4829 C CA . PRO A 1 587 ? -21.426 -8.225 -19.197 1.00 88.06 587 PRO A CA 1
ATOM 4830 C C . PRO A 1 587 ? -21.813 -8.513 -20.650 1.00 88.06 587 PRO A C 1
ATOM 4832 O O . PRO A 1 587 ? -21.635 -7.664 -21.518 1.00 88.06 587 PRO A O 1
ATOM 4835 N N . ASN A 1 588 ? -22.421 -9.675 -20.916 1.00 88.94 588 ASN A N 1
ATOM 4836 C CA . ASN A 1 588 ? -22.826 -10.099 -22.265 1.00 88.94 588 ASN A CA 1
ATOM 4837 C C . ASN A 1 588 ? -23.864 -9.178 -22.916 1.00 88.94 588 ASN A C 1
ATOM 4839 O O . ASN A 1 588 ? -23.909 -9.077 -24.139 1.00 88.94 588 ASN A O 1
ATOM 4843 N N . ALA A 1 589 ? -24.699 -8.526 -22.105 1.00 86.56 589 ALA A N 1
ATOM 4844 C CA . ALA A 1 589 ? -25.683 -7.560 -22.577 1.00 86.56 589 ALA A CA 1
ATOM 4845 C C . ALA A 1 589 ? -25.179 -6.111 -22.467 1.00 86.56 589 ALA A C 1
ATOM 4847 O O . ALA A 1 589 ? -25.861 -5.208 -22.945 1.00 86.56 589 ALA A O 1
ATOM 4848 N N . GLU A 1 590 ? -24.019 -5.889 -21.838 1.00 89.00 590 GLU A N 1
ATOM 4849 C CA . GLU A 1 590 ? -23.491 -4.573 -21.464 1.00 89.00 590 GLU A CA 1
ATOM 4850 C C . GLU A 1 590 ? -24.507 -3.768 -20.627 1.00 89.00 590 GLU A C 1
ATOM 4852 O O . GLU A 1 590 ? -24.708 -2.574 -20.849 1.00 89.00 590 GLU A O 1
ATOM 4857 N N . ARG A 1 591 ? -25.198 -4.423 -19.680 1.00 91.88 591 ARG A N 1
ATOM 4858 C CA . ARG A 1 591 ? -26.269 -3.807 -18.873 1.00 91.88 591 ARG A CA 1
ATOM 4859 C C . ARG A 1 591 ? -25.978 -3.832 -17.384 1.00 91.88 591 ARG A C 1
ATOM 4861 O O . ARG A 1 591 ? -25.361 -4.770 -16.887 1.00 91.88 591 ARG A O 1
ATOM 4868 N N . VAL A 1 592 ? -26.504 -2.826 -16.696 1.00 93.44 592 VAL A N 1
ATOM 4869 C CA . VAL A 1 592 ? -26.604 -2.770 -15.235 1.00 93.44 592 VAL A CA 1
ATOM 4870 C C . VAL A 1 592 ? -28.074 -2.913 -14.867 1.00 93.44 592 VAL A C 1
ATOM 4872 O O . VAL A 1 592 ? -28.935 -2.323 -15.522 1.00 93.44 592 VAL A O 1
ATOM 4875 N N . VAL A 1 593 ? -28.364 -3.727 -13.864 1.00 92.56 593 VAL A N 1
ATOM 4876 C CA . VAL A 1 593 ? -29.709 -4.006 -13.371 1.00 92.56 593 VAL A CA 1
ATOM 4877 C C . VAL A 1 593 ? -29.820 -3.455 -11.962 1.00 92.56 593 VAL A C 1
ATOM 4879 O O . VAL A 1 593 ? -29.040 -3.810 -11.081 1.00 92.56 593 VAL A O 1
ATOM 4882 N N . ASP A 1 594 ? -30.813 -2.604 -11.750 1.00 91.94 594 ASP A N 1
ATOM 4883 C CA . ASP A 1 594 ? -31.233 -2.230 -10.411 1.00 91.94 594 ASP A CA 1
ATOM 4884 C C . ASP A 1 594 ? -31.950 -3.433 -9.784 1.00 91.94 594 ASP A C 1
ATOM 4886 O O . ASP A 1 594 ? -33.032 -3.829 -10.213 1.00 91.94 594 ASP A O 1
ATOM 4890 N N . LEU A 1 595 ? -31.340 -4.049 -8.772 1.00 90.31 595 LEU A N 1
ATOM 4891 C CA . LEU A 1 595 ? -31.875 -5.254 -8.137 1.00 90.31 595 LEU A CA 1
ATOM 4892 C C . LEU A 1 595 ? -33.176 -5.006 -7.357 1.00 90.31 595 LEU A C 1
ATOM 4894 O O . LEU A 1 595 ? -33.949 -5.949 -7.169 1.00 90.31 595 LEU A O 1
ATOM 4898 N N . ALA A 1 596 ? -33.433 -3.773 -6.915 1.00 89.88 596 ALA A N 1
ATOM 4899 C CA . ALA A 1 596 ? -34.645 -3.400 -6.194 1.00 89.88 596 ALA A CA 1
ATOM 4900 C C . ALA A 1 596 ? -35.824 -3.172 -7.150 1.00 89.88 596 ALA A C 1
ATOM 4902 O O . ALA A 1 596 ? -36.910 -3.704 -6.922 1.00 89.88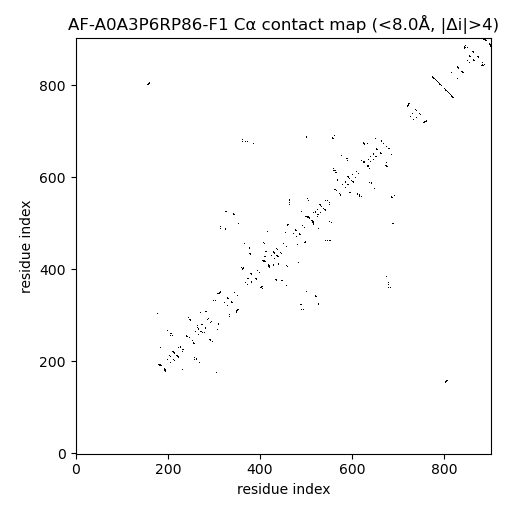 596 ALA A O 1
ATOM 4903 N N . THR A 1 597 ? -35.612 -2.420 -8.234 1.00 89.81 597 THR A N 1
ATOM 4904 C CA . THR A 1 597 ? -36.675 -2.089 -9.204 1.00 89.81 597 THR A CA 1
ATOM 4905 C C . THR A 1 597 ? -36.780 -3.085 -10.363 1.00 89.81 597 THR A C 1
ATOM 4907 O O . THR A 1 597 ? -37.787 -3.097 -11.068 1.00 89.81 597 THR A O 1
ATOM 4910 N N . GLN A 1 598 ? -35.764 -3.935 -10.553 1.00 90.06 598 GLN A N 1
ATOM 4911 C CA . GLN A 1 598 ? -35.578 -4.825 -11.709 1.00 90.06 598 GLN A CA 1
ATOM 4912 C C . GLN A 1 598 ? -35.501 -4.083 -13.054 1.00 90.06 598 GLN A C 1
ATOM 4914 O O . GLN A 1 598 ? -35.584 -4.694 -14.125 1.00 90.06 598 GLN A O 1
ATOM 4919 N N . GLU A 1 599 ? -35.310 -2.763 -13.028 1.00 90.81 599 GLU A N 1
ATOM 4920 C CA . GLU A 1 599 ? -35.047 -1.990 -14.230 1.00 90.81 599 GLU A CA 1
ATOM 4921 C C . GLU A 1 599 ? -33.611 -2.215 -14.696 1.00 90.81 599 GLU A C 1
ATOM 4923 O O . GLU A 1 599 ? -32.678 -2.330 -13.903 1.00 90.81 599 GLU A O 1
ATOM 4928 N N . SER A 1 600 ? -33.422 -2.276 -16.013 1.00 91.81 600 SER A N 1
ATOM 4929 C CA . SER A 1 600 ? -32.095 -2.435 -16.595 1.00 91.81 600 SER A CA 1
ATOM 4930 C C . SER A 1 600 ? -31.734 -1.242 -17.461 1.00 91.81 600 SER A C 1
ATOM 4932 O O . SER A 1 600 ? -32.551 -0.725 -18.228 1.00 91.81 600 SER A O 1
ATOM 4934 N N . TYR A 1 601 ? -30.470 -0.859 -17.388 1.00 91.94 601 TYR A N 1
ATOM 4935 C CA . TYR A 1 601 ? -29.882 0.270 -18.086 1.00 91.94 601 TYR A CA 1
ATOM 4936 C C . TYR A 1 601 ? -28.679 -0.206 -18.890 1.00 91.94 601 TYR A C 1
ATOM 4938 O O . TYR A 1 601 ? -28.054 -1.213 -18.558 1.00 91.94 601 TYR A O 1
ATOM 4946 N N . LEU A 1 602 ? -28.360 0.487 -19.982 1.00 91.31 602 LEU A N 1
ATOM 4947 C CA . LEU A 1 602 ? -27.090 0.249 -20.665 1.00 91.31 602 LEU A CA 1
ATOM 4948 C C . LEU A 1 602 ? -25.964 0.722 -19.741 1.00 91.31 602 LEU A C 1
ATOM 4950 O O . LEU A 1 602 ? -26.094 1.781 -19.133 1.00 91.31 602 LEU A O 1
ATOM 4954 N N . ILE A 1 603 ? -24.860 -0.018 -19.647 1.00 89.12 603 ILE A N 1
ATOM 4955 C CA . ILE A 1 603 ? -23.770 0.349 -18.735 1.00 89.12 603 ILE A CA 1
ATOM 4956 C C . ILE A 1 603 ? -23.150 1.701 -19.083 1.00 89.12 603 ILE A C 1
ATOM 4958 O O . ILE A 1 603 ? -22.619 2.362 -18.212 1.00 89.12 603 ILE A O 1
ATOM 4962 N N . THR A 1 604 ? -23.257 2.160 -20.329 1.00 88.06 604 THR A N 1
ATOM 4963 C CA . THR A 1 604 ? -22.774 3.485 -20.745 1.00 88.06 604 THR A CA 1
ATOM 4964 C C . THR A 1 604 ? -23.735 4.629 -20.401 1.00 88.06 604 THR A C 1
ATOM 4966 O O . THR A 1 604 ? -23.410 5.786 -20.659 1.00 88.06 604 THR A O 1
ATOM 4969 N N . ASP A 1 605 ? -24.941 4.333 -19.913 1.00 89.31 605 ASP A N 1
ATOM 4970 C CA . ASP A 1 605 ? -25.927 5.347 -19.537 1.00 89.31 605 ASP A CA 1
ATOM 4971 C C . ASP A 1 605 ? -25.528 6.009 -18.212 1.00 89.31 605 ASP A C 1
ATOM 4973 O O . ASP A 1 605 ? -25.050 5.348 -17.292 1.00 89.31 605 ASP A O 1
ATOM 4977 N N . LYS A 1 606 ? -25.792 7.312 -18.078 1.00 86.12 606 LYS A N 1
ATOM 4978 C CA . LYS A 1 606 ? -25.570 8.055 -16.831 1.00 86.12 606 LYS A CA 1
ATOM 4979 C C . LYS A 1 606 ? -26.402 7.502 -15.681 1.00 86.12 606 LYS A C 1
ATOM 4981 O O . LYS A 1 606 ? -26.005 7.622 -14.538 1.00 86.12 606 LYS A O 1
ATOM 4986 N N . LYS A 1 607 ? -27.541 6.865 -15.964 1.00 86.94 607 LYS A N 1
ATOM 4987 C CA . LYS A 1 607 ? -28.342 6.206 -14.921 1.00 86.94 607 LYS A CA 1
ATOM 4988 C C . LYS A 1 607 ? -27.593 5.073 -14.216 1.00 86.94 607 LYS A C 1
ATOM 4990 O O . LYS A 1 607 ? -27.893 4.791 -13.062 1.00 86.94 607 LYS A O 1
ATOM 4995 N N . ALA A 1 608 ? -26.604 4.460 -14.868 1.00 87.25 608 ALA A N 1
ATOM 4996 C CA . ALA A 1 608 ? -25.781 3.431 -14.245 1.00 87.25 608 ALA A CA 1
ATOM 4997 C C . ALA A 1 608 ? -24.929 3.980 -13.086 1.00 87.25 608 ALA A C 1
ATOM 4999 O O . ALA A 1 608 ? -24.579 3.208 -12.199 1.00 87.25 608 ALA A O 1
ATOM 5000 N N . THR A 1 609 ? -24.652 5.291 -13.042 1.00 87.19 609 THR A N 1
ATOM 5001 C CA . THR A 1 609 ? -23.850 5.910 -11.972 1.00 87.19 609 THR A CA 1
ATOM 5002 C C . THR A 1 609 ? -24.616 6.079 -10.656 1.00 87.19 609 THR A C 1
ATOM 5004 O O . THR A 1 609 ? -24.034 6.415 -9.632 1.00 87.19 609 THR A O 1
ATOM 5007 N N . ALA A 1 610 ? -25.926 5.802 -10.658 1.00 86.56 610 ALA A N 1
ATOM 5008 C CA . ALA A 1 610 ? -26.709 5.654 -9.432 1.00 86.56 610 ALA A CA 1
ATOM 5009 C C . ALA A 1 610 ? -26.462 4.304 -8.732 1.00 86.56 610 ALA A C 1
ATOM 5011 O O . ALA A 1 610 ? -26.797 4.156 -7.564 1.00 86.56 610 ALA A O 1
ATOM 5012 N N . ILE A 1 611 ? -25.916 3.318 -9.454 1.00 89.69 611 ILE A N 1
ATOM 5013 C CA . ILE A 1 611 ? -25.643 1.962 -8.956 1.00 89.69 611 ILE A CA 1
ATOM 5014 C C . ILE A 1 611 ? -24.132 1.737 -8.841 1.00 89.69 611 ILE A C 1
ATOM 5016 O O . ILE A 1 611 ? -23.672 1.097 -7.905 1.00 89.69 611 ILE A O 1
ATOM 5020 N N . ILE A 1 612 ? -23.355 2.241 -9.798 1.00 90.81 612 ILE A N 1
ATOM 5021 C CA . ILE A 1 612 ? -21.896 2.136 -9.834 1.00 90.81 612 ILE A CA 1
ATOM 5022 C C . ILE A 1 612 ? -21.314 3.492 -9.456 1.00 90.81 612 ILE A C 1
ATOM 5024 O O . ILE A 1 612 ? -21.715 4.498 -10.034 1.00 90.81 612 ILE A O 1
ATOM 5028 N N . ASP A 1 613 ? -20.342 3.516 -8.548 1.00 89.88 613 ASP A N 1
ATOM 5029 C CA . ASP A 1 613 ? -19.575 4.720 -8.241 1.00 89.88 613 ASP A CA 1
ATOM 5030 C C . ASP A 1 613 ? -19.106 5.425 -9.527 1.00 89.88 613 ASP A C 1
ATOM 5032 O O . ASP A 1 613 ? -18.638 4.783 -10.470 1.00 89.88 613 ASP A O 1
ATOM 5036 N N . GLN A 1 614 ? -19.234 6.754 -9.567 1.00 89.56 614 GLN A N 1
ATOM 5037 C CA . GLN A 1 614 ? -18.957 7.558 -10.759 1.00 89.56 614 GLN A CA 1
ATOM 5038 C C . GLN A 1 614 ? -17.528 7.347 -11.278 1.00 89.56 614 GLN A C 1
ATOM 5040 O O . GLN A 1 614 ? -17.323 7.240 -12.487 1.00 89.56 614 GLN A O 1
ATOM 5045 N N . THR A 1 615 ? -16.540 7.268 -10.383 1.00 87.69 615 THR A N 1
ATOM 5046 C CA . THR A 1 615 ? -15.136 7.102 -10.778 1.00 87.69 615 THR A CA 1
ATOM 5047 C C . THR A 1 615 ? -14.872 5.693 -11.299 1.00 87.69 615 THR A C 1
ATOM 5049 O O . THR A 1 615 ? -14.232 5.532 -12.341 1.00 87.69 615 THR A O 1
ATOM 5052 N N . LEU A 1 616 ? -15.429 4.672 -10.640 1.00 89.38 616 LEU A N 1
ATOM 5053 C CA . LEU A 1 616 ? -15.327 3.281 -11.079 1.00 89.38 616 LEU A CA 1
ATOM 5054 C C . LEU A 1 616 ? -16.024 3.064 -12.431 1.00 89.38 616 LEU A C 1
ATOM 5056 O O . LEU A 1 616 ? -15.489 2.392 -13.315 1.00 89.38 616 LEU A O 1
ATOM 5060 N N . HIS A 1 617 ? -17.199 3.665 -12.615 1.00 91.38 617 HIS A N 1
ATOM 5061 C CA . HIS A 1 617 ? -17.955 3.640 -13.864 1.00 91.38 617 HIS A CA 1
ATOM 5062 C C . HIS A 1 617 ? -17.138 4.205 -15.030 1.00 91.38 617 HIS A C 1
ATOM 5064 O O . HIS A 1 617 ? -16.985 3.534 -16.058 1.00 91.38 617 HIS A O 1
ATOM 5070 N N . ASP A 1 618 ? -16.539 5.384 -14.841 1.00 89.69 618 ASP A N 1
ATOM 5071 C CA . ASP A 1 618 ? -15.714 6.036 -15.858 1.00 89.69 618 ASP A CA 1
ATOM 5072 C C . ASP A 1 618 ? -14.502 5.169 -16.252 1.00 89.69 618 ASP A C 1
ATOM 5074 O O . ASP A 1 618 ? -14.163 5.078 -17.435 1.00 89.69 618 ASP A O 1
ATOM 5078 N N . LEU A 1 619 ? -13.874 4.474 -15.297 1.00 89.75 619 LEU A N 1
ATOM 5079 C CA . LEU A 1 619 ? -12.727 3.590 -15.550 1.00 89.75 619 LEU A CA 1
ATOM 5080 C C . LEU A 1 619 ? -13.107 2.300 -16.291 1.00 89.75 619 LEU A C 1
ATOM 5082 O O . LEU A 1 619 ? -12.346 1.829 -17.137 1.00 89.75 619 LEU A O 1
ATOM 5086 N N . LEU A 1 620 ? -14.283 1.735 -16.009 1.00 90.31 620 LEU A N 1
ATOM 5087 C CA . LEU A 1 620 ? -14.764 0.500 -16.638 1.00 90.31 620 LEU A CA 1
ATOM 5088 C C . LEU A 1 620 ? -15.283 0.722 -18.068 1.00 90.31 620 LEU A C 1
ATOM 5090 O O . LEU A 1 620 ? -15.142 -0.157 -18.928 1.00 90.31 620 LEU A O 1
ATOM 5094 N N . VAL A 1 621 ? -15.897 1.882 -18.325 1.00 90.44 621 VAL A N 1
ATOM 5095 C CA . VAL A 1 621 ? -16.618 2.175 -19.575 1.00 90.44 621 VAL A CA 1
ATOM 5096 C C . VAL A 1 621 ? -15.766 2.922 -20.601 1.00 90.44 621 VAL A C 1
ATOM 5098 O O . VAL A 1 621 ? -16.017 2.790 -21.806 1.00 90.44 621 VAL A O 1
ATOM 5101 N N . LYS A 1 622 ? -14.754 3.684 -20.172 1.00 89.81 622 LYS A N 1
ATOM 5102 C CA . LYS A 1 622 ? -13.883 4.426 -21.089 1.00 89.81 622 LYS A CA 1
ATOM 5103 C C . LYS A 1 622 ? -13.102 3.467 -22.006 1.00 89.81 622 LYS A C 1
ATOM 5105 O O . LYS A 1 622 ? -12.558 2.471 -21.531 1.00 89.81 622 LYS A O 1
ATOM 5110 N N . PRO A 1 623 ? -13.008 3.750 -23.320 1.00 90.19 623 PRO A N 1
ATOM 5111 C CA . PRO A 1 623 ? -12.199 2.947 -24.232 1.00 90.19 623 PRO A CA 1
ATOM 5112 C C . PRO A 1 623 ? -10.727 2.929 -23.812 1.00 90.19 623 PRO A C 1
ATOM 5114 O O . PRO A 1 623 ? -10.103 3.983 -23.666 1.00 90.19 623 PRO A O 1
ATOM 5117 N N . VAL A 1 624 ? -10.175 1.724 -23.671 1.00 89.75 624 VAL A N 1
ATOM 5118 C CA . VAL A 1 624 ? -8.797 1.471 -23.208 1.00 89.75 624 VAL A CA 1
ATOM 5119 C C . VAL A 1 624 ? -7.882 1.029 -24.349 1.00 89.75 624 VAL A C 1
ATOM 5121 O O . VAL A 1 624 ? -6.819 0.468 -24.124 1.00 89.75 624 VAL A O 1
ATOM 5124 N N . GLY A 1 625 ? -8.277 1.253 -25.604 1.00 88.69 625 GLY A N 1
ATOM 5125 C CA . GLY A 1 625 ? -7.434 0.934 -26.755 1.00 88.69 625 GLY A CA 1
ATOM 5126 C C . GLY A 1 625 ? -7.249 -0.566 -27.002 1.00 88.69 625 GLY A C 1
ATOM 5127 O O . GLY A 1 625 ? -6.236 -0.957 -27.578 1.00 88.69 625 GLY A O 1
ATOM 5128 N N . ILE A 1 626 ? -8.193 -1.406 -26.564 1.00 92.44 626 ILE A N 1
ATOM 5129 C CA . ILE A 1 626 ? -8.225 -2.844 -26.871 1.00 92.44 626 ILE A CA 1
ATOM 5130 C C . ILE A 1 626 ? -8.885 -3.040 -28.244 1.00 92.44 626 ILE A C 1
ATOM 5132 O O . ILE A 1 626 ? -9.868 -2.377 -28.581 1.00 92.44 626 ILE A O 1
ATOM 5136 N N . LYS A 1 627 ? -8.334 -3.949 -29.049 1.00 90.00 627 LYS A N 1
ATOM 5137 C CA . LYS A 1 627 ? -8.754 -4.208 -30.427 1.00 90.00 627 LYS A CA 1
ATOM 5138 C C . LYS A 1 627 ? -10.075 -4.972 -30.490 1.00 90.00 627 LYS A C 1
ATOM 5140 O O . LYS A 1 627 ? -10.179 -6.096 -30.003 1.00 90.00 627 LYS A O 1
ATOM 5145 N N . GLY A 1 628 ? -11.071 -4.378 -31.136 1.00 85.88 628 GLY A N 1
ATOM 5146 C CA . GLY A 1 628 ? -12.351 -4.995 -31.454 1.00 85.88 628 GLY A CA 1
ATOM 5147 C C . GLY A 1 628 ? -12.317 -5.885 -32.696 1.00 85.88 628 GLY A C 1
ATOM 5148 O O . GLY A 1 628 ? -11.352 -5.918 -33.457 1.00 85.88 628 GLY A O 1
ATOM 5149 N N . ASP A 1 629 ? -13.431 -6.575 -32.944 1.00 82.44 629 ASP A N 1
ATOM 5150 C CA . ASP A 1 629 ? -13.577 -7.524 -34.062 1.00 82.44 629 ASP A CA 1
ATOM 5151 C C . ASP A 1 629 ? -13.449 -6.847 -35.434 1.00 82.44 629 ASP A C 1
ATOM 5153 O O . ASP A 1 629 ? -13.065 -7.479 -36.415 1.00 82.44 629 ASP A O 1
ATOM 5157 N N . ARG A 1 630 ? -13.767 -5.548 -35.502 1.00 80.06 630 ARG A N 1
ATOM 5158 C CA . ARG A 1 630 ? -13.634 -4.722 -36.712 1.00 80.06 630 ARG A CA 1
ATOM 5159 C C . ARG A 1 630 ? -12.199 -4.252 -36.962 1.00 80.06 630 ARG A C 1
ATOM 5161 O O . ARG A 1 630 ? -11.926 -3.690 -38.014 1.00 80.06 630 ARG A O 1
ATOM 5168 N N . GLY A 1 631 ? -11.289 -4.510 -36.021 1.00 80.12 631 GLY A N 1
ATOM 5169 C CA . GLY A 1 631 ? -9.902 -4.056 -36.062 1.00 80.12 631 GLY A CA 1
ATOM 5170 C C . GLY A 1 631 ? -9.662 -2.685 -35.425 1.00 80.12 631 GLY A C 1
ATOM 5171 O O . GLY A 1 631 ? -8.502 -2.301 -35.302 1.00 80.12 631 GLY A O 1
ATOM 5172 N N . ASP A 1 632 ? -10.719 -1.995 -34.990 1.00 85.25 632 ASP A N 1
ATOM 5173 C CA . ASP A 1 632 ? -10.648 -0.703 -34.301 1.00 85.25 632 ASP A CA 1
ATOM 5174 C C . ASP A 1 632 ? -10.244 -0.878 -32.828 1.00 85.25 632 ASP A C 1
ATOM 5176 O O . ASP A 1 632 ? -10.603 -1.867 -32.192 1.00 85.25 632 ASP A O 1
ATOM 5180 N N . TYR A 1 633 ? -9.504 0.079 -32.265 1.00 85.50 633 TYR A N 1
ATOM 5181 C CA . TYR A 1 633 ? -9.057 0.057 -30.864 1.00 85.50 633 TYR A CA 1
ATOM 5182 C C . TYR A 1 633 ? -10.016 0.839 -29.950 1.00 85.50 633 TYR A C 1
ATOM 5184 O O . TYR A 1 633 ? -9.633 1.836 -29.337 1.00 85.50 633 TYR A O 1
ATOM 5192 N N . ASP A 1 634 ? -11.280 0.422 -29.891 1.00 86.94 634 ASP A N 1
ATOM 5193 C CA . ASP A 1 634 ? -12.372 1.148 -29.224 1.00 86.94 634 ASP A CA 1
ATOM 5194 C C . ASP A 1 634 ? -13.026 0.384 -28.058 1.00 86.94 634 ASP A C 1
ATOM 5196 O O . ASP A 1 634 ? -13.957 0.890 -27.427 1.00 86.94 634 ASP A O 1
ATOM 5200 N N . LEU A 1 635 ? -12.549 -0.823 -27.739 1.00 90.25 635 LEU A N 1
ATOM 5201 C CA . LEU A 1 635 ? -13.126 -1.626 -26.665 1.00 90.25 635 LEU A CA 1
ATOM 5202 C C . LEU A 1 635 ? -12.812 -1.035 -25.279 1.00 90.25 635 LEU A C 1
ATOM 5204 O O . LEU A 1 635 ? -11.682 -0.632 -24.984 1.00 90.25 635 LEU A O 1
ATOM 5208 N N . ASN A 1 636 ? -13.826 -1.047 -24.413 1.00 90.88 636 ASN A N 1
ATOM 5209 C CA . ASN A 1 636 ? -13.691 -0.826 -22.973 1.00 90.88 636 ASN A CA 1
ATOM 5210 C C . ASN A 1 636 ? -13.518 -2.158 -22.220 1.00 90.88 636 ASN A C 1
ATOM 5212 O O . ASN A 1 636 ? -13.634 -3.233 -22.819 1.00 90.88 636 ASN A O 1
ATOM 5216 N N . LEU A 1 637 ? -13.239 -2.099 -20.913 1.00 90.88 637 LEU A N 1
ATOM 5217 C CA . LEU A 1 637 ? -12.967 -3.298 -20.113 1.00 90.88 637 LEU A CA 1
ATOM 5218 C C . LEU A 1 637 ? -14.174 -4.232 -20.025 1.00 90.88 637 LEU A C 1
ATOM 5220 O O . LEU A 1 637 ? -14.028 -5.433 -20.233 1.00 90.88 637 LEU A O 1
ATOM 5224 N N . VAL A 1 638 ? -15.373 -3.696 -19.791 1.00 91.00 638 VAL A N 1
ATOM 5225 C CA . VAL A 1 638 ? -16.595 -4.512 -19.661 1.00 91.00 638 VAL A CA 1
ATOM 5226 C C . VAL A 1 638 ? -16.870 -5.291 -20.945 1.00 91.00 638 VAL A C 1
ATOM 5228 O O . VAL A 1 638 ? -17.199 -6.477 -20.912 1.00 91.00 638 VAL A O 1
ATOM 5231 N N . ARG A 1 639 ? -16.682 -4.647 -22.098 1.00 89.69 639 ARG A N 1
ATOM 5232 C CA . ARG A 1 639 ? -16.854 -5.272 -23.408 1.00 89.69 639 ARG A CA 1
ATOM 5233 C C . ARG A 1 639 ? -15.733 -6.250 -23.735 1.00 89.69 639 ARG A C 1
ATOM 5235 O O . ARG A 1 639 ? -15.971 -7.254 -24.399 1.00 89.69 639 ARG A O 1
ATOM 5242 N N . ALA A 1 640 ? -14.514 -5.989 -23.275 1.00 91.00 640 ALA A N 1
ATOM 5243 C CA . ALA A 1 640 ? -13.424 -6.951 -23.387 1.00 91.00 640 ALA A CA 1
ATOM 5244 C C . ALA A 1 640 ? -13.707 -8.217 -22.556 1.00 91.00 640 ALA A C 1
ATOM 5246 O O . ALA A 1 640 ? -13.450 -9.322 -23.038 1.00 91.00 640 ALA A O 1
ATOM 5247 N N . VAL A 1 641 ? -14.306 -8.072 -21.367 1.00 91.62 641 VAL A N 1
ATOM 5248 C CA . VAL A 1 641 ? -14.755 -9.186 -20.513 1.00 91.62 641 VAL A CA 1
ATOM 5249 C C . VAL A 1 641 ? -15.910 -9.952 -21.156 1.00 91.62 641 VAL A C 1
ATOM 5251 O O . VAL A 1 641 ? -15.846 -11.174 -21.261 1.00 91.62 641 VAL A O 1
ATOM 5254 N N . SER A 1 642 ? -16.933 -9.266 -21.675 1.00 89.50 642 SER A N 1
ATOM 5255 C CA . SER A 1 642 ? -18.063 -9.924 -22.356 1.00 89.50 642 SER A CA 1
ATOM 5256 C C . SER A 1 642 ? -17.622 -10.704 -23.595 1.00 89.50 642 SER A C 1
ATOM 5258 O O . SER A 1 642 ? -18.103 -11.801 -23.888 1.00 89.50 642 SER A O 1
ATOM 5260 N N . LYS A 1 643 ? -16.622 -10.172 -24.301 1.00 87.81 643 LYS A N 1
ATOM 5261 C CA . LYS A 1 643 ? -15.966 -10.852 -25.410 1.00 87.81 643 LYS A CA 1
ATOM 5262 C C . LYS A 1 643 ? -14.936 -11.877 -24.967 1.00 87.81 643 LYS A C 1
ATOM 5264 O O . LYS A 1 643 ? -14.371 -12.496 -25.857 1.00 87.81 643 LYS A O 1
ATOM 5269 N N . GLY A 1 644 ? -14.685 -12.107 -23.680 1.00 87.81 644 GLY A N 1
ATOM 5270 C CA . GLY A 1 644 ? -13.699 -13.073 -23.179 1.00 87.81 644 GLY A CA 1
ATOM 5271 C C . GLY A 1 644 ? -12.273 -12.828 -23.683 1.00 87.81 644 GLY A C 1
ATOM 5272 O O . GLY A 1 644 ? -11.538 -13.787 -23.903 1.00 87.81 644 GLY A O 1
ATOM 5273 N N . ILE A 1 645 ? -11.933 -11.565 -23.963 1.00 90.44 645 ILE A N 1
ATOM 5274 C CA . ILE A 1 645 ? -10.573 -11.094 -24.275 1.00 90.44 645 ILE A CA 1
ATOM 5275 C C . ILE A 1 645 ? -9.820 -10.800 -22.974 1.00 90.44 645 ILE A C 1
ATOM 5277 O O . ILE A 1 645 ? -8.600 -10.907 -22.937 1.00 90.44 645 ILE A O 1
ATOM 5281 N N . VAL A 1 646 ? -10.546 -10.432 -21.917 1.00 92.81 646 VAL A N 1
ATOM 5282 C CA . VAL A 1 646 ? -10.021 -10.191 -20.572 1.00 92.81 646 VAL A CA 1
ATOM 5283 C C . VAL A 1 646 ? -10.724 -11.132 -19.603 1.00 92.81 646 VAL A C 1
ATOM 5285 O O . VAL A 1 646 ? -11.950 -11.245 -19.635 1.00 92.81 646 VAL A O 1
ATOM 5288 N N . ASP A 1 647 ? -9.945 -11.792 -18.753 1.00 91.50 647 ASP A N 1
ATOM 5289 C CA . ASP A 1 647 ? -10.453 -12.533 -17.600 1.00 91.50 647 ASP A CA 1
ATOM 5290 C C . ASP A 1 647 ? -10.502 -11.584 -16.386 1.00 91.50 647 ASP A C 1
ATOM 5292 O O . ASP A 1 647 ? -9.441 -11.134 -15.943 1.00 91.50 647 ASP A O 1
ATOM 5296 N N . PRO A 1 648 ? -11.695 -11.251 -15.851 1.00 91.38 648 PRO A N 1
ATOM 5297 C CA . PRO A 1 648 ? -11.833 -10.307 -14.743 1.00 91.38 648 PRO A CA 1
ATOM 5298 C C . PRO A 1 648 ? -11.372 -10.870 -13.392 1.00 91.38 648 PRO A C 1
ATOM 5300 O O . PRO A 1 648 ? -11.112 -10.091 -12.484 1.00 91.38 648 PRO A O 1
ATOM 5303 N N . THR A 1 649 ? -11.252 -12.195 -13.242 1.00 88.88 649 THR A N 1
ATOM 5304 C CA . THR A 1 649 ? -10.813 -12.828 -11.983 1.00 88.88 649 THR A CA 1
ATOM 5305 C C . THR A 1 649 ? -9.296 -12.881 -11.868 1.00 88.88 649 THR A C 1
ATOM 5307 O O . THR A 1 649 ? -8.736 -12.740 -10.787 1.00 88.88 649 THR A O 1
ATOM 5310 N N . LYS A 1 650 ? -8.617 -13.081 -13.000 1.00 87.56 650 LYS A N 1
ATOM 5311 C CA . LYS A 1 650 ? -7.153 -13.165 -13.067 1.00 87.56 650 LYS A CA 1
ATOM 5312 C C . LYS A 1 650 ? -6.495 -11.860 -13.494 1.00 87.56 650 LYS A C 1
ATOM 5314 O O . LYS A 1 650 ? -5.280 -11.745 -13.375 1.00 87.56 650 LYS A O 1
ATOM 5319 N N . ALA A 1 651 ? -7.276 -10.918 -14.025 1.00 90.69 651 ALA A N 1
ATOM 5320 C CA . ALA A 1 651 ? -6.791 -9.668 -14.598 1.00 90.69 651 ALA A CA 1
ATOM 5321 C C . ALA A 1 651 ? -5.685 -9.909 -15.643 1.00 90.69 651 ALA A C 1
ATOM 5323 O O . ALA A 1 651 ? -4.591 -9.350 -15.589 1.00 90.69 651 ALA A O 1
ATOM 5324 N N . VAL A 1 652 ? -5.969 -10.797 -16.599 1.00 92.19 652 VAL A N 1
ATOM 5325 C CA . VAL A 1 652 ? -5.072 -11.127 -17.717 1.00 92.19 652 VAL A CA 1
ATOM 5326 C C . VAL A 1 652 ? -5.818 -11.046 -19.038 1.00 92.19 652 VAL A C 1
ATOM 5328 O O . VAL A 1 652 ? -7.037 -11.231 -19.105 1.00 92.19 652 VAL A O 1
ATOM 5331 N N . PHE A 1 653 ? -5.075 -10.802 -20.115 1.00 92.56 653 PHE A N 1
ATOM 5332 C CA . PHE A 1 653 ? -5.609 -10.987 -21.456 1.00 92.56 653 PHE A CA 1
ATOM 5333 C C . PHE A 1 653 ? -5.679 -12.478 -21.765 1.00 92.56 653 PHE A C 1
ATOM 5335 O O . PHE A 1 653 ? -4.736 -13.225 -21.517 1.00 92.56 653 PHE A O 1
ATOM 5342 N N . PHE A 1 654 ? -6.787 -12.915 -22.345 1.00 89.19 654 PHE A N 1
ATOM 5343 C CA . PHE A 1 654 ? -7.015 -14.299 -22.708 1.00 89.19 654 PHE A CA 1
ATOM 5344 C C . PHE A 1 654 ? -7.159 -14.434 -24.219 1.00 89.19 654 PHE A C 1
ATOM 5346 O O . PHE A 1 654 ? -8.038 -13.842 -24.852 1.00 89.19 654 PHE A O 1
ATOM 5353 N N . ASN A 1 655 ? -6.304 -15.257 -24.819 1.00 82.19 655 ASN A N 1
ATOM 5354 C CA . ASN A 1 655 ? -6.443 -15.601 -26.223 1.00 82.19 655 ASN A CA 1
ATOM 5355 C C . ASN A 1 655 ? -7.343 -16.832 -26.374 1.00 82.19 655 ASN A C 1
ATOM 5357 O O . ASN A 1 655 ? -6.926 -17.959 -26.108 1.00 82.19 655 ASN A O 1
ATOM 5361 N N . LYS A 1 656 ? -8.563 -16.631 -26.881 1.00 73.00 656 LYS A N 1
ATOM 5362 C CA . LYS A 1 656 ? -9.529 -17.719 -27.114 1.00 73.00 656 LYS A CA 1
ATOM 5363 C C . LYS A 1 656 ? -9.006 -18.845 -28.007 1.00 73.00 656 LYS A C 1
ATOM 5365 O O . LYS A 1 656 ? -9.424 -19.987 -27.832 1.00 73.00 656 LYS A O 1
ATOM 5370 N N . ASN A 1 657 ? -8.116 -18.537 -28.951 1.00 74.88 657 ASN A N 1
ATOM 5371 C CA . ASN A 1 657 ? -7.625 -19.511 -29.926 1.00 74.88 657 ASN A CA 1
ATOM 5372 C C . ASN A 1 657 ? -6.546 -20.420 -29.331 1.00 74.88 657 ASN A C 1
ATOM 5374 O O . ASN A 1 657 ? -6.532 -21.617 -29.602 1.00 74.88 657 ASN A O 1
ATOM 5378 N N . THR A 1 658 ? -5.646 -19.863 -28.518 1.00 77.06 658 THR A N 1
ATOM 5379 C CA . THR A 1 658 ? -4.513 -20.601 -27.935 1.00 77.06 658 THR A CA 1
ATOM 5380 C C . THR A 1 658 ? -4.751 -21.025 -26.488 1.00 77.06 658 THR A C 1
ATOM 5382 O O . THR A 1 658 ? -3.953 -21.783 -25.946 1.00 77.06 658 THR A O 1
ATOM 5385 N N . LYS A 1 659 ? -5.836 -20.544 -25.861 1.00 80.75 659 LYS A N 1
ATOM 5386 C CA . LYS A 1 659 ? -6.102 -20.633 -24.415 1.00 80.75 659 LYS A CA 1
ATOM 5387 C C . LYS A 1 659 ? -4.931 -20.138 -23.559 1.00 80.75 659 LYS A C 1
ATOM 5389 O O . LYS A 1 659 ? -4.736 -20.603 -22.440 1.00 80.75 659 LYS A O 1
ATOM 5394 N N . HIS A 1 660 ? -4.133 -19.231 -24.114 1.00 87.00 660 HIS A N 1
ATOM 5395 C CA . HIS A 1 660 ? -2.957 -18.686 -23.461 1.00 87.00 660 HIS A CA 1
ATOM 5396 C C . HIS A 1 660 ? -3.319 -17.384 -22.747 1.00 87.00 660 HIS A C 1
ATOM 5398 O O . HIS A 1 660 ? -3.962 -16.507 -23.336 1.00 87.00 660 HIS A O 1
ATOM 5404 N N . GLU A 1 661 ? -2.912 -17.293 -21.485 1.00 92.31 661 GLU A N 1
ATOM 5405 C CA . GLU A 1 661 ? -2.978 -16.083 -20.670 1.00 92.31 661 GLU A CA 1
ATOM 5406 C C . GLU A 1 661 ? -1.792 -15.185 -21.024 1.00 92.31 661 GLU A C 1
ATOM 5408 O O . GLU A 1 661 ? -0.678 -15.676 -21.192 1.00 92.31 661 GLU A O 1
ATOM 5413 N N . MET A 1 662 ? -2.041 -13.887 -21.169 1.00 92.62 662 MET A N 1
ATOM 5414 C CA . MET A 1 662 ? -1.048 -12.900 -21.580 1.00 92.62 662 MET A CA 1
ATOM 5415 C C . MET A 1 662 ? -1.089 -11.692 -20.649 1.00 92.62 662 MET A C 1
ATOM 5417 O O . MET A 1 662 ? -2.160 -11.188 -20.289 1.00 92.62 662 MET A O 1
ATOM 5421 N N . SER A 1 663 ? 0.090 -11.183 -20.313 1.00 93.06 663 SER A N 1
ATOM 5422 C CA . SER A 1 663 ? 0.235 -9.878 -19.672 1.00 93.06 663 SER A CA 1
ATOM 5423 C C . SER A 1 663 ? -0.200 -8.745 -20.620 1.00 93.06 663 SER A C 1
ATOM 5425 O O . SER A 1 663 ? -0.221 -8.926 -21.842 1.00 93.06 663 SER A O 1
ATOM 5427 N N . PRO A 1 664 ? -0.501 -7.537 -20.106 1.00 94.25 664 PRO A N 1
ATOM 5428 C CA . PRO A 1 664 ? -0.766 -6.371 -20.952 1.00 94.25 664 PRO A CA 1
ATOM 5429 C C . PRO A 1 664 ? 0.363 -6.084 -21.949 1.00 94.25 664 PRO A C 1
ATOM 5431 O O . PRO A 1 664 ? 0.108 -5.647 -23.073 1.00 94.25 664 PRO A O 1
ATOM 5434 N N . ARG A 1 665 ? 1.612 -6.383 -21.567 1.00 93.81 665 ARG A N 1
ATOM 5435 C CA . ARG A 1 665 ? 2.772 -6.242 -22.443 1.00 93.81 665 ARG A CA 1
ATOM 5436 C C . ARG A 1 665 ? 2.762 -7.252 -23.591 1.00 93.81 665 ARG A C 1
ATOM 5438 O O . ARG A 1 665 ? 2.917 -6.868 -24.746 1.00 93.81 665 ARG A O 1
ATOM 5445 N N . GLU A 1 666 ? 2.532 -8.523 -23.294 1.00 93.25 666 GLU A N 1
ATOM 5446 C CA . GLU A 1 666 ? 2.443 -9.570 -24.318 1.00 93.25 666 GLU A CA 1
ATOM 5447 C C . GLU A 1 666 ? 1.239 -9.354 -25.242 1.00 93.25 666 GLU A C 1
ATOM 5449 O O . GLU A 1 666 ? 1.338 -9.559 -26.450 1.00 93.25 666 GLU A O 1
ATOM 5454 N N . ALA A 1 667 ? 0.117 -8.866 -24.705 1.00 92.94 667 ALA A N 1
ATOM 5455 C CA . ALA A 1 667 ? -1.053 -8.494 -25.494 1.00 92.94 667 ALA A CA 1
ATOM 5456 C C . ALA A 1 667 ? -0.752 -7.342 -26.471 1.00 92.94 667 ALA A C 1
ATOM 5458 O O . ALA A 1 667 ? -1.251 -7.343 -27.601 1.00 92.94 667 ALA A O 1
ATOM 5459 N N . TYR A 1 668 ? 0.081 -6.378 -26.063 1.00 94.06 668 TYR A N 1
ATOM 5460 C CA . TYR A 1 668 ? 0.583 -5.323 -26.943 1.00 94.06 668 TYR A CA 1
ATOM 5461 C C . TYR A 1 668 ? 1.482 -5.890 -28.042 1.00 94.06 668 TYR A C 1
ATOM 5463 O O . TYR A 1 668 ? 1.246 -5.621 -29.221 1.00 94.06 668 TYR A O 1
ATOM 5471 N N . ASP A 1 669 ? 2.457 -6.729 -27.687 1.00 92.25 669 ASP A N 1
ATOM 5472 C CA . ASP A 1 669 ? 3.354 -7.357 -28.663 1.00 92.25 669 ASP A CA 1
ATOM 5473 C C . ASP A 1 669 ? 2.585 -8.284 -29.639 1.00 92.25 669 ASP A C 1
ATOM 5475 O O . ASP A 1 669 ? 2.977 -8.433 -30.797 1.00 92.25 669 ASP A O 1
ATOM 5479 N N . ALA A 1 670 ? 1.439 -8.835 -29.215 1.00 90.19 670 ALA A N 1
ATOM 5480 C CA . ALA A 1 670 ? 0.511 -9.611 -30.043 1.00 90.19 670 ALA A CA 1
ATOM 5481 C C . ALA A 1 670 ? -0.456 -8.762 -30.901 1.00 90.19 670 ALA A C 1
ATOM 5483 O O . ALA A 1 670 ? -1.221 -9.318 -31.695 1.00 90.19 670 ALA A O 1
ATOM 5484 N N . GLY A 1 671 ? -0.461 -7.432 -30.761 1.00 89.44 671 GLY A N 1
ATOM 5485 C CA . GLY A 1 671 ? -1.330 -6.543 -31.542 1.00 89.44 671 GLY A CA 1
ATOM 5486 C C . GLY A 1 671 ? -2.797 -6.515 -31.099 1.00 89.44 671 GLY A C 1
ATOM 5487 O O . GLY A 1 671 ? -3.668 -6.164 -31.900 1.00 89.44 671 GLY A O 1
ATOM 5488 N N . LEU A 1 672 ? -3.094 -6.923 -29.860 1.00 90.00 672 LEU A N 1
ATOM 5489 C CA . LEU A 1 672 ? -4.450 -6.942 -29.291 1.00 90.00 672 LEU A CA 1
ATOM 5490 C C . LEU A 1 672 ? -4.831 -5.631 -28.601 1.00 90.00 672 LEU A C 1
ATOM 5492 O O . LEU A 1 672 ? -6.010 -5.370 -28.378 1.00 90.00 672 LEU A O 1
ATOM 5496 N N . VAL A 1 673 ? -3.847 -4.806 -28.262 1.00 93.44 673 VAL A N 1
ATOM 5497 C CA . VAL A 1 673 ? -4.026 -3.523 -27.581 1.00 93.44 673 VAL A CA 1
ATOM 5498 C C . VAL A 1 673 ? -2.981 -2.528 -28.101 1.00 93.44 673 VAL A C 1
ATOM 5500 O O . VAL A 1 673 ? -1.907 -2.927 -28.562 1.00 93.44 673 VAL A O 1
ATOM 5503 N N . THR A 1 674 ? -3.297 -1.235 -28.085 1.00 94.44 674 THR A N 1
ATOM 5504 C CA . THR A 1 674 ? -2.320 -0.164 -28.358 1.00 94.44 674 THR A CA 1
ATOM 5505 C C . THR A 1 674 ? -1.318 -0.030 -27.211 1.00 94.44 674 THR A C 1
ATOM 5507 O O . THR A 1 674 ? -1.576 -0.505 -26.108 1.00 94.44 674 THR A O 1
ATOM 5510 N N . LEU A 1 675 ? -0.184 0.645 -27.421 1.00 93.81 675 LEU A N 1
ATOM 5511 C CA . LEU A 1 675 ? 0.798 0.881 -26.352 1.00 93.81 675 LEU A CA 1
ATOM 5512 C C . LEU A 1 675 ? 0.171 1.672 -25.199 1.00 93.81 675 LEU A C 1
ATOM 5514 O O . LEU A 1 675 ? 0.298 1.304 -24.032 1.00 93.81 675 LEU A O 1
ATOM 5518 N N . ARG A 1 676 ? -0.568 2.736 -25.537 1.00 92.31 676 ARG A N 1
ATOM 5519 C CA . ARG A 1 676 ? -1.279 3.562 -24.555 1.00 92.31 676 ARG A CA 1
ATOM 5520 C C . ARG A 1 676 ? -2.310 2.746 -23.779 1.00 92.31 676 ARG A C 1
ATOM 5522 O O . ARG A 1 676 ? -2.420 2.888 -22.565 1.00 92.31 676 ARG A O 1
ATOM 5529 N N . GLY A 1 677 ? -3.035 1.885 -24.488 1.00 92.25 677 GLY A N 1
ATOM 5530 C CA . GLY A 1 677 ? -3.999 0.977 -23.890 1.00 92.25 677 GLY A CA 1
ATOM 5531 C C . GLY A 1 677 ? -3.354 -0.047 -22.967 1.00 92.25 677 GLY A C 1
ATOM 5532 O O . GLY A 1 677 ? -3.832 -0.258 -21.860 1.00 92.25 677 GLY A O 1
ATOM 5533 N N . ALA A 1 678 ? -2.222 -0.625 -23.369 1.00 94.31 678 ALA A N 1
ATOM 5534 C CA . ALA A 1 678 ? -1.483 -1.591 -22.565 1.00 94.31 678 ALA A CA 1
ATOM 5535 C C . ALA A 1 678 ? -1.002 -0.987 -21.243 1.00 94.31 678 ALA A C 1
ATOM 5537 O O . ALA A 1 678 ? -1.136 -1.628 -20.206 1.00 94.31 678 ALA A O 1
ATOM 5538 N N . ILE A 1 679 ? -0.509 0.256 -21.271 1.00 94.31 679 ILE A N 1
ATOM 5539 C CA . ILE A 1 679 ? -0.093 0.991 -20.069 1.00 94.31 679 ILE A CA 1
ATOM 5540 C C . ILE A 1 679 ? -1.289 1.237 -19.137 1.00 94.31 679 ILE A C 1
ATOM 5542 O O . ILE A 1 679 ? -1.200 0.983 -17.937 1.00 94.31 679 ILE A O 1
ATOM 5546 N N . GLN A 1 680 ? -2.423 1.687 -19.684 1.00 92.50 680 GLN A N 1
ATOM 5547 C CA . GLN A 1 680 ? -3.640 1.931 -18.901 1.00 92.50 680 GLN A CA 1
ATOM 5548 C C . GLN A 1 680 ? -4.201 0.642 -18.294 1.00 92.50 680 GLN A C 1
ATOM 5550 O O . GLN A 1 680 ? -4.545 0.613 -17.118 1.00 92.50 680 GLN A O 1
ATOM 5555 N N . VAL A 1 681 ? -4.262 -0.438 -19.074 1.00 93.56 681 VAL A N 1
ATOM 5556 C CA . VAL A 1 681 ? -4.751 -1.734 -18.595 1.00 93.56 681 VAL A CA 1
ATOM 5557 C C . VAL A 1 681 ? -3.791 -2.340 -17.572 1.00 93.56 681 VAL A C 1
ATOM 5559 O O . VAL A 1 681 ? -4.252 -2.896 -16.583 1.00 93.56 681 VAL A O 1
ATOM 5562 N N . ALA A 1 682 ? -2.475 -2.181 -17.743 1.00 93.44 682 ALA A N 1
ATOM 5563 C CA . ALA A 1 682 ? -1.499 -2.603 -16.740 1.00 93.44 682 ALA A CA 1
ATOM 5564 C C . ALA A 1 682 ? -1.723 -1.911 -15.390 1.00 93.44 682 ALA A C 1
ATOM 5566 O O . ALA A 1 682 ? -1.687 -2.583 -14.365 1.00 93.44 682 ALA A O 1
ATOM 5567 N N . ALA A 1 683 ? -2.027 -0.610 -15.393 1.00 91.94 683 ALA A N 1
ATOM 5568 C CA . ALA A 1 683 ? -2.385 0.114 -14.175 1.00 91.94 683 ALA A CA 1
ATOM 5569 C C . ALA A 1 683 ? -3.728 -0.350 -13.580 1.00 91.94 683 ALA A C 1
ATOM 5571 O O . ALA A 1 683 ? -3.855 -0.487 -12.369 1.00 91.94 683 ALA A O 1
ATOM 5572 N N . LEU A 1 684 ? -4.728 -0.635 -14.421 1.00 92.12 684 LEU A N 1
ATOM 5573 C CA . LEU A 1 684 ? -6.042 -1.128 -13.983 1.00 92.12 684 LEU A CA 1
ATOM 5574 C C . LEU A 1 684 ? -6.002 -2.571 -13.454 1.00 92.12 684 LEU A C 1
ATOM 5576 O O . LEU A 1 684 ? -6.918 -2.982 -12.748 1.00 92.12 684 LEU A O 1
ATOM 5580 N N . PHE A 1 685 ? -4.979 -3.355 -13.794 1.00 92.31 685 PHE A N 1
ATOM 5581 C CA . PHE A 1 685 ? -4.787 -4.727 -13.305 1.00 92.31 685 PHE A CA 1
ATOM 5582 C C . PHE A 1 685 ? -3.895 -4.811 -12.052 1.00 92.31 685 PHE A C 1
ATOM 5584 O O . PHE A 1 685 ? -3.689 -5.905 -11.531 1.00 92.31 685 PHE A O 1
ATOM 5591 N N . ASP A 1 686 ? -3.366 -3.681 -11.577 1.00 88.56 686 ASP A N 1
ATOM 5592 C CA . ASP A 1 686 ? -2.529 -3.582 -10.375 1.00 88.56 686 ASP A CA 1
ATOM 5593 C C . ASP A 1 686 ? -2.871 -2.290 -9.613 1.00 88.56 686 ASP A C 1
ATOM 5595 O O . ASP A 1 686 ? -2.081 -1.348 -9.542 1.00 88.56 686 ASP A O 1
ATOM 5599 N N . VAL A 1 687 ? -4.104 -2.222 -9.102 1.00 87.19 687 VAL A N 1
ATOM 5600 C CA . VAL A 1 687 ? -4.614 -1.078 -8.335 1.00 87.19 687 VAL A CA 1
ATOM 5601 C C . VAL A 1 687 ? -4.186 -1.153 -6.868 1.00 87.19 687 VAL A C 1
ATOM 5603 O O . VAL A 1 687 ? -3.974 -2.234 -6.316 1.00 87.19 687 VAL A O 1
ATOM 5606 N N . SER A 1 688 ? -4.080 0.012 -6.219 1.00 78.06 688 SER A N 1
ATOM 5607 C CA . SER A 1 688 ? -3.730 0.090 -4.795 1.00 78.06 688 SER A CA 1
ATOM 5608 C C . SER A 1 688 ? -4.772 -0.629 -3.922 1.00 78.06 688 SER A C 1
ATOM 5610 O O . SER A 1 688 ? -5.969 -0.400 -4.122 1.00 78.06 688 SER A O 1
ATOM 5612 N N . PRO A 1 689 ? -4.360 -1.417 -2.909 1.00 75.50 689 PRO A N 1
ATOM 5613 C CA . PRO A 1 689 ? -5.276 -2.034 -1.948 1.00 75.50 689 PRO A CA 1
ATOM 5614 C C . PRO A 1 689 ? -6.216 -1.035 -1.259 1.00 75.50 689 PRO A C 1
ATOM 5616 O O . PRO A 1 689 ? -7.366 -1.370 -0.980 1.00 75.50 689 PRO A O 1
ATOM 5619 N N . SER A 1 690 ? -5.781 0.212 -1.053 1.00 71.56 690 SER A N 1
ATOM 5620 C CA . SER A 1 690 ? -6.594 1.257 -0.419 1.00 71.56 690 SER A CA 1
ATOM 5621 C C . SER A 1 690 ? -7.861 1.602 -1.229 1.00 71.56 690 SER A C 1
ATOM 5623 O O . SER A 1 690 ? -8.854 2.035 -0.651 1.00 71.56 690 SER A O 1
ATOM 5625 N N . LEU A 1 691 ? -7.869 1.368 -2.553 1.00 72.31 691 LEU A N 1
ATOM 5626 C CA . LEU A 1 691 ? -9.042 1.573 -3.423 1.00 72.31 691 LEU A CA 1
ATOM 5627 C C . LEU A 1 691 ? -10.126 0.512 -3.262 1.00 72.31 691 LEU A C 1
ATOM 5629 O O . LEU A 1 691 ? -11.266 0.736 -3.651 1.00 72.31 691 LEU A O 1
ATOM 5633 N N . ILE A 1 692 ? -9.786 -0.650 -2.718 1.00 71.31 692 ILE A N 1
ATOM 5634 C CA . ILE A 1 692 ? -10.743 -1.745 -2.531 1.00 71.31 692 ILE A CA 1
ATOM 5635 C C . ILE A 1 692 ? -11.678 -1.434 -1.352 1.00 71.31 692 ILE A C 1
ATOM 5637 O O . ILE A 1 692 ? -12.777 -1.981 -1.295 1.00 71.31 692 ILE A O 1
ATOM 5641 N N . ALA A 1 693 ? -11.271 -0.471 -0.510 1.00 57.06 693 ALA A N 1
ATOM 5642 C CA . ALA A 1 693 ? -11.907 0.013 0.708 1.00 57.06 693 ALA A CA 1
ATOM 5643 C C . ALA A 1 693 ? -12.175 -1.086 1.754 1.00 57.06 693 ALA A C 1
ATOM 5645 O O . ALA A 1 693 ? -12.371 -2.264 1.446 1.00 57.06 693 ALA A O 1
ATOM 5646 N N . PRO A 1 694 ? -12.105 -0.723 3.043 1.00 42.91 694 PRO A N 1
ATOM 5647 C CA . PRO A 1 694 ? -11.695 -1.643 4.072 1.00 42.91 694 PRO A CA 1
ATOM 5648 C C . PRO A 1 694 ? -12.921 -2.395 4.565 1.00 42.91 694 PRO A C 1
ATOM 5650 O O . PRO A 1 694 ? -13.772 -1.841 5.256 1.00 42.91 694 PRO A O 1
ATOM 5653 N N . VAL A 1 695 ? -12.953 -3.707 4.364 1.00 38.25 695 VAL A N 1
ATOM 5654 C CA . VAL A 1 695 ? -13.449 -4.520 5.470 1.00 38.25 695 VAL A CA 1
ATOM 5655 C C . VAL A 1 695 ? -12.330 -4.458 6.506 1.00 38.25 695 VAL A C 1
ATOM 5657 O O . VAL A 1 695 ? -11.541 -5.391 6.618 1.00 38.25 695 VAL A O 1
ATOM 5660 N N . LYS A 1 696 ? -12.232 -3.349 7.267 1.00 40.34 696 LYS A N 1
ATOM 5661 C CA . LYS A 1 696 ? -11.756 -3.475 8.644 1.00 40.34 696 LYS A CA 1
ATOM 5662 C C . LYS A 1 696 ? -12.750 -4.473 9.197 1.00 40.34 696 LYS A C 1
ATOM 5664 O O . LYS A 1 696 ? -13.893 -4.107 9.477 1.00 40.34 696 LYS A O 1
ATOM 5669 N N . LYS A 1 697 ? -12.379 -5.760 9.204 1.00 37.62 697 LYS A N 1
ATOM 5670 C CA . LYS A 1 697 ? -13.084 -6.747 10.003 1.00 37.62 697 LYS A CA 1
ATOM 5671 C C . LYS A 1 697 ? -13.137 -6.056 11.343 1.00 37.62 697 LYS A C 1
ATOM 5673 O O . LYS A 1 697 ? -12.097 -5.703 11.894 1.00 37.62 697 LYS A O 1
ATOM 5678 N N . VAL A 1 698 ? -14.339 -5.677 11.753 1.00 34.38 698 VAL A N 1
ATOM 5679 C CA . VAL A 1 698 ? -14.550 -5.154 13.084 1.00 34.38 698 VAL A CA 1
ATOM 5680 C C . VAL A 1 698 ? -14.060 -6.289 13.957 1.00 34.38 698 VAL A C 1
ATOM 5682 O O . VAL A 1 698 ? -14.760 -7.288 14.104 1.00 34.38 698 VAL A O 1
ATOM 5685 N N . GLU A 1 699 ? -12.816 -6.189 14.428 1.00 33.81 699 GLU A N 1
ATOM 5686 C CA . GLU A 1 699 ? -12.326 -7.027 15.496 1.00 33.81 699 GLU A CA 1
ATOM 5687 C C . GLU A 1 699 ? -13.322 -6.764 16.611 1.00 33.81 699 GLU A C 1
ATOM 5689 O O . GLU A 1 699 ? -13.362 -5.691 17.227 1.00 33.81 699 GLU A O 1
ATOM 5694 N N . GLN A 1 700 ? -14.231 -7.718 16.784 1.00 32.75 700 GLN A N 1
ATOM 5695 C CA . GLN A 1 700 ? -14.967 -7.850 18.012 1.00 32.75 700 GLN A CA 1
ATOM 5696 C C . GLN A 1 700 ? -13.868 -8.098 19.030 1.00 32.75 700 GLN A C 1
ATOM 5698 O O . GLN A 1 700 ? -13.323 -9.201 19.092 1.00 32.75 700 GLN A O 1
ATOM 5703 N N . LYS A 1 701 ? -13.439 -7.029 19.715 1.00 33.53 701 LYS A N 1
ATOM 5704 C CA . LYS A 1 701 ? -12.442 -7.115 20.776 1.00 33.53 701 LYS A CA 1
ATOM 5705 C C . LYS A 1 701 ? -12.833 -8.320 21.620 1.00 33.53 701 LYS A C 1
ATOM 5707 O O . LYS A 1 701 ? -13.958 -8.370 22.123 1.00 33.53 701 LYS A O 1
ATOM 5712 N N . LYS A 1 702 ? -11.939 -9.307 21.736 1.00 33.12 702 LYS A N 1
ATOM 5713 C CA . LYS A 1 702 ? -12.110 -10.350 22.745 1.00 33.12 702 LYS A CA 1
ATOM 5714 C C . LYS A 1 702 ? -12.292 -9.615 24.065 1.00 33.12 702 LYS A C 1
ATOM 5716 O O . LYS A 1 702 ? -11.405 -8.868 24.477 1.00 33.12 702 LYS A O 1
ATOM 5721 N N . ARG A 1 703 ? -13.476 -9.772 24.658 1.00 33.31 703 ARG A N 1
ATOM 5722 C CA . ARG A 1 703 ? -13.814 -9.203 25.959 1.00 33.31 703 ARG A CA 1
ATOM 5723 C C . ARG A 1 703 ? -12.688 -9.522 26.934 1.00 33.31 703 ARG A C 1
ATOM 5725 O O . ARG A 1 703 ? -12.279 -10.678 27.052 1.00 33.31 703 ARG A O 1
ATOM 5732 N N . VAL A 1 704 ? -12.205 -8.503 27.632 1.00 30.20 704 VAL A N 1
ATOM 5733 C CA . VAL A 1 704 ? -11.330 -8.700 28.783 1.00 30.20 704 VAL A CA 1
ATOM 5734 C C . VAL A 1 704 ? -12.196 -9.324 29.874 1.00 30.20 704 VAL A C 1
ATOM 5736 O O . VAL A 1 704 ? -12.962 -8.637 30.545 1.00 30.20 704 VAL A O 1
ATOM 5739 N N . SER A 1 705 ? -12.136 -10.649 30.015 1.00 30.50 705 SER A N 1
ATOM 5740 C CA . SER A 1 705 ? -12.683 -11.314 31.198 1.00 30.50 705 SER A CA 1
ATOM 5741 C C . SER A 1 705 ? -11.916 -10.838 32.423 1.00 30.50 705 SER A C 1
ATOM 5743 O O . SER A 1 705 ? -10.702 -10.621 32.377 1.00 30.50 705 SER A O 1
ATOM 5745 N N . ARG A 1 706 ? -12.633 -10.702 33.541 1.00 27.06 706 ARG A N 1
ATOM 5746 C CA . ARG A 1 706 ? -12.040 -10.372 34.839 1.00 27.06 706 ARG A CA 1
ATOM 5747 C C . ARG A 1 706 ? -10.849 -11.303 35.125 1.00 27.06 706 ARG A C 1
ATOM 5749 O O . ARG A 1 706 ? -10.943 -12.497 34.815 1.00 27.06 706 ARG A O 1
ATOM 5756 N N . PRO A 1 707 ? -9.769 -10.809 35.759 1.00 24.47 707 PRO A N 1
ATOM 5757 C CA . PRO A 1 707 ? -8.680 -11.664 36.221 1.00 24.47 707 PRO A CA 1
ATOM 5758 C C . PRO A 1 707 ? -9.241 -12.829 37.053 1.00 24.47 707 PRO A C 1
ATOM 5760 O O . PRO A 1 707 ? -9.815 -12.606 38.117 1.00 24.47 707 PRO A O 1
ATOM 5763 N N . GLY A 1 708 ? -9.131 -14.059 36.536 1.00 35.91 708 GLY A N 1
ATOM 5764 C CA . GLY A 1 708 ? -9.619 -15.280 37.194 1.00 35.91 708 GLY A CA 1
ATOM 5765 C C . GLY A 1 708 ? -10.648 -16.115 36.420 1.00 35.91 708 GLY A C 1
ATOM 5766 O O . GLY A 1 708 ? -10.922 -17.236 36.837 1.00 35.91 708 GLY A O 1
ATOM 5767 N N . GLN A 1 709 ? -11.191 -15.644 35.291 1.00 34.03 709 GLN A N 1
ATOM 5768 C CA . GLN A 1 709 ? -11.986 -16.500 34.398 1.00 34.03 709 GLN A CA 1
ATOM 5769 C C . GLN A 1 709 ? -11.073 -17.200 33.385 1.00 34.03 709 GLN A C 1
ATOM 5771 O O . GLN A 1 709 ? -10.521 -16.568 32.485 1.00 34.03 709 GLN A O 1
ATOM 5776 N N . THR A 1 710 ? -10.898 -18.513 33.529 1.00 33.50 710 THR A N 1
ATOM 5777 C CA . THR A 1 710 ? -10.195 -19.332 32.541 1.00 33.50 710 THR A CA 1
ATOM 5778 C C . THR A 1 710 ? -11.061 -19.473 31.291 1.00 33.50 710 THR A C 1
ATOM 5780 O O . THR A 1 710 ? -12.131 -20.080 31.320 1.00 33.50 710 THR A O 1
ATOM 5783 N N . GLY A 1 711 ? -10.603 -18.902 30.177 1.00 37.00 711 GLY A N 1
ATOM 5784 C CA . GLY A 1 711 ? -11.181 -19.176 28.867 1.00 37.00 711 GLY A CA 1
ATOM 5785 C C . GLY A 1 711 ? -11.001 -20.655 28.527 1.00 37.00 711 GLY A C 1
ATOM 5786 O O . GLY A 1 711 ? -9.874 -21.134 28.431 1.00 37.00 711 GLY A O 1
ATOM 5787 N N . PHE A 1 712 ? -12.103 -21.386 28.378 1.00 33.84 712 PHE A N 1
ATOM 5788 C CA . PHE A 1 712 ? -12.090 -22.729 27.802 1.00 33.84 712 PHE A CA 1
ATOM 5789 C C . PHE A 1 712 ? -11.949 -22.607 26.277 1.00 33.84 712 PHE A C 1
ATOM 5791 O O . PHE A 1 712 ? -12.787 -21.986 25.625 1.00 33.84 712 PHE A O 1
ATOM 5798 N N . GLU A 1 713 ? -10.894 -23.186 25.700 1.00 36.16 713 GLU A N 1
ATOM 5799 C CA . GLU A 1 713 ? -10.750 -23.341 24.247 1.00 36.16 713 GLU A CA 1
ATOM 5800 C C . GLU A 1 713 ? -11.545 -24.565 23.762 1.00 36.16 713 GLU A C 1
ATOM 5802 O O . GLU A 1 713 ? -11.486 -25.640 24.364 1.00 36.16 713 GLU A O 1
ATOM 5807 N N . LEU A 1 714 ? -12.308 -24.407 22.675 1.00 37.91 714 LEU A N 1
ATOM 5808 C CA . LEU A 1 714 ? -13.128 -25.478 22.103 1.00 37.91 714 LEU A CA 1
ATOM 5809 C C . LEU A 1 714 ? -12.263 -26.559 21.435 1.00 37.91 714 LEU A C 1
ATOM 5811 O O . LEU A 1 714 ? -11.361 -26.263 20.652 1.00 37.91 714 LEU A O 1
ATOM 5815 N N . ALA A 1 715 ? -12.605 -27.826 21.682 1.00 38.62 715 ALA A N 1
ATOM 5816 C CA . ALA A 1 715 ? -12.039 -28.974 20.978 1.00 38.62 715 ALA A CA 1
ATOM 5817 C C . ALA A 1 715 ? -12.528 -29.038 19.516 1.00 38.62 715 ALA A C 1
ATOM 5819 O O . ALA A 1 715 ? -13.663 -28.681 19.203 1.00 38.62 715 ALA A O 1
ATOM 5820 N N . THR A 1 716 ? -11.682 -29.555 18.623 1.00 38.06 716 THR A N 1
ATOM 5821 C CA . THR A 1 716 ? -11.810 -29.511 17.151 1.00 38.06 716 THR A CA 1
ATOM 5822 C C . THR A 1 716 ? -13.001 -30.259 16.528 1.00 38.06 716 THR A C 1
ATOM 5824 O O . THR A 1 716 ? -13.134 -30.239 15.309 1.00 38.06 716 THR A O 1
ATOM 5827 N N . ASP A 1 717 ? -13.867 -30.893 17.323 1.00 41.16 717 ASP A N 1
ATOM 5828 C CA . ASP A 1 717 ? -14.928 -31.806 16.850 1.00 41.16 717 ASP A CA 1
ATOM 5829 C C . ASP A 1 717 ? -16.367 -31.274 17.029 1.00 41.16 717 ASP A C 1
ATOM 5831 O O . ASP A 1 717 ? -17.338 -32.004 16.828 1.00 41.16 717 ASP A O 1
ATOM 5835 N N . GLN A 1 718 ? -16.547 -30.005 17.407 1.00 52.62 718 GLN A N 1
ATOM 5836 C CA . GLN A 1 718 ? -17.877 -29.448 17.690 1.00 52.62 718 GLN A CA 1
ATOM 5837 C C . GLN A 1 718 ? -18.473 -28.727 16.470 1.00 52.62 718 GLN A C 1
ATOM 5839 O O . GLN A 1 718 ? -17.935 -27.741 15.965 1.00 52.62 718 GLN A O 1
ATOM 5844 N N . VAL A 1 719 ? -19.602 -29.251 15.981 1.00 46.84 719 VAL A N 1
ATOM 5845 C CA . VAL A 1 719 ? -20.347 -28.728 14.827 1.00 46.84 719 VAL A CA 1
ATOM 5846 C C . VAL A 1 719 ? -21.153 -27.499 15.247 1.00 46.84 719 VAL A C 1
ATOM 5848 O O . VAL A 1 719 ? -22.047 -27.608 16.085 1.00 46.84 719 VAL A O 1
ATOM 5851 N N . LYS A 1 720 ? -20.868 -26.348 14.628 1.00 54.16 720 LYS A N 1
ATOM 5852 C CA . LYS A 1 720 ? -21.650 -25.113 14.786 1.00 54.16 720 LYS A CA 1
ATOM 5853 C C . LYS A 1 720 ? -23.058 -25.307 14.223 1.00 54.16 720 LYS A C 1
ATOM 5855 O O . LYS A 1 720 ? -23.204 -25.746 13.082 1.00 54.16 720 LYS A O 1
ATOM 5860 N N . VAL A 1 721 ? -24.082 -24.973 15.002 1.00 59.66 721 VAL A N 1
ATOM 5861 C CA . VAL A 1 721 ? -25.498 -25.080 14.607 1.00 59.66 721 VAL A CA 1
ATOM 5862 C C . VAL A 1 721 ? -26.141 -23.695 14.563 1.00 59.66 721 VAL A C 1
ATOM 5864 O O . VAL A 1 721 ? -25.778 -22.816 15.332 1.00 59.66 721 VAL A O 1
ATOM 5867 N N . THR A 1 722 ? -27.095 -23.450 13.667 1.00 60.00 722 THR A N 1
ATOM 5868 C CA . THR A 1 722 ? -27.824 -22.164 13.664 1.00 60.00 722 THR A CA 1
ATOM 5869 C C . THR A 1 722 ? -28.818 -22.106 14.825 1.00 60.00 722 THR A C 1
ATOM 5871 O O . THR A 1 722 ? -29.295 -23.148 15.275 1.00 60.00 722 THR A O 1
ATOM 5874 N N . LEU A 1 723 ? -29.175 -20.910 15.309 1.00 58.19 723 LEU A N 1
ATOM 5875 C CA . LEU A 1 723 ? -30.135 -20.742 16.411 1.00 58.19 723 LEU A CA 1
ATOM 5876 C C . LEU A 1 723 ? -31.473 -21.443 16.120 1.00 58.19 723 LEU A C 1
ATOM 5878 O O . LEU A 1 723 ? -31.986 -22.185 16.960 1.00 58.19 723 LEU A O 1
ATOM 5882 N N . ALA A 1 724 ? -32.000 -21.287 14.903 1.00 53.91 724 ALA A N 1
ATOM 5883 C CA . ALA A 1 724 ? -33.216 -21.972 14.466 1.00 53.91 724 ALA A CA 1
ATOM 5884 C C . ALA A 1 724 ? -33.066 -23.501 14.447 1.00 53.91 724 ALA A C 1
ATOM 5886 O O . ALA A 1 724 ? -33.996 -24.227 14.805 1.00 53.91 724 ALA A O 1
ATOM 5887 N N . GLU A 1 725 ? -31.906 -24.008 14.039 1.00 59.94 725 GLU A N 1
ATOM 5888 C CA . GLU A 1 725 ? -31.640 -25.441 13.974 1.00 59.94 725 GLU A CA 1
ATOM 5889 C C . GLU A 1 725 ? -31.427 -26.044 15.364 1.00 59.94 725 GLU A C 1
ATOM 5891 O O . GLU A 1 725 ? -31.980 -27.102 15.657 1.00 59.94 725 GLU A O 1
ATOM 5896 N N . ALA A 1 726 ? -30.759 -25.323 16.262 1.00 66.62 726 ALA A N 1
ATOM 5897 C CA . ALA A 1 726 ? -30.595 -25.689 17.661 1.00 66.62 726 ALA A CA 1
ATOM 5898 C C . ALA A 1 726 ? -31.937 -25.703 18.418 1.00 66.62 726 ALA A C 1
ATOM 5900 O O . ALA A 1 726 ? -32.199 -26.619 19.198 1.00 66.62 726 ALA A O 1
ATOM 5901 N N . MET A 1 727 ? -32.845 -24.764 18.126 1.00 56.88 727 MET A N 1
ATOM 5902 C CA . MET A 1 727 ? -34.220 -24.799 18.641 1.00 56.88 727 MET A CA 1
ATOM 5903 C C . MET A 1 727 ? -35.026 -25.968 18.059 1.00 56.88 727 MET A C 1
ATOM 5905 O O . MET A 1 727 ? -35.729 -26.663 18.791 1.00 56.88 727 MET A O 1
ATOM 5909 N N . LYS A 1 728 ? -34.913 -26.228 16.750 1.00 58.72 728 LYS A N 1
ATOM 5910 C CA . LYS A 1 728 ? -35.626 -27.322 16.069 1.00 58.72 728 LYS A CA 1
ATOM 5911 C C . LYS A 1 728 ? -35.164 -28.704 16.533 1.00 58.72 728 LYS A C 1
ATOM 5913 O O . LYS A 1 728 ? -35.969 -29.630 16.596 1.00 58.72 728 LYS A O 1
ATOM 5918 N N . GLN A 1 729 ? -33.881 -28.835 16.855 1.00 62.78 729 GLN A N 1
ATOM 5919 C CA . GLN A 1 729 ? -33.274 -30.058 17.374 1.00 62.78 729 GLN A CA 1
ATOM 5920 C C . GLN A 1 729 ? -33.462 -30.218 18.892 1.00 62.78 729 GLN A C 1
ATOM 5922 O O . GLN A 1 729 ? -33.071 -31.242 19.444 1.00 62.78 729 GLN A O 1
ATOM 5927 N N . GLY A 1 730 ? -34.077 -29.241 19.573 1.00 69.88 730 GLY A N 1
ATOM 5928 C CA . GLY A 1 730 ? -34.276 -29.274 21.024 1.00 69.88 730 GLY A CA 1
ATOM 5929 C C . GLY A 1 730 ? -32.979 -29.147 21.827 1.00 69.88 730 GLY A C 1
ATOM 5930 O O . GLY A 1 730 ? -32.959 -29.499 23.003 1.00 69.88 730 GLY A O 1
ATOM 5931 N N . LEU A 1 731 ? -31.908 -28.652 21.198 1.00 72.81 731 LEU A N 1
ATOM 5932 C CA . LEU A 1 731 ? -30.630 -28.352 21.846 1.00 72.81 731 LEU A CA 1
ATOM 5933 C C . LEU A 1 731 ? -30.730 -27.101 22.723 1.00 72.81 731 LEU A C 1
ATOM 5935 O O . LEU A 1 731 ? -29.911 -26.923 23.613 1.00 72.81 731 LEU A O 1
ATOM 5939 N N . ILE A 1 732 ? -31.728 -26.241 22.491 1.00 71.88 732 ILE A N 1
ATOM 5940 C CA . ILE A 1 732 ? -32.001 -25.053 23.305 1.00 71.88 732 ILE A CA 1
ATOM 5941 C C . ILE A 1 732 ? -33.346 -25.223 23.996 1.00 71.88 732 ILE A C 1
ATOM 5943 O O . ILE A 1 732 ? -34.390 -25.314 23.342 1.00 71.88 732 ILE A O 1
ATOM 5947 N N . ASP A 1 733 ? -33.339 -25.208 25.324 1.00 69.94 733 ASP A N 1
ATOM 5948 C CA . ASP A 1 733 ? -34.571 -25.176 26.098 1.00 69.94 733 ASP A CA 1
ATOM 5949 C C . ASP A 1 733 ? -35.056 -23.723 26.247 1.00 69.94 733 ASP A C 1
ATOM 5951 O O . ASP A 1 733 ? -34.521 -22.897 26.986 1.00 69.94 733 ASP A O 1
ATOM 5955 N N . SER A 1 734 ? -36.109 -23.406 25.489 1.00 57.22 734 SER A N 1
ATOM 5956 C CA . SER A 1 734 ? -36.734 -22.076 25.417 1.00 57.22 734 SER A CA 1
ATOM 5957 C C . SER A 1 734 ? -37.218 -21.505 26.758 1.00 57.22 734 SER A C 1
ATOM 5959 O O . SER A 1 734 ? -37.489 -20.308 26.837 1.00 57.22 734 SER A O 1
ATOM 5961 N N . ARG A 1 735 ? -37.361 -22.329 27.808 1.00 55.81 735 ARG A N 1
ATOM 5962 C CA . ARG A 1 735 ? -37.867 -21.886 29.119 1.00 55.81 735 ARG A CA 1
ATOM 5963 C C . ARG A 1 735 ? -36.772 -21.461 30.087 1.00 55.81 735 ARG A C 1
ATOM 5965 O O . ARG A 1 735 ? -37.030 -20.625 30.945 1.00 55.81 735 ARG A O 1
ATOM 5972 N N . ASN A 1 736 ? -35.590 -22.055 29.982 1.00 63.34 736 ASN A N 1
ATOM 5973 C CA . ASN A 1 736 ? -34.456 -21.800 30.874 1.00 63.34 736 ASN A CA 1
ATOM 5974 C C . ASN A 1 736 ? -33.242 -21.218 30.134 1.00 63.34 736 ASN A C 1
ATOM 5976 O O . ASN A 1 736 ? -32.228 -20.972 30.778 1.00 63.34 736 ASN A O 1
ATOM 5980 N N . GLN A 1 737 ? -33.354 -21.004 28.815 1.00 72.81 737 GLN A N 1
ATOM 5981 C CA . GLN A 1 737 ? -32.303 -20.465 27.950 1.00 72.81 737 GLN A CA 1
ATOM 5982 C C . GLN A 1 737 ? -30.986 -21.245 28.069 1.00 72.81 737 GLN A C 1
ATOM 5984 O O . GLN A 1 737 ? -29.909 -20.656 28.046 1.00 72.81 737 GLN A O 1
ATOM 5989 N N . ARG A 1 738 ? -31.055 -22.575 28.213 1.00 74.69 738 ARG A N 1
ATOM 5990 C CA . ARG A 1 738 ? -29.867 -23.440 28.275 1.00 74.69 738 ARG A CA 1
ATOM 5991 C C . ARG A 1 738 ? -29.649 -24.180 26.964 1.00 74.69 738 ARG A C 1
ATOM 5993 O O . ARG A 1 738 ? -30.589 -24.757 26.414 1.00 74.69 738 ARG A O 1
ATOM 6000 N N . PHE A 1 739 ? -28.407 -24.166 26.492 1.00 78.81 739 PHE A N 1
ATOM 6001 C CA . PHE A 1 739 ? -27.925 -24.958 25.371 1.00 78.81 739 PHE A CA 1
ATOM 6002 C C . PHE A 1 739 ? -27.327 -26.266 25.893 1.00 78.81 739 PHE A C 1
ATOM 6004 O O . PHE A 1 739 ? -26.412 -26.246 26.722 1.00 78.81 739 PHE A O 1
ATOM 6011 N N . ARG A 1 740 ? -27.840 -27.400 25.407 1.00 78.56 740 ARG A N 1
ATOM 6012 C CA . ARG A 1 740 ? -27.357 -28.732 25.758 1.00 78.56 740 ARG A CA 1
ATOM 6013 C C . ARG A 1 740 ? -27.024 -29.549 24.513 1.00 78.56 740 ARG A C 1
ATOM 6015 O O . ARG A 1 740 ? -27.917 -29.918 23.753 1.00 78.56 740 ARG A O 1
ATOM 6022 N N . GLN A 1 741 ? -25.747 -29.891 24.350 1.00 72.31 741 GLN A N 1
ATOM 6023 C CA . GLN A 1 741 ? -25.247 -30.740 23.267 1.00 72.31 741 GLN A CA 1
ATOM 6024 C C . GLN A 1 741 ? -24.210 -31.728 23.825 1.00 72.31 741 GLN A C 1
ATOM 6026 O O . GLN A 1 741 ? -23.097 -31.351 24.180 1.00 72.31 741 GLN A O 1
ATOM 6031 N N . GLY A 1 742 ? -24.577 -33.009 23.926 1.00 74.19 742 GLY A N 1
ATOM 6032 C CA . GLY A 1 742 ? -23.736 -34.017 24.585 1.00 74.19 742 GLY A CA 1
ATOM 6033 C C . GLY A 1 742 ? -23.581 -33.739 26.086 1.00 74.19 742 GLY A C 1
ATOM 6034 O O . GLY A 1 742 ? -24.582 -33.538 26.772 1.00 74.19 742 GLY A O 1
ATOM 6035 N N . ASP A 1 743 ? -22.338 -33.704 26.571 1.00 63.81 743 ASP A N 1
ATOM 6036 C CA . ASP A 1 743 ? -21.991 -33.396 27.972 1.00 63.81 743 ASP A CA 1
ATOM 6037 C C . ASP A 1 743 ? -21.933 -31.886 28.269 1.00 63.81 743 ASP A C 1
ATOM 6039 O O . ASP A 1 743 ? -21.705 -31.466 29.404 1.00 63.81 743 ASP A O 1
ATOM 6043 N N . ILE A 1 744 ? -22.128 -31.054 27.245 1.00 62.16 744 ILE A N 1
ATOM 6044 C CA . ILE A 1 744 ? -22.058 -29.601 27.347 1.00 62.16 744 ILE A CA 1
ATOM 6045 C C . ILE A 1 744 ? -23.437 -29.088 27.744 1.00 62.16 744 ILE A C 1
ATOM 6047 O O . ILE A 1 744 ? -24.394 -29.258 26.992 1.00 62.16 744 ILE A O 1
ATOM 6051 N N . ASP A 1 745 ? -23.530 -28.460 28.915 1.00 73.56 745 ASP A N 1
ATOM 6052 C CA . ASP A 1 745 ? -24.737 -27.800 29.405 1.00 73.56 745 ASP A CA 1
ATOM 6053 C C . ASP A 1 745 ? -24.387 -26.387 29.890 1.00 73.56 745 ASP A C 1
ATOM 6055 O O . ASP A 1 745 ? -23.849 -26.208 30.984 1.00 73.56 745 ASP A O 1
ATOM 6059 N N . MET A 1 746 ? -24.692 -25.384 29.070 1.00 69.44 746 MET A N 1
ATOM 6060 C CA . MET A 1 746 ? -24.345 -23.978 29.308 1.00 69.44 746 MET A CA 1
ATOM 6061 C C . MET A 1 746 ? -25.515 -23.048 28.986 1.00 69.44 746 MET A C 1
ATOM 6063 O O . MET A 1 746 ? -26.555 -23.486 28.490 1.00 69.44 746 MET A O 1
ATOM 6067 N N . SER A 1 747 ? -25.377 -21.761 29.300 1.00 72.69 747 SER A N 1
ATOM 6068 C CA . SER A 1 747 ? -26.370 -20.771 28.886 1.00 72.69 747 SER A CA 1
ATOM 6069 C C . SER A 1 747 ? -26.347 -20.584 27.363 1.00 72.69 747 SER A C 1
ATOM 6071 O O . SER A 1 747 ? -25.334 -20.828 26.704 1.00 72.69 747 SER A O 1
ATOM 6073 N N . LEU A 1 748 ? -27.475 -20.171 26.786 1.00 63.00 748 LEU A N 1
ATOM 6074 C CA . LEU A 1 748 ? -27.568 -19.830 25.368 1.00 63.00 748 LEU A CA 1
ATOM 6075 C C . LEU A 1 748 ? -26.571 -18.720 25.004 1.00 63.00 748 LEU A C 1
ATOM 6077 O O . LEU A 1 748 ? -25.962 -18.783 23.941 1.00 63.00 748 LEU A O 1
ATOM 6081 N N . ASP A 1 749 ? -26.364 -17.760 25.905 1.00 56.50 749 ASP A N 1
ATOM 6082 C CA . ASP A 1 749 ? -25.415 -16.662 25.720 1.00 56.50 749 ASP A CA 1
ATOM 6083 C C . ASP A 1 749 ? -23.966 -17.158 25.712 1.00 56.50 749 ASP A C 1
ATOM 6085 O O . ASP A 1 749 ? -23.185 -16.749 24.856 1.00 56.50 749 ASP A O 1
ATOM 6089 N N . ASP A 1 750 ? -23.605 -18.102 26.586 1.00 66.94 750 ASP A N 1
ATOM 6090 C CA . ASP A 1 750 ? -22.282 -18.735 26.552 1.00 66.94 750 ASP A CA 1
ATOM 6091 C C . ASP A 1 750 ? -22.076 -19.528 25.257 1.00 66.94 750 ASP A C 1
ATOM 6093 O O . ASP A 1 750 ? -20.996 -19.471 24.673 1.00 66.94 750 ASP A O 1
ATOM 6097 N N . ALA A 1 751 ? -23.111 -20.208 24.758 1.00 65.81 751 ALA A N 1
ATOM 6098 C CA . ALA A 1 751 ? -23.046 -20.955 23.503 1.00 65.81 751 ALA A CA 1
ATOM 6099 C C . ALA A 1 751 ? -22.943 -20.040 22.266 1.00 65.81 751 ALA A C 1
ATOM 6101 O O . ALA A 1 751 ? -22.224 -20.366 21.318 1.00 65.81 751 ALA A O 1
ATOM 6102 N N . LEU A 1 752 ? -23.614 -18.8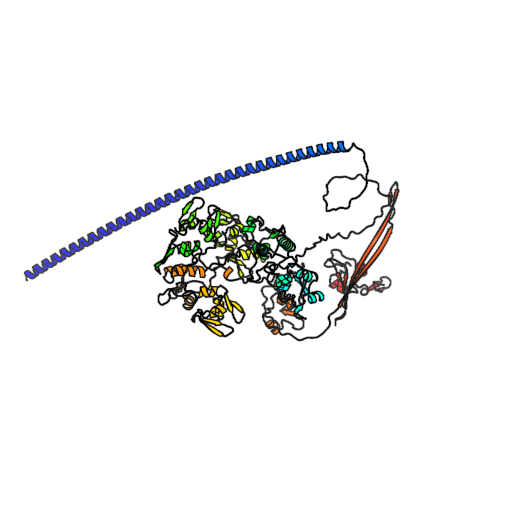83 22.274 1.00 59.44 752 LEU A N 1
ATOM 6103 C CA . LEU A 1 752 ? -23.490 -17.844 21.242 1.00 59.44 752 LEU A CA 1
ATOM 6104 C C . LEU A 1 752 ? -22.094 -17.202 21.277 1.00 59.44 752 LEU A C 1
ATOM 6106 O O . LEU A 1 752 ? -21.436 -17.096 20.243 1.00 59.44 752 LEU A O 1
ATOM 6110 N N . ASN A 1 753 ? -21.603 -16.855 22.470 1.00 53.94 753 ASN A N 1
ATOM 6111 C CA . ASN A 1 753 ? -20.278 -16.259 22.675 1.00 53.94 753 ASN A CA 1
ATOM 6112 C C . ASN A 1 753 ? -19.138 -17.219 22.305 1.00 53.94 753 ASN A C 1
ATOM 6114 O O . ASN A 1 753 ? -18.100 -16.796 21.801 1.00 53.94 753 ASN A O 1
ATOM 6118 N N . GLN A 1 754 ? -19.335 -18.520 22.525 1.00 59.50 754 GLN A N 1
ATOM 6119 C CA . GLN A 1 754 ? -18.399 -19.575 22.132 1.00 59.50 754 GLN A CA 1
ATOM 6120 C C . GLN A 1 754 ? -18.533 -19.978 20.653 1.00 59.50 754 GLN A C 1
ATOM 6122 O O . GLN A 1 754 ? -17.758 -20.800 20.161 1.00 59.50 754 GLN A O 1
ATOM 6127 N N . GLY A 1 755 ? -19.492 -19.398 19.920 1.00 57.53 755 GLY A N 1
ATOM 6128 C CA . GLY A 1 755 ? -19.720 -19.672 18.503 1.00 57.53 755 GLY A CA 1
ATOM 6129 C C . GLY A 1 755 ? -20.238 -21.083 18.214 1.00 57.53 755 GLY A C 1
ATOM 6130 O O . GLY A 1 755 ? -20.062 -21.566 17.094 1.00 57.53 755 GLY A O 1
ATOM 6131 N N . LEU A 1 756 ? -20.844 -21.742 19.209 1.00 66.00 756 LEU A N 1
ATOM 6132 C CA . LEU A 1 756 ? -21.547 -23.025 19.078 1.00 66.00 756 LEU A CA 1
ATOM 6133 C C . LEU A 1 756 ? -22.905 -22.847 18.390 1.00 66.00 756 LEU A C 1
ATOM 6135 O O . LEU A 1 756 ? -23.362 -23.749 17.683 1.00 66.00 756 LEU A O 1
ATOM 6139 N N . VAL A 1 757 ? -23.516 -21.671 18.572 1.00 63.22 757 VAL A N 1
ATOM 6140 C CA . VAL A 1 757 ? -24.792 -21.281 17.968 1.00 63.22 757 VAL A CA 1
ATOM 6141 C C . VAL A 1 757 ? -24.608 -20.032 17.097 1.00 63.22 757 VAL A C 1
ATOM 6143 O O . VAL A 1 757 ? -24.045 -19.043 17.554 1.00 63.22 757 VAL A O 1
ATOM 6146 N N . ASP A 1 758 ? -25.071 -20.063 15.845 1.00 57.62 758 ASP A N 1
ATOM 6147 C CA . ASP A 1 758 ? -25.017 -18.922 14.914 1.00 57.62 758 ASP A CA 1
ATOM 6148 C C . ASP A 1 758 ? -26.355 -18.135 14.918 1.00 57.62 758 ASP A C 1
ATOM 6150 O O . ASP A 1 758 ? -27.412 -18.743 14.693 1.00 57.62 758 ASP A O 1
ATOM 6154 N N . PRO A 1 759 ? -26.349 -16.807 15.172 1.00 55.38 759 PRO A N 1
ATOM 6155 C CA . PRO A 1 759 ? -27.553 -15.977 15.308 1.00 55.38 759 PRO A CA 1
ATOM 6156 C C . PRO A 1 759 ? -28.248 -15.575 13.989 1.00 55.38 759 PRO A C 1
ATOM 6158 O O . PRO A 1 759 ? -29.215 -14.818 14.023 1.00 55.38 759 PRO A O 1
ATOM 6161 N N . SER A 1 760 ? -27.808 -16.057 12.826 1.00 44.09 760 SER A N 1
ATOM 6162 C CA . SER A 1 760 ? -28.265 -15.619 11.490 1.00 44.09 760 SER A CA 1
ATOM 6163 C C . SER A 1 760 ? -29.728 -15.934 11.073 1.00 44.09 760 SER A C 1
ATOM 6165 O O . SER A 1 760 ? -30.037 -15.928 9.882 1.00 44.09 760 SER A O 1
ATOM 6167 N N . SER A 1 761 ? -30.680 -16.136 11.996 1.00 39.16 761 SER A N 1
ATOM 6168 C CA . SER A 1 761 ? -32.111 -16.315 11.663 1.00 39.16 761 SER A CA 1
ATOM 6169 C C . SER A 1 761 ? -33.065 -15.566 12.605 1.00 39.16 761 SER A C 1
ATOM 6171 O O . SER A 1 761 ? -32.886 -15.614 13.820 1.00 39.16 761 SER A O 1
ATOM 6173 N N . GLU A 1 762 ? -34.099 -14.931 12.036 1.00 30.14 762 GLU A N 1
ATOM 6174 C CA . GLU A 1 762 ? -35.053 -14.014 12.689 1.00 30.14 762 GLU A CA 1
ATOM 6175 C C . GLU A 1 762 ? -35.700 -14.516 13.999 1.00 30.14 762 GLU A C 1
ATOM 6177 O O . GLU A 1 762 ? -36.086 -15.676 14.152 1.00 30.14 762 GLU A O 1
ATOM 6182 N N . TRP A 1 763 ? -35.864 -13.570 14.932 1.00 28.34 763 TRP A N 1
ATOM 6183 C CA . TRP A 1 763 ? -36.331 -13.739 16.310 1.00 28.34 763 TRP A CA 1
ATOM 6184 C C . TRP A 1 763 ? -37.866 -13.811 16.418 1.00 28.34 763 TRP A C 1
ATOM 6186 O O . TRP A 1 763 ? -38.569 -12.909 15.963 1.00 28.34 763 TRP A O 1
ATOM 6196 N N . ILE A 1 764 ? -38.409 -14.818 17.116 1.00 26.58 764 ILE A N 1
ATOM 6197 C CA . ILE A 1 764 ? -39.825 -14.853 17.535 1.00 26.58 764 ILE A CA 1
ATOM 6198 C C . ILE A 1 764 ? -39.910 -14.448 19.011 1.00 26.58 764 ILE A C 1
ATOM 6200 O O . ILE A 1 764 ? -39.386 -15.135 19.882 1.00 26.58 764 ILE A O 1
ATOM 6204 N N . VAL A 1 765 ? -40.583 -13.329 19.299 1.00 26.48 765 VAL A N 1
ATOM 6205 C CA . VAL A 1 765 ? -40.769 -12.783 20.657 1.00 26.48 765 VAL A CA 1
ATOM 6206 C C . VAL A 1 765 ? -41.998 -13.418 21.330 1.00 26.48 765 VAL A C 1
ATOM 6208 O O . VAL A 1 765 ? -43.101 -13.275 20.798 1.00 26.48 765 VAL A O 1
ATOM 6211 N N . PRO A 1 766 ? -41.891 -14.039 22.521 1.00 25.36 766 PRO A N 1
ATOM 6212 C CA . PRO A 1 766 ? -43.054 -14.337 23.354 1.00 25.36 766 PRO A CA 1
ATOM 6213 C C . PRO A 1 766 ? -43.424 -13.140 24.244 1.00 25.36 766 PRO A C 1
ATOM 6215 O O . PRO A 1 766 ? -42.585 -12.518 24.892 1.00 25.36 766 PRO A O 1
ATOM 6218 N N . SER A 1 767 ? -44.712 -12.816 24.277 1.00 26.77 767 SER A N 1
ATOM 6219 C CA . SER A 1 767 ? -45.310 -11.667 24.961 1.00 26.77 767 SER A CA 1
ATOM 6220 C C . SER A 1 767 ? -45.404 -11.782 26.498 1.00 26.77 767 SER A C 1
ATOM 6222 O O . SER A 1 767 ? -45.893 -12.779 27.015 1.00 26.77 767 SER A O 1
ATOM 6224 N N . LYS A 1 768 ? -45.008 -10.684 27.170 1.00 29.42 768 LYS A N 1
ATOM 6225 C CA . LYS A 1 768 ? -45.342 -10.127 28.510 1.00 29.42 768 LYS A CA 1
ATOM 6226 C C . LYS A 1 768 ? -45.945 -11.030 29.611 1.00 29.42 768 LYS A C 1
ATOM 6228 O O . LYS A 1 768 ? -47.088 -11.466 29.512 1.00 29.42 768 LYS A O 1
ATOM 6233 N N . SER A 1 769 ? -45.300 -11.005 30.785 1.00 26.45 769 SER A N 1
ATOM 6234 C CA . SER A 1 769 ? -45.960 -11.093 32.102 1.00 26.45 769 SER A CA 1
ATOM 6235 C C . SER A 1 769 ? -45.397 -10.039 33.068 1.00 26.45 769 SER A C 1
ATOM 6237 O O . SER A 1 769 ? -44.190 -9.977 33.285 1.00 26.45 769 SER A O 1
ATOM 6239 N N . ASN A 1 770 ? -46.282 -9.205 33.624 1.00 33.03 770 ASN A N 1
ATOM 6240 C CA . ASN A 1 770 ? -45.998 -8.151 34.607 1.00 33.03 770 ASN A CA 1
ATOM 6241 C C . ASN A 1 770 ? -45.508 -8.723 35.952 1.00 33.03 770 ASN A C 1
ATOM 6243 O O . ASN A 1 770 ? -46.138 -9.636 36.483 1.00 33.03 770 ASN A O 1
ATOM 6247 N N . GLY A 1 771 ? -44.493 -8.102 36.560 1.00 29.33 771 GLY A N 1
ATOM 6248 C CA . GLY A 1 771 ? -44.118 -8.329 37.959 1.00 29.33 771 GLY A CA 1
ATOM 6249 C C . GLY A 1 771 ? -42.963 -7.427 38.398 1.00 29.33 771 GLY A C 1
ATOM 6250 O O . GLY A 1 771 ? -41.919 -7.412 37.761 1.00 29.33 771 GLY A O 1
ATOM 6251 N N . VAL A 1 772 ? -43.192 -6.643 39.450 1.00 31.52 772 VAL A N 1
ATOM 6252 C CA . VAL A 1 772 ? -42.282 -5.663 40.071 1.00 31.52 772 VAL A CA 1
ATOM 6253 C C . VAL A 1 772 ? -40.999 -6.344 40.582 1.00 31.52 772 VAL A C 1
ATOM 6255 O O . VAL A 1 772 ? -41.088 -7.398 41.208 1.00 31.52 772 VAL A O 1
ATOM 6258 N N . GLY A 1 773 ? -39.827 -5.760 40.302 1.00 31.12 773 GLY A N 1
ATOM 6259 C CA . GLY A 1 773 ? -38.512 -6.265 40.733 1.00 31.12 773 GLY A CA 1
ATOM 6260 C C . GLY A 1 773 ? -38.139 -5.887 42.180 1.00 31.12 773 GLY A C 1
ATOM 6261 O O . GLY A 1 773 ? -38.780 -5.004 42.752 1.00 31.12 773 GLY A O 1
ATOM 6262 N N . PRO A 1 774 ? -37.133 -6.551 42.781 1.00 31.64 774 PRO A N 1
ATOM 6263 C CA . PRO A 1 774 ? -36.794 -6.413 44.199 1.00 31.64 774 PRO A CA 1
ATOM 6264 C C . PRO A 1 774 ? -36.032 -5.118 44.513 1.00 31.64 774 PRO A C 1
ATOM 6266 O O . PRO A 1 774 ? -35.254 -4.625 43.697 1.00 31.64 774 PRO A O 1
ATOM 6269 N N . THR A 1 775 ? -36.219 -4.612 45.734 1.00 32.78 775 THR A N 1
ATOM 6270 C CA . THR A 1 775 ? -35.478 -3.475 46.306 1.00 32.78 775 THR A CA 1
ATOM 6271 C C . THR A 1 775 ? -34.359 -4.001 47.211 1.00 32.78 775 THR A C 1
ATOM 6273 O O . THR A 1 775 ? -34.587 -4.924 47.998 1.00 32.78 775 THR A O 1
ATOM 6276 N N . ILE A 1 776 ? -33.157 -3.428 47.096 1.00 37.69 776 ILE A N 1
ATOM 6277 C CA . ILE A 1 776 ? -31.980 -3.755 47.917 1.00 37.69 776 ILE A CA 1
ATOM 6278 C C . ILE A 1 776 ? -31.822 -2.667 48.983 1.00 37.69 776 ILE A C 1
ATOM 6280 O O . ILE A 1 776 ? -31.774 -1.486 48.644 1.00 37.69 776 ILE A O 1
ATOM 6284 N N . GLU A 1 777 ? -31.727 -3.060 50.255 1.00 37.50 777 GLU A N 1
ATOM 6285 C CA . GLU A 1 777 ? -31.373 -2.163 51.362 1.00 37.50 777 GLU A CA 1
ATOM 6286 C C . GLU A 1 777 ? -30.072 -2.636 52.027 1.00 37.50 777 GLU A C 1
ATOM 6288 O O . GLU A 1 777 ? -29.923 -3.811 52.384 1.00 37.50 777 GLU A O 1
ATOM 6293 N N . GLU A 1 778 ? -29.128 -1.707 52.195 1.00 38.06 778 GLU A N 1
ATOM 6294 C CA . GLU A 1 778 ? -27.824 -1.929 52.824 1.00 38.06 778 GLU A CA 1
ATOM 6295 C C . GLU A 1 778 ? -27.758 -1.191 54.169 1.00 38.06 778 GLU A C 1
ATOM 6297 O O . GLU A 1 778 ? -28.072 -0.001 54.257 1.00 38.06 778 GLU A O 1
ATOM 6302 N N . LYS A 1 779 ? -27.349 -1.893 55.233 1.00 38.75 779 LYS A N 1
ATOM 6303 C CA . LYS A 1 779 ? -27.181 -1.316 56.572 1.00 38.75 779 LYS A CA 1
ATOM 6304 C C . LYS A 1 779 ? -25.780 -1.603 57.108 1.00 38.75 779 LYS A C 1
ATOM 6306 O O . LYS A 1 779 ? -25.355 -2.753 57.184 1.00 38.75 779 LYS A O 1
ATOM 6311 N N . THR A 1 780 ? -25.077 -0.548 57.514 1.00 35.03 780 THR A N 1
ATOM 6312 C CA . THR A 1 780 ? -23.741 -0.603 58.123 1.00 35.03 780 THR A CA 1
ATOM 6313 C C . THR A 1 780 ? -23.815 -0.333 59.625 1.00 35.03 780 THR A C 1
ATOM 6315 O O . THR A 1 780 ? -24.427 0.644 60.057 1.00 35.03 780 THR A O 1
ATOM 6318 N N . THR A 1 781 ? -23.170 -1.177 60.435 1.00 36.19 781 THR A N 1
ATOM 6319 C CA . THR A 1 781 ? -22.990 -0.945 61.879 1.00 36.19 781 THR A CA 1
ATOM 6320 C C . THR A 1 781 ? -21.536 -1.133 62.302 1.00 36.19 781 THR A C 1
ATOM 6322 O O . THR A 1 781 ? -20.885 -2.102 61.913 1.00 36.19 781 THR A O 1
ATOM 6325 N N . GLU A 1 782 ? -21.030 -0.211 63.123 1.00 38.94 782 GLU A N 1
ATOM 6326 C CA . GLU A 1 782 ? -19.690 -0.256 63.719 1.00 38.94 782 GLU A CA 1
ATOM 6327 C C . GLU A 1 782 ? -19.790 -0.364 65.244 1.00 38.94 782 GLU A C 1
ATOM 6329 O O . GLU A 1 782 ? -20.549 0.372 65.876 1.00 38.94 782 GLU A O 1
ATOM 6334 N N . SER A 1 783 ? -19.007 -1.261 65.846 1.00 36.91 783 SER A N 1
ATOM 6335 C CA . SER A 1 783 ? -18.861 -1.370 67.302 1.00 36.91 783 SER A CA 1
ATOM 6336 C C . SER A 1 783 ? -17.391 -1.349 67.708 1.00 36.91 783 SER A C 1
ATOM 6338 O O . SER A 1 783 ? -16.568 -2.006 67.071 1.00 36.91 783 SER A O 1
ATOM 6340 N N . ILE A 1 784 ? -17.073 -0.621 68.780 1.00 39.34 784 ILE A N 1
ATOM 6341 C CA . ILE A 1 784 ? -15.721 -0.458 69.328 1.00 39.34 784 ILE A CA 1
ATOM 6342 C C . ILE A 1 784 ? -15.718 -1.019 70.753 1.00 39.34 784 ILE A C 1
ATOM 6344 O O . ILE A 1 784 ? -16.533 -0.594 71.571 1.00 39.34 784 ILE A O 1
ATOM 6348 N N . THR A 1 785 ? -14.814 -1.944 71.066 1.00 43.03 785 THR A N 1
ATOM 6349 C CA . THR A 1 785 ? -14.618 -2.469 72.428 1.00 43.03 785 THR A CA 1
ATOM 6350 C C . THR A 1 785 ? -13.157 -2.348 72.838 1.00 43.03 785 THR A C 1
ATOM 6352 O O . THR A 1 785 ? -12.291 -2.871 72.141 1.00 43.03 785 THR A O 1
ATOM 6355 N N . GLU A 1 786 ? -12.888 -1.686 73.965 1.00 41.38 786 GLU A N 1
ATOM 6356 C CA . GLU A 1 786 ? -11.545 -1.542 74.543 1.00 41.38 786 GLU A CA 1
ATOM 6357 C C . GLU A 1 786 ? -11.367 -2.485 75.741 1.00 41.38 786 GLU A C 1
ATOM 6359 O O . GLU A 1 786 ? -12.203 -2.504 76.646 1.00 41.38 786 GLU A O 1
ATOM 6364 N N . THR A 1 787 ? -10.276 -3.251 75.778 1.00 44.16 787 THR A N 1
ATOM 6365 C CA . THR A 1 787 ? -9.913 -4.123 76.906 1.00 44.16 787 THR A CA 1
ATOM 6366 C C . THR A 1 787 ? -8.495 -3.829 77.384 1.00 44.16 787 THR A C 1
ATOM 6368 O O . THR A 1 787 ? -7.554 -3.854 76.601 1.00 44.16 787 THR A O 1
ATOM 6371 N N . GLY A 1 788 ? -8.334 -3.545 78.680 1.00 45.16 788 GLY A N 1
ATOM 6372 C CA . GLY A 1 788 ? -7.036 -3.298 79.316 1.00 45.16 788 GLY A CA 1
ATOM 6373 C C . GLY A 1 788 ? -6.554 -4.498 80.130 1.00 45.16 788 GLY A C 1
ATOM 6374 O O . GLY A 1 788 ? -7.288 -4.987 80.988 1.00 45.16 788 GLY A O 1
ATOM 6375 N N . GLN A 1 789 ? -5.323 -4.951 79.897 1.00 46.50 789 GLN A N 1
ATOM 6376 C CA . GLN A 1 789 ? -4.656 -6.011 80.649 1.00 46.50 789 GLN A CA 1
ATOM 6377 C C . GLN A 1 789 ? -3.349 -5.490 81.261 1.00 46.50 789 GLN A C 1
ATOM 6379 O O . GLN A 1 789 ? -2.499 -4.926 80.574 1.00 46.50 789 GLN A O 1
ATOM 6384 N N . GLN A 1 790 ? -3.179 -5.681 82.571 1.00 49.06 790 GLN A N 1
ATOM 6385 C CA . GLN A 1 790 ? -1.975 -5.276 83.299 1.00 49.06 790 GLN A CA 1
ATOM 6386 C C . GLN A 1 790 ? -1.000 -6.456 83.379 1.00 49.06 790 GLN A C 1
ATOM 6388 O O . GLN A 1 790 ? -1.375 -7.546 83.819 1.00 49.06 790 GLN A O 1
ATOM 6393 N N . LEU A 1 791 ? 0.226 -6.260 82.895 1.00 49.38 791 LEU A N 1
ATOM 6394 C CA . LEU A 1 791 ? 1.252 -7.299 82.823 1.00 49.38 791 LEU A CA 1
ATOM 6395 C C . LEU A 1 791 ? 2.003 -7.416 84.156 1.00 49.38 791 LEU A C 1
ATOM 6397 O O . LEU A 1 791 ? 2.026 -6.495 84.972 1.00 49.38 791 LEU A O 1
ATOM 6401 N N . ALA A 1 792 ? 2.616 -8.579 84.391 1.00 46.16 792 ALA A N 1
ATOM 6402 C CA . ALA A 1 792 ? 3.382 -8.821 85.610 1.00 46.16 792 ALA A CA 1
ATOM 6403 C C . ALA A 1 792 ? 4.630 -7.909 85.674 1.00 46.16 792 ALA A C 1
ATOM 6405 O O . ALA A 1 792 ? 5.336 -7.786 84.670 1.00 46.16 792 ALA A O 1
ATOM 6406 N N . PRO A 1 793 ? 4.940 -7.302 86.836 1.00 50.25 793 PRO A N 1
ATOM 6407 C CA . PRO A 1 793 ? 6.045 -6.356 86.963 1.00 50.25 793 PRO A CA 1
ATOM 6408 C C . PRO A 1 793 ? 7.399 -7.043 86.756 1.00 50.25 793 PRO A C 1
ATOM 6410 O O . PRO A 1 793 ? 7.693 -8.074 87.369 1.00 50.25 793 PRO A O 1
ATOM 6413 N N . LYS A 1 794 ? 8.250 -6.450 85.912 1.00 45.25 794 LYS A N 1
ATOM 6414 C CA . LYS A 1 794 ? 9.632 -6.903 85.711 1.00 45.25 794 LYS A CA 1
ATOM 6415 C C . LYS A 1 794 ? 10.545 -6.176 86.696 1.00 45.25 794 LYS A C 1
ATOM 6417 O O . LYS A 1 794 ? 10.615 -4.949 86.710 1.00 45.25 794 LYS A O 1
ATOM 6422 N N . PHE A 1 795 ? 11.234 -6.949 87.531 1.00 46.75 795 PHE A N 1
ATOM 6423 C CA . PHE A 1 795 ? 12.190 -6.430 88.506 1.00 46.75 795 PHE A CA 1
ATOM 6424 C C . PHE A 1 795 ? 13.575 -6.299 87.873 1.00 46.75 795 PHE A C 1
ATOM 6426 O O . PHE A 1 795 ? 14.163 -7.295 87.448 1.00 46.75 795 PHE A O 1
ATOM 6433 N N . TYR A 1 796 ? 14.107 -5.080 87.873 1.00 45.94 796 TYR A N 1
ATOM 6434 C CA . TYR A 1 796 ? 15.508 -4.796 87.575 1.00 45.94 796 TYR A CA 1
ATOM 6435 C C . TYR A 1 796 ? 16.224 -4.343 88.857 1.00 45.94 796 TYR A C 1
ATOM 6437 O O . TYR A 1 796 ? 15.554 -3.884 89.783 1.00 45.94 796 TYR A O 1
ATOM 6445 N N . PRO A 1 797 ? 17.565 -4.456 88.942 1.00 48.06 797 PRO A N 1
ATOM 6446 C CA . PRO A 1 797 ? 18.301 -4.218 90.186 1.00 48.06 797 PRO A CA 1
ATOM 6447 C C . PRO A 1 797 ? 18.071 -2.836 90.813 1.00 48.06 797 PRO A C 1
ATOM 6449 O O . PRO A 1 797 ? 18.133 -2.736 92.033 1.00 48.06 797 PRO A O 1
ATOM 6452 N N . ASP A 1 798 ? 17.731 -1.819 90.009 1.00 49.88 798 ASP A N 1
ATOM 6453 C CA . ASP A 1 798 ? 17.623 -0.437 90.486 1.00 49.88 798 ASP A CA 1
ATOM 6454 C C . ASP A 1 798 ? 16.263 0.251 90.241 1.00 49.88 798 ASP A C 1
ATOM 6456 O O . ASP A 1 798 ? 16.112 1.389 90.671 1.00 49.88 798 ASP A O 1
ATOM 6460 N N . LYS A 1 799 ? 15.254 -0.388 89.617 1.00 49.53 799 LYS A N 1
ATOM 6461 C CA . LYS A 1 799 ? 13.889 0.179 89.441 1.00 49.53 799 LYS A CA 1
ATOM 6462 C C . LYS A 1 799 ? 12.849 -0.899 89.066 1.00 49.53 799 LYS A C 1
ATOM 6464 O O . LYS A 1 799 ? 13.156 -1.835 88.329 1.00 49.53 799 LYS A O 1
ATOM 6469 N N . ASN A 1 800 ? 11.604 -0.716 89.520 1.00 48.88 800 ASN A N 1
ATOM 6470 C CA . ASN A 1 800 ? 10.442 -1.535 89.142 1.00 48.88 800 ASN A CA 1
ATOM 6471 C C . ASN A 1 800 ? 9.613 -0.824 88.067 1.00 48.88 800 ASN A C 1
ATOM 6473 O O . ASN A 1 800 ? 9.224 0.323 88.275 1.00 48.88 800 ASN A O 1
ATOM 6477 N N . ILE A 1 801 ? 9.310 -1.511 86.962 1.00 46.88 801 ILE A N 1
ATOM 6478 C CA . ILE A 1 801 ? 8.492 -0.983 85.859 1.00 46.88 801 ILE A CA 1
ATOM 6479 C C . ILE A 1 801 ? 7.198 -1.805 85.762 1.00 46.88 801 ILE A C 1
ATOM 6481 O O . ILE A 1 801 ? 7.246 -3.035 85.665 1.00 46.88 801 ILE A O 1
ATOM 6485 N N . GLU A 1 802 ? 6.048 -1.126 85.810 1.00 49.16 802 GLU A N 1
ATOM 6486 C CA . GLU A 1 802 ? 4.715 -1.712 85.606 1.00 49.16 802 GLU A CA 1
ATOM 6487 C C . GLU A 1 802 ? 4.239 -1.436 84.169 1.00 49.16 802 GLU A C 1
ATOM 6489 O O . GLU A 1 802 ? 4.134 -0.282 83.757 1.00 49.16 802 GLU A O 1
ATOM 6494 N N . GLU A 1 803 ? 3.945 -2.493 83.405 1.00 48.88 803 GLU A N 1
ATOM 6495 C CA . GLU A 1 803 ? 3.441 -2.415 82.025 1.00 48.88 803 GLU A CA 1
ATOM 6496 C C . GLU A 1 803 ? 1.925 -2.697 82.001 1.00 48.88 803 GLU A C 1
ATOM 6498 O O . GLU A 1 803 ? 1.439 -3.647 82.618 1.00 48.88 803 GLU A O 1
ATOM 6503 N N . SER A 1 804 ? 1.156 -1.886 81.270 1.00 45.50 804 SER A N 1
ATOM 6504 C CA . SER A 1 804 ? -0.268 -2.141 80.999 1.00 45.50 804 SER A CA 1
ATOM 6505 C C . SER A 1 804 ? -0.544 -1.971 79.508 1.00 45.50 804 SER A C 1
ATOM 6507 O O . SER A 1 804 ? -0.063 -1.010 78.910 1.00 45.50 804 SER A O 1
ATOM 6509 N N . VAL A 1 805 ? -1.288 -2.913 78.929 1.00 46.41 805 VAL A N 1
ATOM 6510 C CA . VAL A 1 805 ? -1.639 -2.975 77.504 1.00 46.41 805 VAL A CA 1
ATOM 6511 C C . VAL A 1 805 ? -3.140 -2.752 77.374 1.00 46.41 805 VAL A C 1
ATOM 6513 O O . VAL A 1 805 ? -3.925 -3.420 78.044 1.00 46.41 805 VAL A O 1
ATOM 6516 N N . THR A 1 806 ? -3.556 -1.815 76.527 1.00 43.16 806 THR A N 1
ATOM 6517 C CA . THR A 1 806 ? -4.968 -1.576 76.187 1.00 43.16 806 THR A CA 1
ATOM 6518 C C . THR A 1 806 ? -5.196 -1.877 74.714 1.00 43.16 806 THR A C 1
ATOM 6520 O O . THR A 1 806 ? -4.618 -1.200 73.868 1.00 43.16 806 THR A O 1
ATOM 6523 N N . THR A 1 807 ? -6.040 -2.860 74.407 1.00 43.31 807 THR A N 1
ATOM 6524 C CA . THR A 1 807 ? -6.412 -3.248 73.041 1.00 43.31 807 THR A CA 1
ATOM 6525 C C . THR A 1 807 ? -7.778 -2.671 72.677 1.00 43.31 807 THR A C 1
ATOM 6527 O O . THR A 1 807 ? -8.735 -2.812 73.436 1.00 43.31 807 THR A O 1
ATOM 6530 N N . VAL A 1 808 ? -7.885 -2.017 71.516 1.00 41.50 808 VAL A N 1
ATOM 6531 C CA . VAL A 1 808 ? -9.135 -1.433 70.997 1.00 41.50 808 VAL A CA 1
ATOM 6532 C C . VAL A 1 808 ? -9.576 -2.221 69.766 1.00 41.50 808 VAL A C 1
ATOM 6534 O O . VAL A 1 808 ? -8.981 -2.098 68.702 1.00 41.50 808 VAL A O 1
ATOM 6537 N N . LYS A 1 809 ? -10.632 -3.030 69.887 1.00 38.94 809 LYS A N 1
ATOM 6538 C CA . LYS A 1 809 ? -11.181 -3.827 68.781 1.00 38.94 809 LYS A CA 1
ATOM 6539 C C . LYS A 1 809 ? -12.344 -3.079 68.125 1.00 38.94 809 LYS A C 1
ATOM 6541 O O . LYS A 1 809 ? -13.385 -2.890 68.754 1.00 38.94 809 LYS A O 1
ATOM 6546 N N . ARG A 1 810 ? -12.184 -2.657 66.864 1.00 37.56 810 ARG A N 1
ATOM 6547 C CA . ARG A 1 810 ? -13.270 -2.124 66.018 1.00 37.56 810 ARG A CA 1
ATOM 6548 C C . ARG A 1 810 ? -13.792 -3.224 65.098 1.00 37.56 810 ARG A C 1
ATOM 6550 O O . ARG A 1 810 ? -13.015 -3.831 64.376 1.00 37.56 810 ARG A O 1
ATOM 6557 N N . VAL A 1 811 ? -15.098 -3.473 65.101 1.00 41.66 811 VAL A N 1
ATOM 6558 C CA . VAL A 1 811 ? -15.746 -4.440 64.201 1.00 41.66 811 VAL A CA 1
ATOM 6559 C C . VAL A 1 811 ? -16.798 -3.710 63.373 1.00 41.66 811 VAL A C 1
ATOM 6561 O O . VAL A 1 811 ? -17.733 -3.130 63.930 1.00 41.66 811 VAL A O 1
ATOM 6564 N N . ARG A 1 812 ? -16.639 -3.735 62.045 1.00 38.16 812 ARG A N 1
ATOM 6565 C CA . ARG A 1 812 ? -17.585 -3.174 61.072 1.00 38.16 812 ARG A CA 1
ATOM 6566 C C . ARG A 1 812 ? -18.345 -4.316 60.404 1.00 38.16 812 ARG A C 1
ATOM 6568 O O . ARG A 1 812 ? -17.738 -5.254 59.899 1.00 38.16 812 ARG A O 1
ATOM 6575 N N . THR A 1 813 ? -19.671 -4.252 60.435 1.00 38.28 813 THR A N 1
ATOM 6576 C CA . THR A 1 813 ? -20.570 -5.258 59.853 1.00 38.28 813 THR A CA 1
ATOM 6577 C C . THR A 1 813 ? -21.482 -4.595 58.825 1.00 38.28 813 THR A C 1
ATOM 6579 O O . THR A 1 813 ? -22.136 -3.593 59.122 1.00 38.28 813 THR A O 1
ATOM 6582 N N . THR A 1 814 ? -21.489 -5.130 57.605 1.00 38.62 814 THR A N 1
ATOM 6583 C CA . THR A 1 814 ? -22.370 -4.743 56.495 1.00 38.62 814 THR A CA 1
ATOM 6584 C C . THR A 1 814 ? -23.408 -5.845 56.291 1.00 38.62 814 THR A C 1
ATOM 6586 O O . THR A 1 814 ? -23.061 -6.994 56.019 1.00 38.62 814 THR A O 1
ATOM 6589 N N . GLU A 1 815 ? -24.693 -5.523 56.440 1.00 41.25 815 GLU A N 1
ATOM 6590 C CA . GLU A 1 815 ? -25.792 -6.444 56.132 1.00 41.25 815 GLU A CA 1
ATOM 6591 C C . GLU A 1 815 ? -26.540 -5.938 54.892 1.00 41.25 815 GLU A C 1
ATOM 6593 O O . GLU A 1 815 ? -27.065 -4.824 54.879 1.00 41.25 815 GLU A O 1
ATOM 6598 N N . THR A 1 816 ? -26.566 -6.751 53.830 1.00 40.69 816 THR A N 1
ATOM 6599 C CA . THR A 1 816 ? -27.331 -6.487 52.601 1.00 40.69 816 THR A CA 1
ATOM 6600 C C . THR A 1 816 ? -28.550 -7.400 52.585 1.00 40.69 816 THR A C 1
ATOM 6602 O O . THR A 1 816 ? -28.404 -8.622 52.629 1.00 40.69 816 THR A O 1
ATOM 6605 N N . THR A 1 817 ? -29.756 -6.833 52.529 1.00 41.91 817 THR A N 1
ATOM 6606 C CA . THR A 1 817 ? -30.997 -7.626 52.515 1.00 41.91 817 THR A CA 1
ATOM 6607 C C . THR A 1 817 ? -31.769 -7.359 51.225 1.00 41.91 817 THR A C 1
ATOM 6609 O O . THR A 1 817 ? -32.065 -6.209 50.907 1.00 41.91 817 THR A O 1
ATOM 6612 N N . ALA A 1 818 ? -32.114 -8.417 50.487 1.00 37.78 818 ALA A N 1
ATOM 6613 C CA . ALA A 1 818 ? -32.999 -8.348 49.323 1.00 37.78 818 ALA A CA 1
ATOM 6614 C C . ALA A 1 818 ? -34.380 -8.916 49.691 1.00 37.78 818 ALA A C 1
ATOM 6616 O O . ALA A 1 818 ? -34.493 -10.075 50.099 1.00 37.78 818 ALA A O 1
ATOM 6617 N N . LEU A 1 819 ? -35.440 -8.112 49.559 1.00 37.53 819 LEU A N 1
ATOM 6618 C CA . LEU A 1 819 ? -36.822 -8.525 49.834 1.00 37.53 819 LEU A CA 1
ATOM 6619 C C . LEU A 1 819 ? -37.625 -8.633 48.528 1.00 37.53 819 LEU A C 1
ATOM 6621 O O . LEU A 1 819 ? -37.822 -7.642 47.831 1.00 37.53 819 LEU A O 1
ATOM 6625 N N . GLY A 1 820 ? -38.153 -9.832 48.248 1.00 35.03 820 GLY A N 1
ATOM 6626 C CA . GLY A 1 820 ? -39.238 -10.046 47.280 1.00 35.03 820 GLY A CA 1
ATOM 6627 C C . GLY A 1 820 ? -38.881 -10.891 46.053 1.00 35.03 820 GLY A C 1
ATOM 6628 O O . GLY A 1 820 ? -38.361 -10.391 45.066 1.00 35.03 820 GLY A O 1
ATOM 6629 N N . GLY A 1 821 ? -39.256 -12.173 46.085 1.00 33.50 821 GLY A N 1
ATOM 6630 C CA . GLY A 1 821 ? -39.266 -13.086 44.937 1.00 33.50 821 GLY A CA 1
ATOM 6631 C C . GLY A 1 821 ? -39.934 -14.419 45.316 1.00 33.50 821 GLY A C 1
ATOM 6632 O O . GLY A 1 821 ? -39.856 -14.817 46.484 1.00 33.50 821 GLY A O 1
ATOM 6633 N N . PRO A 1 822 ? -40.634 -15.112 44.396 1.00 29.77 822 PRO A N 1
ATOM 6634 C CA . PRO A 1 822 ? -41.377 -16.333 44.703 1.00 29.77 822 PRO A CA 1
ATOM 6635 C C . PRO A 1 822 ? -40.407 -17.519 44.797 1.00 29.77 822 PRO A C 1
ATOM 6637 O O . PRO A 1 822 ? -40.288 -18.314 43.872 1.00 29.77 822 PRO A O 1
ATOM 6640 N N . GLY A 1 823 ? -39.661 -17.604 45.899 1.00 36.03 823 GLY A N 1
ATOM 6641 C CA . GLY A 1 823 ? -38.611 -18.616 46.033 1.00 36.03 823 GLY A CA 1
ATOM 6642 C C . GLY A 1 823 ? -37.942 -18.750 47.397 1.00 36.03 823 GLY A C 1
ATOM 6643 O O . GLY A 1 823 ? -36.958 -19.471 47.489 1.00 36.03 823 GLY A O 1
ATOM 6644 N N . GLY A 1 824 ? -38.469 -18.125 48.455 1.00 31.94 824 GLY A N 1
ATOM 6645 C CA . GLY A 1 824 ? -37.883 -18.232 49.794 1.00 31.94 824 GLY A CA 1
ATOM 6646 C C . GLY A 1 824 ? -36.609 -17.395 49.956 1.00 31.94 824 GLY A C 1
ATOM 6647 O O . GLY A 1 824 ? -35.864 -17.138 49.020 1.00 31.94 824 GLY A O 1
ATOM 6648 N N . VAL A 1 825 ? -36.421 -16.887 51.167 1.00 33.06 825 VAL A N 1
ATOM 6649 C CA . VAL A 1 825 ? -35.419 -15.878 51.509 1.00 33.06 825 VAL A CA 1
ATOM 6650 C C . VAL A 1 825 ? -34.037 -16.536 51.637 1.00 33.06 825 VAL A C 1
ATOM 6652 O O . VAL A 1 825 ? -33.819 -17.289 52.583 1.00 33.06 825 VAL A O 1
ATOM 6655 N N . SER A 1 826 ? -33.096 -16.243 50.737 1.00 36.25 826 SER A N 1
ATOM 6656 C CA . SER A 1 826 ? -31.684 -16.621 50.913 1.00 36.25 826 SER A CA 1
ATOM 6657 C C . SER A 1 826 ? -30.899 -15.410 51.418 1.00 36.25 826 SER A C 1
ATOM 6659 O O . SER A 1 826 ? -30.399 -14.613 50.629 1.00 36.25 826 SER A O 1
ATOM 6661 N N . VAL A 1 827 ? -30.848 -15.229 52.741 1.00 40.75 827 VAL A N 1
ATOM 6662 C CA . VAL A 1 827 ? -30.045 -14.172 53.378 1.00 40.75 827 VAL A CA 1
ATOM 6663 C C . VAL A 1 827 ? -28.599 -14.662 53.494 1.00 40.75 827 VAL A C 1
ATOM 6665 O O . VAL A 1 827 ? -28.329 -15.615 54.231 1.00 40.75 827 VAL A O 1
ATOM 6668 N N . TYR A 1 828 ? -27.675 -14.020 52.780 1.00 46.28 828 TYR A N 1
ATOM 6669 C CA . TYR A 1 828 ? -26.234 -14.259 52.897 1.00 46.28 828 TYR A CA 1
ATOM 6670 C C . TYR A 1 828 ? -25.568 -13.083 53.620 1.00 46.28 828 TYR A C 1
ATOM 6672 O O . TYR A 1 828 ? -25.958 -11.931 53.446 1.00 46.28 828 TYR A O 1
ATOM 6680 N N . ARG A 1 829 ? -24.569 -13.382 54.451 1.00 46.62 829 ARG A N 1
ATOM 6681 C CA . ARG A 1 829 ? -23.701 -12.430 55.148 1.00 46.62 829 ARG A CA 1
ATOM 6682 C C . ARG A 1 829 ? -22.291 -12.565 54.573 1.00 46.62 829 ARG A C 1
ATOM 6684 O O . ARG A 1 829 ? -21.752 -13.670 54.527 1.00 46.62 829 ARG A O 1
ATOM 6691 N N . ALA A 1 830 ? -21.684 -11.452 54.175 1.00 49.28 830 ALA A N 1
ATOM 6692 C CA . ALA A 1 830 ? -20.262 -11.413 53.855 1.00 49.28 830 ALA A CA 1
ATOM 6693 C C . ALA A 1 830 ? -19.466 -11.213 55.149 1.00 49.28 830 ALA A C 1
ATOM 6695 O O . ALA A 1 830 ? -19.709 -10.267 55.901 1.00 49.28 830 ALA A O 1
ATOM 6696 N N . ILE A 1 831 ? -18.534 -12.120 55.428 1.00 47.53 831 ILE A N 1
ATOM 6697 C CA . ILE A 1 831 ? -17.621 -12.000 56.562 1.00 47.53 831 ILE A CA 1
ATOM 6698 C C . ILE A 1 831 ? -16.264 -11.608 55.972 1.00 47.53 831 ILE A C 1
ATOM 6700 O O . ILE A 1 831 ? -15.642 -12.415 55.284 1.00 47.53 831 ILE A O 1
ATOM 6704 N N . THR A 1 832 ? -15.844 -10.365 56.248 1.00 45.59 832 THR A N 1
ATOM 6705 C CA . THR A 1 832 ? -14.626 -9.635 55.808 1.00 45.59 832 THR A CA 1
ATOM 6706 C C . THR A 1 832 ? -14.780 -8.705 54.589 1.00 45.59 832 THR A C 1
ATOM 6708 O O . THR A 1 832 ? -15.266 -9.092 53.530 1.00 45.59 832 THR A O 1
ATOM 6711 N N . GLY A 1 833 ? -14.380 -7.437 54.766 1.00 41.97 833 GLY A N 1
ATOM 6712 C CA . GLY A 1 833 ? -14.360 -6.396 53.734 1.00 41.97 833 GLY A CA 1
ATOM 6713 C C . GLY A 1 833 ? -12.988 -6.320 53.068 1.00 41.97 833 GLY A C 1
ATOM 6714 O O . GLY A 1 833 ? -12.095 -5.656 53.579 1.00 41.97 833 GLY A O 1
ATOM 6715 N N . GLY A 1 834 ? -12.820 -7.020 51.946 1.00 42.31 834 GLY A N 1
ATOM 6716 C CA . GLY A 1 834 ? -11.592 -7.029 51.143 1.00 42.31 834 GLY A CA 1
ATOM 6717 C C . GLY A 1 834 ? -11.472 -8.281 50.264 1.00 42.31 834 GLY A C 1
ATOM 6718 O O . GLY A 1 834 ? -12.304 -9.188 50.355 1.00 42.31 834 GLY A O 1
ATOM 6719 N N . LYS A 1 835 ? -10.441 -8.343 49.401 1.00 38.69 835 LYS A N 1
ATOM 6720 C CA . LYS A 1 835 ? -10.085 -9.553 48.625 1.00 38.69 835 LYS A CA 1
ATOM 6721 C C . LYS A 1 835 ? -9.835 -10.707 49.609 1.00 38.69 835 LYS A C 1
ATOM 6723 O O . LYS A 1 835 ? -8.783 -10.758 50.233 1.00 38.69 835 LYS A O 1
ATOM 6728 N N . GLY A 1 836 ? -10.828 -11.580 49.777 1.00 48.09 836 GLY A N 1
ATOM 6729 C CA . GLY A 1 836 ? -10.835 -12.629 50.808 1.00 48.09 836 GLY A CA 1
ATOM 6730 C C . GLY A 1 836 ? -12.204 -12.925 51.441 1.00 48.09 836 GLY A C 1
ATOM 6731 O O . GLY A 1 836 ? -12.297 -13.860 52.233 1.00 48.09 836 GLY A O 1
ATOM 6732 N N . ALA A 1 837 ? -13.261 -12.183 51.086 1.00 51.03 837 ALA A N 1
ATOM 6733 C CA . ALA A 1 837 ? -14.609 -12.355 51.637 1.00 51.03 837 ALA A CA 1
ATOM 6734 C C . ALA A 1 837 ? -15.162 -13.789 51.500 1.00 51.03 837 ALA A C 1
ATOM 6736 O O . ALA A 1 837 ? -15.190 -14.359 50.407 1.00 51.03 837 ALA A O 1
ATOM 6737 N N . MET A 1 838 ? -15.644 -14.352 52.616 1.00 57.59 838 MET A N 1
ATOM 6738 C CA . MET A 1 838 ? -16.413 -15.600 52.634 1.00 57.59 838 MET A CA 1
ATOM 6739 C C . MET A 1 838 ? -17.904 -15.271 52.749 1.00 57.59 838 MET A C 1
ATOM 6741 O O . MET A 1 838 ? -18.333 -14.612 53.699 1.00 57.59 838 MET A O 1
ATOM 6745 N N . GLU A 1 839 ? -18.697 -15.756 51.795 1.00 61.12 839 GLU A N 1
ATOM 6746 C CA . GLU A 1 839 ? -20.156 -15.695 51.865 1.00 61.12 839 GLU A CA 1
ATOM 6747 C C . GLU A 1 839 ? -20.683 -16.832 52.737 1.00 61.12 839 GLU A C 1
ATOM 6749 O O . GLU A 1 839 ? -20.470 -18.020 52.463 1.00 61.12 839 GLU A O 1
ATOM 6754 N N . VAL A 1 840 ? -21.387 -16.462 53.802 1.00 64.00 840 VAL A N 1
ATOM 6755 C CA . VAL A 1 840 ? -21.948 -17.397 54.772 1.00 64.00 840 VAL A CA 1
ATOM 6756 C C . VAL A 1 840 ? -23.459 -17.171 54.869 1.00 64.00 840 VAL A C 1
ATOM 6758 O O . VAL A 1 840 ? -23.898 -16.024 54.936 1.00 64.00 840 VAL A O 1
ATOM 6761 N N . PRO A 1 841 ? -24.295 -18.223 54.889 1.00 67.12 841 PRO A N 1
ATOM 6762 C CA . PRO A 1 841 ? -25.720 -18.081 55.185 1.00 67.12 841 PRO A CA 1
ATOM 6763 C C . PRO A 1 841 ? -25.956 -17.351 56.517 1.00 67.12 841 PRO A C 1
ATOM 6765 O O . PRO A 1 841 ? -25.166 -17.499 57.445 1.00 67.12 841 PRO A O 1
ATOM 6768 N N . GLN A 1 842 ? -27.072 -16.633 56.669 1.00 61.59 842 GLN A N 1
ATOM 6769 C CA . GLN A 1 842 ? -27.389 -15.862 57.888 1.00 61.59 842 GLN A CA 1
ATOM 6770 C C . GLN A 1 842 ? -27.264 -16.658 59.203 1.00 61.59 842 GLN A C 1
ATOM 6772 O O . GLN A 1 842 ? -26.924 -16.088 60.237 1.00 61.59 842 GLN A O 1
ATOM 6777 N N . ASN A 1 843 ? -27.509 -17.970 59.165 1.00 64.88 843 ASN A N 1
ATOM 6778 C CA . ASN A 1 843 ? -27.438 -18.851 60.333 1.00 64.88 843 ASN A CA 1
ATOM 6779 C C . ASN A 1 843 ? -26.131 -19.665 60.424 1.00 64.88 843 ASN A C 1
ATOM 6781 O O . ASN A 1 843 ? -26.037 -20.544 61.280 1.00 64.88 843 ASN A O 1
ATOM 6785 N N . GLY A 1 844 ? -25.148 -19.413 59.555 1.00 72.44 844 GLY A N 1
ATOM 6786 C CA . GLY A 1 844 ? -23.948 -20.238 59.396 1.00 72.44 844 GLY A CA 1
ATOM 6787 C C . GLY A 1 844 ? -24.189 -21.495 58.554 1.00 72.44 844 GLY A C 1
ATOM 6788 O O . GLY A 1 844 ? -25.325 -21.948 58.382 1.00 72.44 844 GLY A O 1
ATOM 6789 N N . TYR A 1 845 ? -23.118 -22.089 58.027 1.00 76.94 845 TYR A N 1
ATOM 6790 C CA . TYR A 1 845 ? -23.184 -23.373 57.329 1.00 76.94 845 TYR A CA 1
ATOM 6791 C C . TYR A 1 845 ? -23.527 -24.509 58.295 1.00 76.94 845 TYR A C 1
ATOM 6793 O O . TYR A 1 845 ? -23.001 -24.585 59.407 1.00 76.94 845 TYR A O 1
ATOM 6801 N N . HIS A 1 846 ? -24.369 -25.448 57.861 1.00 80.88 846 HIS A N 1
ATOM 6802 C CA . HIS A 1 846 ? -24.519 -26.716 58.572 1.00 80.88 846 HIS A CA 1
ATOM 6803 C C . HIS A 1 846 ? -23.188 -27.486 58.524 1.00 80.88 846 HIS A C 1
ATOM 6805 O O . HIS A 1 846 ? -22.556 -27.543 57.470 1.00 80.88 846 HIS A O 1
ATOM 6811 N N . ILE A 1 847 ? -22.775 -28.136 59.618 1.00 75.69 847 ILE A N 1
ATOM 6812 C CA . ILE A 1 847 ? -21.436 -28.754 59.723 1.00 75.69 847 ILE A CA 1
ATOM 6813 C C . ILE A 1 847 ? -21.102 -29.736 58.577 1.00 75.69 847 ILE A C 1
ATOM 6815 O O . ILE A 1 847 ? -20.060 -29.617 57.942 1.00 75.69 847 ILE A O 1
ATOM 6819 N N . TYR A 1 848 ? -22.028 -30.631 58.216 1.00 73.31 848 TYR A N 1
ATOM 6820 C CA . TYR A 1 848 ? -21.864 -31.547 57.071 1.00 73.31 848 TYR A CA 1
ATOM 6821 C C . TYR A 1 848 ? -21.966 -30.885 55.687 1.00 73.31 848 TYR A C 1
ATOM 6823 O O . TYR A 1 848 ? -21.569 -31.485 54.689 1.00 73.31 848 TYR A O 1
ATOM 6831 N N . GLU A 1 849 ? -22.560 -29.695 55.586 1.00 76.81 849 GLU A N 1
ATOM 6832 C CA . GLU A 1 849 ? -22.575 -28.931 54.335 1.00 76.81 849 GLU A CA 1
ATOM 6833 C C . GLU A 1 849 ? -21.230 -28.228 54.133 1.00 76.81 849 GLU A C 1
ATOM 6835 O O . GLU A 1 849 ? -20.682 -28.260 53.032 1.00 76.81 849 GLU A O 1
ATOM 6840 N N . ALA A 1 850 ? -20.672 -27.666 55.209 1.00 73.62 850 ALA A N 1
ATOM 6841 C CA . ALA A 1 850 ? -19.344 -27.065 55.213 1.00 73.62 850 ALA A CA 1
ATOM 6842 C C . ALA A 1 850 ? -18.255 -28.088 54.846 1.00 73.62 850 ALA A C 1
ATOM 6844 O O . ALA A 1 850 ? -17.377 -27.773 54.047 1.00 73.62 850 ALA A O 1
ATOM 6845 N N . GLU A 1 851 ? -18.341 -29.322 55.358 1.00 76.12 851 GLU A N 1
ATOM 6846 C CA . GLU A 1 851 ? -17.387 -30.394 55.033 1.00 76.12 851 GLU A CA 1
ATOM 6847 C C . GLU A 1 851 ? -17.441 -30.775 53.545 1.00 76.12 851 GLU A C 1
ATOM 6849 O O . GLU A 1 851 ? -16.413 -30.834 52.876 1.00 76.12 851 GLU A O 1
ATOM 6854 N N . ARG A 1 852 ? -18.643 -30.948 52.973 1.00 74.94 852 ARG A N 1
ATOM 6855 C CA . ARG A 1 852 ? -18.797 -31.247 51.533 1.00 74.94 852 ARG A CA 1
ATOM 6856 C C . ARG A 1 852 ? -18.264 -30.141 50.631 1.00 74.94 852 ARG A C 1
ATOM 6858 O O . ARG A 1 852 ? -17.847 -30.422 49.513 1.00 74.94 852 ARG A O 1
ATOM 6865 N N . LYS A 1 853 ? -18.318 -28.896 51.103 1.00 70.50 853 LYS A N 1
ATOM 6866 C CA . LYS A 1 853 ? -17.788 -27.724 50.400 1.00 70.50 853 LYS A CA 1
ATOM 6867 C C . LYS A 1 853 ? -16.288 -27.515 50.636 1.00 70.50 853 LYS A C 1
ATOM 6869 O O . LYS A 1 853 ? -15.741 -26.556 50.106 1.00 70.50 853 LYS A O 1
ATOM 6874 N N . GLY A 1 854 ? -15.629 -28.381 51.413 1.00 72.19 854 GLY A N 1
ATOM 6875 C CA . GLY A 1 854 ? -14.209 -28.254 51.755 1.00 72.19 854 GLY A CA 1
ATOM 6876 C C . GLY A 1 854 ? -13.891 -27.051 52.650 1.00 72.19 854 GLY A C 1
ATOM 6877 O O . GLY A 1 854 ? -12.734 -26.662 52.757 1.00 72.19 854 GLY A O 1
ATOM 6878 N N . ILE A 1 855 ? -14.913 -26.453 53.277 1.00 75.69 855 ILE A N 1
ATOM 6879 C CA . ILE A 1 855 ? -14.779 -25.278 54.149 1.00 75.69 855 ILE A CA 1
ATOM 6880 C C . ILE A 1 855 ? -14.239 -25.692 55.521 1.00 75.69 855 ILE A C 1
ATOM 6882 O O . ILE A 1 855 ? -13.539 -24.916 56.157 1.00 75.69 855 ILE A O 1
ATOM 6886 N N . ILE A 1 856 ? -14.549 -26.906 55.983 1.00 78.69 856 ILE A N 1
ATOM 6887 C CA . ILE A 1 856 ? -14.055 -27.462 57.246 1.00 78.69 856 ILE A CA 1
ATOM 6888 C C . ILE A 1 856 ? -13.550 -28.888 57.047 1.00 78.69 856 ILE A C 1
ATOM 6890 O O . ILE A 1 856 ? -14.208 -29.698 56.396 1.00 78.69 856 ILE A O 1
ATOM 6894 N N . ASP A 1 857 ? -12.420 -29.205 57.669 1.00 79.69 857 ASP A N 1
ATOM 6895 C CA . ASP A 1 857 ? -11.953 -30.576 57.844 1.00 79.69 857 ASP A CA 1
ATOM 6896 C C . ASP A 1 857 ? -12.328 -31.065 59.252 1.00 79.69 857 ASP A C 1
ATOM 6898 O O . ASP A 1 857 ? -11.779 -30.609 60.256 1.00 79.69 857 ASP A O 1
ATOM 6902 N N . LEU A 1 858 ? -13.281 -32.001 59.340 1.00 72.38 858 LEU A N 1
ATOM 6903 C CA . LEU A 1 858 ? -13.770 -32.533 60.619 1.00 72.38 858 LEU A CA 1
ATOM 6904 C C . LEU A 1 858 ? -12.730 -33.379 61.365 1.00 72.38 858 LEU A C 1
ATOM 6906 O O . LEU A 1 858 ? -12.891 -33.615 62.563 1.00 72.38 858 LEU A O 1
ATOM 6910 N N . SER A 1 859 ? -11.676 -33.840 60.686 1.00 74.50 859 SER A N 1
ATOM 6911 C CA . SER A 1 859 ? -10.616 -34.632 61.312 1.00 74.50 859 SER A CA 1
ATOM 6912 C C . SER A 1 859 ? -9.602 -33.765 62.060 1.00 74.50 859 SER A C 1
ATOM 6914 O O . SER A 1 859 ? -9.090 -34.175 63.103 1.00 74.50 859 SER A O 1
ATOM 6916 N N . THR A 1 860 ? -9.350 -32.552 61.562 1.00 74.56 860 THR A N 1
ATOM 6917 C CA . THR A 1 860 ? -8.388 -31.601 62.135 1.00 74.56 860 THR A CA 1
ATOM 6918 C C . THR A 1 860 ? -9.055 -30.438 62.872 1.00 74.56 860 THR A C 1
ATOM 6920 O O . THR A 1 860 ? -8.413 -29.803 63.705 1.00 74.56 860 THR A O 1
ATOM 6923 N N . GLY A 1 861 ? -10.344 -30.181 62.623 1.00 67.75 861 GLY A N 1
ATOM 6924 C CA . GLY A 1 861 ? -11.100 -29.072 63.213 1.00 67.75 861 GLY A CA 1
ATOM 6925 C C . GLY A 1 861 ? -10.746 -27.703 62.624 1.00 67.75 861 GLY A C 1
ATOM 6926 O O . GLY A 1 861 ? -11.077 -26.680 63.222 1.00 67.75 861 GLY A O 1
ATOM 6927 N N . ASN A 1 862 ? -10.068 -27.676 61.476 1.00 77.69 862 ASN A N 1
ATOM 6928 C CA . ASN A 1 862 ? -9.638 -26.448 60.820 1.00 77.69 862 ASN A CA 1
ATOM 6929 C C . ASN A 1 862 ? -10.633 -26.036 59.734 1.00 77.69 862 ASN A C 1
ATOM 6931 O O . ASN A 1 862 ? -11.081 -26.860 58.936 1.00 77.69 862 ASN A O 1
ATOM 6935 N N . ILE A 1 863 ? -10.954 -24.745 59.702 1.00 76.19 863 ILE A N 1
ATOM 6936 C CA . ILE A 1 863 ? -11.786 -24.113 58.681 1.00 76.19 863 ILE A CA 1
ATOM 6937 C C . ILE A 1 863 ? -10.862 -23.401 57.693 1.00 76.19 863 ILE A C 1
ATOM 6939 O O . ILE A 1 863 ? -10.100 -22.509 58.073 1.00 76.19 863 ILE A O 1
ATOM 6943 N N . THR A 1 864 ? -10.921 -23.807 56.428 1.00 69.69 864 THR A N 1
ATOM 6944 C CA . THR A 1 864 ? -10.100 -23.285 55.331 1.00 69.69 864 THR A CA 1
ATOM 6945 C C . THR A 1 864 ? -10.985 -22.617 54.288 1.00 69.69 864 THR A C 1
ATOM 6947 O O . THR A 1 864 ? -11.911 -23.227 53.758 1.00 69.69 864 THR A O 1
ATOM 6950 N N . SER A 1 865 ? -10.701 -21.350 53.985 1.00 60.75 865 SER A N 1
ATOM 6951 C CA . SER A 1 865 ? -11.330 -20.634 52.872 1.00 60.75 865 SER A CA 1
ATOM 6952 C C . SER A 1 865 ? -10.482 -20.807 51.608 1.00 60.75 865 SER A C 1
ATOM 6954 O O . SER A 1 865 ? -9.259 -20.743 51.724 1.00 60.75 865 SER A O 1
ATOM 6956 N N . PRO A 1 866 ? -11.073 -20.925 50.403 1.00 52.56 866 PRO A N 1
ATOM 6957 C CA . PRO A 1 866 ? -10.318 -20.985 49.146 1.00 52.56 866 PRO A CA 1
ATOM 6958 C C . PRO A 1 866 ? -9.373 -19.794 48.918 1.00 52.56 866 PRO A C 1
ATOM 6960 O O . PRO A 1 866 ? -8.429 -19.908 48.145 1.00 52.56 866 PRO A O 1
ATOM 6963 N N . ASN A 1 867 ? -9.634 -18.665 49.588 1.00 51.38 867 ASN A N 1
ATOM 6964 C CA . ASN A 1 867 ? -8.960 -17.386 49.356 1.00 51.38 867 ASN A CA 1
ATOM 6965 C C . ASN A 1 867 ? -8.232 -16.831 50.598 1.00 51.38 867 ASN A C 1
ATOM 6967 O O . ASN A 1 867 ? -7.854 -15.661 50.592 1.00 51.38 867 ASN A O 1
ATOM 6971 N N . VAL A 1 868 ? -8.080 -17.612 51.678 1.00 55.75 868 VAL A N 1
ATOM 6972 C CA . VAL A 1 868 ? -7.433 -17.153 52.924 1.00 55.75 868 VAL A CA 1
ATOM 6973 C C . VAL A 1 868 ? -6.364 -18.159 53.350 1.00 55.75 868 VAL A C 1
ATOM 6975 O O . VAL A 1 868 ? -6.691 -19.281 53.724 1.00 55.75 868 VAL A O 1
ATOM 6978 N N . ASP A 1 869 ? -5.098 -17.731 53.371 1.00 51.50 869 ASP A N 1
ATOM 6979 C CA . ASP A 1 869 ? -3.936 -18.556 53.766 1.00 51.50 869 ASP A CA 1
ATOM 6980 C C . ASP A 1 869 ? -3.888 -18.894 55.273 1.00 51.50 869 ASP A C 1
ATOM 6982 O O . ASP A 1 869 ? -3.005 -19.614 55.744 1.00 51.50 869 ASP A O 1
ATOM 6986 N N . ARG A 1 870 ? -4.842 -18.386 56.061 1.00 59.19 870 ARG A N 1
ATOM 6987 C CA . ARG A 1 870 ? -4.936 -18.593 57.510 1.00 59.19 870 ARG A CA 1
ATOM 6988 C C . ARG A 1 870 ? -6.078 -19.554 57.842 1.00 59.19 870 ARG A C 1
ATOM 6990 O O . ARG A 1 870 ? -7.245 -19.226 57.646 1.00 59.19 870 ARG A O 1
ATOM 6997 N N . ALA A 1 871 ? -5.742 -20.719 58.395 1.00 66.81 871 ALA A N 1
ATOM 6998 C CA . ALA A 1 871 ? -6.727 -21.654 58.936 1.00 66.81 871 ALA A CA 1
ATOM 6999 C C . ALA A 1 871 ? -7.392 -21.068 60.195 1.00 66.81 871 ALA A C 1
ATOM 7001 O O . ALA A 1 871 ? -6.705 -20.602 61.107 1.00 66.81 871 ALA A O 1
ATOM 7002 N N . ILE A 1 872 ? -8.725 -21.092 60.240 1.00 73.56 872 ILE A N 1
ATOM 7003 C CA . ILE A 1 872 ? -9.529 -20.642 61.384 1.00 73.56 872 ILE A CA 1
ATOM 7004 C C . ILE A 1 872 ? -9.853 -21.866 62.248 1.00 73.56 872 ILE A C 1
ATOM 7006 O O . ILE A 1 872 ? -10.181 -22.930 61.719 1.00 73.56 872 ILE A O 1
ATOM 7010 N N . SER A 1 873 ? -9.760 -21.741 63.574 1.00 77.44 873 SER A N 1
ATOM 7011 C CA . SER A 1 873 ? -10.117 -22.844 64.470 1.00 77.44 873 SER A CA 1
ATOM 7012 C C . SER A 1 873 ? -11.634 -23.077 64.483 1.00 77.44 873 SER A C 1
ATOM 7014 O O . SER A 1 873 ? -12.425 -22.160 64.259 1.00 77.44 873 SER A O 1
ATOM 7016 N N . PHE A 1 874 ? -12.072 -24.300 64.784 1.00 74.94 874 PHE A N 1
ATOM 7017 C CA . PHE A 1 874 ? -13.500 -24.619 64.877 1.00 74.94 874 PHE A CA 1
ATOM 7018 C C . PHE A 1 874 ? -14.272 -23.729 65.867 1.00 74.94 874 PHE A C 1
ATOM 7020 O O . PHE A 1 874 ? -15.416 -23.362 65.601 1.00 74.94 874 PHE A O 1
ATOM 7027 N N . ALA A 1 875 ? -13.647 -23.369 66.994 1.00 71.31 875 ALA A N 1
ATOM 7028 C CA . ALA A 1 875 ? -14.248 -22.503 68.006 1.00 71.31 875 ALA A CA 1
ATOM 7029 C C . ALA A 1 875 ? -14.467 -21.083 67.463 1.00 71.31 875 ALA A C 1
ATOM 7031 O O . ALA A 1 875 ? -15.579 -20.558 67.543 1.00 71.31 875 ALA A O 1
ATOM 7032 N N . ASP A 1 876 ? -13.448 -20.522 66.809 1.00 71.31 876 ASP A N 1
ATOM 7033 C CA . ASP A 1 876 ? -13.528 -19.191 66.203 1.00 71.31 876 ASP A CA 1
ATOM 7034 C C . ASP A 1 876 ? -14.523 -19.170 65.033 1.00 71.31 876 ASP A C 1
ATOM 7036 O O . ASP A 1 876 ? -15.240 -18.195 64.839 1.00 71.31 876 ASP A O 1
ATOM 7040 N N . GLY A 1 877 ? -14.643 -20.261 64.269 1.00 70.56 877 GLY A N 1
ATOM 7041 C CA . GLY A 1 877 ? -15.622 -20.377 63.184 1.00 70.56 877 GLY A CA 1
ATOM 7042 C C . GLY A 1 877 ? -17.080 -20.422 63.648 1.00 70.56 877 GLY A C 1
ATOM 7043 O O . GLY A 1 877 ? -17.972 -20.003 62.908 1.00 70.56 877 GLY A O 1
ATOM 7044 N N . ILE A 1 878 ? -17.338 -20.892 64.870 1.00 72.69 878 ILE A N 1
ATOM 7045 C CA . ILE A 1 878 ? -18.659 -20.801 65.501 1.00 72.69 878 ILE A CA 1
ATOM 7046 C C . ILE A 1 878 ? -18.910 -19.376 66.005 1.00 72.69 878 ILE A C 1
ATOM 7048 O O . ILE A 1 878 ? -20.001 -18.843 65.803 1.00 72.69 878 ILE A O 1
ATOM 7052 N N . GLU A 1 879 ? -17.908 -18.746 66.622 1.00 68.00 879 GLU A N 1
ATOM 7053 C CA . GLU A 1 879 ? -18.013 -17.381 67.152 1.00 68.00 879 GLU A CA 1
ATOM 7054 C C . GLU A 1 879 ? -18.194 -16.337 66.038 1.00 68.00 879 GLU A C 1
ATOM 7056 O O . GLU A 1 879 ? -19.022 -15.434 66.150 1.00 68.00 879 GLU A O 1
ATOM 7061 N N . LEU A 1 880 ? -17.500 -16.519 64.912 1.00 66.88 880 LEU A N 1
ATOM 7062 C CA . LEU A 1 880 ? -17.643 -15.705 63.703 1.00 66.88 880 LEU A CA 1
ATOM 7063 C C . LEU A 1 880 ? -18.931 -16.016 62.921 1.00 66.88 880 LEU A C 1
ATOM 7065 O O . LEU A 1 880 ? -19.276 -15.286 61.995 1.00 66.88 880 LEU A O 1
ATOM 7069 N N . GLY A 1 881 ? -19.666 -17.072 63.285 1.00 69.25 881 GLY A N 1
ATOM 7070 C CA . GLY A 1 881 ? -20.923 -17.457 62.641 1.00 69.25 881 GLY A CA 1
ATOM 7071 C C . GLY A 1 881 ? -20.762 -18.146 61.284 1.00 69.25 881 GLY A C 1
ATOM 7072 O O . GLY A 1 881 ? -21.739 -18.252 60.548 1.00 69.25 881 GLY A O 1
ATOM 7073 N N . VAL A 1 882 ? -19.559 -18.633 60.954 1.00 75.62 882 VAL A N 1
ATOM 7074 C CA . VAL A 1 882 ? -19.269 -19.420 59.741 1.00 75.62 882 VAL A CA 1
ATOM 7075 C C . VAL A 1 882 ? -19.967 -20.779 59.799 1.00 75.62 882 VAL A C 1
ATOM 7077 O O . VAL A 1 882 ? -20.544 -21.222 58.806 1.00 75.62 882 VAL A O 1
ATOM 7080 N N . ILE A 1 883 ? -19.957 -21.426 60.969 1.00 78.94 883 ILE A N 1
ATOM 7081 C CA . ILE A 1 883 ? -20.620 -22.711 61.218 1.00 78.94 883 ILE A CA 1
ATOM 7082 C C . ILE A 1 883 ? -21.809 -22.509 62.157 1.00 78.94 883 ILE A C 1
ATOM 7084 O O . ILE A 1 883 ? -21.712 -21.863 63.199 1.00 78.94 883 ILE A O 1
ATOM 7088 N N . ASN A 1 884 ? -22.944 -23.109 61.810 1.00 81.50 884 ASN A N 1
ATOM 7089 C CA . ASN A 1 884 ? -24.160 -23.041 62.602 1.00 81.50 884 ASN A CA 1
ATOM 7090 C C . ASN A 1 884 ? -24.020 -23.862 63.898 1.00 81.50 884 ASN A C 1
ATOM 7092 O O . ASN A 1 884 ? -24.152 -25.090 63.879 1.00 81.50 884 ASN A O 1
ATOM 7096 N N . SER A 1 885 ? -23.838 -23.188 65.036 1.00 72.69 885 SER A N 1
ATOM 7097 C CA . SER A 1 885 ? -23.764 -23.815 66.370 1.00 72.69 885 SER A CA 1
ATOM 7098 C C . SER A 1 885 ? -24.983 -24.667 66.715 1.00 72.69 885 SER A C 1
ATOM 7100 O O . SER A 1 885 ? -24.840 -25.720 67.330 1.00 72.69 885 SER A O 1
ATOM 7102 N N . SER A 1 886 ? -26.176 -24.274 66.256 1.00 70.06 886 SER A N 1
ATOM 7103 C CA . SER A 1 886 ? -27.409 -25.020 66.533 1.00 70.06 886 SER A CA 1
ATOM 7104 C C . SER A 1 886 ? -27.465 -26.381 65.834 1.00 70.06 886 SER A C 1
ATOM 7106 O O . SER A 1 886 ? -28.196 -27.261 66.284 1.00 70.06 886 SER A O 1
ATOM 7108 N N . SER A 1 887 ? -26.656 -26.579 64.788 1.00 67.00 887 SER A N 1
ATOM 7109 C CA . SER A 1 887 ? -26.552 -27.849 64.062 1.00 67.00 887 SER A CA 1
ATOM 7110 C C . SER A 1 887 ? -25.620 -28.872 64.723 1.00 67.00 887 SER A C 1
ATOM 7112 O O . SER A 1 887 ? -25.505 -29.994 64.229 1.00 67.00 887 SER A O 1
ATOM 7114 N N . ILE A 1 888 ? -24.964 -28.513 65.837 1.00 71.88 888 ILE A N 1
ATOM 7115 C CA . ILE A 1 888 ? -23.945 -29.346 66.476 1.00 71.88 888 ILE A CA 1
ATOM 7116 C C . ILE A 1 888 ? -24.383 -29.743 67.888 1.00 71.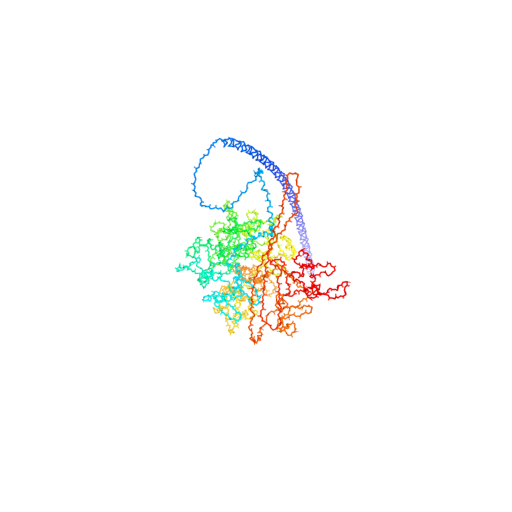88 888 ILE A C 1
ATOM 7118 O O . ILE A 1 888 ? -24.596 -28.908 68.767 1.00 71.88 888 ILE A O 1
ATOM 7122 N N . SER A 1 889 ? -24.480 -31.052 68.114 1.00 74.50 889 SER A N 1
ATOM 7123 C CA . SER A 1 889 ? -24.768 -31.643 69.421 1.00 74.50 889 SER A CA 1
ATOM 7124 C C . SER A 1 889 ? -23.574 -32.455 69.912 1.00 74.50 889 SER A C 1
ATOM 7126 O O . SER A 1 889 ? -23.138 -33.381 69.225 1.00 74.50 889 SER A O 1
ATOM 7128 N N . VAL A 1 890 ? -23.084 -32.157 71.112 1.00 72.19 890 VAL A N 1
ATOM 7129 C CA . VAL A 1 890 ? -21.996 -32.887 71.770 1.00 72.19 890 VAL A CA 1
ATOM 7130 C C . VAL A 1 890 ? -22.582 -33.753 72.875 1.00 72.19 890 VAL A C 1
ATOM 7132 O O . VAL A 1 890 ? -23.445 -33.330 73.638 1.00 72.19 890 VAL A O 1
ATOM 7135 N N . LYS A 1 891 ? -22.135 -35.003 72.965 1.00 76.12 891 LYS A N 1
ATOM 7136 C CA . LYS A 1 891 ? -22.543 -35.903 74.042 1.00 76.12 891 LYS A CA 1
ATOM 7137 C C . LYS A 1 891 ? -21.589 -35.728 75.217 1.00 76.12 891 LYS A C 1
ATOM 7139 O O . LYS A 1 891 ? -20.414 -36.059 75.089 1.00 76.12 891 LYS A O 1
ATOM 7144 N N . ASP A 1 892 ? -22.093 -35.240 76.346 1.00 72.94 892 ASP A N 1
ATOM 7145 C CA . ASP A 1 892 ? -21.306 -35.102 77.569 1.00 72.94 892 ASP A CA 1
ATOM 7146 C C . ASP A 1 892 ? -20.783 -36.492 77.995 1.00 72.94 892 ASP A C 1
ATOM 7148 O O . ASP A 1 892 ? -21.583 -37.396 78.271 1.00 72.94 892 ASP A O 1
ATOM 7152 N N . PRO A 1 893 ? -19.455 -36.698 78.052 1.00 68.12 893 PRO A N 1
ATOM 7153 C CA . PRO A 1 893 ? -18.866 -37.996 78.362 1.00 68.12 893 PRO A CA 1
ATOM 7154 C C . PRO A 1 893 ? -19.120 -38.452 79.806 1.00 68.12 893 PRO A C 1
ATOM 7156 O O . PRO A 1 893 ? -18.990 -39.642 80.089 1.00 68.12 893 PRO A O 1
ATOM 7159 N N . LYS A 1 894 ? -19.498 -37.550 80.723 1.00 70.12 894 LYS A N 1
ATOM 7160 C CA . LYS A 1 894 ? -19.787 -37.887 82.127 1.00 70.12 894 LYS A CA 1
ATOM 7161 C C . LYS A 1 894 ? -21.260 -38.199 82.376 1.00 70.12 894 LYS A C 1
ATOM 7163 O O . LYS A 1 894 ? -21.562 -39.054 83.204 1.00 70.12 894 LYS A O 1
ATOM 7168 N N . THR A 1 895 ? -22.176 -37.522 81.681 1.00 74.62 895 THR A N 1
ATOM 7169 C CA . THR A 1 895 ? -23.628 -37.656 81.916 1.00 74.62 895 THR A CA 1
ATOM 7170 C C . THR A 1 895 ? -24.371 -38.388 80.798 1.00 74.62 895 THR A C 1
ATOM 7172 O O . THR A 1 895 ? -25.527 -38.773 80.975 1.00 74.62 895 THR A O 1
ATOM 7175 N N . GLY A 1 896 ? -23.730 -38.598 79.644 1.00 72.81 896 GLY A N 1
ATOM 7176 C CA . GLY A 1 896 ? -24.310 -39.253 78.472 1.00 72.81 896 GLY A CA 1
ATOM 7177 C C . GLY A 1 896 ? -25.394 -38.439 77.759 1.00 72.81 896 GLY A C 1
ATOM 7178 O O . GLY A 1 896 ? -25.969 -38.940 76.788 1.00 72.81 896 GLY A O 1
ATOM 7179 N N . ARG A 1 897 ? -25.680 -37.212 78.215 1.00 72.56 897 ARG A N 1
ATOM 7180 C CA . ARG A 1 897 ? -26.667 -36.310 77.615 1.00 72.56 897 ARG A CA 1
ATOM 7181 C C . ARG A 1 897 ? -26.081 -35.607 76.396 1.00 72.56 897 ARG A C 1
ATOM 7183 O O . ARG A 1 897 ? -24.938 -35.165 76.418 1.00 72.56 897 ARG A O 1
ATOM 7190 N N . THR A 1 898 ? -26.872 -35.517 75.335 1.00 69.88 898 THR A N 1
ATOM 7191 C CA . THR A 1 898 ? -26.569 -34.698 74.158 1.00 69.88 898 THR A CA 1
ATOM 7192 C C . THR A 1 898 ? -26.934 -33.254 74.466 1.00 69.88 898 THR A C 1
ATOM 7194 O O . THR A 1 898 ? -28.106 -32.966 74.702 1.00 69.88 898 THR A O 1
ATOM 7197 N N . VAL A 1 899 ? -25.939 -32.379 74.484 1.00 72.62 899 VAL A N 1
ATOM 7198 C CA . VAL A 1 899 ? -26.072 -30.943 74.733 1.00 72.62 899 VAL A CA 1
ATOM 7199 C C . VAL A 1 899 ? -25.743 -30.216 73.432 1.00 72.62 899 VAL A C 1
ATOM 7201 O O . VAL A 1 899 ? -24.869 -30.653 72.676 1.00 72.62 899 VAL A O 1
ATOM 7204 N N . ASN A 1 900 ? -26.494 -29.167 73.107 1.00 73.38 900 ASN A N 1
ATOM 7205 C CA . ASN A 1 900 ? -26.166 -28.333 71.955 1.00 73.38 900 ASN A CA 1
ATOM 7206 C C . ASN A 1 900 ? -24.879 -27.559 72.262 1.00 73.38 900 ASN A C 1
ATOM 7208 O O . ASN A 1 900 ? -24.731 -27.105 73.381 1.00 73.38 900 ASN A O 1
ATOM 7212 N N . ILE A 1 901 ? -23.974 -27.360 71.302 1.00 68.56 901 ILE A N 1
ATOM 7213 C CA . ILE A 1 901 ? -22.732 -26.598 71.553 1.00 68.56 901 ILE A CA 1
ATOM 7214 C C . ILE A 1 901 ? -22.982 -25.169 72.067 1.00 68.56 901 ILE A C 1
ATOM 7216 O O . ILE A 1 901 ? -22.100 -24.569 72.674 1.00 68.56 901 ILE A O 1
ATOM 7220 N N . LYS A 1 902 ? -24.171 -24.613 71.814 1.00 58.03 902 LYS A N 1
ATOM 7221 C CA . LYS A 1 902 ? -24.574 -23.292 72.303 1.00 58.03 902 LYS A CA 1
ATOM 7222 C C . LYS A 1 902 ? -24.977 -23.271 73.793 1.00 58.03 902 LYS A C 1
ATOM 7224 O O . LYS A 1 902 ? -25.048 -22.183 74.360 1.00 58.03 902 LYS A O 1
ATOM 7229 N N . GLU A 1 903 ? -25.283 -24.430 74.383 1.00 51.84 903 GLU A N 1
ATOM 7230 C CA . GLU A 1 903 ? -25.613 -24.637 75.808 1.00 51.84 903 GLU A CA 1
ATOM 7231 C C . GLU A 1 903 ? -24.397 -25.159 76.581 1.00 51.84 903 GLU A C 1
ATOM 7233 O O . GLU A 1 903 ? -24.216 -24.705 77.735 1.00 51.84 903 GLU A O 1
#

Solvent-accessible surface area (backbone atoms only — not comparable to full-atom values): 51111 Å² total; per-residue (Å²): 113,69,69,60,52,53,52,50,53,52,53,51,50,51,50,53,54,50,51,53,48,51,53,53,54,53,50,53,51,50,55,54,50,54,51,51,51,52,54,52,52,52,50,51,54,52,54,51,53,51,51,54,50,50,50,52,56,49,52,53,52,51,52,52,50,54,54,50,52,52,50,49,50,53,52,51,55,53,51,52,50,51,50,52,56,52,50,55,50,51,51,52,56,51,51,54,47,50,52,52,53,50,52,53,47,52,52,53,53,51,54,51,49,56,52,52,55,62,54,68,78,69,81,86,90,84,88,84,88,88,89,84,87,79,90,80,81,87,87,83,87,80,88,89,82,88,81,80,88,73,88,80,71,99,68,67,77,52,70,68,71,81,74,67,77,79,68,76,66,69,74,73,69,65,77,60,34,63,63,63,33,66,35,34,57,40,82,91,77,74,41,71,30,28,51,46,55,33,41,74,71,60,35,38,41,56,69,50,97,82,29,32,32,51,39,93,87,79,39,78,38,45,47,71,59,33,32,78,70,65,38,29,44,65,72,55,57,53,54,37,66,35,68,71,56,44,22,40,64,84,82,57,48,72,30,28,50,46,55,32,37,49,58,46,32,33,41,81,80,77,22,38,46,27,36,68,85,79,68,44,78,49,50,80,65,51,34,49,77,47,50,24,36,49,76,68,44,50,56,49,32,43,72,51,49,62,35,45,71,72,52,39,39,43,49,62,35,46,75,70,65,34,36,42,53,71,82,24,37,32,38,40,94,85,74,68,49,74,43,50,45,33,58,33,35,61,74,40,54,34,31,80,66,70,87,84,65,78,84,65,74,26,30,45,66,43,53,34,49,71,72,52,66,35,43,33,73,55,23,37,31,75,22,88,75,72,70,49,71,49,42,42,48,50,35,61,27,89,88,64,45,44,41,32,47,78,55,35,24,33,54,38,63,68,78,65,43,54,28,22,47,52,57,26,43,76,72,47,35,38,36,45,88,62,17,29,30,32,40,66,63,81,69,44,76,37,33,40,51,54,32,35,76,55,35,33,33,39,60,44,35,47,75,55,56,35,54,77,67,69,29,52,47,98,84,58,29,40,46,40,68,47,71,67,48,77,23,46,50,52,48,26,41,50,52,31,51,34,42,44,66,57,23,26,38,44,40,82,88,78,72,43,64,36,18,53,51,54,27,26,38,71,48,36,34,44,46,67,52,32,41,38,41,76,94,75,75,44,75,29,50,63,76,51,25,46,75,73,57,37,37,46,74,75,62,74,37,31,62,39,60,28,46,43,34,47,37,66,68,78,70,47,67,27,24,51,62,59,27,42,75,72,55,34,31,37,49,82,75,46,28,32,33,42,67,63,80,70,49,72,40,51,54,87,41,76,75,35,48,81,42,24,38,61,71,59,44,52,64,38,60,43,62,43,23,28,50,41,98,89,69,48,54,64,32,18,54,50,55,30,39,47,67,50,41,31,41,74,89,76,54,32,37,35,40,81,88,75,73,44,78,30,52,43,60,54,33,31,79,69,62,45,22,26,56,70,17,21,45,51,51,46,9,42,36,51,37,66,65,78,67,36,56,82,79,66,70,77,72,73,70,79,75,84,67,63,95,86,67,81,82,82,80,82,68,97,82,72,79,68,35,41,49,66,53,30,48,72,69,61,28,37,42,89,88,76,47,33,31,48,62,90,93,44,75,45,44,42,65,57,35,41,76,69,55,45,33,41,78,91,60,90,86,85,85,85,82,87,81,92,78,90,80,63,58,78,50,78,49,78,51,76,51,78,50,76,49,74,50,77,52,82,67,54,84,49,100,87,56,79,51,74,45,50,41,49,43,73,52,74,50,79,48,64,49,59,50,75,59,75,68,102,74,74,88,83,56,55,35,62,53,63,96,58,100,55,51,46,82,26,45,74,68,18,32,46,64,74,56,30,39,77,68,60,34,32,42,87,90,79,41,39,31,40,51,102,66,44,100,62,74,37,48,52,67,56,32,40,75,72,38,49,34,20,46,90,71,39,70,46,64,41,89,89,78,69,47,74,40,47,72,83,111